Protein AF-A0A2V8AP43-F1 (afdb_monomer_lite)

Structure (mmCIF, N/CA/C/O backbone):
data_AF-A0A2V8AP43-F1
#
_entry.id   AF-A0A2V8AP43-F1
#
loop_
_atom_site.group_PDB
_atom_site.id
_atom_site.type_symbol
_atom_site.label_atom_id
_atom_site.label_alt_id
_atom_site.label_comp_id
_atom_site.label_asym_id
_atom_site.label_entity_id
_atom_site.label_seq_id
_atom_site.pdbx_PDB_ins_code
_atom_site.Cartn_x
_atom_site.Cartn_y
_atom_site.Cartn_z
_atom_site.occupancy
_atom_site.B_iso_or_equiv
_atom_site.auth_seq_id
_atom_site.auth_comp_id
_atom_site.auth_asym_id
_atom_site.auth_atom_id
_atom_site.pdbx_PDB_model_num
ATOM 1 N N . MET A 1 1 ? -53.637 58.117 -38.005 1.00 35.84 1 MET A N 1
ATOM 2 C CA . MET A 1 1 ? -53.091 59.060 -37.000 1.00 35.84 1 MET A CA 1
ATOM 3 C C . MET A 1 1 ? -51.583 59.100 -37.205 1.00 35.84 1 MET A C 1
ATOM 5 O O . MET A 1 1 ? -50.992 58.044 -37.346 1.00 35.84 1 MET A O 1
ATOM 9 N N . ALA A 1 2 ? -51.055 60.237 -37.659 1.00 31.72 2 ALA A N 1
ATOM 10 C CA . ALA A 1 2 ? -50.460 61.295 -36.823 1.00 31.72 2 ALA A CA 1
ATOM 11 C C . ALA A 1 2 ? -48.999 60.926 -36.466 1.00 31.72 2 ALA A C 1
ATOM 13 O O . ALA A 1 2 ? -48.791 60.029 -35.666 1.00 31.72 2 ALA A O 1
ATOM 14 N N . ARG A 1 3 ? -47.983 61.363 -37.235 1.00 27.00 3 ARG A N 1
ATOM 15 C CA . ARG A 1 3 ? -47.339 62.708 -37.260 1.00 27.00 3 ARG A CA 1
ATOM 16 C C . ARG A 1 3 ? -46.727 63.114 -35.897 1.00 27.00 3 ARG A C 1
ATOM 18 O O . ARG A 1 3 ? -47.469 63.057 -34.924 1.00 27.00 3 ARG A O 1
ATOM 25 N N . PRO A 1 4 ? -45.562 63.806 -35.865 1.00 50.25 4 PRO A N 1
ATOM 26 C CA . PRO A 1 4 ? -44.317 63.645 -36.661 1.00 50.25 4 PRO A CA 1
ATOM 27 C C . PRO A 1 4 ? -43.029 63.968 -35.811 1.00 50.25 4 PRO A C 1
ATOM 29 O O . PRO A 1 4 ? -43.138 64.018 -34.594 1.00 50.25 4 PRO A O 1
ATOM 32 N N . VAL A 1 5 ? -41.877 64.320 -36.441 1.00 29.89 5 VAL A N 1
ATOM 33 C CA . VAL A 1 5 ? -40.786 65.219 -35.899 1.00 29.89 5 VAL A CA 1
ATOM 34 C C . VAL A 1 5 ? -39.853 64.609 -34.803 1.00 29.89 5 VAL A C 1
ATOM 36 O O . VAL A 1 5 ? -40.276 63.701 -34.107 1.00 29.89 5 VAL A O 1
ATOM 39 N N . ALA A 1 6 ? -38.565 64.966 -34.576 1.00 31.11 6 ALA A N 1
ATOM 40 C CA . ALA A 1 6 ? -37.560 65.907 -35.149 1.00 31.11 6 ALA A CA 1
ATOM 41 C C . ALA A 1 6 ? -36.154 65.227 -35.182 1.00 31.11 6 ALA A C 1
ATOM 43 O O . ALA A 1 6 ? -35.910 64.397 -34.319 1.00 31.11 6 ALA A O 1
ATOM 44 N N . THR A 1 7 ? -35.211 65.391 -36.133 1.00 29.48 7 THR A N 1
ATOM 45 C CA . THR A 1 7 ? -34.431 66.520 -36.748 1.00 29.48 7 THR A CA 1
ATOM 46 C C . THR A 1 7 ? -33.124 66.958 -36.042 1.00 29.48 7 THR A C 1
ATOM 48 O O . THR A 1 7 ? -33.136 67.156 -34.838 1.00 29.48 7 THR A O 1
ATOM 51 N N . ILE A 1 8 ? -32.101 67.319 -36.862 1.00 27.28 8 ILE A N 1
ATOM 52 C CA . ILE A 1 8 ? -30.995 68.305 -36.608 1.00 27.28 8 ILE A CA 1
ATOM 53 C C . ILE A 1 8 ? -29.832 67.815 -35.686 1.00 27.28 8 ILE A C 1
ATOM 55 O O . ILE A 1 8 ? -30.103 67.245 -34.645 1.00 27.28 8 ILE A O 1
ATOM 59 N N . ARG A 1 9 ? -28.516 68.007 -35.963 1.00 24.73 9 ARG A N 1
ATOM 60 C CA . ARG A 1 9 ? -27.763 68.671 -37.070 1.00 24.73 9 ARG A CA 1
ATOM 61 C C . ARG A 1 9 ? -26.306 68.147 -37.236 1.00 24.73 9 ARG A C 1
ATOM 63 O O . ARG A 1 9 ? -25.768 67.492 -36.361 1.00 24.73 9 ARG A O 1
ATOM 70 N N . ARG A 1 10 ? -25.708 68.537 -38.374 1.00 24.41 10 ARG A N 1
ATOM 71 C CA . ARG A 1 10 ? -24.345 68.330 -38.936 1.00 24.41 10 ARG A CA 1
ATOM 72 C C . ARG A 1 10 ? -23.114 68.574 -38.034 1.00 24.41 10 ARG A C 1
ATOM 74 O O . ARG A 1 10 ? -23.117 69.553 -37.295 1.00 24.41 10 ARG A O 1
ATOM 81 N N . LEU A 1 11 ? -22.028 67.845 -38.342 1.00 23.55 11 LEU A N 1
ATOM 82 C CA . LEU A 1 11 ? -20.660 68.293 -38.743 1.00 23.55 11 LEU A CA 1
ATOM 83 C C . LEU A 1 11 ? -19.873 67.002 -39.102 1.00 23.55 11 LEU A C 1
ATOM 85 O O . LEU A 1 11 ? -19.745 66.151 -38.233 1.00 23.55 11 LEU A O 1
ATOM 89 N N . THR A 1 12 ? -19.680 66.579 -40.361 1.00 25.41 12 THR A N 1
ATOM 90 C CA . THR A 1 12 ? -18.753 67.012 -41.445 1.00 25.41 12 THR A CA 1
ATOM 91 C C . THR A 1 12 ? -17.248 66.904 -41.154 1.00 25.41 12 THR A C 1
ATOM 93 O O . THR A 1 12 ? -16.786 67.359 -40.116 1.00 25.41 12 THR A O 1
ATOM 96 N N . ASP A 1 13 ? -16.542 66.379 -42.171 1.00 26.86 13 ASP A N 1
ATOM 97 C CA . ASP A 1 13 ? -15.084 66.360 -42.419 1.00 26.86 13 ASP A CA 1
ATOM 98 C C . ASP A 1 13 ? -14.251 65.284 -41.665 1.00 26.86 13 ASP A C 1
ATOM 100 O O . ASP A 1 13 ? -14.454 65.060 -40.479 1.00 26.86 13 ASP A O 1
ATOM 104 N N . TRP A 1 14 ? -13.316 64.541 -42.294 1.00 23.11 14 TRP A N 1
ATOM 105 C CA . TRP A 1 14 ? -12.831 64.569 -43.693 1.00 23.11 14 TRP A CA 1
ATOM 106 C C . TRP A 1 14 ? -12.188 63.223 -44.141 1.00 23.11 14 TRP A C 1
ATOM 108 O O . TRP A 1 14 ? -11.556 62.567 -43.326 1.00 23.11 14 TRP A O 1
ATOM 118 N N . CYS A 1 15 ? -12.371 62.878 -45.431 1.00 24.03 15 CYS A N 1
ATOM 119 C CA . CYS A 1 15 ? -11.537 62.147 -46.431 1.00 24.03 15 CYS A CA 1
ATOM 120 C C . CYS A 1 15 ? -10.335 61.223 -46.062 1.00 24.03 15 CYS A C 1
ATOM 122 O O . CYS A 1 15 ? -9.707 61.424 -45.029 1.00 24.03 15 CYS A O 1
ATOM 124 N N . PRO A 1 16 ? -9.824 60.380 -47.006 1.00 36.94 16 PRO A N 1
ATOM 125 C CA . PRO A 1 16 ? -10.402 59.782 -48.238 1.00 36.94 16 PRO A CA 1
ATOM 126 C C . PRO A 1 16 ? -10.217 58.230 -48.302 1.00 36.94 16 PRO A C 1
ATOM 128 O O . PRO A 1 16 ? -9.532 57.657 -47.467 1.00 36.94 16 PRO A O 1
ATOM 131 N N . GLY A 1 17 ? -10.877 57.482 -49.200 1.00 24.55 17 GLY A N 1
ATOM 132 C CA . GLY A 1 17 ? -10.319 57.079 -50.515 1.00 24.55 17 GLY A CA 1
ATOM 133 C C . GLY A 1 17 ? -9.742 55.639 -50.482 1.00 24.55 17 GLY A C 1
ATOM 134 O O . GLY A 1 17 ? -9.596 55.081 -49.403 1.00 24.55 17 GLY A O 1
ATOM 135 N N . ASP A 1 18 ? -9.398 54.961 -51.581 1.00 25.61 18 ASP A N 1
ATOM 136 C CA . ASP A 1 18 ? -9.814 55.113 -52.985 1.00 25.61 18 ASP A CA 1
ATOM 137 C C . ASP A 1 18 ? -9.516 53.804 -53.773 1.00 25.61 18 ASP A C 1
ATOM 139 O O . ASP A 1 18 ? -8.978 52.838 -53.230 1.00 25.61 18 ASP A O 1
ATOM 143 N N . GLU A 1 19 ? -9.883 53.772 -55.052 1.00 25.41 19 GLU A N 1
ATOM 144 C CA . GLU A 1 19 ? -9.708 52.699 -56.036 1.00 25.41 19 GLU A CA 1
ATOM 145 C C . GLU A 1 19 ? -8.307 52.049 -56.133 1.00 25.41 19 GLU A C 1
ATOM 147 O O . GLU A 1 19 ? -7.287 52.709 -56.317 1.00 25.41 19 GLU A O 1
ATOM 152 N N . SER A 1 20 ? -8.272 50.713 -56.223 1.00 23.84 20 SER A N 1
ATOM 153 C CA . SER A 1 20 ? -7.624 49.968 -57.332 1.00 23.84 20 SER A CA 1
ATOM 154 C C . SER A 1 20 ? -7.895 48.461 -57.171 1.00 23.84 20 SER A C 1
ATOM 156 O O . SER A 1 20 ? -7.505 47.828 -56.205 1.00 23.84 20 SER A O 1
ATOM 158 N N . ALA A 1 21 ? -8.774 47.860 -57.972 1.00 23.69 21 ALA A N 1
ATOM 159 C CA . ALA A 1 21 ? -8.557 47.409 -59.351 1.00 23.69 21 ALA A CA 1
ATOM 160 C C . ALA A 1 21 ? -8.221 45.904 -59.447 1.00 23.69 21 ALA A C 1
ATOM 162 O O . ALA A 1 21 ? -7.127 45.455 -59.143 1.00 23.69 21 ALA A O 1
ATOM 163 N N . ARG A 1 22 ? -9.194 45.151 -59.980 1.00 27.77 22 ARG A N 1
ATOM 164 C CA . ARG A 1 22 ? -9.042 44.161 -61.067 1.00 27.77 22 ARG A CA 1
ATOM 165 C C . ARG A 1 22 ? -7.653 43.483 -61.210 1.00 27.77 22 ARG A C 1
ATOM 167 O O . ARG A 1 22 ? -6.750 44.110 -61.753 1.00 27.77 22 ARG A O 1
ATOM 174 N N . ARG A 1 23 ? -7.587 42.148 -61.068 1.00 25.44 23 ARG A N 1
ATOM 175 C CA . ARG A 1 23 ? -7.454 41.178 -62.193 1.00 25.44 23 ARG A CA 1
ATOM 176 C C . ARG A 1 23 ? -6.951 39.783 -61.765 1.00 25.44 23 ARG A C 1
ATOM 178 O O . ARG A 1 23 ? -5.930 39.662 -61.117 1.00 25.44 23 ARG A O 1
ATOM 185 N N . PHE A 1 24 ? -7.596 38.778 -62.367 1.00 23.59 24 PHE A N 1
ATOM 186 C CA . PHE A 1 24 ? -7.040 37.514 -62.885 1.00 23.59 24 PHE A CA 1
ATOM 187 C C . PHE A 1 24 ? -6.489 36.432 -61.941 1.00 23.59 24 PHE A C 1
ATOM 189 O O . PHE A 1 24 ? -5.553 36.612 -61.177 1.00 23.59 24 PHE A O 1
ATOM 196 N N . ALA A 1 25 ? -7.002 35.224 -62.182 1.00 33.56 25 ALA A N 1
ATOM 197 C CA . ALA A 1 25 ? -6.377 33.963 -61.819 1.00 33.56 25 ALA A CA 1
ATOM 198 C C . ALA A 1 25 ? -5.064 33.716 -62.587 1.00 33.56 25 ALA A C 1
ATOM 200 O O . ALA A 1 25 ? -5.031 33.941 -63.804 1.00 33.56 25 ALA A O 1
ATOM 201 N N . ARG A 1 26 ? -4.061 33.148 -61.895 1.00 34.12 26 ARG A N 1
ATOM 202 C CA . ARG A 1 26 ? -3.232 31.979 -62.290 1.00 34.12 26 ARG A CA 1
ATOM 203 C C . ARG A 1 26 ? -2.055 31.772 -61.317 1.00 34.12 26 ARG A C 1
ATOM 205 O O . ARG A 1 26 ? -1.346 32.730 -61.057 1.00 34.12 26 ARG A O 1
ATOM 212 N N . GLY A 1 27 ? -1.790 30.511 -60.959 1.00 33.38 27 GLY A N 1
ATOM 213 C CA . GLY A 1 27 ? -0.431 29.975 -60.750 1.00 33.38 27 GLY A CA 1
ATOM 214 C C . GLY A 1 27 ? 0.254 30.190 -59.392 1.00 33.38 27 GLY A C 1
ATOM 215 O O . GLY A 1 27 ? 0.880 31.217 -59.193 1.00 33.38 27 GLY A O 1
ATOM 216 N N . ASP A 1 28 ? 0.180 29.149 -58.557 1.00 32.62 28 ASP A N 1
ATOM 217 C CA . ASP A 1 28 ? 1.207 28.549 -57.677 1.00 32.62 28 ASP A CA 1
ATOM 218 C C . ASP A 1 28 ? 2.158 29.356 -56.753 1.00 32.62 28 ASP A C 1
ATOM 220 O O . ASP A 1 28 ? 2.824 30.307 -57.148 1.00 32.62 28 ASP A O 1
ATOM 224 N N . ALA A 1 29 ? 2.348 28.732 -55.573 1.00 30.20 29 ALA A N 1
ATOM 225 C CA . ALA A 1 29 ? 3.557 28.629 -54.730 1.00 30.20 29 ALA A CA 1
ATOM 226 C C . ALA A 1 29 ? 3.691 29.454 -53.415 1.00 30.20 29 ALA A C 1
ATOM 228 O O . ALA A 1 29 ? 3.775 30.678 -53.415 1.00 30.20 29 ALA A O 1
ATOM 229 N N . SER A 1 30 ? 3.884 28.682 -52.325 1.00 28.27 30 SER A N 1
ATOM 230 C CA . SER A 1 30 ? 4.637 28.929 -51.063 1.00 28.27 30 SER A CA 1
ATOM 231 C C . SER A 1 30 ? 4.173 29.946 -49.984 1.00 28.27 30 SER A C 1
ATOM 233 O O . SER A 1 30 ? 4.101 31.145 -50.214 1.00 28.27 30 SER A O 1
ATOM 235 N N . ASP A 1 31 ? 4.000 29.389 -48.769 1.00 28.91 31 ASP A N 1
ATOM 236 C CA . ASP A 1 31 ? 4.411 29.846 -47.415 1.00 28.91 31 ASP A CA 1
ATOM 237 C C . ASP A 1 31 ? 3.775 31.078 -46.692 1.00 28.91 31 ASP A C 1
ATOM 239 O O . ASP A 1 31 ? 4.135 32.228 -46.920 1.00 28.91 31 ASP A O 1
ATOM 243 N N . VAL A 1 32 ? 2.827 30.792 -45.765 1.00 26.86 32 VAL A N 1
ATOM 244 C CA . VAL A 1 32 ? 2.834 30.979 -44.265 1.00 26.86 32 VAL A CA 1
ATOM 245 C C . VAL A 1 32 ? 3.695 32.140 -43.664 1.00 26.86 32 VAL A C 1
ATOM 247 O O . VAL A 1 32 ? 4.830 32.239 -44.123 1.00 26.86 32 VAL A O 1
ATOM 250 N N . PRO A 1 33 ? 3.312 32.943 -42.599 1.00 46.28 33 PRO A N 1
ATOM 251 C CA . PRO A 1 33 ? 2.381 32.677 -41.451 1.00 46.28 33 PRO A CA 1
ATOM 252 C C . PRO A 1 33 ? 1.456 33.811 -40.836 1.00 46.28 33 PRO A C 1
ATOM 254 O O . PRO A 1 33 ? 1.731 35.000 -40.933 1.00 46.28 33 PRO A O 1
ATOM 257 N N . LEU A 1 34 ? 0.447 33.361 -40.047 1.00 28.14 34 LEU A N 1
ATOM 258 C CA . LEU A 1 34 ? -0.062 33.773 -38.687 1.00 28.14 34 LEU A CA 1
ATOM 259 C C . LEU A 1 34 ? -0.744 35.128 -38.257 1.00 28.14 34 LEU A C 1
ATOM 261 O O . LEU A 1 34 ? -0.292 36.224 -38.557 1.00 28.14 34 LEU A O 1
ATOM 265 N N . HIS A 1 35 ? -1.728 34.952 -37.330 1.00 25.80 35 HIS A N 1
ATOM 266 C CA . HIS A 1 35 ? -2.322 35.839 -36.270 1.00 25.80 35 HIS A CA 1
ATOM 267 C C . HIS A 1 35 ? -3.209 37.076 -36.641 1.00 25.80 35 HIS A C 1
ATOM 269 O O . HIS A 1 35 ? -2.924 37.767 -37.606 1.00 25.80 35 HIS A O 1
ATOM 275 N N . ALA A 1 36 ? -4.283 37.481 -35.909 1.00 27.72 36 ALA A N 1
ATOM 276 C CA . ALA A 1 36 ? -5.061 36.897 -34.781 1.00 27.72 36 ALA A CA 1
ATOM 277 C C . ALA A 1 36 ? -6.469 37.564 -34.528 1.00 27.72 36 ALA A C 1
ATOM 279 O O . ALA A 1 36 ? -6.691 38.716 -34.880 1.00 27.72 36 ALA A O 1
ATOM 280 N N . SER A 1 37 ? -7.368 36.833 -33.828 1.00 26.20 37 SER A N 1
ATOM 281 C CA . SER A 1 37 ? -8.442 37.238 -32.854 1.00 26.20 37 SER A CA 1
ATOM 282 C C . SER A 1 37 ? -9.631 38.218 -33.138 1.00 26.20 37 SER A C 1
ATOM 284 O O . SER A 1 37 ? -9.421 39.416 -33.251 1.00 26.20 37 SER A O 1
ATOM 286 N N . ALA A 1 38 ? -10.876 37.687 -32.996 1.00 31.83 38 ALA A N 1
ATOM 287 C CA . ALA A 1 38 ? -12.066 38.136 -32.184 1.00 31.83 38 ALA A CA 1
ATOM 288 C C . ALA A 1 38 ? -12.685 39.582 -32.299 1.00 31.83 38 ALA A C 1
ATOM 290 O O . ALA A 1 38 ? -11.964 40.532 -32.540 1.00 31.83 38 ALA A O 1
ATOM 291 N N . HIS A 1 39 ? -13.992 39.900 -32.074 1.00 28.69 39 HIS A N 1
ATOM 292 C CA . HIS A 1 39 ? -15.203 39.179 -31.577 1.00 28.69 39 HIS A CA 1
ATOM 293 C C . HIS A 1 39 ? -16.564 39.955 -31.816 1.00 28.69 39 HIS A C 1
ATOM 295 O O . HIS A 1 39 ? -16.628 41.109 -31.419 1.00 28.69 39 HIS A O 1
ATOM 301 N N . ARG A 1 40 ? -17.648 39.285 -32.314 1.00 30.09 40 ARG A N 1
ATOM 302 C CA . ARG A 1 40 ? -19.146 39.364 -32.007 1.00 30.09 40 ARG A CA 1
ATOM 303 C C . ARG A 1 40 ? -19.909 40.751 -31.941 1.00 30.09 40 ARG A C 1
ATOM 305 O O . ARG A 1 40 ? -19.228 41.751 -32.105 1.00 30.09 40 ARG A O 1
ATOM 312 N N . PRO A 1 41 ? -21.274 40.903 -31.735 1.00 42.62 41 PRO A N 1
ATOM 313 C CA . PRO A 1 41 ? -22.403 39.954 -31.442 1.00 42.62 41 PRO A CA 1
ATOM 314 C C . PRO A 1 41 ? -23.857 40.170 -32.068 1.00 42.62 41 PRO A C 1
ATOM 316 O O . PRO A 1 41 ? -24.210 41.257 -32.502 1.00 42.62 41 PRO A O 1
ATOM 319 N N . CYS A 1 42 ? -24.743 39.147 -31.924 1.00 22.34 42 CYS A N 1
ATOM 320 C CA . CYS A 1 42 ? -26.226 39.120 -31.611 1.00 22.34 42 CYS A CA 1
ATOM 321 C C . CYS A 1 42 ? -27.431 39.513 -32.562 1.00 22.34 42 CYS A C 1
ATOM 323 O O . CYS A 1 42 ? -27.292 40.220 -33.548 1.00 22.34 42 CYS A O 1
ATOM 325 N N . SER A 1 43 ? -28.639 38.968 -32.229 1.00 36.81 43 SER A N 1
ATOM 326 C CA . SER A 1 43 ? -29.895 38.697 -33.033 1.00 36.81 43 SER A CA 1
ATOM 327 C C . SER A 1 43 ? -31.184 39.529 -32.707 1.00 36.81 43 SER A C 1
ATOM 329 O O . SER A 1 43 ? -31.096 40.310 -31.759 1.00 36.81 43 SER A O 1
ATOM 331 N N . PRO A 1 44 ? -32.395 39.343 -33.348 1.00 41.66 44 PRO A N 1
ATOM 332 C CA . PRO A 1 44 ? -33.513 38.503 -32.770 1.00 41.66 44 PRO A CA 1
ATOM 333 C C . PRO A 1 44 ? -34.655 37.900 -33.710 1.00 41.66 44 PRO A C 1
ATOM 335 O O . PRO A 1 44 ? -34.548 37.925 -34.930 1.00 41.66 44 PRO A O 1
ATOM 338 N N . ARG A 1 45 ? -35.732 37.324 -33.091 1.00 30.02 45 ARG A N 1
ATOM 339 C CA . ARG A 1 45 ? -36.902 36.434 -33.508 1.00 30.02 45 ARG A CA 1
ATOM 340 C C . ARG A 1 45 ? -38.169 37.107 -34.160 1.00 30.02 45 ARG A C 1
ATOM 342 O O . ARG A 1 45 ? -38.211 38.328 -34.139 1.00 30.02 45 ARG A O 1
ATOM 349 N N . ALA A 1 46 ? -39.326 36.473 -34.538 1.00 32.03 46 ALA A N 1
ATOM 350 C CA . ALA A 1 46 ? -39.802 35.161 -35.129 1.00 32.03 46 ALA A CA 1
ATOM 351 C C . ALA A 1 46 ? -41.389 35.022 -35.099 1.00 32.03 46 ALA A C 1
ATOM 353 O O . ALA A 1 46 ? -41.967 35.601 -34.183 1.00 32.03 46 ALA A O 1
ATOM 354 N N . LEU A 1 47 ? -42.110 34.257 -35.983 1.00 28.83 47 LEU A N 1
ATOM 355 C CA . LEU A 1 47 ? -43.576 33.874 -35.852 1.00 28.83 47 LEU A CA 1
ATOM 356 C C . LEU A 1 47 ? -44.087 32.660 -36.738 1.00 28.83 47 LEU A C 1
ATOM 358 O O . LEU A 1 47 ? -43.284 32.087 -37.466 1.00 28.83 47 LEU A O 1
ATOM 362 N N . LEU A 1 48 ? -45.386 32.245 -36.666 1.00 28.05 48 LEU A N 1
ATOM 363 C CA . LEU A 1 48 ? -45.986 30.897 -36.998 1.00 28.05 48 LEU A CA 1
ATOM 364 C C . LEU A 1 48 ? -47.411 30.926 -37.673 1.00 28.05 48 LEU A C 1
ATOM 366 O O . LEU A 1 48 ? -48.159 31.803 -37.253 1.00 28.05 48 LEU A O 1
ATOM 370 N N . LEU A 1 49 ? -47.836 29.962 -38.561 1.00 26.11 49 LEU A N 1
ATOM 371 C CA . LEU A 1 49 ? -49.242 29.389 -38.695 1.00 26.11 49 LEU A CA 1
ATOM 372 C C . LEU A 1 49 ? -49.561 28.281 -39.802 1.00 26.11 49 LEU A C 1
ATOM 374 O O . LEU A 1 49 ? -49.312 28.518 -40.974 1.00 26.11 49 LEU A O 1
ATOM 378 N N . ILE A 1 50 ? -50.250 27.167 -39.415 1.00 27.44 50 ILE A N 1
ATOM 379 C CA . ILE A 1 50 ? -51.453 26.423 -39.992 1.00 27.44 50 ILE A CA 1
ATOM 380 C C . ILE A 1 50 ? -51.550 25.556 -41.330 1.00 27.44 50 ILE A C 1
ATOM 382 O O . ILE A 1 50 ? -51.238 26.018 -42.418 1.00 27.44 50 ILE A O 1
ATOM 386 N N . ALA A 1 51 ? -52.227 24.368 -41.205 1.00 27.27 51 ALA A N 1
ATOM 387 C CA . ALA A 1 51 ? -53.119 23.551 -42.127 1.00 27.27 51 ALA A CA 1
ATOM 388 C C . ALA A 1 51 ? -52.650 22.435 -43.143 1.00 27.27 51 ALA A C 1
ATOM 390 O O . ALA A 1 51 ? -51.468 22.213 -43.361 1.00 27.27 51 ALA A O 1
ATOM 391 N N . THR A 1 52 ? -53.630 21.648 -43.671 1.00 28.22 52 THR A N 1
ATOM 392 C CA . THR A 1 52 ? -53.624 20.184 -44.038 1.00 28.22 52 THR A CA 1
ATOM 393 C C . THR A 1 52 ? -54.308 19.777 -45.379 1.00 28.22 52 THR A C 1
ATOM 395 O O . THR A 1 52 ? -55.321 20.410 -45.663 1.00 28.22 52 THR A O 1
ATOM 398 N N . THR A 1 53 ? -53.928 18.648 -46.051 1.00 28.77 53 THR A N 1
ATOM 399 C CA . THR A 1 53 ? -54.831 17.588 -46.659 1.00 28.77 53 THR A CA 1
ATOM 400 C C . THR A 1 53 ? -54.166 16.361 -47.384 1.00 28.77 53 THR A C 1
ATOM 402 O O . THR A 1 53 ? -53.106 16.465 -47.984 1.00 28.77 53 THR A O 1
ATOM 405 N N . THR A 1 54 ? -54.888 15.221 -47.294 1.00 26.52 54 THR A N 1
ATOM 406 C CA . THR A 1 54 ? -55.064 13.866 -47.948 1.00 26.52 54 THR A CA 1
ATOM 407 C C . THR A 1 54 ? -54.762 13.650 -49.481 1.00 26.52 54 THR A C 1
ATOM 409 O O . THR A 1 54 ? -54.675 14.648 -50.179 1.00 26.52 54 THR A O 1
ATOM 412 N N . LEU A 1 55 ? -54.618 12.446 -50.133 1.00 26.03 55 LEU A N 1
ATOM 413 C CA . LEU A 1 55 ? -55.544 11.260 -50.287 1.00 26.03 55 LEU A CA 1
ATOM 414 C C . LEU A 1 55 ? -55.032 10.037 -51.202 1.00 26.03 55 LEU A C 1
ATOM 416 O O . LEU A 1 55 ? -54.444 10.308 -52.238 1.00 26.03 55 LEU A O 1
ATOM 420 N N . VAL A 1 56 ? -55.379 8.744 -50.894 1.00 25.97 56 VAL A N 1
ATOM 421 C CA . VAL A 1 56 ? -55.751 7.516 -51.754 1.00 25.97 56 VAL A CA 1
ATOM 422 C C . VAL A 1 56 ? -54.769 6.758 -52.743 1.00 25.97 56 VAL A C 1
ATOM 424 O O . VAL A 1 56 ? -54.248 7.381 -53.653 1.00 25.97 56 VAL A O 1
ATOM 427 N N . VAL A 1 57 ? -54.391 5.449 -52.545 1.00 26.42 57 VAL A N 1
ATOM 428 C CA . VAL A 1 57 ? -54.881 4.072 -53.036 1.00 26.42 57 VAL A CA 1
ATOM 429 C C . VAL A 1 57 ? -54.180 3.508 -54.318 1.00 26.42 57 VAL A C 1
ATOM 431 O O . VAL A 1 57 ? -53.912 4.298 -55.209 1.00 26.42 57 VAL A O 1
ATOM 434 N N . GLY A 1 58 ? -53.890 2.198 -54.562 1.00 24.47 58 GLY A N 1
ATOM 435 C CA . GLY A 1 58 ? -53.947 0.916 -53.788 1.00 24.47 58 GLY A CA 1
ATOM 436 C C . GLY A 1 58 ? -53.944 -0.402 -54.653 1.00 24.47 58 GLY A C 1
ATOM 437 O O . GLY A 1 58 ? -53.928 -0.310 -55.876 1.00 24.47 58 GLY A O 1
ATOM 438 N N . SER A 1 59 ? -54.091 -1.606 -54.031 1.00 28.84 59 SER A N 1
ATOM 439 C CA . SER A 1 59 ? -54.450 -2.974 -54.594 1.00 28.84 59 SER A CA 1
ATOM 440 C C . SER A 1 59 ? -53.407 -3.792 -55.437 1.00 28.84 59 SER A C 1
ATOM 442 O O . SER A 1 59 ? -52.606 -3.174 -56.119 1.00 28.84 59 SER A O 1
ATOM 444 N N . ALA A 1 60 ? -53.344 -5.156 -55.496 1.00 28.56 60 ALA A N 1
ATOM 445 C CA . ALA A 1 60 ? -54.052 -6.291 -54.823 1.00 28.56 60 ALA A CA 1
ATOM 446 C C . ALA A 1 60 ? -53.425 -7.729 -55.070 1.00 28.56 60 ALA A C 1
ATOM 448 O O . ALA A 1 60 ? -52.564 -7.869 -55.929 1.00 28.56 60 ALA A O 1
ATOM 449 N N . PHE A 1 61 ? -53.971 -8.775 -54.389 1.00 25.02 61 PHE A N 1
ATOM 450 C CA . PHE A 1 61 ? -53.885 -10.275 -54.562 1.00 25.02 61 PHE A CA 1
ATOM 451 C C . PHE A 1 61 ? -52.589 -11.075 -54.186 1.00 25.02 61 PHE A C 1
ATOM 453 O O . PHE A 1 61 ? -51.499 -10.604 -54.467 1.00 25.02 61 PHE A O 1
ATOM 460 N N . ALA A 1 62 ? -52.600 -12.328 -53.650 1.00 28.14 62 ALA A N 1
ATOM 461 C CA . ALA A 1 62 ? -53.578 -13.115 -52.837 1.00 28.14 62 ALA A CA 1
ATOM 462 C C . ALA A 1 62 ? -53.050 -14.503 -52.307 1.00 28.14 62 ALA A C 1
ATOM 464 O O . ALA A 1 62 ? -52.334 -15.177 -53.033 1.00 28.14 62 ALA A O 1
ATOM 465 N N . LEU A 1 63 ? -53.571 -14.958 -51.135 1.00 26.16 63 LEU A N 1
ATOM 466 C CA . LEU A 1 63 ? -53.796 -16.363 -50.638 1.00 26.16 63 LEU A CA 1
ATOM 467 C C . LEU A 1 63 ? -52.583 -17.320 -50.366 1.00 26.16 63 LEU A C 1
ATOM 469 O O . LEU A 1 63 ? -51.591 -17.256 -51.071 1.00 26.16 63 LEU A O 1
ATOM 473 N N . SER A 1 64 ? -52.571 -18.252 -49.379 1.00 25.12 64 SER A N 1
ATOM 474 C CA . SER A 1 64 ? -53.588 -18.748 -48.402 1.00 25.12 64 SER A CA 1
ATOM 475 C C . SER A 1 64 ? -53.020 -19.464 -47.134 1.00 25.12 64 SER A C 1
ATOM 477 O O . SER A 1 64 ? -52.089 -20.242 -47.281 1.00 25.12 64 SER A O 1
ATOM 479 N N . ALA A 1 65 ? -53.711 -19.309 -45.978 1.00 28.19 65 ALA A N 1
ATOM 480 C CA . ALA A 1 65 ? -53.890 -20.210 -44.789 1.00 28.19 65 ALA A CA 1
ATOM 481 C C . ALA A 1 65 ? -52.676 -20.871 -44.064 1.00 28.19 65 ALA A C 1
ATOM 483 O O . ALA A 1 65 ? -51.763 -21.359 -44.708 1.00 28.19 65 ALA A O 1
ATOM 484 N N . GLY A 1 66 ? -52.606 -21.036 -42.727 1.00 25.00 66 GLY A N 1
ATOM 485 C CA . GLY A 1 66 ? -53.421 -20.678 -41.532 1.00 25.00 66 GLY A CA 1
ATOM 486 C C . GLY A 1 66 ? -52.502 -20.759 -40.271 1.00 25.00 66 GLY A C 1
ATOM 487 O O . GLY A 1 66 ? -51.341 -21.107 -40.429 1.00 25.00 66 GLY A O 1
ATOM 488 N N . MET A 1 67 ? -52.848 -20.464 -39.005 1.00 23.95 67 MET A N 1
ATOM 489 C CA . MET A 1 67 ? -54.107 -20.581 -38.253 1.00 23.95 67 MET A CA 1
ATOM 490 C C . MET A 1 67 ? -54.023 -19.780 -36.912 1.00 23.95 67 MET A C 1
ATOM 492 O O . MET A 1 67 ? -53.123 -20.059 -36.137 1.00 23.95 67 MET A O 1
ATOM 496 N N . PHE A 1 68 ? -54.987 -18.876 -36.623 1.00 23.23 68 PHE A N 1
ATOM 497 C CA . PHE A 1 68 ? -55.462 -18.392 -35.284 1.00 23.23 68 PHE A CA 1
ATOM 498 C C . PHE A 1 68 ? -54.466 -17.696 -34.291 1.00 23.23 68 PHE A C 1
ATOM 500 O O . PHE A 1 68 ? -53.340 -18.129 -34.137 1.00 23.23 68 PHE A O 1
ATOM 507 N N . ILE A 1 69 ? -54.798 -16.662 -33.484 1.00 25.72 69 ILE A N 1
ATOM 508 C CA . ILE A 1 69 ? -55.948 -15.726 -33.381 1.00 25.72 69 ILE A CA 1
ATOM 509 C C . ILE A 1 69 ? -55.517 -14.425 -32.615 1.00 25.72 69 ILE A C 1
ATOM 511 O O . ILE A 1 69 ? -54.790 -14.532 -31.641 1.00 25.72 69 ILE A O 1
ATOM 515 N N . ARG A 1 70 ? -56.004 -13.236 -33.051 1.00 24.67 70 ARG A N 1
ATOM 516 C CA . ARG A 1 70 ? -56.297 -11.924 -32.354 1.00 24.67 70 ARG A CA 1
ATOM 517 C C . ARG A 1 70 ? -55.380 -11.443 -31.190 1.00 24.67 70 ARG A C 1
ATOM 519 O O . ARG A 1 70 ? -55.183 -12.165 -30.231 1.00 24.67 70 ARG A O 1
ATOM 526 N N . TYR A 1 71 ? -54.896 -10.190 -31.134 1.00 24.11 71 TYR A N 1
ATOM 527 C CA . TYR A 1 71 ? -55.602 -8.876 -31.158 1.00 24.11 71 TYR A CA 1
ATOM 528 C C . TYR A 1 71 ? -54.830 -7.817 -31.998 1.00 24.11 71 TYR A C 1
ATOM 530 O O . TYR A 1 71 ? -53.615 -7.741 -31.911 1.00 24.11 71 TYR A O 1
ATOM 538 N N . ARG A 1 72 ? -55.451 -7.108 -32.961 1.00 24.84 72 ARG A N 1
ATOM 539 C CA . ARG A 1 72 ? -56.052 -5.737 -32.896 1.00 24.84 72 ARG A CA 1
ATOM 540 C C . ARG A 1 72 ? -55.109 -4.617 -32.384 1.00 24.84 72 ARG A C 1
ATOM 542 O O . ARG A 1 72 ? -54.777 -4.649 -31.212 1.00 24.84 72 ARG A O 1
ATOM 549 N N . PHE A 1 73 ? -54.588 -3.664 -33.179 1.00 22.75 73 PHE A N 1
ATOM 550 C CA . PHE A 1 73 ? -55.136 -2.628 -34.112 1.00 22.75 73 PHE A CA 1
ATOM 551 C C . PHE A 1 73 ? -55.275 -1.206 -33.509 1.00 22.75 73 PHE A C 1
ATOM 553 O O . PHE A 1 73 ? -56.232 -0.952 -32.786 1.00 22.75 73 PHE A O 1
ATOM 560 N N . ALA A 1 74 ? -54.388 -0.285 -33.924 1.00 24.44 74 ALA A N 1
ATOM 561 C CA . ALA A 1 74 ? -54.567 1.178 -34.095 1.00 24.44 74 ALA A CA 1
ATOM 562 C C . ALA A 1 74 ? -53.253 1.736 -34.707 1.00 24.44 74 ALA A C 1
ATOM 564 O O . ALA A 1 74 ? -52.225 1.719 -34.045 1.00 24.44 74 ALA A O 1
ATOM 565 N N . VAL A 1 75 ? -53.126 1.940 -36.024 1.00 23.61 75 VAL A N 1
ATOM 566 C CA . VAL A 1 75 ? -53.572 3.105 -36.827 1.00 23.61 75 VAL A CA 1
ATOM 567 C C . VAL A 1 75 ? -52.942 4.432 -36.374 1.00 23.61 75 VAL A C 1
ATOM 569 O O . VAL A 1 75 ? -53.323 5.008 -35.360 1.00 23.61 75 VAL A O 1
ATOM 572 N N . THR A 1 76 ? -52.004 4.919 -37.190 1.00 25.58 76 THR A N 1
ATOM 573 C CA . THR A 1 76 ? -51.179 6.121 -37.006 1.00 25.58 76 THR A CA 1
ATOM 574 C C . THR A 1 76 ? -51.499 7.205 -38.039 1.00 25.58 76 THR A C 1
ATOM 576 O O . THR A 1 76 ? -51.363 6.970 -39.233 1.00 25.58 76 THR A O 1
ATOM 579 N N . THR A 1 77 ? -51.835 8.408 -37.562 1.00 24.08 77 THR A N 1
ATOM 580 C CA . THR A 1 77 ? -51.709 9.731 -38.225 1.00 24.08 77 THR A CA 1
ATOM 581 C C . THR A 1 77 ? -52.172 10.781 -37.205 1.00 24.08 77 THR A C 1
ATOM 583 O O . THR A 1 77 ? -53.182 10.544 -36.554 1.00 24.08 77 THR A O 1
ATOM 586 N N . ALA A 1 78 ? -51.584 11.963 -37.018 1.00 27.19 78 ALA A N 1
ATOM 587 C CA . ALA A 1 78 ? -50.245 12.490 -37.300 1.00 27.19 78 ALA A CA 1
ATOM 588 C C . ALA A 1 78 ? -50.105 13.804 -36.493 1.00 27.19 78 ALA A C 1
ATOM 590 O O . ALA A 1 78 ? -51.071 14.563 -36.426 1.00 27.19 78 ALA A O 1
ATOM 591 N N . LEU A 1 79 ? -48.939 14.111 -35.913 1.00 22.42 79 LEU A N 1
ATOM 592 C CA . LEU A 1 79 ? -48.665 15.444 -35.355 1.00 22.42 79 LEU A CA 1
ATOM 593 C C . LEU A 1 79 ? -47.200 15.836 -35.591 1.00 22.42 79 LEU A C 1
ATOM 595 O O . LEU A 1 79 ? -46.322 14.980 -35.628 1.00 22.42 79 LEU A O 1
ATOM 599 N N . LEU A 1 80 ? -46.994 17.131 -35.823 1.00 22.03 80 LEU A N 1
ATOM 600 C CA . LEU A 1 80 ? -45.833 17.770 -36.439 1.00 22.03 80 LEU A CA 1
ATOM 601 C C . LEU A 1 80 ? -44.449 17.238 -36.027 1.00 22.03 80 LEU A C 1
ATOM 603 O O . LEU A 1 80 ? -44.107 17.163 -34.850 1.00 22.03 80 LEU A O 1
ATOM 607 N N . VAL A 1 81 ? -43.596 17.056 -37.039 1.00 26.59 81 VAL A N 1
ATOM 608 C CA . VAL A 1 81 ? -42.141 17.016 -36.869 1.00 26.59 81 VAL A CA 1
ATOM 609 C C . VAL A 1 81 ? -41.648 18.409 -36.472 1.00 26.59 81 VAL A C 1
ATOM 611 O O . VAL A 1 81 ? -41.586 19.315 -37.302 1.00 26.59 81 VAL A O 1
ATOM 614 N N . SER A 1 82 ? -41.229 18.566 -35.219 1.00 22.67 82 SER A N 1
ATOM 615 C CA . SER A 1 82 ? -40.209 19.545 -34.841 1.00 22.67 82 SER A CA 1
ATOM 616 C C . SER A 1 82 ? -38.891 18.802 -34.647 1.00 22.67 82 SER A C 1
ATOM 618 O O . SER A 1 82 ? -38.729 18.077 -33.666 1.00 22.67 82 SER A O 1
ATOM 620 N N . THR A 1 83 ? -37.939 18.972 -35.567 1.00 29.94 83 THR A N 1
ATOM 621 C CA . THR A 1 83 ? -36.582 18.424 -35.431 1.00 29.94 83 THR A CA 1
ATOM 622 C C . THR A 1 83 ? -35.783 19.203 -34.385 1.00 29.94 83 THR A C 1
ATOM 624 O O . THR A 1 83 ? -34.890 19.981 -34.712 1.00 29.94 83 THR A O 1
ATOM 627 N N . SER A 1 84 ? -36.081 18.977 -33.109 1.00 23.53 84 SER A N 1
ATOM 628 C CA . SER A 1 84 ? -35.081 19.098 -32.053 1.00 23.53 84 SER A CA 1
ATOM 629 C C . SER A 1 84 ? -34.482 17.714 -31.849 1.00 23.53 84 SER A C 1
ATOM 631 O O . SER A 1 84 ? -35.152 16.831 -31.313 1.00 23.53 84 SER A O 1
ATOM 633 N N . ALA A 1 85 ? -33.234 17.519 -32.276 1.00 26.31 85 ALA A N 1
ATOM 634 C CA . ALA A 1 85 ? -32.451 16.356 -31.883 1.00 26.31 85 ALA A CA 1
ATOM 635 C C . ALA A 1 85 ? -32.144 16.474 -30.383 1.00 26.31 85 ALA A C 1
ATOM 637 O O . ALA A 1 85 ? -31.092 16.970 -29.983 1.00 26.31 85 ALA A O 1
ATOM 638 N N . SER A 1 86 ? -33.104 16.073 -29.548 1.00 23.28 86 SER A N 1
ATOM 639 C CA . SER A 1 86 ? -32.905 15.923 -28.115 1.00 23.28 86 SER A CA 1
ATOM 640 C C . SER A 1 86 ? -31.927 14.777 -27.910 1.00 23.28 86 SER A C 1
ATOM 642 O O . SER A 1 86 ? -32.315 13.607 -27.930 1.00 23.28 86 SER A O 1
ATOM 644 N N . TRP A 1 87 ? -30.652 15.119 -27.742 1.00 24.59 87 TRP A N 1
ATOM 645 C CA . TRP A 1 87 ? -29.689 14.204 -27.158 1.00 24.59 87 TRP A CA 1
ATOM 646 C C . TRP A 1 87 ? -30.261 13.720 -25.829 1.00 24.59 87 TRP A C 1
ATOM 648 O O . TRP A 1 87 ? -30.487 14.519 -24.918 1.00 24.59 87 TRP A O 1
ATOM 658 N N . SER A 1 88 ? -30.513 12.417 -25.726 1.00 24.58 88 SER A N 1
ATOM 659 C CA . SER A 1 88 ? -30.728 11.816 -24.417 1.00 24.58 88 SER A CA 1
ATOM 660 C C . SER A 1 88 ? -29.440 12.021 -23.619 1.00 24.58 88 SER A C 1
ATOM 662 O O . SER A 1 88 ? -28.376 11.675 -24.143 1.00 24.58 88 SER A O 1
ATOM 664 N N . PRO A 1 89 ? -29.487 12.548 -22.382 1.00 27.84 89 PRO A N 1
ATOM 665 C CA . PRO A 1 89 ? -28.332 12.453 -21.505 1.00 27.84 89 PRO A CA 1
ATOM 666 C C . PRO A 1 89 ? -27.963 10.973 -21.384 1.00 27.84 89 PRO A C 1
ATOM 668 O O . PRO A 1 89 ? -28.842 10.107 -21.302 1.00 27.84 89 PRO A O 1
ATOM 671 N N . TYR A 1 90 ? -26.666 10.681 -21.438 1.00 30.69 90 TYR A N 1
ATOM 672 C CA . TYR A 1 90 ? -26.163 9.314 -21.474 1.00 30.69 90 TYR A CA 1
ATOM 673 C C . TYR A 1 90 ? -26.227 8.703 -20.064 1.00 30.69 90 TYR A C 1
ATOM 675 O O . TYR A 1 90 ? -25.214 8.543 -19.393 1.00 30.69 90 TYR A O 1
ATOM 683 N N . SER A 1 91 ? -27.433 8.363 -19.593 1.00 28.48 91 SER A N 1
ATOM 684 C CA . 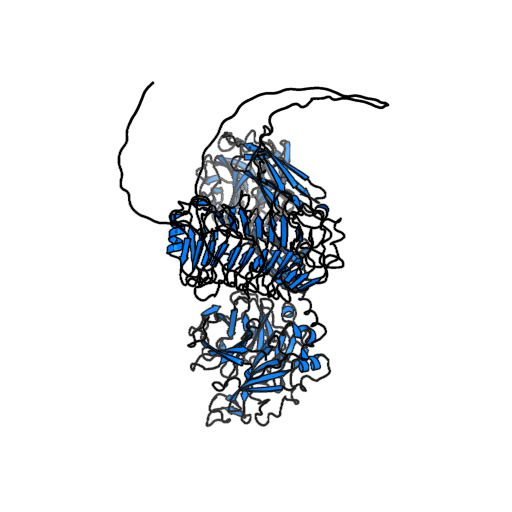SER A 1 91 ? -27.665 7.641 -18.333 1.00 28.48 91 SER A CA 1
ATOM 685 C C . SER A 1 91 ? -27.362 6.143 -18.487 1.00 28.48 91 SER A C 1
ATOM 687 O O . SER A 1 91 ? -28.166 5.282 -18.132 1.00 28.48 91 SER A O 1
ATOM 689 N N . GLY A 1 92 ? -26.212 5.838 -19.085 1.00 26.28 92 GLY A N 1
ATOM 690 C CA . GLY A 1 92 ? -25.623 4.510 -19.121 1.00 26.28 92 GLY A CA 1
ATOM 691 C C . GLY A 1 92 ? -24.526 4.452 -18.071 1.00 26.28 92 GLY A C 1
ATOM 692 O O . GLY A 1 92 ? -23.630 5.293 -18.089 1.00 26.28 92 GLY A O 1
ATOM 693 N N . HIS A 1 93 ? -24.593 3.477 -17.163 1.00 29.12 93 HIS A N 1
ATOM 694 C CA . HIS A 1 93 ? -23.516 3.216 -16.212 1.00 29.12 93 HIS A CA 1
ATOM 695 C C . HIS A 1 93 ? -22.229 2.893 -16.979 1.00 29.12 93 HIS A C 1
ATOM 697 O O . HIS A 1 93 ? -22.040 1.771 -17.446 1.00 29.12 93 HIS A O 1
ATOM 703 N N . VAL A 1 94 ? -21.347 3.883 -17.114 1.00 32.53 94 VAL A N 1
ATOM 704 C CA . VAL A 1 94 ? -19.960 3.632 -17.498 1.00 32.53 94 VAL A CA 1
ATOM 705 C C . VAL A 1 94 ? -19.311 2.910 -16.325 1.00 32.53 94 VAL A C 1
ATOM 707 O O . VAL A 1 94 ? -19.437 3.366 -15.192 1.00 32.53 94 VAL A O 1
ATOM 710 N N . ARG A 1 95 ? -18.707 1.765 -16.654 1.00 38.69 95 ARG A N 1
ATOM 711 C CA . ARG A 1 95 ? -17.844 0.864 -15.876 1.00 38.69 95 ARG A CA 1
ATOM 712 C C . ARG A 1 95 ? -17.675 1.165 -14.380 1.00 38.69 95 ARG A C 1
ATOM 714 O O . ARG A 1 95 ? -17.247 2.251 -13.998 1.00 38.69 95 ARG A O 1
ATOM 721 N N . ALA A 1 96 ? -17.851 0.137 -13.545 1.00 36.53 96 ALA A N 1
ATOM 722 C CA . ALA A 1 96 ? -17.247 0.143 -12.214 1.00 36.53 96 ALA A CA 1
ATOM 723 C C . ALA A 1 96 ? -15.752 0.467 -12.373 1.00 36.53 96 ALA A C 1
ATOM 725 O O . ALA A 1 96 ? -15.047 -0.235 -13.099 1.00 36.53 96 ALA A O 1
ATOM 726 N N . ALA A 1 97 ? -15.306 1.574 -11.776 1.00 37.97 97 ALA A N 1
ATOM 727 C CA . ALA A 1 97 ? -13.931 2.027 -11.919 1.00 37.97 97 ALA A CA 1
ATOM 728 C C . ALA A 1 97 ? -12.962 0.939 -11.441 1.00 37.97 97 ALA A C 1
ATOM 730 O O . ALA A 1 97 ? -13.274 0.201 -10.499 1.00 37.97 97 ALA A O 1
ATOM 731 N N . THR A 1 98 ? -11.768 0.892 -12.038 1.00 47.34 98 THR A N 1
ATOM 732 C CA . THR A 1 98 ? -10.595 0.269 -11.414 1.00 47.34 98 THR A CA 1
ATOM 733 C C . THR A 1 98 ? -10.567 0.731 -9.962 1.00 47.34 98 THR A C 1
ATOM 735 O O . THR A 1 98 ? -10.614 1.939 -9.717 1.00 47.34 98 THR A O 1
ATOM 738 N N . ALA A 1 99 ? -10.611 -0.210 -9.011 1.00 53.62 99 ALA A N 1
ATOM 739 C CA . ALA A 1 99 ? -10.869 0.105 -7.608 1.00 53.62 99 ALA A CA 1
ATOM 740 C C . ALA A 1 99 ? -9.837 1.124 -7.114 1.00 53.62 99 ALA A C 1
ATOM 742 O O . ALA A 1 99 ? -8.665 0.785 -6.953 1.00 53.62 99 ALA A O 1
ATOM 743 N N . VAL A 1 100 ? -10.272 2.377 -6.946 1.00 74.38 100 VAL A N 1
ATOM 744 C CA . VAL A 1 100 ? -9.358 3.506 -6.771 1.00 74.38 100 VAL A CA 1
ATOM 745 C C . VAL A 1 100 ? -8.568 3.289 -5.484 1.00 74.38 100 VAL A C 1
ATOM 747 O O . VAL A 1 100 ? -9.183 3.228 -4.416 1.00 74.38 100 VAL A O 1
ATOM 750 N N . PRO A 1 101 ? -7.230 3.161 -5.542 1.00 75.62 101 PRO A N 1
ATOM 751 C CA . PRO A 1 101 ? -6.459 2.921 -4.334 1.00 75.62 101 PRO A CA 1
ATOM 752 C C . PRO A 1 101 ? -6.629 4.086 -3.353 1.00 75.62 101 PRO A C 1
ATOM 754 O O . PRO A 1 101 ? -6.575 5.254 -3.747 1.00 75.62 101 PRO A O 1
ATOM 757 N N . SER A 1 102 ? -6.805 3.794 -2.066 1.00 77.31 102 SER A N 1
ATOM 758 C CA . SER A 1 102 ? -6.811 4.828 -1.027 1.00 77.31 102 SER A CA 1
ATOM 759 C C . SER A 1 102 ? -5.456 5.537 -0.997 1.00 77.31 102 SER A C 1
ATOM 761 O O . SER A 1 102 ? -4.419 4.874 -0.878 1.00 77.31 102 SER A O 1
ATOM 763 N N . LEU A 1 103 ? -5.433 6.871 -1.057 1.00 76.94 103 LEU A N 1
ATOM 764 C CA . LEU A 1 103 ? -4.186 7.599 -0.809 1.00 76.94 103 LEU A CA 1
ATOM 765 C C . LEU A 1 103 ? -3.771 7.423 0.662 1.00 76.94 103 LEU A C 1
ATOM 767 O O . LEU A 1 103 ? -4.642 7.510 1.537 1.00 76.94 103 LEU A O 1
ATOM 771 N N . PRO A 1 104 ? -2.463 7.267 0.962 1.00 70.38 104 PRO A N 1
ATOM 772 C CA . PRO A 1 104 ? -1.965 7.188 2.334 1.00 70.38 104 PRO A CA 1
ATOM 773 C C . PRO A 1 104 ? -2.499 8.323 3.223 1.00 70.38 104 PRO A C 1
ATOM 775 O O . PRO A 1 104 ? -2.799 9.408 2.708 1.00 70.38 104 PRO A O 1
ATOM 778 N N . PRO A 1 105 ? -2.607 8.123 4.549 1.00 74.06 105 PRO A N 1
ATOM 779 C CA . PRO A 1 105 ? -2.938 9.203 5.471 1.00 74.06 105 PRO A CA 1
ATOM 780 C C . PRO A 1 105 ? -2.013 10.417 5.264 1.00 74.06 105 PRO A C 1
ATOM 782 O O . PRO A 1 105 ? -0.820 10.224 5.014 1.00 74.06 105 PRO A O 1
ATOM 785 N N . PRO A 1 106 ? -2.528 11.658 5.354 1.00 75.94 106 PRO A N 1
ATOM 786 C CA . PRO A 1 106 ? -1.716 12.862 5.213 1.00 75.94 106 PRO A CA 1
ATOM 787 C C . PRO A 1 106 ? -0.472 12.861 6.112 1.00 75.94 106 PRO A C 1
ATOM 789 O O . PRO A 1 106 ? -0.568 12.639 7.318 1.00 75.94 106 PRO A O 1
ATOM 792 N N . SER A 1 107 ? 0.691 13.154 5.529 1.00 68.06 107 SER A N 1
ATOM 793 C CA . SER A 1 107 ? 1.949 13.353 6.257 1.00 68.06 107 SER A CA 1
ATOM 794 C C . SER A 1 107 ? 2.243 14.841 6.450 1.00 68.06 107 SER A C 1
ATOM 796 O O . SER A 1 107 ? 1.964 15.639 5.555 1.00 68.06 107 SER A O 1
ATOM 798 N N . GLY A 1 108 ? 2.886 15.203 7.562 1.00 84.38 108 GLY A N 1
ATOM 799 C CA . GLY A 1 108 ? 3.197 16.596 7.890 1.00 84.38 108 GLY A CA 1
ATOM 800 C C . GLY A 1 108 ? 2.039 17.304 8.597 1.00 84.38 108 GLY A C 1
ATOM 801 O O . GLY A 1 108 ? 1.302 16.687 9.365 1.00 84.38 108 GLY A O 1
ATOM 802 N N . ALA A 1 109 ? 1.898 18.609 8.375 1.00 89.88 109 ALA A N 1
ATOM 803 C CA . ALA A 1 109 ? 0.824 19.406 8.957 1.00 89.88 109 ALA A CA 1
ATOM 804 C C . ALA A 1 109 ? -0.512 19.131 8.246 1.00 89.88 109 ALA A C 1
ATOM 806 O O . ALA A 1 109 ? -0.568 19.056 7.019 1.00 89.88 109 ALA A O 1
ATOM 807 N N . VAL A 1 110 ? -1.606 19.027 9.004 1.00 95.56 110 VAL A N 1
ATOM 808 C CA . VAL A 1 110 ? -2.955 18.830 8.451 1.00 95.56 110 VAL A CA 1
ATOM 809 C C . VAL A 1 110 ? -3.856 19.983 8.873 1.00 95.56 110 VAL A C 1
ATOM 811 O O . VAL A 1 110 ? -4.074 20.207 10.062 1.00 95.56 110 VAL A O 1
ATOM 814 N N . VAL A 1 111 ? -4.401 20.703 7.894 1.00 96.06 111 VAL A N 1
ATOM 815 C CA . VAL A 1 111 ? -5.344 21.809 8.100 1.00 96.06 111 VAL A CA 1
ATOM 816 C C . VAL A 1 111 ? -6.714 21.356 7.614 1.00 96.06 111 VAL A C 1
ATOM 818 O O . VAL A 1 111 ? -6.935 21.226 6.414 1.00 96.06 111 VAL A O 1
ATOM 821 N N . THR A 1 112 ? -7.638 21.089 8.536 1.00 94.75 112 THR A N 1
ATOM 822 C CA . THR A 1 112 ? -9.003 20.671 8.175 1.00 94.75 112 THR A CA 1
ATOM 823 C C . THR A 1 112 ? -9.902 21.889 7.976 1.00 94.75 112 THR A C 1
ATOM 825 O O . THR A 1 112 ? -9.913 22.787 8.817 1.00 94.75 112 THR A O 1
ATOM 828 N N . VAL A 1 113 ? -10.670 21.919 6.885 1.00 96.25 113 VAL A N 1
ATOM 829 C CA . VAL A 1 113 ? -11.586 23.021 6.540 1.00 96.25 113 VAL A CA 1
ATOM 830 C C . VAL A 1 113 ? -12.979 22.491 6.202 1.00 96.25 113 VAL A C 1
ATOM 832 O O . VAL A 1 113 ? -13.106 21.456 5.551 1.00 96.25 113 VAL A O 1
ATOM 835 N N . SER A 1 114 ? -14.028 23.191 6.643 1.00 96.19 114 SER A N 1
ATOM 836 C CA . SER A 1 114 ? -15.436 22.820 6.408 1.00 96.19 114 SER A CA 1
ATOM 837 C C . SER A 1 114 ? -16.274 23.924 5.752 1.00 96.19 114 SER A C 1
ATOM 839 O O . SER A 1 114 ? -17.475 23.763 5.547 1.00 96.19 114 SER A O 1
ATOM 841 N N . THR A 1 115 ? -15.654 25.060 5.417 1.00 96.62 115 THR A N 1
ATOM 842 C CA . THR A 1 115 ? -16.289 26.202 4.744 1.00 96.62 115 THR A CA 1
ATOM 843 C C . THR A 1 115 ? -15.328 26.857 3.750 1.00 96.62 115 THR A C 1
ATOM 845 O O . THR A 1 115 ? -14.107 26.757 3.890 1.00 96.62 115 THR A O 1
ATOM 848 N N . GLU A 1 116 ? -15.857 27.559 2.746 1.00 97.75 116 GLU A N 1
ATOM 849 C CA . GLU A 1 116 ? -15.026 28.232 1.736 1.00 97.75 116 GLU A CA 1
ATOM 850 C C . GLU A 1 116 ? -14.108 29.328 2.317 1.00 97.75 116 GLU A C 1
ATOM 852 O O . GLU A 1 116 ? -12.917 29.295 2.002 1.00 97.75 116 GLU A O 1
ATOM 857 N N . PRO A 1 117 ? -14.541 30.194 3.259 1.00 98.06 117 PRO A N 1
ATOM 858 C CA . PRO A 1 117 ? -13.643 31.185 3.853 1.00 98.06 117 PRO A CA 1
ATOM 859 C C . PRO A 1 117 ? -12.466 30.564 4.621 1.00 98.06 117 PRO A C 1
ATOM 861 O O . PRO A 1 117 ? -11.371 31.131 4.636 1.00 98.06 117 PRO A O 1
ATOM 864 N N . GLN A 1 118 ? -12.661 29.384 5.226 1.00 98.00 118 GLN A N 1
ATOM 865 C CA . GLN A 1 118 ? -11.581 28.615 5.853 1.00 98.00 118 GLN A CA 1
ATOM 866 C C . GLN A 1 118 ? -10.617 28.044 4.810 1.00 98.00 118 GLN A C 1
ATOM 868 O O . GLN A 1 118 ? -9.411 28.165 4.996 1.00 98.00 118 GLN A O 1
ATOM 873 N N . LEU A 1 119 ? -11.122 27.480 3.706 1.00 98.44 119 LEU A N 1
ATOM 874 C CA . LEU A 1 119 ? -10.299 26.994 2.590 1.00 98.44 119 LEU A CA 1
ATOM 875 C C . LEU A 1 119 ? -9.441 28.126 1.999 1.00 98.44 119 LEU A C 1
ATOM 877 O O . LEU A 1 119 ? -8.226 27.981 1.876 1.00 98.44 119 LEU A O 1
ATOM 881 N N . GLN A 1 120 ? -10.042 29.290 1.745 1.00 98.12 120 GLN A N 1
ATOM 882 C CA . GLN A 1 120 ? -9.332 30.493 1.301 1.00 98.12 120 GLN A CA 1
ATOM 883 C C . GLN A 1 120 ? -8.269 30.958 2.312 1.00 98.12 120 GLN A C 1
ATOM 885 O O . GLN A 1 120 ? -7.182 31.393 1.931 1.00 98.12 120 GLN A O 1
ATOM 890 N N . SER A 1 121 ? -8.562 30.879 3.616 1.00 97.25 121 SER A N 1
ATOM 891 C CA . SER A 1 121 ? -7.597 31.231 4.664 1.00 97.25 121 SER A CA 1
ATOM 892 C C . SER A 1 121 ? -6.439 30.237 4.741 1.00 97.25 121 SER A C 1
ATOM 894 O O . SER A 1 121 ? -5.294 30.663 4.862 1.00 97.25 121 SER A O 1
ATOM 896 N N . ALA A 1 122 ? -6.721 28.938 4.623 1.00 98.00 122 ALA A N 1
ATOM 897 C CA . ALA A 1 122 ? -5.720 27.877 4.636 1.00 98.00 122 ALA A CA 1
ATOM 898 C C . ALA A 1 122 ? -4.756 27.988 3.444 1.00 98.00 122 ALA A C 1
ATOM 900 O O . ALA A 1 122 ? -3.554 27.834 3.626 1.00 98.00 122 ALA A O 1
ATOM 901 N N . ILE A 1 123 ? -5.256 28.343 2.253 1.00 97.75 123 ILE A N 1
ATOM 902 C CA . ILE A 1 123 ? -4.419 28.610 1.072 1.00 97.75 123 ILE A CA 1
ATOM 903 C C . ILE A 1 123 ? -3.516 29.834 1.291 1.00 97.75 123 ILE A C 1
ATOM 905 O O . ILE A 1 123 ? -2.314 29.755 1.050 1.00 97.75 123 ILE A O 1
ATOM 909 N N . ARG A 1 124 ? -4.043 30.945 1.831 1.00 96.25 124 ARG A N 1
ATOM 910 C CA . ARG A 1 124 ? -3.230 32.137 2.162 1.00 96.25 124 ARG A CA 1
ATOM 911 C C . ARG A 1 124 ? -2.187 31.904 3.261 1.00 96.25 124 ARG A C 1
ATOM 913 O O . ARG A 1 124 ? -1.246 32.684 3.368 1.00 96.25 124 ARG A O 1
ATOM 920 N N . GLN A 1 125 ? -2.375 30.884 4.094 1.00 95.12 125 GLN A N 1
ATOM 921 C CA . GLN A 1 125 ? -1.495 30.519 5.210 1.00 95.12 125 GLN A CA 1
ATOM 922 C C . GLN A 1 125 ? -0.686 29.242 4.925 1.00 95.12 125 GLN A C 1
ATOM 924 O O . GLN A 1 125 ? -0.097 28.672 5.843 1.00 95.12 125 GLN A O 1
ATOM 929 N N . LEU A 1 126 ? -0.670 28.776 3.671 1.00 95.88 126 LEU A N 1
ATOM 930 C CA . LEU A 1 126 ? -0.046 27.515 3.294 1.00 95.88 126 LEU A CA 1
ATOM 931 C C . LEU A 1 126 ? 1.464 27.528 3.575 1.00 95.88 126 LEU A C 1
ATOM 933 O O . LEU A 1 126 ? 2.155 28.517 3.331 1.00 95.88 126 LEU A O 1
ATOM 937 N N . ALA A 1 127 ? 1.974 26.389 4.040 1.00 95.81 127 ALA A N 1
ATOM 938 C CA . ALA A 1 127 ? 3.392 26.112 4.228 1.00 95.81 127 ALA A CA 1
ATOM 939 C C . ALA A 1 127 ? 3.757 24.761 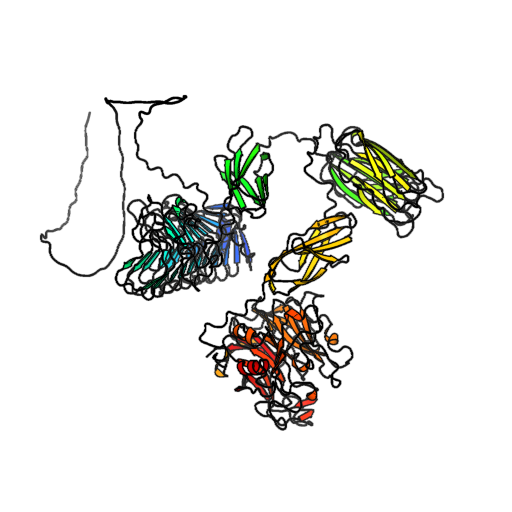3.593 1.00 95.81 127 ALA A C 1
ATOM 941 O O . ALA A 1 127 ? 2.894 23.905 3.389 1.00 95.81 127 ALA A O 1
ATOM 942 N N . SER A 1 128 ? 5.041 24.539 3.308 1.00 95.88 128 SER A N 1
ATOM 943 C CA . SER A 1 128 ? 5.548 23.237 2.850 1.00 95.88 128 SER A CA 1
ATOM 944 C C . SER A 1 128 ? 5.216 22.109 3.838 1.00 95.88 128 SER A C 1
ATOM 946 O O . SER A 1 128 ? 5.166 22.342 5.044 1.00 95.88 128 SER A O 1
ATOM 948 N N . ASN A 1 129 ? 5.039 20.881 3.342 1.00 93.75 129 ASN A N 1
ATOM 949 C CA . ASN A 1 129 ? 4.602 19.711 4.116 1.00 93.75 129 ASN A CA 1
ATOM 950 C C . ASN A 1 129 ? 3.221 19.892 4.776 1.00 93.75 129 ASN A C 1
ATOM 952 O O . ASN A 1 129 ? 3.014 19.432 5.899 1.00 93.75 129 ASN A O 1
ATOM 956 N N . THR A 1 130 ? 2.285 20.564 4.093 1.00 95.50 130 THR A N 1
ATOM 957 C CA . THR A 1 130 ? 0.912 20.786 4.583 1.00 95.50 130 THR A CA 1
ATOM 958 C C . THR A 1 130 ? -0.125 20.144 3.667 1.00 95.50 130 THR A C 1
ATOM 960 O O . THR A 1 130 ? -0.161 20.415 2.467 1.00 95.50 130 THR A O 1
ATOM 963 N N . THR A 1 131 ? -1.031 19.360 4.249 1.00 97.56 131 THR A N 1
ATOM 964 C CA . THR A 1 131 ? -2.262 18.897 3.599 1.00 97.56 131 THR A CA 1
ATOM 965 C C . THR A 1 131 ? -3.455 19.709 4.092 1.00 97.56 131 THR A C 1
ATOM 967 O O . THR A 1 131 ? -3.790 19.674 5.276 1.00 97.56 131 THR A O 1
ATOM 970 N N . ILE A 1 132 ? -4.137 20.397 3.180 1.00 98.12 132 ILE A N 1
ATOM 971 C CA . ILE A 1 132 ? -5.467 20.957 3.413 1.00 98.12 132 ILE A CA 1
ATOM 972 C C . ILE A 1 132 ? -6.485 19.841 3.163 1.00 98.12 132 ILE A C 1
ATOM 974 O O . ILE A 1 132 ? -6.613 19.347 2.040 1.00 98.12 132 ILE A O 1
ATOM 978 N N . LEU A 1 133 ? -7.187 19.436 4.221 1.00 96.81 133 LEU A N 1
ATOM 979 C CA . LEU A 1 133 ? -8.179 18.366 4.205 1.00 96.81 133 LEU A CA 1
ATOM 980 C C . LEU A 1 133 ? -9.590 18.967 4.231 1.00 96.81 133 LEU A C 1
ATOM 982 O O . LEU A 1 133 ? -9.974 19.642 5.186 1.00 96.81 133 LEU A O 1
ATOM 986 N N . ILE A 1 134 ? -10.362 18.744 3.171 1.00 97.94 134 ILE A N 1
ATOM 987 C CA . ILE A 1 134 ? -11.656 19.395 2.953 1.00 97.94 134 ILE A CA 1
ATOM 988 C C . ILE A 1 134 ? -12.790 18.461 3.399 1.00 97.94 134 ILE A C 1
ATOM 990 O O . ILE A 1 134 ? -12.915 17.336 2.911 1.00 97.94 134 ILE A O 1
ATOM 994 N N . ALA A 1 135 ? -13.623 18.909 4.340 1.00 95.19 135 ALA A N 1
ATOM 995 C CA . ALA A 1 135 ? -14.802 18.166 4.789 1.00 95.19 135 ALA A CA 1
ATOM 996 C C . ALA A 1 135 ? -15.875 18.092 3.680 1.00 95.19 135 ALA A C 1
ATOM 998 O O . ALA A 1 135 ? -15.931 19.010 2.852 1.00 95.19 135 ALA A O 1
ATOM 999 N N . PRO A 1 136 ? -16.749 17.065 3.655 1.00 95.44 136 PRO A N 1
ATOM 1000 C CA . PRO A 1 136 ? -17.732 16.901 2.588 1.00 95.44 136 PRO A CA 1
ATOM 1001 C C . PRO A 1 136 ? -18.676 18.104 2.474 1.00 95.44 136 PRO A C 1
ATOM 1003 O O . PRO A 1 136 ? -19.149 18.631 3.482 1.00 95.44 136 PRO A O 1
ATOM 1006 N N . GLY A 1 137 ? -18.956 18.542 1.247 1.00 92.25 137 GLY A N 1
ATOM 1007 C CA . GLY A 1 137 ? -19.784 19.715 0.973 1.00 92.25 137 GLY A CA 1
ATOM 1008 C C . GLY A 1 137 ? -19.502 20.377 -0.376 1.00 92.25 137 GLY A C 1
ATOM 1009 O O . GLY A 1 137 ? -18.559 20.031 -1.086 1.00 92.25 137 GLY A O 1
ATOM 1010 N N . THR A 1 138 ? -20.329 21.363 -0.733 1.00 97.69 138 THR A N 1
ATOM 1011 C CA . THR A 1 138 ? -20.125 22.212 -1.919 1.00 97.69 138 THR A CA 1
ATOM 1012 C C . THR A 1 138 ? -19.585 23.580 -1.511 1.00 97.69 138 THR A C 1
ATOM 1014 O O . THR A 1 138 ? -20.191 24.287 -0.710 1.00 97.69 138 THR A O 1
ATOM 1017 N N . TYR A 1 139 ? -18.457 23.958 -2.103 1.00 98.25 139 TYR A N 1
ATOM 1018 C CA . TYR A 1 139 ? -17.687 25.163 -1.826 1.00 98.25 139 TYR A CA 1
ATOM 1019 C C . TYR A 1 139 ? -17.752 26.064 -3.061 1.00 98.25 139 TYR A C 1
ATOM 1021 O O . TYR A 1 139 ? -17.023 25.865 -4.034 1.00 98.25 139 TYR A O 1
ATOM 1029 N N . GLN A 1 140 ? -18.657 27.042 -3.041 1.00 97.88 140 GLN A N 1
ATOM 1030 C CA . GLN A 1 140 ? -18.757 28.049 -4.095 1.00 97.88 140 GLN A CA 1
ATOM 1031 C C . GLN A 1 140 ? -17.596 29.038 -3.934 1.00 97.88 140 GLN A C 1
ATOM 1033 O O . GLN A 1 140 ? -17.618 29.857 -3.017 1.00 97.88 140 GLN A O 1
ATOM 1038 N N . LEU A 1 141 ? -16.577 28.938 -4.792 1.00 98.06 141 LEU A N 1
ATOM 1039 C CA . LEU A 1 141 ? -15.361 29.738 -4.659 1.00 98.06 141 LEU A CA 1
ATOM 1040 C C . LEU A 1 141 ? -15.651 31.223 -4.902 1.00 98.06 141 LEU A C 1
ATOM 1042 O O . LEU A 1 141 ? -16.178 31.607 -5.946 1.00 98.06 141 LEU A O 1
ATOM 1046 N N . THR A 1 142 ? -15.269 32.049 -3.930 1.00 96.12 142 THR A N 1
ATOM 1047 C CA . THR A 1 142 ? -15.291 33.515 -4.010 1.00 96.12 142 THR A CA 1
ATOM 1048 C C . THR A 1 142 ? -14.045 34.070 -4.700 1.00 96.12 142 THR A C 1
ATOM 1050 O O . THR A 1 142 ? -14.105 35.151 -5.279 1.00 96.12 142 THR A O 1
ATOM 1053 N N . GLY A 1 143 ? -12.948 33.305 -4.695 1.00 97.19 143 GLY A N 1
ATOM 1054 C CA . GLY A 1 143 ? -11.711 33.588 -5.417 1.00 97.19 143 GLY A CA 1
ATOM 1055 C C . GLY A 1 143 ? -10.955 32.314 -5.813 1.00 97.19 143 GLY A C 1
ATOM 1056 O O . GLY A 1 143 ? -11.189 31.242 -5.255 1.00 97.19 143 GLY A O 1
ATOM 1057 N N . THR A 1 144 ? -10.041 32.431 -6.772 1.00 98.44 144 THR A N 1
ATOM 1058 C CA . THR A 1 144 ? -9.148 31.339 -7.206 1.00 98.44 144 THR A CA 1
ATOM 1059 C C . THR A 1 144 ? -8.240 30.879 -6.058 1.00 98.44 144 THR A C 1
ATOM 1061 O O . THR A 1 144 ? -7.671 31.708 -5.344 1.00 98.44 144 THR A O 1
ATOM 1064 N N . LEU A 1 145 ? -8.028 29.565 -5.910 1.00 98.56 145 LEU A N 1
ATOM 1065 C CA . LEU A 1 145 ? -7.089 29.014 -4.926 1.00 98.56 145 LEU A CA 1
ATOM 1066 C C . LEU A 1 145 ? -5.646 29.126 -5.452 1.00 98.56 145 LEU A C 1
ATOM 1068 O O . LEU A 1 145 ? -5.127 28.214 -6.097 1.00 98.56 145 LEU A O 1
ATOM 1072 N N . TYR A 1 146 ? -5.013 30.275 -5.204 1.00 97.69 146 TYR A N 1
ATOM 1073 C CA . TYR A 1 146 ? -3.638 30.571 -5.621 1.00 97.69 146 TYR A CA 1
ATOM 1074 C C . TYR A 1 146 ? -2.586 29.977 -4.671 1.00 97.69 146 TYR A C 1
ATOM 1076 O O . TYR A 1 146 ? -2.427 30.442 -3.544 1.00 97.69 146 TYR A O 1
ATOM 1084 N N . ILE A 1 147 ? -1.794 29.023 -5.164 1.00 97.50 147 ILE A N 1
ATOM 1085 C CA . ILE A 1 147 ? -0.572 28.522 -4.520 1.00 97.50 147 ILE A CA 1
ATOM 1086 C C . ILE A 1 147 ? 0.631 29.046 -5.313 1.00 97.50 147 ILE A C 1
ATOM 1088 O O . ILE A 1 147 ? 1.091 28.421 -6.267 1.00 97.50 147 ILE A O 1
ATOM 1092 N N . ASN A 1 148 ? 1.119 30.230 -4.943 1.00 94.56 148 ASN A N 1
ATOM 1093 C CA . ASN A 1 148 ? 2.221 30.897 -5.635 1.00 94.56 148 ASN A CA 1
ATOM 1094 C C . ASN A 1 148 ? 3.412 31.106 -4.691 1.00 94.56 148 ASN A C 1
ATOM 1096 O O . ASN A 1 148 ? 3.327 31.926 -3.778 1.00 94.56 148 ASN A O 1
ATOM 1100 N N . GLY A 1 149 ? 4.504 30.368 -4.896 1.00 90.38 149 GLY A N 1
ATOM 1101 C CA . GLY A 1 149 ? 5.711 30.469 -4.073 1.00 90.38 149 GLY A CA 1
ATOM 1102 C C . GLY A 1 149 ? 6.460 29.149 -3.885 1.00 90.38 149 GLY A C 1
ATOM 1103 O O . GLY A 1 149 ? 6.064 28.101 -4.397 1.00 90.38 149 GLY A O 1
ATOM 1104 N N . ALA A 1 150 ? 7.556 29.219 -3.124 1.00 96.00 150 ALA A N 1
ATOM 1105 C CA . ALA A 1 150 ? 8.479 28.112 -2.883 1.00 96.00 150 ALA A CA 1
ATOM 1106 C C . ALA A 1 150 ? 7.920 27.093 -1.869 1.00 96.00 150 ALA A C 1
ATOM 1108 O O . ALA A 1 150 ? 8.360 27.019 -0.720 1.00 96.00 150 ALA A O 1
ATOM 1109 N N . TYR A 1 151 ? 6.932 26.312 -2.302 1.00 96.19 151 TYR A N 1
ATOM 1110 C CA . TYR A 1 151 ? 6.254 25.297 -1.495 1.00 96.19 151 TYR A CA 1
ATOM 1111 C C . TYR A 1 151 ? 6.687 23.891 -1.900 1.00 96.19 151 TYR A C 1
ATOM 1113 O O . TYR A 1 151 ? 6.764 23.585 -3.081 1.00 96.19 151 TYR A O 1
ATOM 1121 N N . THR A 1 152 ? 6.933 23.002 -0.941 1.00 94.19 152 THR A N 1
ATOM 1122 C CA . THR A 1 152 ? 7.263 21.589 -1.205 1.00 94.19 152 THR A CA 1
ATOM 1123 C C . THR A 1 152 ? 6.290 20.666 -0.486 1.00 94.19 152 THR A C 1
ATOM 1125 O O . THR A 1 152 ? 5.970 20.927 0.672 1.00 94.19 152 THR A O 1
ATOM 1128 N N . ASN A 1 153 ? 5.865 19.578 -1.136 1.00 91.62 153 ASN A N 1
ATOM 1129 C CA . ASN A 1 153 ? 5.016 18.534 -0.552 1.00 91.62 153 ASN A CA 1
ATOM 1130 C C . ASN A 1 153 ? 3.728 19.112 0.069 1.00 91.62 153 ASN A C 1
ATOM 1132 O O . ASN A 1 153 ? 3.520 19.065 1.280 1.00 91.62 153 ASN A O 1
ATOM 1136 N N . VAL A 1 154 ? 2.893 19.735 -0.763 1.00 96.31 154 VAL A N 1
ATOM 1137 C CA . VAL A 1 154 ? 1.610 20.321 -0.338 1.00 96.31 154 VAL A CA 1
ATOM 1138 C C . VAL A 1 154 ? 0.444 19.568 -0.964 1.00 96.31 154 VAL A C 1
ATOM 1140 O O . VAL A 1 154 ? 0.556 19.059 -2.078 1.00 96.31 154 VAL A O 1
ATOM 1143 N N . ALA A 1 155 ? -0.689 19.490 -0.272 1.00 97.50 155 ALA A N 1
ATOM 1144 C CA . ALA A 1 155 ? -1.859 18.791 -0.792 1.00 97.50 155 ALA A CA 1
ATOM 1145 C C . ALA A 1 155 ? -3.172 19.536 -0.538 1.00 97.50 155 ALA A C 1
ATOM 1147 O O . ALA A 1 155 ? -3.355 20.156 0.507 1.00 97.50 155 ALA A O 1
ATOM 1148 N N . ILE A 1 156 ? -4.100 19.417 -1.486 1.00 97.81 156 ILE A N 1
ATOM 1149 C CA . ILE A 1 156 ? -5.514 19.773 -1.352 1.00 97.81 156 ILE A CA 1
ATOM 1150 C C . ILE A 1 156 ? -6.298 18.476 -1.575 1.00 97.81 156 ILE A C 1
ATOM 1152 O O . ILE A 1 156 ? -6.312 17.949 -2.689 1.00 97.81 156 ILE A O 1
ATOM 1156 N N . ARG A 1 157 ? -6.908 17.926 -0.520 1.00 94.94 157 ARG A N 1
ATOM 1157 C CA . ARG A 1 157 ? -7.549 16.602 -0.557 1.00 94.94 157 ARG A CA 1
ATOM 1158 C C . ARG A 1 157 ? -8.938 16.626 0.082 1.00 94.94 157 ARG A C 1
ATOM 1160 O O . ARG A 1 157 ? -9.107 17.216 1.147 1.00 94.94 157 ARG A O 1
ATOM 1167 N N . GLY A 1 158 ? -9.917 15.946 -0.512 1.00 93.62 158 GLY A N 1
ATOM 1168 C CA . GLY A 1 158 ? -11.170 15.622 0.178 1.00 93.62 158 GLY A CA 1
ATOM 1169 C C . GLY A 1 158 ? -10.952 14.667 1.359 1.00 93.62 158 GLY A C 1
ATOM 1170 O O . GLY A 1 158 ? -10.109 13.775 1.317 1.00 93.62 158 GLY A O 1
ATOM 1171 N N . SER A 1 159 ? -11.691 14.860 2.449 1.00 89.00 159 SER A N 1
ATOM 1172 C CA . SER A 1 159 ? -11.524 14.087 3.697 1.00 89.00 159 SER A CA 1
ATOM 1173 C C . SER A 1 159 ? -11.927 12.610 3.609 1.00 89.00 159 SER A C 1
ATOM 1175 O O . SER A 1 159 ? -11.542 11.831 4.479 1.00 89.00 159 SER A O 1
ATOM 1177 N N . ALA A 1 160 ? -12.661 12.221 2.566 1.00 78.94 160 ALA A N 1
ATOM 1178 C CA . ALA A 1 160 ? -12.971 10.838 2.220 1.00 78.94 160 ALA A CA 1
ATOM 1179 C C . ALA A 1 160 ? -12.202 10.411 0.957 1.00 78.94 160 ALA A C 1
ATOM 1181 O O . ALA A 1 160 ? -11.735 11.255 0.193 1.00 78.94 160 ALA A O 1
ATOM 1182 N N . ASP A 1 161 ? -12.125 9.107 0.682 1.00 80.44 161 ASP A N 1
ATOM 1183 C CA . ASP A 1 161 ? -11.663 8.572 -0.614 1.00 80.44 161 ASP A CA 1
ATOM 1184 C C . ASP A 1 161 ? -12.787 8.554 -1.677 1.00 80.44 161 ASP A C 1
ATOM 1186 O O . ASP A 1 161 ? -12.839 7.698 -2.556 1.00 80.44 161 ASP A O 1
ATOM 1190 N N . ASP A 1 162 ? -13.677 9.546 -1.608 1.00 83.31 162 ASP A N 1
ATOM 1191 C CA . ASP A 1 162 ? -14.820 9.761 -2.495 1.00 83.31 162 ASP A CA 1
ATOM 1192 C C . ASP A 1 162 ? -14.724 11.157 -3.127 1.00 83.31 162 ASP A C 1
ATOM 1194 O O . ASP A 1 162 ? -14.761 12.171 -2.423 1.00 83.31 162 ASP A O 1
ATOM 1198 N N . ARG A 1 163 ? -14.612 11.200 -4.460 1.00 87.12 163 ARG A N 1
ATOM 1199 C CA . ARG A 1 163 ? -14.461 12.439 -5.233 1.00 87.12 163 ARG A CA 1
ATOM 1200 C C . ARG A 1 163 ? -15.713 13.312 -5.229 1.00 87.12 163 ARG A C 1
ATOM 1202 O O . ARG A 1 163 ? -15.589 14.530 -5.282 1.00 87.12 163 ARG A O 1
ATOM 1209 N N . ASP A 1 164 ? -16.892 12.708 -5.108 1.00 87.06 164 ASP A N 1
ATOM 1210 C CA . ASP A 1 164 ? -18.169 13.421 -5.178 1.00 87.06 164 ASP A CA 1
ATOM 1211 C C . ASP A 1 164 ? -18.545 14.053 -3.830 1.00 87.06 164 ASP A C 1
ATOM 1213 O O . ASP A 1 164 ? -19.368 14.969 -3.769 1.00 87.06 164 ASP A O 1
ATOM 1217 N N . SER A 1 165 ? -17.889 13.618 -2.746 1.00 87.25 165 SER A N 1
ATOM 1218 C CA . SER A 1 165 ? -18.099 14.136 -1.392 1.00 87.25 165 SER A CA 1
ATOM 1219 C C . SER A 1 165 ? -17.733 15.621 -1.238 1.00 87.25 165 SER A C 1
ATOM 1221 O O . SER A 1 165 ? -18.335 16.316 -0.416 1.00 87.25 165 SER A O 1
ATOM 1223 N N . VAL A 1 166 ? -16.784 16.134 -2.030 1.00 97.44 166 VAL A N 1
ATOM 1224 C CA . VAL A 1 166 ? -16.308 17.527 -1.991 1.00 97.44 166 VAL A CA 1
ATOM 1225 C C . VAL A 1 166 ? -16.421 18.150 -3.376 1.00 97.44 166 VAL A C 1
ATOM 1227 O O . VAL A 1 166 ? -15.806 17.671 -4.319 1.00 97.44 166 VAL A O 1
ATOM 1230 N N . VAL A 1 167 ? -17.139 19.268 -3.497 1.00 98.25 167 VAL A N 1
ATOM 1231 C CA . VAL A 1 167 ? -17.334 19.974 -4.774 1.00 98.25 167 VAL A CA 1
ATOM 1232 C C . VAL A 1 167 ? -16.816 21.407 -4.680 1.00 98.25 167 VAL A C 1
ATOM 1234 O O . VAL A 1 167 ? -17.441 22.252 -4.044 1.00 98.25 167 VAL A O 1
ATOM 1237 N N . LEU A 1 168 ? -15.707 21.711 -5.353 1.00 98.56 168 LEU A N 1
ATOM 1238 C CA . LEU A 1 168 ? -15.227 23.074 -5.587 1.00 98.56 168 LEU A CA 1
ATOM 1239 C C . LEU A 1 168 ? -15.928 23.641 -6.827 1.00 98.56 168 LEU A C 1
ATOM 1241 O O . LEU A 1 168 ? -15.815 23.088 -7.923 1.00 98.56 168 LEU A O 1
ATOM 1245 N N . ARG A 1 169 ? -16.675 24.735 -6.665 1.00 98.06 169 ARG A N 1
ATOM 1246 C CA . ARG A 1 169 ? -17.577 25.242 -7.703 1.00 98.06 169 ARG A CA 1
ATOM 1247 C C . ARG A 1 169 ? -17.263 26.679 -8.101 1.00 98.06 169 ARG A C 1
ATOM 1249 O O . ARG A 1 169 ? -17.249 27.568 -7.251 1.00 98.06 169 ARG A O 1
ATOM 1256 N N . GLY A 1 170 ? -17.062 26.897 -9.397 1.00 97.12 170 GLY A N 1
ATOM 1257 C CA . GLY A 1 170 ? -16.878 28.213 -10.002 1.00 97.12 170 GLY A CA 1
ATOM 1258 C C . GLY A 1 170 ? -18.199 28.913 -10.360 1.00 97.12 170 GLY A C 1
ATOM 1259 O O . GLY A 1 170 ? -19.287 28.376 -10.117 1.00 97.12 170 GLY A O 1
ATOM 1260 N N . PRO A 1 171 ? -18.142 30.136 -10.920 1.00 94.19 171 PRO A N 1
ATOM 1261 C CA . PRO A 1 171 ? -19.335 30.912 -11.286 1.00 94.19 171 PRO A CA 1
ATOM 1262 C C . PRO A 1 171 ? -20.126 30.357 -12.485 1.00 94.19 171 PRO A C 1
ATOM 1264 O O . PRO A 1 171 ? -21.314 30.645 -12.620 1.00 94.19 171 PRO A O 1
ATOM 1267 N N . GLY A 1 172 ? -19.485 29.570 -13.354 1.00 95.12 172 GLY A N 1
ATOM 1268 C CA . GLY A 1 172 ? -20.060 28.970 -14.559 1.00 95.12 172 GLY A CA 1
ATOM 1269 C C . GLY A 1 172 ? -19.152 29.085 -15.789 1.00 95.12 172 GLY A C 1
ATOM 1270 O O . GLY A 1 172 ? -18.670 30.169 -16.109 1.00 95.12 172 GLY A O 1
ATOM 1271 N N . MET A 1 173 ? -19.018 27.998 -16.561 1.00 95.31 173 MET A N 1
ATOM 1272 C CA . MET A 1 173 ? -18.299 27.962 -17.853 1.00 95.31 173 MET A CA 1
ATOM 1273 C C . MET A 1 173 ? -18.681 29.106 -18.812 1.00 95.31 173 MET A C 1
ATOM 1275 O O . MET A 1 173 ? -17.836 29.668 -19.511 1.00 95.31 173 MET A O 1
ATOM 1279 N N . ASN A 1 174 ? -19.970 29.451 -18.841 1.00 94.62 174 ASN A N 1
ATOM 1280 C CA . ASN A 1 174 ? -20.540 30.470 -19.723 1.00 94.62 174 ASN A CA 1
ATOM 1281 C C . ASN A 1 174 ? -20.681 31.853 -19.052 1.00 94.62 174 ASN A C 1
ATOM 1283 O O . ASN A 1 174 ? -21.284 32.756 -19.631 1.00 94.62 174 ASN A O 1
ATOM 1287 N N . VAL A 1 175 ? -20.153 32.034 -17.836 1.00 94.81 175 VAL A N 1
ATOM 1288 C CA . VAL A 1 175 ? -20.307 33.259 -17.037 1.00 94.81 175 VAL A CA 1
ATOM 1289 C C . VAL A 1 175 ? -19.029 34.094 -17.111 1.00 94.81 175 VAL A C 1
ATOM 1291 O O . VAL A 1 175 ? -18.128 33.964 -16.291 1.00 94.81 175 VAL A O 1
ATOM 1294 N N . ALA A 1 176 ? -18.969 34.995 -18.095 1.00 92.19 176 ALA A N 1
ATOM 1295 C CA . ALA A 1 176 ? -17.839 35.917 -18.278 1.00 92.19 176 ALA A CA 1
ATOM 1296 C C . ALA A 1 176 ? -17.663 36.928 -17.123 1.00 92.19 176 ALA A C 1
ATOM 1298 O O . ALA A 1 176 ? -16.609 37.538 -16.990 1.00 92.19 176 ALA A O 1
ATOM 1299 N N . ALA A 1 177 ? -18.677 37.090 -16.267 1.00 92.12 177 ALA A N 1
ATOM 1300 C CA . ALA A 1 177 ? -18.597 37.845 -15.018 1.00 92.12 177 ALA A CA 1
ATOM 1301 C C . ALA A 1 177 ? -18.122 36.940 -13.861 1.00 92.12 177 ALA A C 1
ATOM 1303 O O . ALA A 1 177 ? -18.839 36.738 -12.884 1.00 92.12 177 ALA A O 1
ATOM 1304 N N . TYR A 1 178 ? -16.929 36.353 -13.996 1.00 92.19 178 TYR A N 1
ATOM 1305 C CA . TYR A 1 178 ? -16.394 35.336 -13.076 1.00 92.19 178 TYR A CA 1
ATOM 1306 C C . TYR A 1 178 ? -15.787 35.887 -11.765 1.00 92.19 178 TYR A C 1
ATOM 1308 O O . TYR A 1 178 ? -15.338 35.111 -10.921 1.00 92.19 178 TYR A O 1
ATOM 1316 N N . GLY A 1 179 ? -15.764 37.211 -11.570 1.00 93.62 179 GLY A N 1
ATOM 1317 C CA . GLY A 1 179 ? -15.196 37.845 -10.373 1.00 93.62 179 GLY A CA 1
ATOM 1318 C C . GLY A 1 179 ? -13.727 37.468 -10.145 1.00 93.62 179 GLY A C 1
ATOM 1319 O O . GLY A 1 179 ? -12.945 37.421 -11.091 1.00 93.62 179 GLY A O 1
ATOM 1320 N N . GLU A 1 180 ? -13.369 37.145 -8.902 1.00 95.56 180 GLU A N 1
ATOM 1321 C CA . GLU A 1 180 ? -12.006 36.737 -8.517 1.00 95.56 180 GLU A CA 1
ATOM 1322 C C . GLU A 1 180 ? -11.743 35.223 -8.698 1.00 95.56 180 GLU A C 1
ATOM 1324 O O . GLU A 1 180 ? -10.664 34.725 -8.357 1.00 95.56 180 GLU A O 1
ATOM 1329 N N . ALA A 1 181 ? -12.708 34.463 -9.239 1.00 96.31 181 ALA A N 1
ATOM 1330 C CA . ALA A 1 181 ? -12.631 33.010 -9.446 1.00 96.31 181 ALA A CA 1
ATOM 1331 C C . ALA A 1 181 ? -12.645 32.570 -10.939 1.00 96.31 181 ALA A C 1
ATOM 1333 O O . ALA A 1 181 ? -13.453 31.714 -11.316 1.00 96.31 181 ALA A O 1
ATOM 1334 N N . PRO A 1 182 ? -11.770 33.112 -11.820 1.00 96.62 182 PRO A N 1
ATOM 1335 C CA . PRO A 1 182 ? -11.610 32.605 -13.188 1.00 96.62 182 PRO A CA 1
ATOM 1336 C C . PRO A 1 182 ? -11.118 31.149 -13.258 1.00 96.62 182 PRO A C 1
ATOM 1338 O O . PRO A 1 182 ? -11.460 30.441 -14.211 1.00 96.62 182 PRO A O 1
ATOM 1341 N N . TYR A 1 183 ? -10.334 30.713 -12.264 1.00 98.06 183 TYR A N 1
ATOM 1342 C CA . TYR A 1 183 ? -9.748 29.375 -12.166 1.00 98.06 183 TYR A CA 1
ATOM 1343 C C . TYR A 1 183 ? -10.146 28.695 -10.848 1.00 98.06 183 TYR A C 1
ATOM 1345 O O . TYR A 1 183 ? -10.510 29.368 -9.882 1.00 98.06 183 TYR A O 1
ATOM 1353 N N . GLY A 1 184 ? -10.040 27.365 -10.791 1.00 98.19 184 GLY A N 1
ATOM 1354 C CA . GLY A 1 184 ? -10.225 26.608 -9.548 1.00 98.19 184 GLY A CA 1
ATOM 1355 C C . GLY A 1 184 ? -8.976 26.659 -8.668 1.00 98.19 184 GLY A C 1
ATOM 1356 O O . GLY A 1 184 ? -8.931 27.384 -7.674 1.00 98.19 184 GLY A O 1
ATOM 1357 N N . ILE A 1 185 ? -7.951 25.900 -9.058 1.00 98.62 185 ILE A N 1
ATOM 1358 C CA . ILE A 1 185 ? -6.638 25.838 -8.403 1.00 98.62 185 ILE A CA 1
ATOM 1359 C C . ILE A 1 185 ? -5.571 26.337 -9.381 1.00 98.62 185 ILE A C 1
ATOM 1361 O O . ILE A 1 185 ? -5.482 25.853 -10.510 1.00 98.62 185 ILE A O 1
ATOM 1365 N N . TRP A 1 186 ? -4.748 27.284 -8.932 1.00 98.06 186 TRP A N 1
ATOM 1366 C CA . TRP A 1 186 ? -3.652 27.872 -9.706 1.00 98.06 186 TRP A CA 1
ATOM 1367 C C . TRP A 1 186 ? -2.335 27.673 -8.960 1.00 98.06 186 TRP A C 1
ATOM 1369 O O . TRP A 1 186 ? -2.258 28.003 -7.775 1.00 98.06 186 TRP A O 1
ATOM 1379 N N . THR A 1 187 ? -1.289 27.187 -9.635 1.00 97.69 187 THR A N 1
ATOM 1380 C CA . THR A 1 187 ? 0.048 27.031 -9.034 1.00 97.69 187 THR A CA 1
ATOM 1381 C C . THR A 1 187 ? 1.156 27.703 -9.842 1.00 97.69 187 THR A C 1
ATOM 1383 O O . THR A 1 187 ? 1.067 27.813 -11.067 1.00 97.69 187 THR A O 1
ATOM 1386 N N . GLY A 1 188 ? 2.230 28.105 -9.160 1.00 93.50 188 GLY A N 1
ATOM 1387 C CA . GLY A 1 188 ? 3.451 28.641 -9.768 1.00 93.50 188 GLY A CA 1
ATOM 1388 C C . GLY A 1 188 ? 4.477 29.088 -8.722 1.00 93.50 188 GLY A C 1
ATOM 1389 O O . GLY A 1 188 ? 4.235 28.988 -7.522 1.00 93.50 188 GLY A O 1
ATOM 1390 N N . GLY A 1 189 ? 5.633 29.587 -9.162 1.00 88.94 189 GLY A N 1
ATOM 1391 C CA . GLY A 1 189 ? 6.593 30.245 -8.262 1.00 88.94 189 GLY A CA 1
ATOM 1392 C C . GLY A 1 189 ? 7.479 29.306 -7.432 1.00 88.94 189 GLY A C 1
ATOM 1393 O O . GLY A 1 189 ? 7.928 29.705 -6.362 1.00 88.94 189 GLY A O 1
ATOM 1394 N N . ASN A 1 190 ? 7.774 28.106 -7.955 1.00 92.69 190 ASN A N 1
ATOM 1395 C CA . ASN A 1 190 ? 8.559 27.016 -7.340 1.00 92.69 190 ASN A CA 1
ATOM 1396 C C . ASN A 1 190 ? 7.776 26.050 -6.415 1.00 92.69 190 ASN A C 1
ATOM 1398 O O . ASN A 1 190 ? 8.210 25.743 -5.304 1.00 92.69 190 ASN A O 1
ATOM 1402 N N . VAL A 1 191 ? 6.635 25.535 -6.891 1.00 96.25 191 VAL A N 1
ATOM 1403 C CA . VAL A 1 191 ? 5.825 24.517 -6.192 1.00 96.25 191 VAL A CA 1
ATOM 1404 C C . VAL A 1 191 ? 6.306 23.105 -6.546 1.00 96.25 191 VAL A C 1
ATOM 1406 O O . VAL A 1 191 ? 6.238 22.678 -7.692 1.00 96.25 191 VAL A O 1
ATOM 1409 N N . GLN A 1 192 ? 6.756 22.350 -5.551 1.00 94.69 192 GLN A N 1
ATOM 1410 C CA . GLN A 1 192 ? 7.470 21.084 -5.696 1.00 94.69 192 GLN A CA 1
ATOM 1411 C C . GLN A 1 192 ? 6.678 19.922 -5.080 1.00 94.69 192 GLN A C 1
ATOM 1413 O O . GLN A 1 192 ? 6.694 19.731 -3.864 1.00 94.69 192 GLN A O 1
ATOM 1418 N N . GLY A 1 193 ? 6.014 19.109 -5.902 1.00 91.62 193 GLY A N 1
ATOM 1419 C CA . GLY A 1 193 ? 5.222 17.970 -5.427 1.00 91.62 193 GLY A CA 1
ATOM 1420 C C . GLY A 1 193 ? 3.898 18.393 -4.790 1.00 91.62 193 GLY A C 1
ATOM 1421 O O . GLY A 1 193 ? 3.726 18.268 -3.578 1.00 91.62 193 GLY A O 1
ATOM 1422 N N . ILE A 1 194 ? 2.969 18.912 -5.599 1.00 97.31 194 ILE A N 1
ATOM 1423 C CA . ILE A 1 194 ? 1.590 19.194 -5.167 1.00 97.31 194 ILE A CA 1
ATOM 1424 C C . ILE A 1 194 ? 0.667 18.006 -5.460 1.00 97.31 194 ILE A C 1
ATOM 1426 O O . ILE A 1 194 ? 0.697 17.469 -6.561 1.00 97.31 194 ILE A O 1
ATOM 1430 N N . THR A 1 195 ? -0.193 17.626 -4.511 1.00 98.19 195 THR A N 1
ATOM 1431 C CA . THR A 1 195 ? -1.273 16.644 -4.730 1.00 98.19 195 THR A CA 1
ATOM 1432 C C . THR A 1 195 ? -2.651 17.308 -4.670 1.00 98.19 195 THR A C 1
ATOM 1434 O O . THR A 1 195 ? -2.983 17.956 -3.682 1.00 98.19 195 THR A O 1
ATOM 1437 N N . ILE A 1 196 ? -3.477 17.113 -5.697 1.00 98.69 196 ILE A N 1
ATOM 1438 C CA . ILE A 1 196 ? -4.892 17.511 -5.748 1.00 98.69 196 ILE A CA 1
ATOM 1439 C C . ILE A 1 196 ? -5.709 16.222 -5.843 1.00 98.69 196 ILE A C 1
ATOM 1441 O O . ILE A 1 196 ? -5.541 15.477 -6.811 1.00 98.69 196 ILE A O 1
ATOM 1445 N N . ALA A 1 197 ? -6.541 15.917 -4.842 1.00 97.88 197 ALA A N 1
ATOM 1446 C CA . ALA A 1 197 ? -7.139 14.585 -4.758 1.00 97.88 197 ALA A CA 1
ATOM 1447 C C . ALA A 1 197 ? -8.522 14.474 -4.100 1.00 97.88 197 ALA A C 1
ATOM 1449 O O . ALA A 1 197 ? -8.877 15.263 -3.226 1.00 97.88 197 ALA A O 1
ATOM 1450 N N . ASN A 1 198 ? -9.259 13.421 -4.471 1.00 94.50 198 ASN A N 1
ATOM 1451 C CA . ASN A 1 198 ? -10.553 13.034 -3.891 1.00 94.50 198 ASN A CA 1
ATOM 1452 C C . ASN A 1 198 ? -11.574 14.186 -3.848 1.00 94.50 198 ASN A C 1
ATOM 1454 O O . ASN A 1 198 ? -12.159 14.466 -2.802 1.00 94.50 198 ASN A O 1
ATOM 1458 N N . LEU A 1 199 ? -11.743 14.908 -4.953 1.00 97.56 199 LEU A N 1
ATOM 1459 C CA . LEU A 1 199 ? -12.675 16.034 -5.021 1.00 97.56 199 LEU A CA 1
ATOM 1460 C C . LEU A 1 199 ? -13.151 16.302 -6.450 1.00 97.56 199 LEU A C 1
ATOM 1462 O O . LEU A 1 199 ? -12.485 15.955 -7.426 1.00 97.56 199 LEU A O 1
ATOM 1466 N N . THR A 1 200 ? -14.282 16.980 -6.560 1.00 98.50 200 THR A N 1
ATOM 1467 C CA . THR A 1 200 ? -14.858 17.483 -7.804 1.00 98.50 200 THR A CA 1
ATOM 1468 C C . THR A 1 200 ? -14.520 18.963 -7.964 1.00 98.50 200 THR A C 1
ATOM 1470 O O . THR A 1 200 ? -14.684 19.741 -7.026 1.00 98.50 200 THR A O 1
ATOM 1473 N N . ILE A 1 201 ? -14.085 19.389 -9.153 1.00 98.62 201 ILE A N 1
ATOM 1474 C CA . ILE A 1 201 ? -13.905 20.804 -9.514 1.00 98.62 201 ILE A CA 1
ATOM 1475 C C . ILE A 1 201 ? -14.749 21.094 -10.751 1.00 98.62 201 ILE A C 1
ATOM 1477 O O . ILE A 1 201 ? -14.568 20.462 -11.793 1.00 98.62 201 ILE A O 1
ATOM 1481 N N . ARG A 1 202 ? -15.684 22.044 -10.649 1.00 98.19 202 ARG A N 1
ATOM 1482 C CA . ARG A 1 202 ? -16.672 22.265 -11.710 1.00 98.19 202 ARG A CA 1
ATOM 1483 C C . ARG A 1 202 ? -17.062 23.711 -11.967 1.00 98.19 202 ARG A C 1
ATOM 1485 O O . ARG A 1 202 ? -16.999 24.552 -11.073 1.00 98.19 202 ARG A O 1
ATOM 1492 N N . ASP A 1 203 ? -17.579 23.949 -13.169 1.00 97.31 203 ASP A N 1
ATOM 1493 C CA . ASP A 1 203 ? -18.255 25.181 -13.578 1.00 97.31 203 ASP A CA 1
ATOM 1494 C C . ASP A 1 203 ? -17.324 26.426 -13.593 1.00 97.31 203 ASP A C 1
ATOM 1496 O O . ASP A 1 203 ? -17.681 27.481 -13.069 1.00 97.31 203 ASP A O 1
ATOM 1500 N N . PHE A 1 204 ? -16.131 26.345 -14.200 1.00 97.38 204 PHE A N 1
ATOM 1501 C CA . PHE A 1 204 ? -15.158 27.461 -14.274 1.00 97.38 204 PHE A CA 1
ATOM 1502 C C . PHE A 1 204 ? -15.063 28.099 -15.666 1.00 97.38 204 PHE A C 1
ATOM 1504 O O . PHE A 1 204 ? -15.164 27.409 -16.677 1.00 97.38 204 PHE A O 1
ATOM 1511 N N . TYR A 1 205 ? -14.841 29.419 -15.733 1.00 97.50 205 TYR A N 1
ATOM 1512 C CA . TYR A 1 205 ? -14.794 30.163 -17.002 1.00 97.50 205 TYR A CA 1
ATOM 1513 C C . TYR A 1 205 ? -13.503 29.933 -17.814 1.00 97.50 205 TYR A C 1
ATOM 1515 O O . TYR A 1 205 ? -13.540 29.990 -19.046 1.00 97.50 205 TYR A O 1
ATOM 1523 N N . TYR A 1 206 ? -12.383 29.639 -17.149 1.00 97.31 206 TYR A N 1
ATOM 1524 C CA . TYR A 1 206 ? -11.157 29.148 -17.788 1.00 97.31 206 TYR A CA 1
ATOM 1525 C C . TYR A 1 206 ? -10.852 27.720 -17.304 1.00 97.31 206 TYR A C 1
ATOM 1527 O O . TYR A 1 206 ? -11.620 26.808 -17.611 1.00 97.31 206 TYR A O 1
ATOM 1535 N N . HIS A 1 207 ? -9.764 27.523 -16.553 1.00 97.44 207 HIS A N 1
ATOM 1536 C CA . HIS A 1 207 ? -9.267 26.209 -16.131 1.00 97.44 207 HIS A CA 1
ATOM 1537 C C . HIS A 1 207 ? -9.641 25.876 -14.673 1.00 97.44 207 HIS A C 1
ATOM 1539 O O . HIS A 1 207 ? -9.310 26.643 -13.765 1.00 97.44 207 HIS A O 1
ATOM 1545 N N . PRO A 1 208 ? -10.249 24.712 -14.404 1.00 98.25 208 PRO A N 1
ATOM 1546 C CA . PRO A 1 208 ? -10.333 24.115 -13.073 1.00 98.25 208 PRO A CA 1
ATOM 1547 C C . PRO A 1 208 ? -8.970 23.922 -12.398 1.00 98.25 208 PRO A C 1
ATOM 1549 O O . PRO A 1 208 ? -8.844 24.226 -11.214 1.00 98.25 208 PRO A O 1
ATOM 1552 N N . ILE A 1 209 ? -7.952 23.458 -13.134 1.00 98.75 209 ILE A N 1
ATOM 1553 C CA . ILE A 1 209 ? -6.580 23.285 -12.637 1.00 98.75 209 ILE A CA 1
ATOM 1554 C C . ILE A 1 209 ? -5.593 23.893 -13.638 1.00 98.75 209 ILE A C 1
ATOM 1556 O O . ILE A 1 209 ? -5.621 23.567 -14.825 1.00 98.75 209 ILE A O 1
ATOM 1560 N N . ILE A 1 210 ? -4.692 24.748 -13.153 1.00 98.00 210 ILE A N 1
ATOM 1561 C CA . ILE A 1 210 ? -3.605 25.322 -13.951 1.00 98.00 210 ILE A CA 1
ATOM 1562 C C . ILE A 1 210 ? -2.273 25.293 -13.188 1.00 98.00 210 ILE A C 1
ATOM 1564 O O . ILE A 1 210 ? -2.139 25.862 -12.103 1.00 98.00 210 ILE A O 1
ATOM 1568 N N . PHE A 1 211 ? -1.275 24.658 -13.799 1.00 97.62 211 PHE A N 1
ATOM 1569 C CA . PHE A 1 211 ? 0.107 24.596 -13.338 1.00 97.62 211 PHE A CA 1
ATOM 1570 C C . PHE A 1 211 ? 0.977 25.534 -14.189 1.00 97.62 211 PHE A C 1
ATOM 1572 O O . PHE A 1 211 ? 0.984 25.445 -15.416 1.00 97.62 211 PHE A O 1
ATOM 1579 N N . ASN A 1 212 ? 1.713 26.447 -13.554 1.00 94.31 212 ASN A N 1
ATOM 1580 C CA . ASN A 1 212 ? 2.586 27.407 -14.241 1.00 94.31 212 ASN A CA 1
ATOM 1581 C C . ASN A 1 212 ? 4.049 27.254 -13.808 1.00 94.31 212 ASN A C 1
ATOM 1583 O O . ASN A 1 212 ? 4.360 26.519 -12.865 1.00 94.31 212 ASN A O 1
ATOM 1587 N N . ALA A 1 213 ? 4.919 28.007 -14.487 1.00 86.62 213 ALA A N 1
ATOM 1588 C CA . ALA A 1 213 ? 6.349 28.174 -14.242 1.00 86.62 213 ALA A CA 1
ATOM 1589 C C . ALA A 1 213 ? 6.797 27.909 -12.790 1.00 86.62 213 ALA A C 1
ATOM 1591 O O . ALA A 1 213 ? 6.320 28.526 -11.829 1.00 86.62 213 ALA A O 1
ATOM 1592 N N . GLY A 1 214 ? 7.745 26.983 -12.641 1.00 87.88 214 GLY A N 1
ATOM 1593 C CA . GLY A 1 214 ? 8.272 26.534 -11.352 1.00 87.88 214 GLY A CA 1
ATOM 1594 C C . GLY A 1 214 ? 7.428 25.469 -10.640 1.00 87.88 214 GLY A C 1
ATOM 1595 O O . GLY A 1 214 ? 7.888 24.933 -9.639 1.00 87.88 214 GLY A O 1
ATOM 1596 N N . THR A 1 215 ? 6.232 25.119 -11.118 1.00 95.75 215 THR A N 1
ATOM 1597 C CA . THR A 1 215 ? 5.541 23.911 -10.628 1.00 95.75 215 THR A CA 1
ATOM 1598 C C . THR A 1 215 ? 6.257 22.668 -11.158 1.00 95.75 215 THR A C 1
ATOM 1600 O O . THR A 1 215 ? 6.610 22.640 -12.330 1.00 95.75 215 THR A O 1
ATOM 1603 N N . GLN A 1 216 ? 6.478 21.645 -10.330 1.00 96.56 216 GLN A N 1
ATOM 1604 C CA . GLN A 1 216 ? 7.101 20.369 -10.714 1.00 96.56 216 GLN A CA 1
ATOM 1605 C C . GLN A 1 216 ? 6.484 19.205 -9.924 1.00 96.56 216 GLN A C 1
ATOM 1607 O O . GLN A 1 216 ? 6.086 19.385 -8.767 1.00 96.56 216 GLN A O 1
ATOM 1612 N N . ARG A 1 217 ? 6.433 18.005 -10.521 1.00 96.69 217 ARG A N 1
ATOM 1613 C CA . ARG A 1 217 ? 5.845 16.782 -9.934 1.00 96.69 217 ARG A CA 1
ATOM 1614 C C . ARG A 1 217 ? 4.392 16.935 -9.419 1.00 96.69 217 ARG A C 1
ATOM 1616 O O . ARG A 1 217 ? 4.108 16.492 -8.302 1.00 96.69 217 ARG A O 1
ATOM 1623 N N . PRO A 1 218 ? 3.457 17.595 -10.138 1.00 98.19 218 PRO A N 1
ATOM 1624 C CA . PRO A 1 218 ? 2.062 17.660 -9.704 1.00 98.19 218 PRO A CA 1
ATOM 1625 C C . PRO A 1 218 ? 1.373 16.290 -9.814 1.00 98.19 218 PRO A C 1
ATOM 1627 O O . PRO A 1 218 ? 1.639 15.529 -10.741 1.00 98.19 218 PRO A O 1
ATOM 1630 N N . ARG A 1 219 ? 0.431 15.996 -8.916 1.00 98.44 219 ARG A N 1
ATOM 1631 C CA . ARG A 1 219 ? -0.405 14.789 -8.956 1.00 98.44 219 ARG A CA 1
ATOM 1632 C C . ARG A 1 219 ? -1.884 15.150 -8.850 1.00 98.44 219 ARG A C 1
ATOM 1634 O O . ARG A 1 219 ? -2.306 15.715 -7.844 1.00 98.44 219 ARG A O 1
ATOM 1641 N N . VAL A 1 220 ? -2.669 14.789 -9.860 1.00 98.69 220 VAL A N 1
ATOM 1642 C CA . VAL A 1 220 ? -4.137 14.869 -9.875 1.00 98.69 220 VAL A CA 1
ATOM 1643 C C . VAL A 1 220 ? -4.677 13.448 -9.726 1.00 98.69 220 VAL A C 1
ATOM 1645 O O . VAL A 1 220 ? -4.385 12.593 -10.559 1.00 98.69 220 VAL A O 1
ATOM 1648 N N . TYR A 1 221 ? -5.409 13.176 -8.645 1.00 97.81 221 TYR A N 1
ATOM 1649 C CA . TYR A 1 221 ? -5.734 11.809 -8.225 1.00 97.81 221 TYR A CA 1
ATOM 1650 C C . TYR A 1 221 ? -7.195 11.655 -7.807 1.00 97.81 221 TYR A C 1
ATOM 1652 O O . TYR A 1 221 ? -7.619 12.311 -6.857 1.00 97.81 221 TYR A O 1
ATOM 1660 N N . ASN A 1 222 ? -7.959 10.750 -8.428 1.00 96.00 222 ASN A N 1
ATOM 1661 C CA . ASN A 1 222 ? -9.365 10.521 -8.044 1.00 96.00 222 ASN A CA 1
ATOM 1662 C C . ASN A 1 222 ? -10.178 11.837 -8.061 1.00 96.00 222 ASN A C 1
ATOM 1664 O O . ASN A 1 222 ? -10.888 12.156 -7.110 1.00 96.00 222 ASN A O 1
ATOM 1668 N N . VAL A 1 223 ? -10.006 12.653 -9.106 1.00 97.88 223 VAL A N 1
ATOM 1669 C CA . VAL A 1 223 ? -10.683 13.952 -9.258 1.00 97.88 223 VAL A CA 1
ATOM 1670 C C . VAL A 1 223 ? -11.809 13.840 -10.292 1.00 97.88 223 VAL A C 1
ATOM 1672 O O . VAL A 1 223 ? -11.737 13.017 -11.209 1.00 97.88 223 VAL A O 1
ATOM 1675 N N . HIS A 1 224 ? -12.867 14.641 -10.156 1.00 98.12 224 HIS A N 1
ATOM 1676 C CA . HIS A 1 224 ? -13.879 14.834 -11.207 1.00 98.12 224 HIS A CA 1
ATOM 1677 C C . HIS A 1 224 ? -13.833 16.277 -11.705 1.00 98.12 224 HIS A C 1
ATOM 1679 O O . HIS A 1 224 ? -14.046 17.211 -10.937 1.00 98.12 224 HIS A O 1
ATOM 1685 N N . LEU A 1 225 ? -13.537 16.478 -12.984 1.00 98.62 225 LEU A N 1
ATOM 1686 C CA . LEU A 1 225 ? -13.489 17.793 -13.612 1.00 98.62 225 LEU A CA 1
ATOM 1687 C C . LEU A 1 225 ? -14.681 17.942 -14.563 1.00 98.62 225 LEU A C 1
ATOM 1689 O O . LEU A 1 225 ? -14.832 17.138 -15.483 1.00 98.62 225 LEU A O 1
ATOM 1693 N N . ILE A 1 226 ? -15.534 18.946 -14.323 1.00 98.12 226 ILE A N 1
ATOM 1694 C CA . ILE A 1 226 ? -16.826 19.098 -15.019 1.00 98.12 226 ILE A CA 1
ATOM 1695 C C . ILE A 1 226 ? -17.015 20.525 -15.549 1.00 98.12 226 ILE A C 1
ATOM 1697 O O . ILE A 1 226 ? -16.879 21.491 -14.801 1.00 98.12 226 ILE A O 1
ATOM 1701 N N . ASP A 1 227 ? -17.376 20.658 -16.828 1.00 97.12 227 ASP A N 1
ATOM 1702 C CA . ASP A 1 227 ? -17.765 21.922 -17.476 1.00 97.12 227 ASP A CA 1
ATOM 1703 C C . ASP A 1 227 ? -16.763 23.088 -17.273 1.00 97.12 227 ASP A C 1
ATOM 1705 O O . ASP A 1 227 ? -17.017 24.056 -16.546 1.00 97.12 227 ASP A O 1
ATOM 1709 N N . ALA A 1 228 ? -15.612 23.004 -17.951 1.00 96.38 228 ALA A N 1
ATOM 1710 C CA . ALA A 1 228 ? -14.593 24.056 -18.027 1.00 96.38 228 ALA A CA 1
ATOM 1711 C C . ALA A 1 228 ? -14.719 24.907 -19.301 1.00 96.38 228 ALA A C 1
ATOM 1713 O O . ALA A 1 228 ? -14.882 24.379 -20.399 1.00 96.38 228 ALA A O 1
ATOM 1714 N N . GLY A 1 229 ? -14.585 26.229 -19.191 1.00 95.81 229 GLY A N 1
ATOM 1715 C CA . GLY A 1 229 ? -14.608 27.118 -20.357 1.00 95.81 229 GLY A CA 1
ATOM 1716 C C . GLY A 1 229 ? -13.351 27.075 -21.221 1.00 95.81 229 GLY A C 1
ATOM 1717 O O . GLY A 1 229 ? -13.392 27.570 -22.342 1.00 95.81 229 GLY A O 1
ATOM 1718 N N . GLN A 1 230 ? -12.260 26.495 -20.727 1.00 95.69 230 GLN A N 1
ATOM 1719 C CA . GLN A 1 230 ? -11.046 26.185 -21.488 1.00 95.69 230 GLN A CA 1
ATOM 1720 C C . GLN A 1 230 ? -10.537 24.791 -21.072 1.00 95.69 230 GLN A C 1
ATOM 1722 O O . GLN A 1 230 ? -11.327 23.953 -20.641 1.00 95.69 230 GLN A O 1
ATOM 1727 N N . GLN A 1 231 ? -9.239 24.513 -21.198 1.00 97.06 231 GLN A N 1
ATOM 1728 C CA . GLN A 1 231 ? -8.647 23.233 -20.802 1.00 97.06 231 GLN A CA 1
ATOM 1729 C C . GLN A 1 231 ? -8.887 22.896 -19.323 1.00 97.06 231 GLN A C 1
ATOM 1731 O O . GLN A 1 231 ? -8.774 23.776 -18.467 1.00 97.06 231 GLN A O 1
ATOM 1736 N N . PHE A 1 232 ? -9.188 21.628 -19.025 1.00 98.62 232 PHE A N 1
ATOM 1737 C CA . PHE A 1 232 ? -9.509 21.175 -17.667 1.00 98.62 232 PHE A CA 1
ATOM 1738 C C . PHE A 1 232 ? -8.285 21.155 -16.737 1.00 98.62 232 PHE A C 1
ATOM 1740 O O . PHE A 1 232 ? -8.337 21.717 -15.640 1.00 98.62 232 PHE A O 1
ATOM 1747 N N . VAL A 1 233 ? -7.189 20.544 -17.197 1.00 98.62 233 VAL A N 1
ATOM 1748 C CA . VAL A 1 233 ? -5.851 20.618 -16.597 1.00 98.62 233 VAL A CA 1
ATOM 1749 C C . VAL A 1 233 ? -4.916 21.264 -17.615 1.00 98.62 233 VAL A C 1
ATOM 1751 O O . VAL A 1 233 ? -4.649 20.672 -18.661 1.00 98.62 233 VAL A O 1
ATOM 1754 N N . LYS A 1 234 ? -4.418 22.466 -17.313 1.00 97.44 234 LYS A N 1
ATOM 1755 C CA . LYS A 1 234 ? -3.445 23.179 -18.152 1.00 97.44 234 LYS A CA 1
ATOM 1756 C C . LYS A 1 234 ? -2.074 23.221 -17.480 1.00 97.44 234 LYS A C 1
ATOM 1758 O O . LYS A 1 234 ? -1.976 23.608 -16.319 1.00 97.44 234 LYS A O 1
ATOM 1763 N N . SER A 1 235 ? -1.017 22.890 -18.214 1.00 96.06 235 SER A N 1
ATOM 1764 C CA . SER A 1 235 ? 0.370 23.164 -17.835 1.00 96.06 235 SER A CA 1
ATOM 1765 C C . SER A 1 235 ? 1.006 24.118 -18.842 1.00 96.06 235 SER A C 1
ATOM 1767 O O . SER A 1 235 ? 1.072 23.818 -20.035 1.00 96.06 235 SER A O 1
ATOM 1769 N N . ASN A 1 236 ? 1.473 25.262 -18.348 1.00 90.88 236 ASN A N 1
ATOM 1770 C CA . ASN A 1 236 ? 2.113 26.310 -19.141 1.00 90.88 236 ASN A CA 1
ATOM 1771 C C . ASN A 1 236 ? 3.647 26.210 -19.091 1.00 90.88 236 ASN A C 1
ATOM 1773 O O . ASN A 1 236 ? 4.186 25.776 -18.067 1.00 90.88 236 ASN A O 1
ATOM 1777 N N . PRO A 1 237 ? 4.351 26.674 -20.143 1.00 85.31 237 PRO A N 1
ATOM 1778 C CA . PRO A 1 237 ? 5.800 26.801 -20.106 1.00 85.31 237 PRO A CA 1
ATOM 1779 C C . PRO A 1 237 ? 6.224 27.906 -19.127 1.00 85.31 237 PRO A C 1
ATOM 1781 O O . PRO A 1 237 ? 5.447 28.807 -18.786 1.00 85.31 237 PRO A O 1
ATOM 1784 N N . ASP A 1 238 ? 7.477 27.864 -18.693 1.00 77.62 238 ASP A N 1
ATOM 1785 C CA . ASP A 1 238 ? 8.151 28.996 -18.077 1.00 77.62 238 ASP A CA 1
ATOM 1786 C C . ASP A 1 238 ? 8.682 29.989 -19.127 1.00 77.62 238 ASP A C 1
ATOM 1788 O O . ASP A 1 238 ? 8.741 29.716 -20.327 1.00 77.62 238 ASP A O 1
ATOM 1792 N N . GLY A 1 239 ? 9.057 31.185 -18.667 1.00 68.94 239 GLY A N 1
ATOM 1793 C CA . GLY A 1 239 ? 9.542 32.264 -19.535 1.00 68.94 239 GLY A CA 1
ATOM 1794 C C . GLY A 1 239 ? 10.904 32.010 -20.195 1.00 68.94 239 GLY A C 1
ATOM 1795 O O . GLY A 1 239 ? 11.361 32.870 -20.944 1.00 68.94 239 GLY A O 1
ATOM 1796 N N . ALA A 1 240 ? 11.554 30.876 -19.914 1.00 73.06 240 ALA A N 1
ATOM 1797 C CA . ALA A 1 240 ? 12.792 30.421 -20.543 1.00 73.06 240 ALA A CA 1
ATOM 1798 C C . ALA A 1 240 ? 12.581 29.193 -21.458 1.00 73.06 240 ALA A C 1
ATOM 1800 O O . ALA A 1 240 ? 13.546 28.713 -22.051 1.00 73.06 240 ALA A O 1
ATOM 1801 N N . GLY A 1 241 ? 11.341 28.706 -21.604 1.00 69.00 241 GLY A N 1
ATOM 1802 C CA . GLY A 1 241 ? 10.987 27.553 -22.440 1.00 69.00 241 GLY A CA 1
ATOM 1803 C C . GLY A 1 241 ? 11.047 26.193 -21.733 1.00 69.00 241 GLY A C 1
ATOM 1804 O O . GLY A 1 241 ? 10.852 25.173 -22.389 1.00 69.00 241 GLY A O 1
ATOM 1805 N N . GLY A 1 242 ? 11.302 26.154 -20.421 1.00 80.19 242 GLY A N 1
ATOM 1806 C CA . GLY A 1 242 ? 11.122 24.947 -19.611 1.00 80.19 242 GLY A CA 1
ATOM 1807 C C . GLY A 1 242 ? 9.647 24.696 -19.283 1.00 80.19 242 GLY A C 1
ATOM 1808 O O . GLY A 1 242 ? 8.814 25.585 -19.438 1.00 80.19 242 GLY A O 1
ATOM 1809 N N . GLY A 1 243 ? 9.311 23.495 -18.807 1.00 88.56 243 GLY A N 1
ATOM 1810 C CA . GLY A 1 243 ? 7.937 23.118 -18.461 1.00 88.56 243 GLY A CA 1
ATOM 1811 C C . GLY A 1 243 ? 7.774 22.518 -17.071 1.00 88.56 243 GLY A C 1
ATOM 1812 O O . GLY A 1 243 ? 8.733 22.325 -16.319 1.00 88.56 243 GLY A O 1
ATOM 1813 N N . VAL A 1 244 ? 6.524 22.206 -16.729 1.00 95.25 244 VAL A N 1
ATOM 1814 C CA . VAL A 1 244 ? 6.188 21.377 -15.565 1.00 95.25 244 VAL A CA 1
ATOM 1815 C C . VAL A 1 244 ? 6.477 19.926 -15.934 1.00 95.25 244 VAL A C 1
ATOM 1817 O O . VAL A 1 244 ? 5.894 19.415 -16.887 1.00 95.25 244 VAL A O 1
ATOM 1820 N N . ASN A 1 245 ? 7.349 19.256 -15.188 1.00 95.56 245 ASN A N 1
ATOM 1821 C CA . ASN A 1 245 ? 7.767 17.879 -15.448 1.00 95.56 245 ASN A CA 1
ATOM 1822 C C . ASN A 1 245 ? 7.217 16.911 -14.398 1.00 95.56 245 ASN A C 1
ATOM 1824 O O . ASN A 1 245 ? 6.762 17.318 -13.321 1.00 95.56 245 ASN A O 1
ATOM 1828 N N . ASP A 1 246 ? 7.301 15.620 -14.727 1.00 96.62 246 ASP A N 1
ATOM 1829 C CA . ASP A 1 246 ? 6.989 14.484 -13.857 1.00 96.62 246 ASP A CA 1
ATOM 1830 C C . ASP A 1 246 ? 5.547 14.525 -13.301 1.00 96.62 246 ASP A C 1
ATOM 1832 O O . ASP A 1 246 ? 5.277 14.104 -12.171 1.00 96.62 246 ASP A O 1
ATOM 1836 N N . GLY A 1 247 ? 4.617 15.104 -14.068 1.00 97.81 247 GLY A N 1
ATOM 1837 C CA . GLY A 1 247 ? 3.218 15.247 -13.673 1.00 97.81 247 GLY A CA 1
ATOM 1838 C C . GLY A 1 247 ? 2.425 13.951 -13.833 1.00 97.81 247 GLY A C 1
ATOM 1839 O O . GLY A 1 247 ? 2.591 13.226 -14.811 1.00 97.81 247 GLY A O 1
ATOM 1840 N N . VAL A 1 248 ? 1.533 13.662 -12.887 1.00 98.31 248 VAL A N 1
ATOM 1841 C CA . VAL A 1 248 ? 0.693 12.456 -12.895 1.00 98.31 248 VAL A CA 1
ATOM 1842 C C . VAL A 1 248 ? -0.785 12.837 -12.840 1.00 98.31 248 VAL A C 1
ATOM 1844 O O . VAL A 1 248 ? -1.208 13.558 -11.938 1.00 98.31 248 VAL A O 1
ATOM 1847 N N . VAL A 1 249 ? -1.586 12.323 -13.773 1.00 98.50 249 VAL A N 1
ATOM 1848 C CA . VAL A 1 249 ? -3.054 12.426 -13.760 1.00 98.50 249 VAL A CA 1
ATOM 1849 C C . VAL A 1 249 ? -3.617 11.014 -13.769 1.00 98.50 249 VAL A C 1
ATOM 1851 O O . VAL A 1 249 ? -3.448 10.293 -14.754 1.00 98.50 249 VAL A O 1
ATOM 1854 N N . GLU A 1 250 ? -4.253 10.599 -12.675 1.00 94.81 250 GLU A N 1
ATOM 1855 C CA . GLU A 1 250 ? -4.728 9.222 -12.537 1.00 94.81 250 GLU A CA 1
ATOM 1856 C C . GLU A 1 250 ? -6.078 9.055 -11.828 1.00 94.81 250 GLU A C 1
ATOM 1858 O O . GLU A 1 250 ? -6.499 9.880 -11.005 1.00 94.81 250 GLU A O 1
ATOM 1863 N N . TYR A 1 251 ? -6.773 7.971 -12.188 1.00 92.94 251 TYR A N 1
ATOM 1864 C CA . TYR A 1 251 ? -8.102 7.584 -11.692 1.00 92.94 251 TYR A CA 1
ATOM 1865 C C . TYR A 1 251 ? -9.175 8.678 -11.814 1.00 92.94 251 TYR A C 1
ATOM 1867 O O . TYR A 1 251 ? -10.171 8.655 -11.090 1.00 92.94 251 TYR A O 1
ATOM 1875 N N . SER A 1 252 ? -8.991 9.677 -12.678 1.00 96.50 252 SER A N 1
ATOM 1876 C CA . SER A 1 252 ? -9.810 10.893 -12.728 1.00 96.50 252 SER A CA 1
ATOM 1877 C C . SER A 1 252 ? -10.858 10.848 -13.848 1.00 96.50 252 SER A C 1
ATOM 1879 O O . SER A 1 252 ? -10.695 10.152 -14.847 1.00 96.50 252 SER A O 1
ATOM 1881 N N . VAL A 1 253 ? -11.964 11.575 -13.678 1.00 96.44 253 VAL A N 1
ATOM 1882 C CA . VAL A 1 253 ? -13.021 11.730 -14.694 1.00 96.44 253 VAL A CA 1
ATOM 1883 C C . VAL A 1 253 ? -13.005 13.176 -15.171 1.00 96.44 253 VAL A C 1
ATOM 1885 O O . VAL A 1 253 ? -12.985 14.090 -14.351 1.00 96.44 253 VAL A O 1
ATOM 1888 N N . ILE A 1 254 ? -12.997 13.393 -16.483 1.00 98.50 254 ILE A N 1
ATOM 1889 C CA . ILE A 1 254 ? -12.909 14.715 -17.108 1.00 98.50 254 ILE A CA 1
ATOM 1890 C C . ILE A 1 254 ? -13.983 14.794 -18.191 1.00 98.50 254 ILE A C 1
ATOM 1892 O O . ILE A 1 254 ? -13.897 14.091 -19.202 1.00 98.50 254 ILE A O 1
ATOM 1896 N N . GLU A 1 255 ? -15.022 15.606 -17.984 1.00 97.19 255 GLU A N 1
ATOM 1897 C CA . GLU A 1 255 ? -16.171 15.609 -18.892 1.00 97.19 255 GLU A CA 1
ATOM 1898 C C . GLU A 1 255 ? -16.927 16.931 -19.036 1.00 97.19 255 GLU A C 1
ATOM 1900 O O . GLU A 1 255 ? -16.959 17.780 -18.143 1.00 97.19 255 GLU A O 1
ATOM 1905 N N . TYR A 1 256 ? -17.619 17.055 -20.169 1.00 96.44 256 TYR A N 1
ATOM 1906 C CA . TYR A 1 256 ? -18.719 18.002 -20.318 1.00 96.44 256 TYR A CA 1
ATOM 1907 C C . TYR A 1 256 ? -20.057 17.310 -20.073 1.00 96.44 256 TYR A C 1
ATOM 1909 O O . TYR A 1 256 ? -20.336 16.240 -20.624 1.00 96.44 256 TYR A O 1
ATOM 1917 N N . THR A 1 257 ? -20.932 17.973 -19.315 1.00 92.06 257 THR A N 1
ATOM 1918 C CA . THR A 1 257 ? -22.333 17.547 -19.160 1.00 92.06 257 THR A CA 1
ATOM 1919 C C . THR A 1 257 ? -23.124 17.698 -20.459 1.00 92.06 257 THR A C 1
ATOM 1921 O O . THR A 1 257 ? -24.137 17.027 -20.654 1.00 92.06 257 THR A O 1
ATOM 1924 N N . THR A 1 258 ? -22.665 18.584 -21.349 1.00 86.69 258 THR A N 1
ATOM 1925 C CA . THR A 1 258 ? -23.266 18.856 -22.660 1.00 86.69 258 THR A CA 1
ATOM 1926 C C . THR A 1 258 ? -22.193 18.974 -23.747 1.00 86.69 258 THR A C 1
ATOM 1928 O O . THR A 1 258 ? -21.798 17.965 -24.319 1.00 86.69 258 THR A O 1
ATOM 1931 N N . THR A 1 259 ? -21.709 20.184 -24.030 1.00 89.50 259 THR A N 1
ATOM 1932 C CA . THR A 1 259 ? -20.640 20.467 -24.998 1.00 89.50 259 THR A CA 1
ATOM 1933 C C . THR A 1 259 ? -19.821 21.655 -24.491 1.00 89.50 259 THR A C 1
ATOM 1935 O O . THR A 1 259 ? -20.320 22.463 -23.704 1.00 89.50 259 THR A O 1
ATOM 1938 N N . ALA A 1 260 ? -18.577 21.781 -24.946 1.00 93.81 260 ALA A N 1
ATOM 1939 C CA . ALA A 1 260 ? -17.711 22.902 -24.602 1.00 93.81 260 ALA A CA 1
ATOM 1940 C C . ALA A 1 260 ? -18.286 24.266 -25.029 1.00 93.81 260 ALA A C 1
ATOM 1942 O O . ALA A 1 260 ? -19.072 24.366 -25.970 1.00 93.81 260 ALA A O 1
ATOM 1943 N N . ARG A 1 261 ? -17.844 25.352 -24.382 1.00 93.12 261 ARG A N 1
ATOM 1944 C CA . ARG A 1 261 ? -18.228 26.726 -24.765 1.00 93.12 261 ARG A CA 1
ATOM 1945 C C . ARG A 1 261 ? -17.772 27.102 -26.179 1.00 93.12 261 ARG A C 1
ATOM 1947 O O . ARG A 1 261 ? -18.475 27.820 -26.892 1.00 93.12 261 ARG A O 1
ATOM 1954 N N . ASP A 1 262 ? -16.579 26.659 -26.558 1.00 92.50 262 ASP A N 1
ATOM 1955 C CA . ASP A 1 262 ? -15.921 26.953 -27.828 1.00 92.50 262 ASP A CA 1
ATOM 1956 C C . ASP A 1 262 ? -14.963 25.800 -28.212 1.00 92.50 262 ASP A C 1
ATOM 1958 O O . ASP A 1 262 ? -15.135 24.676 -27.743 1.00 92.50 262 ASP A O 1
ATOM 1962 N N . SER A 1 263 ? -14.030 26.018 -29.144 1.00 93.00 263 SER A N 1
ATOM 1963 C CA . SER A 1 263 ? -13.107 24.973 -29.632 1.00 93.00 263 SER A CA 1
ATOM 1964 C C . SER A 1 263 ? -11.779 24.895 -28.866 1.00 93.00 263 SER A C 1
ATOM 1966 O O . SER A 1 263 ? -11.047 23.923 -29.040 1.00 93.00 263 SER A O 1
ATOM 1968 N N . TYR A 1 264 ? -11.459 25.882 -28.023 1.00 93.69 264 TYR A N 1
ATOM 1969 C CA . TYR A 1 264 ? -10.189 25.972 -27.300 1.00 93.69 264 TYR A CA 1
ATOM 1970 C C . TYR A 1 264 ? -10.265 25.210 -25.966 1.00 93.69 264 TYR A C 1
ATOM 1972 O O . TYR A 1 264 ? -10.275 25.786 -24.878 1.00 93.69 264 TYR A O 1
ATOM 1980 N N . VAL A 1 265 ? -10.402 23.887 -26.074 1.00 93.81 265 VAL A N 1
ATOM 1981 C CA . VAL A 1 265 ? -10.634 22.976 -24.945 1.00 93.81 265 VAL A CA 1
ATOM 1982 C C . VAL A 1 265 ? -9.882 21.659 -25.115 1.00 93.81 265 VAL A C 1
ATOM 1984 O O . VAL A 1 265 ? -9.776 21.129 -26.218 1.00 93.81 265 VAL A O 1
ATOM 1987 N N . ASN A 1 266 ? -9.419 21.113 -23.994 1.00 97.50 266 ASN A N 1
ATOM 1988 C CA . ASN A 1 266 ? -8.697 19.850 -23.855 1.00 97.50 266 ASN A CA 1
ATOM 1989 C C . ASN A 1 266 ? -8.986 19.294 -22.452 1.00 97.50 266 ASN A C 1
ATOM 1991 O O . ASN A 1 266 ? -9.368 20.050 -21.555 1.00 97.50 266 ASN A O 1
ATOM 1995 N N . GLY A 1 267 ? -8.763 18.001 -22.227 1.00 97.81 267 GLY A N 1
ATOM 1996 C CA . GLY A 1 267 ? -8.843 17.415 -20.887 1.00 97.81 267 GLY A CA 1
ATOM 1997 C C . GLY A 1 267 ? -7.558 17.671 -20.106 1.00 97.81 267 GLY A C 1
ATOM 1998 O O . GLY A 1 267 ? -7.555 18.362 -19.092 1.00 97.81 267 GLY A O 1
ATOM 1999 N N . VAL A 1 268 ? -6.449 17.169 -20.634 1.00 98.69 268 VAL A N 1
ATOM 2000 C CA . VAL A 1 268 ? -5.097 17.477 -20.164 1.00 98.69 268 VAL A CA 1
ATOM 2001 C C . VAL A 1 268 ? -4.340 18.116 -21.323 1.00 98.69 268 VAL A C 1
ATOM 2003 O O . VAL A 1 268 ? -4.320 17.563 -22.420 1.00 98.69 268 VAL A O 1
ATOM 2006 N N . ASP A 1 269 ? -3.764 19.289 -21.089 1.00 97.94 269 ASP A N 1
ATOM 2007 C CA . ASP A 1 269 ? -2.977 20.058 -22.056 1.00 97.94 269 ASP A CA 1
ATOM 2008 C C . ASP A 1 269 ? -1.687 20.517 -21.375 1.00 97.94 269 ASP A C 1
ATOM 2010 O O . ASP A 1 269 ? -1.721 21.286 -20.408 1.00 97.94 269 ASP A O 1
ATOM 2014 N N . VAL A 1 270 ? -0.554 20.011 -21.858 1.00 97.31 270 VAL A N 1
ATOM 2015 C CA . VAL A 1 270 ? 0.768 20.257 -21.280 1.00 97.31 270 VAL A CA 1
ATOM 2016 C C . VAL A 1 270 ? 1.706 20.814 -22.336 1.00 97.31 270 VAL A C 1
ATOM 2018 O O . VAL A 1 270 ? 1.941 20.177 -23.358 1.00 97.31 270 VAL A O 1
ATOM 2021 N N . HIS A 1 271 ? 2.289 21.977 -22.051 1.00 94.56 271 HIS A N 1
ATOM 2022 C CA . HIS A 1 271 ? 3.399 22.539 -22.816 1.00 94.56 271 HIS A CA 1
ATOM 2023 C C . HIS A 1 271 ? 4.746 22.195 -22.179 1.00 94.56 271 HIS A C 1
ATOM 2025 O O . HIS A 1 271 ? 4.872 22.260 -20.951 1.00 94.56 271 HIS A O 1
ATOM 2031 N N . THR A 1 272 ? 5.772 21.945 -23.004 1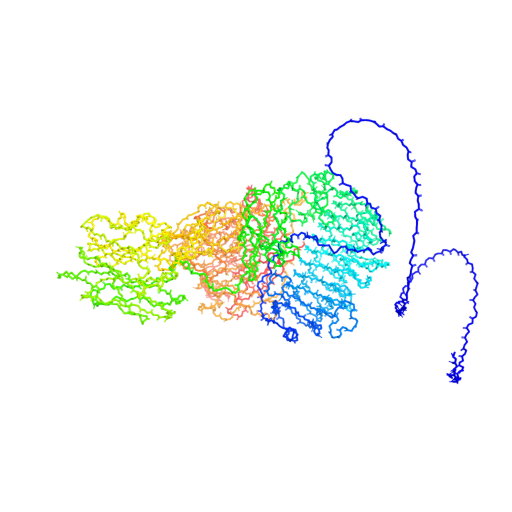.00 93.69 272 THR A N 1
ATOM 2032 C CA . THR A 1 272 ? 7.199 21.828 -22.613 1.00 93.69 272 THR A CA 1
ATOM 2033 C C . THR A 1 272 ? 7.502 20.799 -21.505 1.00 93.69 272 THR A C 1
ATOM 2035 O O . THR A 1 272 ? 8.552 20.858 -20.868 1.00 93.69 272 THR A O 1
ATOM 2038 N N . GLY A 1 273 ? 6.574 19.881 -21.216 1.00 95.00 273 GLY A N 1
ATOM 2039 C CA . GLY A 1 273 ? 6.622 19.005 -20.046 1.00 95.00 273 GLY A CA 1
ATOM 2040 C C . GLY A 1 273 ? 7.237 17.642 -20.348 1.00 95.00 273 GLY A C 1
ATOM 2041 O O . GLY A 1 273 ? 6.867 16.982 -21.318 1.00 95.00 273 GLY A O 1
ATOM 2042 N N . ALA A 1 274 ? 8.149 17.193 -19.490 1.00 95.25 274 ALA A N 1
ATOM 2043 C CA . ALA A 1 274 ? 8.786 15.883 -19.570 1.00 95.25 274 ALA A CA 1
ATOM 2044 C C . ALA A 1 274 ? 8.158 14.860 -18.604 1.00 95.25 274 ALA A C 1
ATOM 2046 O O . ALA A 1 274 ? 7.697 15.217 -17.519 1.00 95.25 274 ALA A O 1
ATOM 2047 N N . ASN A 1 275 ? 8.204 13.578 -18.977 1.00 95.75 275 ASN A N 1
ATOM 2048 C CA . ASN A 1 275 ? 7.917 12.409 -18.128 1.00 95.75 275 ASN A CA 1
ATOM 2049 C C . ASN A 1 275 ? 6.505 12.368 -17.504 1.00 95.75 275 ASN A C 1
ATOM 2051 O O . ASN A 1 275 ? 6.320 11.826 -16.411 1.00 95.75 275 ASN A O 1
ATOM 2055 N N . TRP A 1 276 ? 5.499 12.949 -18.160 1.00 98.44 276 TRP A N 1
ATOM 2056 C CA . TRP A 1 276 ? 4.126 12.908 -17.648 1.00 98.44 276 TRP A CA 1
ATOM 2057 C C . TRP A 1 276 ? 3.524 11.501 -17.723 1.00 98.44 276 TRP A C 1
ATOM 2059 O O . TRP A 1 276 ? 3.760 10.767 -18.680 1.00 98.44 276 TRP A O 1
ATOM 2069 N N . ILE A 1 277 ? 2.692 11.141 -16.744 1.00 97.88 277 ILE A N 1
ATOM 2070 C CA . ILE A 1 277 ? 1.924 9.891 -16.726 1.00 97.88 277 ILE A CA 1
ATOM 2071 C C . ILE A 1 277 ? 0.437 10.228 -16.626 1.00 97.88 277 ILE A C 1
ATOM 2073 O O . ILE A 1 277 ? -0.033 10.732 -15.608 1.00 97.88 277 ILE A O 1
ATOM 2077 N N . VAL A 1 278 ? -0.323 9.917 -17.671 1.00 98.44 278 VAL A N 1
ATOM 2078 C CA . VAL A 1 278 ? -1.779 10.081 -17.716 1.00 98.44 278 VAL A CA 1
ATOM 2079 C C . VAL A 1 278 ? -2.396 8.695 -17.829 1.00 98.44 278 VAL A C 1
ATOM 2081 O O . VAL A 1 278 ? -2.277 8.048 -18.872 1.00 98.44 278 VAL A O 1
ATOM 2084 N N . ARG A 1 279 ? -3.010 8.203 -16.747 1.00 96.19 279 ARG A N 1
ATOM 2085 C CA . ARG A 1 279 ? -3.470 6.811 -16.683 1.00 96.19 279 ARG A CA 1
ATOM 2086 C C . ARG A 1 279 ? -4.774 6.547 -15.954 1.00 96.19 279 ARG A C 1
ATOM 2088 O O . ARG A 1 279 ? -5.117 7.260 -15.021 1.00 96.19 279 ARG A O 1
ATOM 2095 N N . ASP A 1 280 ? -5.467 5.479 -16.335 1.00 93.19 280 ASP A N 1
ATOM 2096 C CA . ASP A 1 280 ? -6.663 4.998 -15.625 1.00 93.19 280 ASP A CA 1
ATOM 2097 C C . ASP A 1 280 ? -7.783 6.069 -15.521 1.00 93.19 280 ASP A C 1
ATOM 2099 O O . ASP A 1 280 ? -8.595 6.058 -14.595 1.00 93.19 280 ASP A O 1
ATOM 2103 N N . ASN A 1 281 ? -7.818 7.038 -16.451 1.00 96.50 281 ASN A N 1
ATOM 2104 C CA . ASN A 1 281 ? -8.783 8.144 -16.466 1.00 96.50 281 ASN A CA 1
ATOM 2105 C C . ASN A 1 281 ? -9.940 7.905 -17.447 1.00 96.50 281 ASN A C 1
ATOM 2107 O O . ASN A 1 281 ? -9.802 7.181 -18.433 1.00 96.50 281 ASN A O 1
ATOM 2111 N N . VAL A 1 282 ? -11.056 8.609 -17.238 1.00 95.69 282 VAL A N 1
ATOM 2112 C CA . VAL A 1 282 ? -12.185 8.673 -18.179 1.00 95.69 282 VAL A CA 1
ATOM 2113 C C . VAL A 1 282 ? -12.332 10.090 -18.729 1.00 95.69 282 VAL A C 1
ATOM 2115 O O . VAL A 1 282 ? -12.591 11.026 -17.977 1.00 95.69 282 VAL A O 1
ATOM 2118 N N . PHE A 1 283 ? -12.241 10.243 -20.047 1.00 98.25 283 PHE A N 1
ATOM 2119 C CA . PHE A 1 283 ? -12.517 11.482 -20.774 1.00 98.25 283 PHE A CA 1
ATOM 2120 C C . PHE A 1 283 ? -13.852 11.345 -21.516 1.00 98.25 283 PHE A C 1
ATOM 2122 O O . PHE A 1 283 ? -14.019 10.398 -22.288 1.00 98.25 283 PHE A O 1
ATOM 2129 N N . ARG A 1 284 ? -14.813 12.256 -21.312 1.00 95.31 284 ARG A N 1
ATOM 2130 C CA . ARG A 1 284 ? -16.162 12.119 -21.900 1.00 95.31 284 ARG A CA 1
ATOM 2131 C C . ARG A 1 284 ? -16.730 13.422 -22.470 1.00 95.31 284 ARG A C 1
ATOM 2133 O O . ARG A 1 284 ? -16.752 14.450 -21.803 1.00 95.31 284 ARG A O 1
ATOM 2140 N N . ASN A 1 285 ? -17.265 13.356 -23.690 1.00 94.50 285 ASN A N 1
ATOM 2141 C CA . ASN A 1 285 ? -17.943 14.465 -24.379 1.00 94.50 285 ASN A CA 1
ATOM 2142 C C . ASN A 1 285 ? -17.067 15.719 -24.595 1.00 94.50 285 ASN A C 1
ATOM 2144 O O . ASN A 1 285 ? -17.583 16.837 -24.606 1.00 94.50 285 ASN A O 1
ATOM 2148 N N . LEU A 1 286 ? -15.749 15.574 -24.787 1.00 96.25 286 LEU A N 1
ATOM 2149 C CA . LEU A 1 286 ? -14.884 16.701 -25.168 1.00 96.25 286 LEU A CA 1
ATOM 2150 C C . LEU A 1 286 ? -15.137 17.079 -26.637 1.00 96.25 286 LEU A C 1
ATOM 2152 O O . LEU A 1 286 ? -14.414 16.663 -27.543 1.00 96.25 286 LEU A O 1
ATOM 2156 N N . VAL A 1 287 ? -16.223 17.830 -26.850 1.00 93.00 287 VAL A N 1
ATOM 2157 C CA . VAL A 1 287 ? -16.797 18.197 -28.152 1.00 93.00 287 VAL A CA 1
ATOM 2158 C C . VAL A 1 287 ? -17.105 19.692 -28.186 1.00 93.00 287 VAL A C 1
ATOM 2160 O O . VAL A 1 287 ? -17.744 20.235 -27.279 1.00 93.00 287 VAL A O 1
ATOM 2163 N N . ALA A 1 288 ? -16.666 20.358 -29.253 1.00 91.69 288 ALA A N 1
ATOM 2164 C CA . ALA A 1 288 ? -16.925 21.774 -29.498 1.00 91.69 288 ALA A CA 1
ATOM 2165 C C . ALA A 1 288 ? -18.377 22.027 -29.956 1.00 91.69 288 ALA A C 1
ATOM 2167 O O . ALA A 1 288 ? -19.039 21.111 -30.447 1.00 91.69 288 ALA A O 1
ATOM 2168 N N . PRO A 1 289 ? -18.878 23.275 -29.877 1.00 90.62 289 PRO A N 1
ATOM 2169 C CA . PRO A 1 289 ? -20.152 23.643 -30.487 1.00 90.62 289 PRO A CA 1
ATOM 2170 C C . PRO A 1 289 ? -20.214 23.297 -31.989 1.00 90.62 289 PRO A C 1
ATOM 2172 O O . PRO A 1 289 ? -19.173 23.282 -32.653 1.00 90.62 289 PRO A O 1
ATOM 2175 N N . PRO A 1 290 ? -21.418 23.090 -32.563 1.00 88.88 290 PRO A N 1
ATOM 2176 C CA . PRO A 1 290 ? -21.583 22.741 -33.974 1.00 88.88 290 PRO A CA 1
ATOM 2177 C C . PRO A 1 290 ? -20.811 23.665 -34.929 1.00 88.88 290 PRO A C 1
ATOM 2179 O O . PRO A 1 290 ? -20.977 24.885 -34.896 1.00 88.88 290 PRO A O 1
ATOM 2182 N N . GLY A 1 291 ? -19.986 23.068 -35.793 1.00 84.38 291 GLY A N 1
ATOM 2183 C CA . GLY A 1 291 ? -19.103 23.776 -36.729 1.00 84.38 291 GLY A CA 1
ATOM 2184 C C . GLY A 1 291 ? -17.692 24.069 -36.201 1.00 84.38 291 GLY A C 1
ATOM 2185 O O . GLY A 1 291 ? -16.863 24.546 -36.970 1.00 84.38 291 GLY A O 1
ATOM 2186 N N . GLY A 1 292 ? -17.403 23.779 -34.928 1.00 89.31 292 GLY A N 1
ATOM 2187 C CA . GLY A 1 292 ? -16.052 23.781 -34.359 1.00 89.31 292 GLY A CA 1
ATOM 2188 C C . GLY A 1 292 ? -15.455 22.376 -34.219 1.00 89.31 292 GLY A C 1
ATOM 2189 O O . GLY A 1 292 ? -16.145 21.372 -34.397 1.00 89.31 292 GLY A O 1
ATOM 2190 N N . LEU A 1 293 ? -14.175 22.310 -33.846 1.00 92.12 293 LEU A N 1
ATOM 2191 C CA . LEU A 1 293 ? -13.459 21.071 -33.528 1.00 92.12 293 LEU A CA 1
ATOM 2192 C C . LEU A 1 293 ? -12.713 21.259 -32.204 1.00 92.12 293 LEU A C 1
ATOM 2194 O O . LEU A 1 293 ? -11.796 22.075 -32.131 1.00 92.12 293 LEU A O 1
ATOM 2198 N N . ALA A 1 294 ? -13.092 20.513 -31.164 1.00 94.56 294 ALA A N 1
ATOM 2199 C CA . ALA A 1 294 ? -12.406 20.582 -29.872 1.00 94.56 294 ALA A CA 1
ATOM 2200 C C . ALA A 1 294 ? -10.948 20.109 -29.990 1.00 94.56 294 ALA A C 1
ATOM 2202 O O . ALA A 1 294 ? -10.593 19.335 -30.890 1.00 94.56 294 ALA A O 1
ATOM 2203 N N . GLY A 1 295 ? -10.092 20.584 -29.088 1.00 95.06 295 GLY A N 1
ATOM 2204 C CA . GLY A 1 295 ? -8.737 20.069 -28.933 1.00 95.06 295 GLY A CA 1
ATOM 2205 C C . GLY A 1 295 ? -8.724 18.588 -28.521 1.00 95.06 295 GLY A C 1
ATOM 2206 O O . GLY A 1 295 ? -9.754 18.037 -28.120 1.00 95.06 295 GLY A O 1
ATOM 2207 N N . PRO A 1 296 ? -7.569 17.914 -28.635 1.00 97.44 296 PRO A N 1
ATOM 2208 C CA . PRO A 1 296 ? -7.385 16.564 -28.111 1.00 97.44 296 PRO A CA 1
ATOM 2209 C C . PRO A 1 296 ? -7.710 16.477 -26.620 1.00 97.44 296 PRO A C 1
ATOM 2211 O O . PRO A 1 296 ? -7.343 17.359 -25.842 1.00 97.44 296 PRO A O 1
ATOM 2214 N N . ALA A 1 297 ? -8.384 15.405 -26.207 1.00 98.25 297 ALA A N 1
ATOM 2215 C CA . ALA A 1 297 ? -8.683 15.164 -24.802 1.00 98.25 297 ALA A CA 1
ATOM 2216 C C . ALA A 1 297 ? -7.405 15.011 -23.955 1.00 98.25 297 ALA A C 1
ATOM 2218 O O . ALA A 1 297 ? -7.369 15.511 -22.832 1.00 98.25 297 ALA A O 1
ATOM 2219 N N . LEU A 1 298 ? -6.348 14.429 -24.524 1.00 98.69 298 LEU A N 1
ATOM 2220 C CA . LEU A 1 298 ? -4.974 14.521 -24.032 1.00 98.69 298 LEU A CA 1
ATOM 2221 C C . LEU A 1 298 ? -4.090 15.160 -25.113 1.00 98.69 298 LEU A C 1
ATOM 2223 O O . LEU A 1 298 ? -3.954 14.598 -26.198 1.00 98.69 298 LEU A O 1
ATOM 2227 N N . LEU A 1 299 ? -3.494 16.314 -24.816 1.00 98.25 299 LEU A N 1
ATOM 2228 C CA . LEU A 1 299 ? -2.567 17.045 -25.679 1.00 98.25 299 LEU A CA 1
ATOM 2229 C C . LEU A 1 299 ? -1.226 17.248 -24.961 1.00 98.25 299 LEU A C 1
ATOM 2231 O O . LEU A 1 299 ? -1.164 17.928 -23.937 1.00 98.25 299 LEU A O 1
ATOM 2235 N N . MET A 1 300 ? -0.157 16.700 -25.535 1.00 97.44 300 MET A N 1
ATOM 2236 C CA . MET A 1 300 ? 1.222 16.969 -25.124 1.00 97.44 300 MET A CA 1
ATOM 2237 C C . MET A 1 300 ? 1.892 17.787 -26.223 1.00 97.44 300 MET A C 1
ATOM 2239 O O . MET A 1 300 ? 2.037 17.308 -27.344 1.00 97.44 300 MET A O 1
ATOM 2243 N N . TRP A 1 301 ? 2.245 19.027 -25.911 1.00 88.56 301 TRP A N 1
ATOM 2244 C CA . TRP A 1 301 ? 2.595 20.075 -26.870 1.00 88.56 301 TRP A CA 1
ATOM 2245 C C . TRP A 1 301 ? 3.709 20.964 -26.291 1.00 88.56 301 TRP A C 1
ATOM 2247 O O . TRP A 1 301 ? 4.310 20.631 -25.271 1.00 88.56 301 TRP A O 1
ATOM 2257 N N . ASN A 1 302 ? 4.034 22.113 -26.871 1.00 88.62 302 ASN A N 1
ATOM 2258 C CA . ASN A 1 302 ? 5.160 22.136 -27.805 1.00 88.62 302 ASN A CA 1
ATOM 2259 C C . ASN A 1 302 ? 6.466 21.926 -27.005 1.00 88.62 302 ASN A C 1
ATOM 2261 O O . ASN A 1 302 ? 6.604 22.510 -25.927 1.00 88.62 302 ASN A O 1
ATOM 2265 N N . HIS A 1 303 ? 7.373 21.077 -27.490 1.00 92.31 303 HIS A N 1
ATOM 2266 C CA . HIS A 1 303 ? 8.585 20.594 -26.807 1.00 92.31 303 HIS A CA 1
ATOM 2267 C C . HIS A 1 303 ? 8.350 19.709 -25.561 1.00 92.31 303 HIS A C 1
ATOM 2269 O O . HIS A 1 303 ? 9.209 19.630 -24.681 1.00 92.31 303 HIS A O 1
ATOM 2275 N N . SER A 1 304 ? 7.204 19.026 -25.451 1.00 95.69 304 SER A N 1
ATOM 2276 C CA . SER A 1 304 ? 6.997 18.005 -24.402 1.00 95.69 304 SER A CA 1
ATOM 2277 C C . SER A 1 304 ? 7.752 16.698 -24.715 1.00 95.69 304 SER A C 1
ATOM 2279 O O . SER A 1 304 ? 8.141 16.452 -25.855 1.00 95.69 304 SER A O 1
ATOM 2281 N N . SER A 1 305 ? 7.983 15.824 -23.729 1.00 96.06 305 SER A N 1
ATOM 2282 C CA . SER A 1 305 ? 8.696 14.555 -23.973 1.00 96.06 305 SER A CA 1
ATOM 2283 C C . SER A 1 305 ? 8.369 13.424 -22.995 1.00 96.06 305 SER A C 1
ATOM 2285 O O . SER A 1 305 ? 7.937 13.644 -21.865 1.00 96.06 305 SER A O 1
ATOM 2287 N N . ASN A 1 306 ? 8.629 12.185 -23.424 1.00 95.62 306 ASN A N 1
ATOM 2288 C CA . ASN A 1 306 ? 8.577 10.968 -22.603 1.00 95.62 306 ASN A CA 1
ATOM 2289 C C . ASN A 1 306 ? 7.236 10.713 -21.890 1.00 95.62 306 ASN A C 1
ATOM 2291 O O . ASN A 1 306 ? 7.196 10.073 -20.839 1.00 95.62 306 ASN A O 1
ATOM 2295 N N . THR A 1 307 ? 6.129 11.178 -22.468 1.00 98.12 307 THR A N 1
ATOM 2296 C CA . THR A 1 307 ? 4.796 10.992 -21.883 1.00 98.12 307 THR A CA 1
ATOM 2297 C C . THR A 1 307 ? 4.329 9.537 -21.960 1.00 98.12 307 THR A C 1
ATOM 2299 O O . THR A 1 307 ? 4.444 8.887 -23.002 1.00 98.12 307 THR A O 1
ATOM 2302 N N . ILE A 1 308 ? 3.724 9.038 -20.884 1.00 98.31 308 ILE A N 1
ATOM 2303 C CA . ILE A 1 308 ? 3.005 7.763 -20.827 1.00 98.31 308 ILE A CA 1
ATOM 2304 C C . ILE A 1 308 ? 1.500 8.047 -20.780 1.00 98.31 308 ILE A C 1
ATOM 2306 O O . ILE A 1 308 ? 1.011 8.625 -19.811 1.00 98.31 308 ILE A O 1
ATOM 2310 N N . ALA A 1 309 ? 0.759 7.596 -21.790 1.00 98.44 309 ALA A N 1
ATOM 2311 C CA . ALA A 1 309 ? -0.701 7.588 -21.802 1.00 98.44 309 ALA A CA 1
ATOM 2312 C C . ALA A 1 309 ? -1.188 6.134 -21.764 1.00 98.44 309 ALA A C 1
ATOM 2314 O O . ALA A 1 309 ? -1.062 5.427 -22.768 1.00 98.44 309 ALA A O 1
ATOM 2315 N N . GLU A 1 310 ? -1.713 5.663 -20.626 1.00 96.31 310 GLU A N 1
ATOM 2316 C CA . GLU A 1 310 ? -2.094 4.249 -20.464 1.00 96.31 310 GLU A CA 1
ATOM 2317 C C . GLU A 1 310 ? -3.451 3.976 -19.800 1.00 96.31 310 GLU A C 1
ATOM 2319 O O . GLU A 1 310 ? -3.828 4.652 -18.852 1.00 96.31 310 GLU A O 1
ATOM 2324 N N . ARG A 1 311 ? -4.185 2.947 -20.250 1.00 94.56 311 ARG A N 1
ATOM 2325 C CA . ARG A 1 311 ? -5.457 2.506 -19.624 1.00 94.56 311 ARG A CA 1
ATOM 2326 C C . ARG A 1 311 ? -6.516 3.611 -19.474 1.00 94.56 311 ARG A C 1
ATOM 2328 O O . ARG A 1 311 ? -7.361 3.561 -18.586 1.00 94.56 311 ARG A O 1
ATOM 2335 N N . ASN A 1 312 ? -6.489 4.634 -20.331 1.00 97.69 312 ASN A N 1
ATOM 2336 C CA . ASN A 1 312 ? -7.511 5.681 -20.332 1.00 97.69 312 ASN A CA 1
ATOM 2337 C C . ASN A 1 312 ? -8.674 5.306 -21.261 1.00 97.69 312 ASN A C 1
ATOM 2339 O O . ASN A 1 312 ? -8.474 4.723 -22.332 1.00 97.69 312 ASN A O 1
ATOM 2343 N N . LEU A 1 313 ? -9.883 5.700 -20.868 1.00 96.06 313 LEU A N 1
ATOM 2344 C CA . LEU A 1 313 ? -11.118 5.533 -21.627 1.00 96.06 313 LEU A CA 1
ATOM 2345 C C . LEU A 1 313 ? -11.593 6.886 -22.169 1.00 96.06 313 LEU A C 1
ATOM 2347 O O . LEU A 1 313 ? -11.879 7.802 -21.403 1.00 96.06 313 LEU A O 1
ATOM 2351 N N . PHE A 1 314 ? -11.728 7.003 -23.487 1.00 98.06 314 PHE A N 1
ATOM 2352 C CA . PHE A 1 314 ? -12.233 8.196 -24.164 1.00 98.06 314 PHE A CA 1
ATOM 2353 C C . PHE A 1 314 ? -13.588 7.885 -24.799 1.00 98.06 314 PHE A C 1
ATOM 2355 O O . PHE A 1 314 ? -13.693 6.974 -25.617 1.00 98.06 314 PHE A O 1
ATOM 2362 N N . ILE A 1 315 ? -14.623 8.645 -24.445 1.00 95.62 315 ILE A N 1
ATOM 2363 C CA . ILE A 1 315 ? -15.995 8.463 -24.932 1.00 95.62 315 ILE A CA 1
ATOM 2364 C C . ILE A 1 315 ? -16.468 9.755 -25.594 1.00 95.62 315 ILE A C 1
ATOM 2366 O O . ILE A 1 315 ? -16.620 10.785 -24.938 1.00 95.62 315 ILE A O 1
ATOM 2370 N N . ASN A 1 316 ? -16.763 9.687 -26.893 1.00 94.88 316 ASN A N 1
ATOM 2371 C CA . ASN A 1 316 ? -17.283 10.804 -27.686 1.00 94.88 316 ASN A CA 1
ATOM 2372 C C . ASN A 1 316 ? -16.423 12.078 -27.583 1.00 94.88 316 ASN A C 1
ATOM 2374 O O . ASN A 1 316 ? -16.955 13.180 -27.504 1.00 94.88 316 ASN A O 1
ATOM 2378 N N . CYS A 1 317 ? -15.097 11.947 -27.579 1.00 96.00 317 CYS A N 1
ATOM 2379 C CA . CYS A 1 317 ? -14.190 13.090 -27.711 1.00 96.00 317 CYS A CA 1
ATOM 2380 C C . CYS A 1 317 ? -13.968 13.408 -29.201 1.00 96.00 317 CYS A C 1
ATOM 2382 O O . CYS A 1 317 ? -13.797 12.494 -30.014 1.00 96.00 317 CYS A O 1
ATOM 2384 N N . SER A 1 318 ? -13.939 14.691 -29.581 1.00 94.12 318 SER A N 1
ATOM 2385 C CA . SER A 1 318 ? -13.662 15.083 -30.973 1.00 94.12 318 SER A CA 1
ATOM 2386 C C . SER A 1 318 ? -12.272 14.636 -31.431 1.00 94.12 318 SER A C 1
ATOM 2388 O O . SER A 1 318 ? -12.125 14.236 -32.580 1.00 94.12 318 SER A O 1
ATOM 2390 N N . ARG A 1 319 ? -11.282 14.662 -30.532 1.00 96.50 319 ARG A N 1
ATOM 2391 C CA . ARG A 1 319 ? -9.939 14.084 -30.693 1.00 96.50 319 ARG A CA 1
ATOM 2392 C C . ARG A 1 319 ? -9.545 13.388 -29.389 1.00 96.50 319 ARG A C 1
ATOM 2394 O O . ARG A 1 319 ? -9.873 13.892 -28.314 1.00 96.50 319 ARG A O 1
ATOM 2401 N N . GLY A 1 320 ? -8.893 12.230 -29.471 1.00 97.88 320 GLY A N 1
ATOM 2402 C CA . GLY A 1 320 ? -8.505 11.441 -28.296 1.00 97.88 320 GLY A CA 1
ATOM 2403 C C . GLY A 1 320 ? -7.176 11.908 -27.706 1.00 97.88 320 GLY A C 1
ATOM 2404 O O . GLY A 1 320 ? -7.154 12.778 -26.837 1.00 97.88 320 GLY A O 1
ATOM 2405 N N . ILE A 1 321 ? -6.077 11.336 -28.192 1.00 98.81 321 ILE A N 1
ATOM 2406 C CA . ILE A 1 321 ? -4.709 11.603 -27.727 1.00 98.81 321 ILE A CA 1
ATOM 2407 C C . ILE A 1 321 ? -3.914 12.275 -28.849 1.00 98.81 321 ILE A C 1
ATOM 2409 O O . ILE A 1 321 ? -4.043 11.891 -30.008 1.00 98.81 321 ILE A O 1
ATOM 2413 N N . SER A 1 322 ? -3.080 13.257 -28.515 1.00 98.31 322 SER A N 1
ATOM 2414 C CA . SER A 1 322 ? -2.194 13.941 -29.456 1.00 98.31 322 SER A CA 1
ATOM 2415 C C . SER A 1 322 ? -0.842 14.202 -28.807 1.00 98.31 322 SER A C 1
ATOM 2417 O O . SER A 1 322 ? -0.757 14.928 -27.813 1.00 98.31 322 SER A O 1
ATOM 2419 N N . TYR A 1 323 ? 0.207 13.595 -29.357 1.00 98.00 323 TYR A N 1
ATOM 2420 C CA . TYR A 1 323 ? 1.595 13.938 -29.052 1.00 98.00 323 TYR A CA 1
ATOM 2421 C C . TYR A 1 323 ? 2.088 14.833 -30.190 1.00 98.00 323 TYR A C 1
ATOM 2423 O O . TYR A 1 323 ? 2.194 14.376 -31.329 1.00 98.00 323 TYR A O 1
ATOM 2431 N N . GLY A 1 324 ? 2.282 16.114 -29.877 1.00 94.88 324 GLY A N 1
ATOM 2432 C CA . GLY A 1 324 ? 2.344 17.214 -30.836 1.00 94.88 324 GLY A CA 1
ATOM 2433 C C . GLY A 1 324 ? 0.994 17.531 -31.494 1.00 94.88 324 GLY A C 1
ATOM 2434 O O . GLY A 1 324 ? -0.018 16.856 -31.266 1.00 94.88 324 GLY A O 1
ATOM 2435 N N . LEU A 1 325 ? 0.974 18.592 -32.296 1.00 90.94 325 LEU A N 1
ATOM 2436 C CA . LEU A 1 325 ? -0.194 19.160 -32.969 1.00 90.94 325 LEU A CA 1
ATOM 2437 C C . LEU A 1 325 ? 0.153 19.798 -34.329 1.00 90.94 325 LEU A C 1
ATOM 2439 O O . LEU A 1 325 ? -0.665 19.726 -35.247 1.00 90.94 325 LEU A O 1
ATOM 2443 N N . GLU A 1 326 ? 1.333 20.414 -34.472 1.00 86.56 326 GLU A N 1
ATOM 2444 C CA . GLU A 1 326 ? 1.704 21.259 -35.623 1.00 86.56 326 GLU A CA 1
ATOM 2445 C C . GLU A 1 326 ? 3.125 20.955 -36.158 1.00 86.56 326 GLU A C 1
ATOM 2447 O O . GLU A 1 326 ? 3.801 20.041 -35.693 1.00 86.56 326 GLU A O 1
ATOM 2452 N N . VAL A 1 327 ? 3.580 21.688 -37.185 1.00 78.50 327 VAL A N 1
ATOM 2453 C CA . VAL A 1 327 ? 4.947 21.577 -37.735 1.00 78.50 327 VAL A CA 1
ATOM 2454 C C . VAL A 1 327 ? 5.861 22.561 -36.999 1.00 78.50 327 VAL A C 1
ATOM 2456 O O . VAL A 1 327 ? 5.890 23.738 -37.358 1.00 78.50 327 VAL A O 1
ATOM 2459 N N . ALA A 1 328 ? 6.598 22.102 -35.982 1.00 68.44 328 ALA A N 1
ATOM 2460 C CA . ALA A 1 328 ? 7.401 22.974 -35.111 1.00 68.44 328 ALA A CA 1
ATOM 2461 C C . ALA A 1 328 ? 8.917 22.676 -35.114 1.00 68.44 328 ALA A C 1
ATOM 2463 O O . ALA A 1 328 ? 9.707 23.496 -34.649 1.00 68.44 328 ALA A O 1
ATOM 2464 N N . GLY A 1 329 ? 9.334 21.524 -35.642 1.00 65.31 329 GLY A N 1
ATOM 2465 C CA . GLY A 1 329 ? 10.707 21.016 -35.623 1.00 65.31 329 GLY A CA 1
ATOM 2466 C C . GLY A 1 329 ? 11.097 20.242 -34.354 1.00 65.31 329 GLY A C 1
ATOM 2467 O O . GLY A 1 329 ? 12.220 19.741 -34.313 1.00 65.31 329 GLY A O 1
ATOM 2468 N N . PHE A 1 330 ? 10.216 20.166 -33.342 1.00 76.75 330 PHE A N 1
ATOM 2469 C CA . PHE A 1 330 ? 10.356 19.388 -32.094 1.00 76.75 330 PHE A CA 1
ATOM 2470 C C . PHE A 1 330 ? 9.081 19.499 -31.216 1.00 76.75 330 PHE A C 1
ATOM 2472 O O . PHE A 1 330 ? 9.138 20.019 -30.101 1.00 76.75 330 PHE A O 1
ATOM 2479 N N . ASP A 1 331 ? 7.904 19.091 -31.697 1.00 90.31 331 ASP A N 1
ATOM 2480 C CA . ASP A 1 331 ? 6.637 19.388 -30.992 1.00 90.31 331 ASP A CA 1
ATOM 2481 C C . ASP A 1 331 ? 6.360 18.453 -29.786 1.00 90.31 331 ASP A C 1
ATOM 2483 O O . ASP A 1 331 ? 5.889 18.894 -28.731 1.00 90.31 331 ASP A O 1
ATOM 2487 N N . HIS A 1 332 ? 6.740 17.175 -29.893 1.00 96.12 332 HIS A N 1
ATOM 2488 C CA . HIS A 1 332 ? 6.893 16.236 -28.768 1.00 96.12 332 HIS A CA 1
ATOM 2489 C C . HIS A 1 332 ? 8.072 15.271 -29.048 1.00 96.12 332 HIS A C 1
ATOM 2491 O O . HIS A 1 332 ? 8.661 15.310 -30.124 1.00 96.12 332 HIS A O 1
ATOM 2497 N N . SER A 1 333 ? 8.471 14.398 -28.115 1.00 95.06 333 SER A N 1
ATOM 2498 C CA . SER A 1 333 ? 9.359 13.261 -28.430 1.00 95.06 333 SER A CA 1
ATOM 2499 C C . SER A 1 333 ? 9.260 12.088 -27.452 1.00 95.06 333 SER A C 1
ATOM 2501 O O . SER A 1 333 ? 8.964 12.250 -26.267 1.00 95.06 333 SER A O 1
ATOM 2503 N N . GLY A 1 334 ? 9.543 10.881 -27.947 1.00 94.88 334 GLY A N 1
ATOM 2504 C CA . GLY A 1 334 ? 9.548 9.654 -27.155 1.00 94.88 334 GLY A CA 1
ATOM 2505 C C . GLY A 1 334 ? 8.166 9.297 -26.605 1.00 94.88 334 GLY A C 1
ATOM 2506 O O . GLY A 1 334 ? 7.134 9.597 -27.214 1.00 94.88 334 GLY A O 1
ATOM 2507 N N . GLY A 1 335 ? 8.150 8.656 -25.437 1.00 97.31 335 GLY A N 1
ATOM 2508 C CA . GLY A 1 335 ? 6.918 8.275 -24.746 1.00 97.31 335 GLY A CA 1
ATOM 2509 C C . GLY A 1 335 ? 6.162 7.103 -25.382 1.00 97.31 335 GLY A C 1
ATOM 2510 O O . GLY A 1 335 ? 6.549 6.552 -26.415 1.00 97.31 335 GLY A O 1
ATOM 2511 N N . ILE A 1 336 ? 5.068 6.708 -24.731 1.00 98.31 336 ILE A N 1
ATOM 2512 C CA . ILE A 1 336 ? 4.230 5.576 -25.132 1.00 98.31 336 ILE A CA 1
ATOM 2513 C C . ILE A 1 336 ? 2.741 5.862 -24.907 1.00 98.31 336 ILE A C 1
ATOM 2515 O O . ILE A 1 336 ? 2.334 6.352 -23.855 1.00 98.31 336 ILE A O 1
ATOM 2519 N N . ILE A 1 337 ? 1.930 5.516 -25.901 1.00 98.81 337 ILE A N 1
ATOM 2520 C CA . ILE A 1 337 ? 0.469 5.506 -25.866 1.00 98.81 337 ILE A CA 1
ATOM 2521 C C . ILE A 1 337 ? 0.050 4.032 -25.907 1.00 98.81 337 ILE A C 1
ATOM 2523 O O . ILE A 1 337 ? 0.194 3.394 -26.953 1.00 98.81 337 ILE A O 1
ATOM 2527 N N . ARG A 1 338 ? -0.411 3.461 -24.784 1.00 98.50 338 ARG A N 1
ATOM 2528 C CA . ARG A 1 338 ? -0.732 2.022 -24.692 1.00 98.50 338 ARG A CA 1
ATOM 2529 C C . ARG A 1 338 ? -2.016 1.671 -23.958 1.00 98.50 338 ARG A C 1
ATOM 2531 O O . ARG A 1 338 ? -2.384 2.349 -23.011 1.00 98.50 338 ARG A O 1
ATOM 2538 N N . ASN A 1 339 ? -2.667 0.570 -24.322 1.00 97.38 339 ASN A N 1
ATOM 2539 C CA . ASN A 1 339 ? -3.870 0.076 -23.641 1.00 97.38 339 ASN A CA 1
ATOM 2540 C C . ASN A 1 339 ? -4.968 1.138 -23.468 1.00 97.38 339 ASN A C 1
ATOM 2542 O O . ASN A 1 339 ? -5.666 1.116 -22.466 1.00 97.38 339 ASN A O 1
ATOM 2546 N N . ASN A 1 340 ? -5.124 2.106 -24.374 1.00 98.62 340 ASN A N 1
ATOM 2547 C CA . ASN A 1 340 ? -6.224 3.070 -24.282 1.00 98.62 340 ASN A CA 1
ATOM 2548 C C . ASN A 1 340 ? -7.430 2.572 -25.088 1.00 98.62 340 ASN A C 1
ATOM 2550 O O . ASN A 1 340 ? -7.270 2.023 -26.181 1.00 98.62 340 ASN A O 1
ATOM 2554 N N . MET A 1 341 ? -8.633 2.799 -24.563 1.00 98.06 341 MET A N 1
ATOM 2555 C CA . MET A 1 341 ? -9.897 2.541 -25.255 1.00 98.06 341 MET A CA 1
ATOM 2556 C C . MET A 1 341 ? -10.492 3.871 -25.715 1.00 98.06 341 MET A C 1
ATOM 2558 O O . MET A 1 341 ? -10.793 4.740 -24.900 1.00 98.06 341 MET A O 1
ATOM 2562 N N . ILE A 1 342 ? -10.657 4.052 -27.023 1.00 98.50 342 ILE A N 1
ATOM 2563 C CA . ILE A 1 342 ? -11.188 5.279 -27.623 1.00 98.50 342 ILE A CA 1
ATOM 2564 C C . ILE A 1 342 ? -12.440 4.926 -28.418 1.00 98.50 342 ILE A C 1
ATOM 2566 O O . ILE A 1 342 ? -12.358 4.292 -29.466 1.00 98.50 342 ILE A O 1
ATOM 2570 N N . PHE A 1 343 ? -13.596 5.371 -27.935 1.00 97.44 343 PHE A N 1
ATOM 2571 C CA . PHE A 1 343 ? -14.882 5.219 -28.600 1.00 97.44 343 PHE A CA 1
ATOM 2572 C C . PHE A 1 343 ? -15.456 6.567 -29.040 1.00 97.44 343 PHE A C 1
ATOM 2574 O O . PHE A 1 343 ? -15.506 7.531 -28.269 1.00 97.44 343 PHE A O 1
ATOM 2581 N N . ARG A 1 344 ? -16.002 6.613 -30.256 1.00 95.50 344 ARG A N 1
ATOM 2582 C CA . ARG A 1 344 ? -16.872 7.699 -30.711 1.00 95.50 344 ARG A CA 1
ATOM 2583 C C . ARG A 1 344 ? -18.048 7.139 -31.501 1.00 95.50 344 ARG A C 1
ATOM 2585 O O . ARG A 1 344 ? -17.857 6.345 -32.415 1.00 95.50 344 ARG A O 1
ATOM 2592 N N . GLY A 1 345 ? -19.266 7.553 -31.153 1.00 94.19 345 GLY A N 1
ATOM 2593 C CA . GLY A 1 345 ? -20.482 7.109 -31.839 1.00 94.19 345 GLY A CA 1
ATOM 2594 C C . GLY A 1 345 ? -20.674 7.747 -33.219 1.00 94.19 345 GLY A C 1
ATOM 2595 O O . GLY A 1 345 ? -20.306 8.898 -33.431 1.00 94.19 345 GLY A O 1
ATOM 2596 N N . ALA A 1 346 ? -21.341 7.036 -34.136 1.00 90.19 346 ALA A N 1
ATOM 2597 C CA . ALA A 1 346 ? -21.537 7.446 -35.538 1.00 90.19 346 ALA A CA 1
ATOM 2598 C C . ALA A 1 346 ? -22.208 8.825 -35.744 1.00 90.19 346 ALA A C 1
ATOM 2600 O O . ALA A 1 346 ? -22.052 9.445 -36.792 1.00 90.19 346 ALA A O 1
ATOM 2601 N N . GLY A 1 347 ? -22.968 9.313 -34.757 1.00 86.62 347 GLY A N 1
ATOM 2602 C CA . GLY A 1 347 ? -23.589 10.643 -34.781 1.00 86.62 347 GLY A CA 1
ATOM 2603 C C . GLY A 1 347 ? -22.689 11.787 -34.295 1.00 86.62 347 GLY A C 1
ATOM 2604 O O . GLY A 1 347 ? -23.152 12.924 -34.255 1.00 86.62 347 GLY A O 1
ATOM 2605 N N . GLN A 1 348 ? -21.447 11.499 -33.888 1.00 89.62 348 GLN A N 1
ATOM 2606 C CA . GLN A 1 348 ? -20.541 12.461 -33.263 1.00 89.62 348 GLN A CA 1
ATOM 2607 C C . GLN A 1 348 ? -19.441 12.914 -34.234 1.00 89.62 348 GLN A C 1
ATOM 2609 O O . GLN A 1 348 ? -18.569 12.106 -34.585 1.00 89.62 348 GLN A O 1
ATOM 2614 N N . PRO A 1 349 ? -19.439 14.191 -34.663 1.00 84.31 349 PRO A N 1
ATOM 2615 C CA . PRO A 1 349 ? -18.370 14.720 -35.492 1.00 84.31 349 PRO A CA 1
ATOM 2616 C C . PRO A 1 349 ? -17.063 14.793 -34.697 1.00 84.31 349 PRO A C 1
ATOM 2618 O O . PRO A 1 349 ? -17.029 15.141 -33.513 1.00 84.31 349 PRO A O 1
ATOM 2621 N N . GLY A 1 350 ? -15.968 14.478 -35.373 1.00 92.69 350 GLY A N 1
ATOM 2622 C CA . GLY A 1 350 ? -14.635 14.498 -34.804 1.00 92.69 350 GLY A CA 1
ATOM 2623 C C . GLY A 1 350 ? -13.586 14.204 -35.864 1.00 92.69 350 GLY A C 1
ATOM 2624 O O . GLY A 1 350 ? -13.891 14.052 -37.044 1.00 92.69 350 GLY A O 1
ATOM 2625 N N . ASP A 1 351 ? -12.354 14.131 -35.401 1.00 93.81 351 ASP A N 1
ATOM 2626 C CA . ASP A 1 351 ? -11.129 13.965 -36.174 1.00 93.81 351 ASP A CA 1
ATOM 2627 C C . ASP A 1 351 ? -10.412 12.701 -35.642 1.00 93.81 351 ASP A C 1
ATOM 2629 O O . ASP A 1 351 ? -11.064 11.811 -35.080 1.00 93.81 351 ASP A O 1
ATOM 2633 N N . VAL A 1 352 ? -9.106 12.568 -35.822 1.00 96.12 352 VAL A N 1
ATOM 2634 C CA . VAL A 1 352 ? -8.317 11.395 -35.426 1.00 96.12 352 VAL A CA 1
ATOM 2635 C C . VAL A 1 352 ? -8.455 11.002 -33.939 1.00 96.12 352 VAL A C 1
ATOM 2637 O O . VAL A 1 352 ? -8.621 11.838 -33.044 1.00 96.12 352 VAL A O 1
ATOM 2640 N N . GLY A 1 353 ? -8.393 9.692 -33.671 1.00 97.75 353 GLY A N 1
ATOM 2641 C CA . GLY A 1 353 ? -8.394 9.126 -32.320 1.00 97.75 353 GLY A CA 1
ATOM 2642 C C . GLY A 1 353 ? -7.048 9.305 -31.614 1.00 97.75 353 GLY A C 1
ATOM 2643 O O . GLY A 1 353 ? -7.013 9.836 -30.505 1.00 97.75 353 GLY A O 1
ATOM 2644 N N . ILE A 1 354 ? -5.952 8.907 -32.266 1.00 98.75 354 ILE A N 1
ATOM 2645 C CA . ILE A 1 354 ? -4.572 9.113 -31.796 1.00 98.75 354 ILE A CA 1
ATOM 2646 C C . ILE A 1 354 ? -3.756 9.826 -32.882 1.00 98.75 354 ILE A C 1
ATOM 2648 O O . ILE A 1 354 ? -3.624 9.305 -33.988 1.00 98.75 354 ILE A O 1
ATOM 2652 N N . MET A 1 355 ? -3.174 10.982 -32.559 1.00 97.81 355 MET A N 1
ATOM 2653 C CA . MET A 1 355 ? -2.246 11.700 -33.435 1.00 97.81 355 MET A CA 1
ATOM 2654 C C . MET A 1 355 ? -0.820 11.695 -32.885 1.00 97.81 355 MET A C 1
ATOM 2656 O O . MET A 1 355 ? -0.599 11.935 -31.696 1.00 97.81 355 MET A O 1
ATOM 2660 N N . VAL A 1 356 ? 0.147 11.477 -33.774 1.00 97.81 356 VAL A N 1
ATOM 2661 C CA . VAL A 1 356 ? 1.580 11.666 -33.513 1.00 97.81 356 VAL A CA 1
ATOM 2662 C C . VAL A 1 356 ? 2.109 12.670 -34.539 1.00 97.81 356 VAL A C 1
ATOM 2664 O O . VAL A 1 356 ? 2.368 12.318 -35.690 1.00 97.81 356 VAL A O 1
ATOM 2667 N N . ALA A 1 357 ? 2.193 13.940 -34.155 1.00 94.94 357 ALA A N 1
ATOM 2668 C CA . ALA A 1 357 ? 2.583 15.046 -35.023 1.00 94.94 357 ALA A CA 1
ATOM 2669 C C . ALA A 1 357 ? 3.932 15.609 -34.569 1.00 94.94 357 ALA A C 1
ATOM 2671 O O . ALA A 1 357 ? 4.103 15.937 -33.403 1.00 94.94 357 ALA A O 1
ATOM 2672 N N . ASP A 1 358 ? 4.891 15.673 -35.492 1.00 94.56 358 ASP A N 1
ATOM 2673 C CA . ASP A 1 358 ? 6.267 16.125 -35.245 1.00 94.56 358 ASP A CA 1
ATOM 2674 C C . ASP A 1 358 ? 6.905 15.549 -33.953 1.00 94.56 358 ASP A C 1
ATOM 2676 O O . ASP A 1 358 ? 7.522 16.259 -33.157 1.00 94.56 358 ASP A O 1
ATOM 2680 N N . SER A 1 359 ? 6.703 14.240 -33.729 1.00 95.94 359 SER A N 1
ATOM 2681 C CA . SER A 1 359 ? 7.017 13.546 -32.470 1.00 95.94 359 SER A CA 1
ATOM 2682 C C . SER A 1 359 ? 7.825 12.257 -32.692 1.00 95.94 359 SER A C 1
ATOM 2684 O O . SER A 1 359 ? 7.252 11.163 -32.770 1.00 95.94 359 SER A O 1
ATOM 2686 N N . PRO A 1 360 ? 9.165 12.343 -32.816 1.00 95.44 360 PRO A N 1
ATOM 2687 C CA . PRO A 1 360 ? 10.016 11.186 -33.071 1.00 95.44 360 PRO A CA 1
ATOM 2688 C C . PRO A 1 360 ? 10.122 10.228 -31.877 1.00 95.44 360 PRO A C 1
ATOM 2690 O O . PRO A 1 360 ? 10.068 10.629 -30.715 1.00 95.44 360 PRO A O 1
ATOM 2693 N N . ASN A 1 361 ? 10.369 8.950 -32.175 1.00 96.19 361 ASN A N 1
ATOM 2694 C CA . ASN A 1 361 ? 10.567 7.840 -31.230 1.00 96.19 361 ASN A CA 1
ATOM 2695 C C . ASN A 1 361 ? 9.349 7.499 -30.337 1.00 96.19 361 ASN A C 1
ATOM 2697 O O . ASN A 1 361 ? 9.488 6.757 -29.364 1.00 96.19 361 ASN A O 1
ATOM 2701 N N . THR A 1 362 ? 8.160 8.028 -30.639 1.00 97.69 362 THR A N 1
ATOM 2702 C CA . THR A 1 362 ? 6.915 7.682 -29.933 1.00 97.69 362 THR A CA 1
ATOM 2703 C C . THR A 1 362 ? 6.474 6.249 -30.228 1.00 97.69 362 THR A C 1
ATOM 2705 O O . THR A 1 362 ? 6.590 5.759 -31.351 1.00 97.69 362 THR A O 1
ATOM 2708 N N . GLN A 1 363 ? 5.925 5.573 -29.220 1.00 98.50 363 GLN A N 1
ATOM 2709 C CA . GLN A 1 363 ? 5.344 4.236 -29.351 1.00 98.50 363 GLN A CA 1
ATOM 2710 C C . GLN A 1 363 ? 3.818 4.294 -29.193 1.00 98.50 363 GLN A C 1
ATOM 2712 O O . GLN A 1 363 ? 3.316 4.928 -28.269 1.00 98.50 363 GLN A O 1
ATOM 2717 N N . VAL A 1 364 ? 3.071 3.619 -30.067 1.00 98.75 364 VAL A N 1
ATOM 2718 C CA . VAL A 1 364 ? 1.602 3.529 -30.032 1.00 98.75 364 VAL A CA 1
ATOM 2719 C C . VAL A 1 364 ? 1.215 2.053 -30.086 1.00 98.75 364 VAL A C 1
ATOM 2721 O O . VAL A 1 364 ? 1.145 1.459 -31.162 1.00 98.75 364 VAL A O 1
ATOM 2724 N N . LEU A 1 365 ? 1.043 1.429 -28.920 1.00 98.44 365 LEU A N 1
ATOM 2725 C CA . LEU A 1 365 ? 1.003 -0.030 -28.780 1.00 98.44 365 LEU A CA 1
ATOM 2726 C C . LEU A 1 365 ? -0.288 -0.511 -28.116 1.00 98.44 365 LEU A C 1
ATOM 2728 O O . LEU A 1 365 ? -0.648 0.010 -27.069 1.00 98.44 365 LEU A O 1
ATOM 2732 N N . ASN A 1 366 ? -0.943 -1.548 -28.643 1.00 98.44 366 ASN A N 1
ATOM 2733 C CA . ASN A 1 366 ? -2.079 -2.192 -27.969 1.00 98.44 366 ASN A CA 1
ATOM 2734 C C . ASN A 1 366 ? -3.200 -1.202 -27.567 1.00 98.44 366 ASN A C 1
ATOM 2736 O O . ASN A 1 366 ? -3.678 -1.221 -26.444 1.00 98.44 366 ASN A O 1
ATOM 2740 N N . ASN A 1 367 ? -3.630 -0.291 -28.443 1.00 98.81 367 ASN A N 1
ATOM 2741 C CA . ASN A 1 367 ? -4.812 0.553 -28.200 1.00 98.81 367 ASN A CA 1
ATOM 2742 C C . ASN A 1 367 ? -6.024 0.010 -28.971 1.00 98.81 367 ASN A C 1
ATOM 2744 O O . ASN A 1 367 ? -5.861 -0.531 -30.065 1.00 98.81 367 ASN A O 1
ATOM 2748 N N . THR A 1 368 ? -7.237 0.198 -28.447 1.00 98.69 368 THR A N 1
ATOM 2749 C CA . THR A 1 368 ? -8.480 -0.054 -29.195 1.00 98.69 368 THR A CA 1
ATOM 2750 C C . THR A 1 368 ? -9.122 1.280 -29.557 1.00 98.69 368 THR A C 1
ATOM 2752 O O . THR A 1 368 ? -9.512 2.037 -28.669 1.00 98.69 368 THR A O 1
ATOM 2755 N N . VAL A 1 369 ? -9.251 1.575 -30.851 1.00 98.50 369 VAL A N 1
ATOM 2756 C CA . VAL A 1 369 ? -9.810 2.836 -31.358 1.00 98.50 369 VAL A CA 1
ATOM 2757 C C . VAL A 1 369 ? -10.967 2.530 -32.307 1.00 98.50 369 VAL A C 1
ATOM 2759 O O . VAL A 1 369 ? -10.768 1.996 -33.394 1.00 98.50 369 VAL A O 1
ATOM 2762 N N . PHE A 1 370 ? -12.183 2.864 -31.880 1.00 97.50 370 PHE A N 1
ATOM 2763 C CA . PHE A 1 370 ? -13.425 2.633 -32.613 1.00 97.50 370 PHE A CA 1
ATOM 2764 C C . PHE A 1 370 ? -14.179 3.958 -32.790 1.00 97.50 370 PHE A C 1
ATOM 2766 O O . PHE A 1 370 ? -14.904 4.416 -31.901 1.00 97.50 370 PHE A O 1
ATOM 2773 N N . LEU A 1 371 ? -13.993 4.600 -33.943 1.00 96.75 371 LEU A N 1
ATOM 2774 C CA . LEU A 1 371 ? -14.560 5.913 -34.266 1.00 96.75 371 LEU A CA 1
ATOM 2775 C C . LEU A 1 371 ? -15.948 5.844 -34.925 1.00 96.75 371 LEU A C 1
ATOM 2777 O O . LEU A 1 371 ? -16.482 6.874 -35.342 1.00 96.75 371 LEU A O 1
ATOM 2781 N N . SER A 1 372 ? -16.528 4.644 -35.041 1.00 94.38 372 SER A N 1
ATOM 2782 C CA . SER A 1 372 ? -17.767 4.354 -35.778 1.00 94.38 372 SER A CA 1
ATOM 2783 C C . SER A 1 372 ? -17.761 4.912 -37.209 1.00 94.38 372 SER A C 1
ATOM 2785 O O . SER A 1 372 ? -18.792 5.371 -37.705 1.00 94.38 372 SER A O 1
ATOM 2787 N N . GLY A 1 373 ? -16.592 4.933 -37.855 1.00 89.19 373 GLY A N 1
ATOM 2788 C CA . GLY A 1 373 ? -16.404 5.486 -39.196 1.00 89.19 373 GLY A CA 1
ATOM 2789 C C . GLY A 1 373 ? -16.608 7.003 -39.338 1.00 89.19 373 GLY A C 1
ATOM 2790 O O . GLY A 1 373 ? -16.682 7.478 -40.471 1.00 89.19 373 GLY A O 1
ATOM 2791 N N . THR A 1 374 ? -16.692 7.794 -38.253 1.00 91.25 374 THR A N 1
ATOM 2792 C CA . THR A 1 374 ? -16.853 9.263 -38.388 1.00 91.25 374 THR A CA 1
ATOM 2793 C C . THR A 1 374 ? -15.577 9.988 -38.817 1.00 91.25 374 THR A C 1
ATOM 2795 O O . THR A 1 374 ? -15.637 11.154 -39.200 1.00 91.25 374 THR A O 1
ATOM 2798 N N . TYR A 1 375 ? -14.434 9.297 -38.803 1.00 92.06 375 TYR A N 1
ATOM 2799 C CA . TYR A 1 375 ? -13.193 9.734 -39.436 1.00 92.06 375 TYR A CA 1
ATOM 2800 C C . TYR A 1 375 ? -12.454 8.518 -40.016 1.00 92.06 375 TYR A C 1
ATOM 2802 O O . TYR A 1 375 ? -12.507 7.434 -39.441 1.00 92.06 375 TYR A O 1
ATOM 2810 N N . GLY A 1 376 ? -11.806 8.679 -41.175 1.00 86.50 376 GLY A N 1
ATOM 2811 C CA . GLY A 1 376 ? -11.277 7.552 -41.962 1.00 86.50 376 GLY A CA 1
ATOM 2812 C C . GLY A 1 376 ? -9.992 6.912 -41.424 1.00 86.50 376 GLY A C 1
ATOM 2813 O O . GLY A 1 376 ? -9.659 5.799 -41.830 1.00 86.50 376 GLY A O 1
ATOM 2814 N N . THR A 1 377 ? -9.291 7.600 -40.519 1.00 93.12 377 THR A N 1
ATOM 2815 C CA . THR A 1 377 ? -8.061 7.120 -39.881 1.00 93.12 377 THR A CA 1
ATOM 2816 C C . THR A 1 377 ? -8.167 7.196 -38.353 1.00 93.12 377 THR A C 1
ATOM 2818 O O . THR A 1 377 ? -8.283 8.286 -37.787 1.00 93.12 377 THR A O 1
ATOM 2821 N N . PRO A 1 378 ? -8.177 6.055 -37.642 1.00 96.94 378 PRO A N 1
ATOM 2822 C CA . PRO A 1 378 ? -8.187 6.060 -36.181 1.00 96.94 378 PRO A CA 1
ATOM 2823 C C . PRO A 1 378 ? -6.851 6.483 -35.555 1.00 96.94 378 PRO A C 1
ATOM 2825 O O . PRO A 1 378 ? -6.851 7.053 -34.461 1.00 96.94 378 PRO A O 1
ATOM 2828 N N . ILE A 1 379 ? -5.737 6.247 -36.259 1.00 98.44 379 ILE A N 1
ATOM 2829 C CA . ILE A 1 379 ? -4.380 6.645 -35.864 1.00 98.44 379 ILE A CA 1
ATOM 2830 C C . ILE A 1 379 ? -3.682 7.295 -37.063 1.00 98.44 379 ILE A C 1
ATOM 2832 O O . ILE A 1 379 ? -3.489 6.644 -38.090 1.00 98.44 379 ILE A O 1
ATOM 2836 N N . GLU A 1 380 ? -3.232 8.543 -36.925 1.00 96.44 380 GLU A N 1
ATOM 2837 C CA . GLU A 1 380 ? -2.359 9.173 -37.923 1.00 96.44 380 GLU A CA 1
ATOM 2838 C C . GLU A 1 380 ? -1.043 9.650 -37.308 1.00 96.44 380 GLU A C 1
ATOM 2840 O O . GLU A 1 380 ? -1.003 10.163 -36.188 1.00 96.44 380 GLU A O 1
ATOM 2845 N N . TYR A 1 381 ? 0.041 9.486 -38.061 1.00 97.00 381 TYR A N 1
ATOM 2846 C CA . TYR A 1 381 ? 1.359 9.987 -37.698 1.00 97.00 381 TYR A CA 1
ATOM 2847 C C . TYR A 1 381 ? 1.912 10.827 -38.847 1.00 97.00 381 TYR A C 1
ATOM 2849 O O . TYR A 1 381 ? 1.839 10.434 -40.016 1.00 97.00 381 TYR A O 1
ATOM 2857 N N . ARG A 1 382 ? 2.367 12.044 -38.536 1.00 94.00 382 ARG A N 1
ATOM 2858 C CA . ARG A 1 382 ? 2.529 13.092 -39.548 1.00 94.00 382 ARG A CA 1
ATOM 2859 C C . ARG A 1 382 ? 3.677 14.062 -39.295 1.00 94.00 382 ARG A C 1
ATOM 2861 O O . ARG A 1 382 ? 4.126 14.232 -38.164 1.00 94.00 382 ARG A O 1
ATOM 2868 N N . PHE A 1 383 ? 4.086 14.705 -40.387 1.00 94.88 383 PHE A N 1
ATOM 2869 C CA . PHE A 1 383 ? 5.220 15.626 -40.518 1.00 94.88 383 PHE A CA 1
ATOM 2870 C C . PHE A 1 383 ? 6.595 14.945 -40.480 1.00 94.88 383 PHE A C 1
ATOM 2872 O O . PHE A 1 383 ? 6.800 13.941 -39.805 1.00 94.88 383 PHE A O 1
ATOM 2879 N N . ALA A 1 384 ? 7.552 15.508 -41.220 1.00 93.31 384 ALA A N 1
ATOM 2880 C CA . ALA A 1 384 ? 8.864 14.903 -41.462 1.00 93.31 384 ALA A CA 1
ATOM 2881 C C . ALA A 1 384 ? 9.755 14.732 -40.211 1.00 93.31 384 ALA A C 1
ATOM 2883 O O . ALA A 1 384 ? 10.692 13.934 -40.248 1.00 93.31 384 ALA A O 1
ATOM 2884 N N . GLY A 1 385 ? 9.484 15.444 -39.109 1.00 91.44 385 GLY A N 1
ATOM 2885 C CA . GLY A 1 385 ? 10.159 15.223 -37.823 1.00 91.44 385 GLY A CA 1
ATOM 2886 C C . GLY A 1 385 ? 9.644 13.998 -37.056 1.00 91.44 385 GLY A C 1
ATOM 2887 O O . GLY A 1 385 ? 10.360 13.455 -36.218 1.00 91.44 385 GLY A O 1
ATOM 2888 N N . THR A 1 386 ? 8.458 13.479 -37.393 1.00 95.50 386 THR A N 1
ATOM 2889 C CA . THR A 1 386 ? 7.947 12.207 -36.862 1.00 95.50 386 THR A CA 1
ATOM 2890 C C . THR A 1 386 ? 8.685 11.041 -37.513 1.00 95.50 386 THR A C 1
ATOM 2892 O O . THR A 1 386 ? 8.362 10.612 -38.623 1.00 95.50 386 THR A O 1
ATOM 2895 N N . GLN A 1 387 ? 9.704 10.541 -36.818 1.00 93.88 387 GLN A N 1
ATOM 2896 C CA . GLN A 1 387 ? 10.585 9.459 -37.262 1.00 93.88 387 GLN A CA 1
ATOM 2897 C C . GLN A 1 387 ? 10.718 8.388 -36.176 1.00 93.88 387 GLN A C 1
ATOM 2899 O O . GLN A 1 387 ? 10.514 8.666 -34.995 1.00 93.88 387 GLN A O 1
ATOM 2904 N N . ASN A 1 388 ? 11.084 7.163 -36.558 1.00 94.62 388 ASN A N 1
ATOM 2905 C CA . ASN A 1 388 ? 11.260 6.020 -35.645 1.00 94.62 388 ASN A CA 1
ATOM 2906 C C . ASN A 1 388 ? 10.029 5.704 -34.768 1.00 94.62 388 ASN A C 1
ATOM 2908 O O . ASN A 1 388 ? 10.168 5.122 -33.692 1.00 94.62 388 ASN A O 1
ATOM 2912 N N . VAL A 1 389 ? 8.826 6.096 -35.196 1.00 96.75 389 VAL A N 1
ATOM 2913 C CA . VAL A 1 389 ? 7.591 5.768 -34.471 1.00 96.75 389 VAL A CA 1
ATOM 2914 C C . VAL A 1 389 ? 7.301 4.277 -34.618 1.00 96.75 389 VAL A C 1
ATOM 2916 O O . VAL A 1 389 ? 7.432 3.727 -35.711 1.00 96.75 389 VAL A O 1
ATOM 2919 N N . VAL A 1 390 ? 6.886 3.621 -33.535 1.00 97.38 390 VAL A N 1
ATOM 2920 C CA . VAL A 1 390 ? 6.470 2.210 -33.554 1.00 97.38 390 VAL A CA 1
ATOM 2921 C C . VAL A 1 390 ? 4.977 2.135 -33.272 1.00 97.38 390 VAL A C 1
ATOM 2923 O O . VAL A 1 390 ? 4.534 2.549 -32.203 1.00 97.38 390 VAL A O 1
ATOM 2926 N N . ILE A 1 391 ? 4.199 1.598 -34.211 1.00 98.44 391 ILE A N 1
ATOM 2927 C CA . ILE A 1 391 ? 2.743 1.461 -34.091 1.00 98.44 391 ILE A CA 1
ATOM 2928 C C . ILE A 1 391 ? 2.395 -0.020 -34.193 1.00 98.44 391 ILE A C 1
ATOM 2930 O O . ILE A 1 391 ? 2.525 -0.611 -35.266 1.00 98.44 391 ILE A O 1
ATOM 2934 N N . GLY A 1 392 ? 1.951 -0.648 -33.105 1.00 97.75 392 GLY A N 1
ATOM 2935 C CA . GLY A 1 392 ? 1.737 -2.095 -33.115 1.00 97.75 392 GLY A CA 1
ATOM 2936 C C . GLY A 1 392 ? 0.633 -2.635 -32.222 1.00 97.75 392 GLY A C 1
ATOM 2937 O O . GLY A 1 392 ? 0.263 -2.028 -31.223 1.00 97.75 392 GLY A O 1
ATOM 2938 N N . ASN A 1 393 ? 0.096 -3.795 -32.600 1.00 98.19 393 ASN A N 1
ATOM 2939 C CA . ASN A 1 393 ? -1.008 -4.475 -31.914 1.00 98.19 393 ASN A CA 1
ATOM 2940 C C . ASN A 1 393 ? -2.261 -3.609 -31.658 1.00 98.19 393 ASN A C 1
ATOM 2942 O O . ASN A 1 393 ? -3.029 -3.912 -30.749 1.00 98.19 393 ASN A O 1
ATOM 2946 N N . ASN A 1 394 ? -2.502 -2.527 -32.404 1.00 98.75 394 ASN A N 1
ATOM 2947 C CA . ASN A 1 394 ? -3.699 -1.704 -32.211 1.00 98.75 394 ASN A CA 1
ATOM 2948 C C . ASN A 1 394 ? -4.908 -2.296 -32.956 1.00 98.75 394 ASN A C 1
ATOM 2950 O O . ASN A 1 394 ? -4.766 -2.784 -34.079 1.00 98.75 394 ASN A O 1
ATOM 2954 N N . LEU A 1 395 ? -6.096 -2.211 -32.353 1.00 98.56 395 LEU A N 1
ATOM 2955 C CA . LEU A 1 395 ? -7.372 -2.668 -32.911 1.00 98.56 395 LEU A CA 1
ATOM 2956 C C . LEU A 1 395 ? -8.224 -1.468 -33.342 1.00 98.56 395 LEU A C 1
ATOM 2958 O O . LEU A 1 395 ? -8.635 -0.670 -32.502 1.00 98.56 395 LEU A O 1
ATOM 2962 N N . LEU A 1 396 ? -8.474 -1.334 -34.645 1.00 98.50 396 LEU A N 1
ATOM 2963 C CA . LEU A 1 396 ? -8.916 -0.090 -35.283 1.00 98.50 396 LEU A CA 1
ATOM 2964 C C . LEU A 1 396 ? -10.116 -0.320 -36.212 1.00 98.50 396 LEU A C 1
ATOM 2966 O O . LEU A 1 396 ? -10.128 -1.291 -36.964 1.00 98.50 396 LEU A O 1
ATOM 2970 N N . ASP A 1 397 ? -11.095 0.588 -36.259 1.00 96.31 397 ASP A N 1
ATOM 2971 C CA . ASP A 1 397 ? -12.210 0.526 -37.232 1.00 96.31 397 ASP A CA 1
ATOM 2972 C C . ASP A 1 397 ? -11.882 1.111 -38.623 1.00 96.31 397 ASP A C 1
ATOM 2974 O O . ASP A 1 397 ? -12.712 1.082 -39.530 1.00 96.31 397 ASP A O 1
ATOM 2978 N N . GLY A 1 398 ? -10.647 1.576 -38.823 1.00 95.19 398 GLY A N 1
ATOM 2979 C CA . GLY A 1 398 ? -10.130 2.143 -40.070 1.00 95.19 398 GLY A CA 1
ATOM 2980 C C . GLY A 1 398 ? -8.617 1.944 -40.217 1.00 95.19 398 GLY A C 1
ATOM 2981 O O . GLY A 1 398 ? -7.989 1.273 -39.398 1.00 95.19 398 GLY A O 1
ATOM 2982 N N . ALA A 1 399 ? -8.031 2.500 -41.279 1.00 94.81 399 ALA A N 1
ATOM 2983 C CA . ALA A 1 399 ? -6.605 2.351 -41.583 1.00 94.81 399 ALA A CA 1
ATOM 2984 C C . ALA A 1 399 ? -5.730 3.335 -40.785 1.00 94.81 399 ALA A C 1
ATOM 2986 O O . ALA A 1 399 ? -6.193 4.410 -40.417 1.00 94.81 399 ALA A O 1
ATOM 2987 N N . ILE A 1 400 ? -4.459 2.988 -40.571 1.00 97.62 400 ILE A N 1
ATOM 2988 C CA . ILE A 1 400 ? -3.433 3.912 -40.060 1.00 97.62 400 ILE A CA 1
ATOM 2989 C C . ILE A 1 400 ? -2.937 4.768 -41.232 1.00 97.62 400 ILE A C 1
ATOM 2991 O O . ILE A 1 400 ? -2.790 4.253 -42.343 1.00 97.62 400 ILE A O 1
ATOM 2995 N N . TRP A 1 401 ? -2.687 6.065 -41.014 1.00 96.38 401 TRP A N 1
ATOM 2996 C CA . TRP A 1 401 ? -2.124 6.956 -42.042 1.00 96.38 401 TRP A CA 1
ATOM 2997 C C . TRP A 1 401 ? -0.774 7.556 -41.632 1.00 96.38 401 TRP A C 1
ATOM 2999 O O . TRP A 1 401 ? -0.706 8.394 -40.732 1.00 96.38 401 TRP A O 1
ATOM 3009 N N . ALA A 1 402 ? 0.269 7.212 -42.389 1.00 95.75 402 ALA A N 1
ATOM 3010 C CA . ALA A 1 402 ? 1.499 7.992 -42.499 1.00 95.75 402 ALA A CA 1
ATOM 3011 C C . ALA A 1 402 ? 1.248 9.222 -43.388 1.00 95.75 402 ALA A C 1
ATOM 3013 O O . ALA A 1 402 ? 0.777 9.078 -44.521 1.00 95.75 402 ALA A O 1
ATOM 3014 N N . ARG A 1 403 ? 1.547 10.433 -42.908 1.00 93.81 403 ARG A N 1
ATOM 3015 C CA . ARG A 1 403 ? 1.277 11.681 -43.649 1.00 93.81 403 ARG A CA 1
ATOM 3016 C C . ARG A 1 403 ? 2.463 12.634 -43.647 1.00 93.81 403 ARG A C 1
ATOM 3018 O O . ARG A 1 403 ? 3.321 12.594 -42.772 1.00 93.81 403 ARG A O 1
ATOM 3025 N N . ASP A 1 404 ? 2.474 13.538 -44.623 1.00 94.44 404 ASP A N 1
ATOM 3026 C CA . ASP A 1 404 ? 3.305 14.748 -44.631 1.00 94.44 404 ASP A CA 1
ATOM 3027 C C . ASP A 1 404 ? 4.817 14.494 -44.398 1.00 94.44 404 ASP A C 1
ATOM 3029 O O . ASP A 1 404 ? 5.515 15.306 -43.795 1.00 94.44 404 ASP A O 1
ATOM 3033 N N . GLY A 1 405 ? 5.324 13.345 -44.867 1.00 93.25 405 GLY A N 1
ATOM 3034 C CA . GLY A 1 405 ? 6.734 12.945 -44.766 1.00 93.25 405 GLY A CA 1
ATOM 3035 C C . GLY A 1 405 ? 7.131 12.151 -43.513 1.00 93.25 405 GLY A C 1
ATOM 3036 O O . GLY A 1 405 ? 8.312 11.848 -43.364 1.00 93.25 405 GLY A O 1
ATOM 3037 N N . ALA A 1 406 ? 6.192 11.801 -42.629 1.00 95.56 406 ALA A N 1
ATOM 3038 C CA . ALA A 1 406 ? 6.481 10.997 -41.440 1.00 95.56 406 ALA A CA 1
ATOM 3039 C C . ALA A 1 406 ? 6.920 9.558 -41.765 1.00 95.56 406 ALA A C 1
ATOM 3041 O O . ALA A 1 406 ? 6.509 8.971 -42.768 1.00 95.56 406 ALA A O 1
ATOM 3042 N N . THR A 1 407 ? 7.719 8.964 -40.874 1.00 94.88 407 THR A N 1
ATOM 3043 C CA . THR A 1 407 ? 8.233 7.592 -40.999 1.00 94.88 407 THR A CA 1
ATOM 3044 C C . THR A 1 407 ? 8.101 6.811 -39.690 1.00 94.88 407 THR A C 1
ATOM 3046 O O . THR A 1 407 ? 8.223 7.353 -38.591 1.00 94.88 407 THR A O 1
ATOM 3049 N N . GLY A 1 408 ? 7.835 5.511 -39.805 1.00 95.06 408 GLY A N 1
ATOM 3050 C CA . GLY A 1 408 ? 7.584 4.629 -38.670 1.00 95.06 408 GLY A CA 1
ATOM 3051 C C . GLY A 1 408 ? 7.426 3.174 -39.104 1.00 95.06 408 GLY A C 1
ATOM 3052 O O . GLY A 1 408 ? 7.415 2.876 -40.299 1.00 95.06 408 GLY A O 1
ATOM 3053 N N . VAL A 1 409 ? 7.320 2.278 -38.126 1.00 96.69 409 VAL A N 1
ATOM 3054 C CA . VAL A 1 409 ? 7.128 0.837 -38.314 1.00 96.69 409 VAL A CA 1
ATOM 3055 C C . VAL A 1 409 ? 5.745 0.446 -37.803 1.00 96.69 409 VAL A C 1
ATOM 3057 O O . VAL A 1 409 ? 5.458 0.581 -36.613 1.00 96.69 409 VAL A O 1
ATOM 3060 N N . GLU A 1 410 ? 4.907 -0.073 -38.699 1.00 97.00 410 GLU A N 1
ATOM 3061 C CA . GLU A 1 410 ? 3.604 -0.652 -38.368 1.00 97.00 410 GLU A CA 1
ATOM 3062 C C . GLU A 1 410 ? 3.700 -2.186 -38.286 1.00 97.00 410 GLU A C 1
ATOM 3064 O O . GLU A 1 410 ? 4.140 -2.824 -39.244 1.00 97.00 410 GLU A O 1
ATOM 3069 N N . ALA A 1 411 ? 3.288 -2.801 -37.170 1.00 95.06 411 ALA A N 1
ATOM 3070 C CA . ALA A 1 411 ? 3.374 -4.258 -36.991 1.00 95.06 411 ALA A CA 1
ATOM 3071 C C . ALA A 1 411 ? 2.257 -4.837 -36.100 1.00 95.06 411 ALA A C 1
ATOM 3073 O O . ALA A 1 411 ? 2.035 -4.380 -34.986 1.00 95.06 411 ALA A O 1
ATOM 3074 N N . GLY A 1 412 ? 1.557 -5.879 -36.560 1.00 94.19 412 GLY A N 1
ATOM 3075 C CA . GLY A 1 412 ? 0.540 -6.579 -35.754 1.00 94.19 412 GLY A CA 1
ATOM 3076 C C . GLY A 1 412 ? -0.769 -5.810 -35.507 1.00 94.19 412 GLY A C 1
ATOM 3077 O O . GLY A 1 412 ? -1.587 -6.256 -34.714 1.00 94.19 412 GLY A O 1
ATOM 3078 N N . ASN A 1 413 ? -0.989 -4.661 -36.155 1.00 97.88 413 ASN A N 1
ATOM 3079 C CA . ASN A 1 413 ? -2.254 -3.919 -36.057 1.00 97.88 413 ASN A CA 1
ATOM 3080 C C . ASN A 1 413 ? -3.386 -4.633 -36.822 1.00 97.88 413 ASN A C 1
ATOM 3082 O O . ASN A 1 413 ? -3.149 -5.202 -37.889 1.00 97.88 413 ASN A O 1
ATOM 3086 N N . LEU A 1 414 ? -4.624 -4.530 -36.329 1.00 97.94 414 LEU A N 1
ATOM 3087 C CA . LEU A 1 414 ? -5.831 -5.008 -37.007 1.00 97.94 414 LEU A CA 1
ATOM 3088 C C . LEU A 1 414 ? -6.764 -3.838 -37.326 1.00 97.94 414 LEU A C 1
ATOM 3090 O O . LEU A 1 414 ? -7.332 -3.226 -36.425 1.00 97.94 414 LEU A O 1
ATOM 3094 N N . ALA A 1 415 ? -6.957 -3.572 -38.616 1.00 95.62 415 ALA A N 1
ATOM 3095 C CA . ALA A 1 415 ? -7.970 -2.647 -39.116 1.00 95.62 415 ALA A CA 1
ATOM 3096 C C . ALA A 1 415 ? -9.295 -3.371 -39.425 1.00 95.62 415 ALA A C 1
ATOM 3098 O O . ALA A 1 415 ? -9.313 -4.571 -39.702 1.00 95.62 415 ALA A O 1
ATOM 3099 N N . GLY A 1 416 ? -10.403 -2.626 -39.437 1.00 92.81 416 GLY A N 1
ATOM 3100 C CA . GLY A 1 416 ? -11.742 -3.151 -39.724 1.00 92.81 416 GLY A CA 1
ATOM 3101 C C . GLY A 1 416 ? -12.477 -3.730 -38.511 1.00 92.81 416 GLY A C 1
ATOM 3102 O O . GLY A 1 416 ? -13.353 -4.578 -38.686 1.00 92.81 416 GLY A O 1
ATOM 3103 N N . ALA A 1 417 ? -12.138 -3.288 -37.296 1.00 96.25 417 ALA A N 1
ATOM 3104 C CA . ALA A 1 417 ? -12.875 -3.614 -36.079 1.00 96.25 417 ALA A CA 1
ATOM 3105 C C . ALA A 1 417 ? -14.377 -3.311 -36.229 1.00 96.25 417 ALA A C 1
ATOM 3107 O O . ALA A 1 417 ? -14.773 -2.311 -36.830 1.00 96.25 417 ALA A O 1
ATOM 3108 N N . GLN A 1 418 ? -15.224 -4.169 -35.661 1.00 95.00 418 GLN A N 1
ATOM 3109 C CA . GLN A 1 418 ? -16.683 -4.049 -35.721 1.00 95.00 418 GLN A CA 1
ATOM 3110 C C . GLN A 1 418 ? -17.267 -3.935 -34.314 1.00 95.00 418 GLN A C 1
ATOM 3112 O O . GLN A 1 418 ? -16.734 -4.516 -33.375 1.00 95.00 418 GLN A O 1
ATOM 3117 N N . ALA A 1 419 ? -18.415 -3.267 -34.166 1.00 92.62 419 ALA A N 1
ATOM 3118 C CA . ALA A 1 419 ? -19.093 -3.145 -32.869 1.00 92.62 419 ALA A CA 1
ATOM 3119 C C . ALA A 1 419 ? -19.418 -4.511 -32.220 1.00 92.62 419 ALA A C 1
ATOM 3121 O O . ALA A 1 419 ? -19.456 -4.617 -31.001 1.00 92.62 419 ALA A O 1
ATOM 3122 N N . SER A 1 420 ? -19.600 -5.561 -33.031 1.00 93.12 420 SER A N 1
ATOM 3123 C CA . SER A 1 420 ? -19.810 -6.958 -32.619 1.00 93.12 420 SER A CA 1
ATOM 3124 C C . SER A 1 420 ? -18.557 -7.685 -32.109 1.00 93.12 420 SER A C 1
ATOM 3126 O O . SER A 1 420 ? -18.654 -8.841 -31.703 1.00 93.12 420 SER A O 1
ATOM 3128 N N . MET A 1 421 ? -17.383 -7.047 -32.147 1.00 94.94 421 MET A N 1
ATOM 3129 C CA . MET A 1 421 ? -16.170 -7.544 -31.489 1.00 94.94 421 MET A CA 1
ATOM 3130 C C . MET A 1 421 ? -16.118 -7.164 -30.006 1.00 94.94 421 MET A C 1
ATOM 3132 O O . MET A 1 421 ? -15.263 -7.683 -29.297 1.00 94.94 421 MET A O 1
ATOM 3136 N N . PHE A 1 422 ? -17.028 -6.302 -29.537 1.00 93.94 422 PHE A N 1
ATOM 3137 C CA . PHE A 1 422 ? -16.964 -5.689 -28.214 1.00 93.94 422 PHE A CA 1
ATOM 3138 C C . PHE A 1 422 ? -18.185 -5.983 -27.339 1.00 93.94 422 PHE A C 1
ATOM 3140 O O . PHE A 1 422 ? -19.288 -6.184 -27.850 1.00 93.94 422 PHE A O 1
ATOM 3147 N N . VAL A 1 423 ? -18.002 -5.942 -26.015 1.00 86.12 423 VAL A N 1
ATOM 3148 C CA . VAL A 1 423 ? -19.072 -6.149 -25.020 1.00 86.12 423 VAL A CA 1
ATOM 3149 C C . VAL A 1 423 ? -20.184 -5.103 -25.158 1.00 86.12 423 VAL A C 1
ATOM 3151 O O . VAL A 1 423 ? -21.359 -5.467 -25.241 1.00 86.12 423 VAL A O 1
ATOM 3154 N N . ASN A 1 424 ? -19.845 -3.809 -25.209 1.00 83.88 424 ASN A N 1
ATOM 3155 C CA . ASN A 1 424 ? -20.811 -2.739 -25.469 1.00 83.88 424 ASN A CA 1
ATOM 3156 C C . ASN A 1 424 ? -20.125 -1.481 -26.026 1.00 83.88 424 ASN A C 1
ATOM 3158 O O . ASN A 1 424 ? -20.001 -0.454 -25.348 1.00 83.88 424 ASN A O 1
ATOM 3162 N N . ALA A 1 425 ? -19.740 -1.545 -27.305 1.00 84.12 425 ALA A N 1
ATOM 3163 C CA . ALA A 1 425 ? -19.062 -0.446 -27.991 1.00 84.12 425 ALA A CA 1
ATOM 3164 C C . ALA A 1 425 ? -19.782 0.902 -27.830 1.00 84.12 425 ALA A C 1
ATOM 3166 O O . ALA A 1 425 ? -19.136 1.912 -27.580 1.00 84.12 425 ALA A O 1
ATOM 3167 N N . ALA A 1 426 ? -21.120 0.923 -27.888 1.00 80.31 426 ALA A N 1
ATOM 3168 C CA . ALA A 1 426 ? -21.905 2.154 -27.791 1.00 80.31 426 ALA A CA 1
ATOM 3169 C C . ALA A 1 426 ? -21.688 2.926 -26.476 1.00 80.31 426 ALA A C 1
ATOM 3171 O O . ALA A 1 426 ? -21.797 4.154 -26.477 1.00 80.31 426 ALA A O 1
ATOM 3172 N N . ALA A 1 427 ? -21.390 2.225 -25.376 1.00 75.69 427 ALA A N 1
ATOM 3173 C CA . ALA A 1 427 ? -21.098 2.806 -24.064 1.00 75.69 427 ALA A CA 1
ATOM 3174 C C . ALA A 1 427 ? -19.598 3.088 -23.832 1.00 75.69 427 ALA A C 1
ATOM 3176 O O . ALA A 1 427 ? -19.224 3.525 -22.744 1.00 75.69 427 ALA A O 1
ATOM 3177 N N . GLY A 1 428 ? -18.742 2.834 -24.829 1.00 78.69 428 GLY A N 1
ATOM 3178 C CA . GLY A 1 428 ? -17.284 2.858 -24.693 1.00 78.69 428 GLY A CA 1
ATOM 3179 C C . GLY A 1 428 ? -16.680 1.585 -24.100 1.00 78.69 428 GLY A C 1
ATOM 3180 O O . GLY A 1 428 ? -15.488 1.562 -23.815 1.00 78.69 428 GLY A O 1
ATOM 3181 N N . ASP A 1 429 ? -17.471 0.527 -23.917 1.00 85.06 429 ASP A N 1
ATOM 3182 C CA . ASP A 1 429 ? -16.982 -0.760 -23.430 1.00 85.06 429 ASP A CA 1
ATOM 3183 C C . ASP A 1 429 ? -16.430 -1.580 -24.608 1.00 85.06 429 ASP A C 1
ATOM 3185 O O . ASP A 1 429 ? -17.176 -2.243 -25.337 1.00 85.06 429 ASP A O 1
ATOM 3189 N N . LEU A 1 430 ? -15.114 -1.459 -24.816 1.00 92.56 430 LEU A N 1
ATOM 3190 C CA . LEU A 1 430 ? -14.365 -2.064 -25.920 1.00 92.56 430 LEU A CA 1
ATOM 3191 C C . LEU A 1 430 ? -13.578 -3.323 -25.500 1.00 92.56 430 LEU A C 1
ATOM 3193 O O . LEU A 1 430 ? -12.586 -3.660 -26.148 1.00 92.56 430 LEU A O 1
ATOM 3197 N N . HIS A 1 431 ? -14.017 -4.021 -24.445 1.00 93.25 431 HIS A N 1
ATOM 3198 C CA . HIS A 1 431 ? -13.512 -5.362 -24.114 1.00 93.25 431 HIS A CA 1
ATOM 3199 C C . HIS A 1 431 ? -13.982 -6.360 -25.172 1.00 93.25 431 HIS A C 1
ATOM 3201 O O . HIS A 1 431 ? -15.109 -6.258 -25.668 1.00 93.25 431 HIS A O 1
ATOM 3207 N N . LEU A 1 432 ? -13.122 -7.304 -25.530 1.00 93.00 432 LEU A N 1
ATOM 3208 C CA . LEU A 1 432 ? -13.354 -8.305 -26.555 1.00 93.00 432 LEU A CA 1
ATOM 3209 C C . LEU A 1 432 ? -14.416 -9.311 -26.098 1.00 93.00 432 LEU A C 1
ATOM 3211 O O . LEU A 1 432 ? -14.468 -9.741 -24.947 1.00 93.00 432 LEU A O 1
ATOM 3215 N N . VAL A 1 433 ? -15.267 -9.729 -27.031 1.00 85.50 433 VAL A N 1
ATOM 3216 C CA . VAL A 1 433 ? -16.132 -10.906 -26.856 1.00 85.50 433 VAL A CA 1
ATOM 3217 C C . VAL A 1 433 ? -15.547 -12.107 -27.592 1.00 85.50 433 VAL A C 1
ATOM 3219 O O . VAL A 1 433 ? -14.818 -11.943 -28.565 1.00 85.50 433 VAL A O 1
ATOM 3222 N N . ALA A 1 434 ? -15.931 -13.327 -27.205 1.00 84.94 434 ALA A N 1
ATOM 3223 C CA . ALA A 1 434 ? -15.407 -14.575 -27.781 1.00 84.94 434 ALA A CA 1
ATOM 3224 C C . ALA A 1 434 ? -15.503 -14.683 -29.323 1.00 84.94 434 ALA A C 1
ATOM 3226 O O . ALA A 1 434 ? -14.766 -15.448 -29.940 1.00 84.94 434 ALA A O 1
ATOM 3227 N N . SER A 1 435 ? -16.404 -13.930 -29.966 1.00 86.19 435 SER A N 1
ATOM 3228 C CA . SER A 1 435 ? -16.518 -13.842 -31.429 1.00 86.19 435 SER A CA 1
ATOM 3229 C C . SER A 1 435 ? -15.455 -12.962 -32.102 1.00 86.19 435 SER A C 1
ATOM 3231 O O . SER A 1 435 ? -15.352 -12.978 -33.326 1.00 86.19 435 SER A O 1
ATOM 3233 N N . ALA A 1 436 ? -14.638 -12.221 -31.350 1.00 94.62 436 ALA A N 1
ATOM 3234 C CA . ALA A 1 436 ? -13.568 -11.356 -31.849 1.00 94.62 436 ALA A CA 1
ATOM 3235 C C . ALA A 1 436 ? -12.295 -12.134 -32.249 1.00 94.62 436 ALA A C 1
ATOM 3237 O O . ALA A 1 436 ? -11.173 -11.665 -32.065 1.00 94.62 436 ALA A O 1
ATOM 3238 N N . THR A 1 437 ? -12.451 -13.324 -32.837 1.00 94.00 437 THR A N 1
ATOM 3239 C CA . THR A 1 437 ? -11.367 -14.283 -33.136 1.00 94.00 437 THR A CA 1
ATOM 3240 C C . THR A 1 437 ? -10.300 -13.772 -34.111 1.00 94.00 437 THR A C 1
ATOM 3242 O O . THR A 1 437 ? -9.337 -14.477 -34.393 1.00 94.00 437 THR A O 1
ATOM 3245 N N . SER A 1 438 ? -10.494 -12.600 -34.716 1.00 95.50 438 SER A N 1
ATOM 3246 C CA . SER A 1 438 ? -9.493 -11.904 -35.529 1.00 95.50 438 SER A CA 1
ATOM 3247 C C . SER A 1 438 ? -8.499 -11.090 -34.695 1.00 95.50 438 SER A C 1
ATOM 3249 O O . SER A 1 438 ? -7.398 -10.853 -35.179 1.00 95.50 438 SER A O 1
ATOM 3251 N N . ALA A 1 439 ? -8.867 -10.689 -33.475 1.00 96.38 439 ALA A N 1
ATOM 3252 C CA . ALA A 1 439 ? -8.009 -9.988 -32.520 1.00 96.38 439 ALA A CA 1
ATOM 3253 C C . ALA A 1 439 ? -7.389 -10.941 -31.482 1.00 96.38 439 ALA A C 1
ATOM 3255 O O . ALA A 1 439 ? -6.217 -10.781 -31.142 1.00 96.38 439 ALA A O 1
ATOM 3256 N N . ILE A 1 440 ? -8.167 -11.937 -31.038 1.00 95.56 440 ILE A N 1
ATOM 3257 C CA . ILE A 1 440 ? -7.783 -12.891 -29.987 1.00 95.56 440 ILE A CA 1
ATOM 3258 C C . ILE A 1 440 ? -6.644 -13.809 -30.458 1.00 95.56 440 ILE A C 1
ATOM 3260 O O . ILE A 1 440 ? -6.770 -14.459 -31.504 1.00 95.56 440 ILE A O 1
ATOM 3264 N N . ASP A 1 441 ? -5.564 -13.889 -29.678 1.00 94.06 441 ASP A N 1
ATOM 3265 C CA . ASP A 1 441 ? -4.341 -14.656 -29.950 1.00 94.06 441 ASP A CA 1
ATOM 3266 C C . ASP A 1 441 ? -3.617 -14.266 -31.263 1.00 94.06 441 ASP A C 1
ATOM 3268 O O . ASP A 1 441 ? -2.975 -15.104 -31.905 1.00 94.06 441 ASP A O 1
ATOM 3272 N N . ARG A 1 442 ? -3.724 -13.006 -31.723 1.00 95.50 442 ARG A N 1
ATOM 3273 C CA . ARG A 1 442 ? -3.130 -12.544 -33.010 1.00 95.50 442 ARG A CA 1
ATOM 3274 C C . ARG A 1 442 ? -2.057 -11.461 -32.906 1.00 95.50 442 ARG A C 1
ATOM 3276 O O . ARG A 1 442 ? -1.428 -11.144 -33.916 1.00 95.50 442 ARG A O 1
ATOM 3283 N N . GLY A 1 443 ? -1.856 -10.891 -31.728 1.00 93.94 443 GLY A N 1
ATOM 3284 C CA . GLY A 1 443 ? -0.874 -9.851 -31.453 1.00 93.94 443 GLY A CA 1
ATOM 3285 C C . GLY A 1 443 ? 0.554 -10.384 -31.356 1.00 93.94 443 GLY A C 1
ATOM 3286 O O . GLY A 1 443 ? 0.814 -11.538 -31.011 1.00 93.94 443 GLY A O 1
ATOM 3287 N N . LEU A 1 444 ? 1.509 -9.506 -31.652 1.00 92.75 444 LEU A N 1
ATOM 3288 C CA . LEU A 1 444 ? 2.935 -9.765 -31.488 1.00 92.75 444 LEU A CA 1
ATOM 3289 C C . LEU A 1 444 ? 3.341 -9.576 -30.020 1.00 92.75 444 LEU A C 1
ATOM 3291 O O . LEU A 1 444 ? 2.823 -8.694 -29.339 1.00 92.75 444 LEU A O 1
ATOM 3295 N N . ASN A 1 445 ? 4.312 -10.355 -29.538 1.00 89.00 445 ASN A N 1
ATOM 3296 C CA . ASN A 1 445 ? 4.866 -10.165 -28.195 1.00 89.00 445 ASN A CA 1
ATOM 3297 C C . ASN A 1 445 ? 5.465 -8.752 -28.049 1.00 89.00 445 ASN A C 1
ATOM 3299 O O . ASN A 1 445 ? 6.309 -8.353 -28.854 1.00 89.00 445 ASN A O 1
ATOM 3303 N N . SER A 1 446 ? 5.051 -8.019 -27.014 1.00 84.81 446 SER A N 1
ATOM 3304 C CA . SER A 1 446 ? 5.442 -6.629 -26.775 1.00 84.81 446 SER A CA 1
ATOM 3305 C C . SER A 1 446 ? 5.978 -6.452 -25.348 1.00 84.81 446 SER A C 1
ATOM 3307 O O . SER A 1 446 ? 5.196 -6.245 -24.420 1.00 84.81 446 SER A O 1
ATOM 3309 N N . PRO A 1 447 ? 7.312 -6.452 -25.140 1.00 79.12 447 PRO A N 1
ATOM 3310 C CA . PRO A 1 447 ? 7.913 -6.215 -23.821 1.00 79.12 447 PRO A CA 1
ATOM 3311 C C . PRO A 1 447 ? 7.545 -4.856 -23.200 1.00 79.12 447 PRO A C 1
ATOM 3313 O O . PRO A 1 447 ? 7.677 -4.668 -21.993 1.00 79.12 447 PRO A O 1
ATOM 3316 N N . ALA A 1 448 ? 7.078 -3.907 -24.017 1.00 80.19 448 ALA A N 1
ATOM 3317 C CA . ALA A 1 448 ? 6.598 -2.600 -23.587 1.00 80.19 448 ALA A CA 1
ATOM 3318 C C . ALA A 1 448 ? 5.129 -2.603 -23.105 1.00 80.19 448 ALA A C 1
ATOM 3320 O O . ALA A 1 448 ? 4.648 -1.564 -22.647 1.00 80.19 448 ALA A O 1
ATOM 3321 N N . VAL A 1 449 ? 4.404 -3.726 -23.198 1.00 89.44 449 VAL A N 1
ATOM 3322 C CA . VAL A 1 449 ? 2.985 -3.856 -22.812 1.00 89.44 449 VAL A CA 1
ATOM 3323 C C . VAL A 1 449 ? 2.739 -5.213 -22.133 1.00 89.44 449 VAL A C 1
ATOM 3325 O O . VAL A 1 449 ? 2.187 -6.135 -22.721 1.00 89.44 449 VAL A O 1
ATOM 3328 N N . THR A 1 450 ? 3.160 -5.357 -20.876 1.00 85.00 450 THR A N 1
ATOM 3329 C CA . THR A 1 450 ? 3.082 -6.634 -20.133 1.00 85.00 450 THR A CA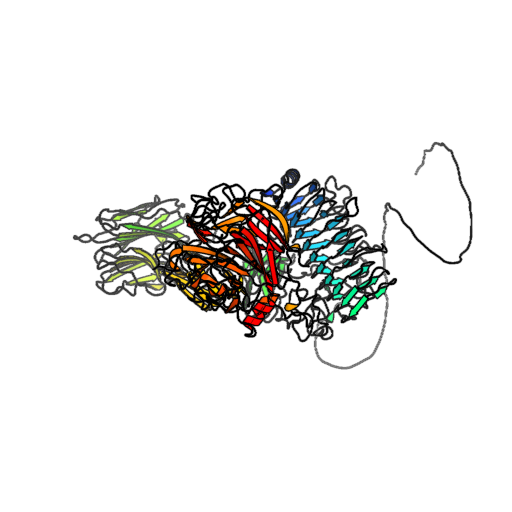 1
ATOM 3330 C C . THR A 1 450 ? 1.712 -6.944 -19.518 1.00 85.00 450 THR A C 1
ATOM 3332 O O . THR A 1 450 ? 1.493 -8.057 -19.039 1.00 85.00 450 THR A O 1
ATOM 3335 N N . SER A 1 451 ? 0.788 -5.983 -19.524 1.00 83.25 451 SER A N 1
ATOM 3336 C CA . SER A 1 451 ? -0.606 -6.158 -19.105 1.00 83.25 451 SER A CA 1
ATOM 3337 C C . SER A 1 451 ? -1.570 -5.429 -20.045 1.00 83.25 451 SER A C 1
ATOM 3339 O O . SER A 1 451 ? -1.128 -4.732 -20.958 1.00 83.25 451 SER A O 1
ATOM 3341 N N . ASP A 1 452 ? -2.877 -5.604 -19.866 1.00 90.25 452 ASP A N 1
ATOM 3342 C CA . ASP A 1 452 ? -3.948 -5.010 -20.680 1.00 90.25 452 ASP A CA 1
ATOM 3343 C C . ASP A 1 452 ? -4.592 -3.749 -20.043 1.00 90.25 452 ASP A C 1
ATOM 3345 O O . ASP A 1 452 ? -3.978 -3.061 -19.217 1.00 90.25 452 ASP A O 1
ATOM 3349 N N . PHE A 1 453 ? -5.810 -3.405 -20.480 1.00 87.69 453 PHE A N 1
ATOM 3350 C CA . PHE A 1 453 ? -6.651 -2.334 -19.934 1.00 87.69 453 PHE A CA 1
ATOM 3351 C C . PHE A 1 453 ? -7.047 -2.563 -18.464 1.00 87.69 453 PHE A C 1
ATOM 3353 O O . PHE A 1 453 ? -7.184 -1.599 -17.714 1.00 87.69 453 PHE A O 1
ATOM 3360 N N . ASP A 1 454 ? -7.177 -3.821 -18.044 1.00 77.69 454 ASP A N 1
ATOM 3361 C CA . ASP A 1 454 ? -7.616 -4.241 -16.709 1.00 77.69 454 ASP A CA 1
ATOM 3362 C C . ASP A 1 454 ? -6.475 -4.632 -15.765 1.00 77.69 454 ASP A C 1
ATOM 3364 O O . ASP A 1 454 ? -6.695 -4.878 -14.577 1.00 77.69 454 ASP A O 1
ATOM 3368 N N . GLY A 1 455 ? -5.245 -4.671 -16.273 1.00 74.06 455 GLY A N 1
ATOM 3369 C CA . GLY A 1 455 ? -4.090 -5.177 -15.541 1.00 74.06 455 GLY A CA 1
ATOM 3370 C C . GLY A 1 455 ? -3.950 -6.702 -15.595 1.00 74.06 455 GLY A C 1
ATOM 3371 O O . GLY A 1 455 ? -3.100 -7.243 -14.887 1.00 74.06 455 GLY A O 1
ATOM 3372 N N . GLN A 1 456 ? -4.718 -7.395 -16.442 1.00 77.50 456 GLN A N 1
ATOM 3373 C CA . GLN A 1 456 ? -4.484 -8.800 -16.775 1.00 77.50 456 GLN A CA 1
ATOM 3374 C C . GLN A 1 456 ? -3.127 -8.932 -17.470 1.00 77.50 456 GLN A C 1
ATOM 3376 O O . GLN A 1 456 ? -2.781 -8.126 -18.332 1.00 77.50 456 GLN A O 1
ATOM 3381 N N . VAL A 1 457 ? -2.337 -9.936 -17.092 1.00 77.94 457 VAL A N 1
ATOM 3382 C CA . VAL A 1 457 ? -1.005 -10.174 -17.673 1.00 77.94 457 VAL A CA 1
ATOM 3383 C C . VAL A 1 457 ? -1.144 -10.690 -19.105 1.00 77.94 457 VAL A C 1
ATOM 3385 O O . VAL A 1 457 ? -1.956 -11.579 -19.349 1.00 77.94 457 VAL A O 1
ATOM 3388 N N . ARG A 1 458 ? -0.323 -10.187 -20.032 1.00 87.56 458 ARG A N 1
ATOM 3389 C CA . ARG A 1 458 ? -0.272 -10.686 -21.415 1.00 87.56 458 ARG A CA 1
ATOM 3390 C C . ARG A 1 458 ? 0.864 -11.709 -21.607 1.00 87.56 458 ARG A C 1
ATOM 3392 O O . ARG A 1 458 ? 1.977 -11.453 -21.138 1.00 87.56 458 ARG A O 1
ATOM 3399 N N . PRO A 1 459 ? 0.649 -12.824 -22.329 1.00 87.00 459 PRO A N 1
ATOM 3400 C CA . PRO A 1 459 ? -0.628 -13.293 -22.860 1.00 87.00 459 PRO A CA 1
ATOM 3401 C C . PRO A 1 459 ? -1.444 -14.074 -21.810 1.00 87.00 459 PRO A C 1
ATOM 3403 O O . PRO A 1 459 ? -0.870 -14.714 -20.927 1.00 87.00 459 PRO A O 1
ATOM 3406 N N . GLN A 1 460 ? -2.771 -14.075 -21.939 1.00 79.12 460 GLN A N 1
ATOM 3407 C CA . GLN A 1 460 ? -3.660 -15.051 -21.291 1.00 79.12 460 GLN A CA 1
ATOM 3408 C C . GLN A 1 460 ? -3.860 -16.300 -22.165 1.00 79.12 460 GLN A C 1
ATOM 3410 O O . GLN A 1 460 ? -4.091 -17.390 -21.637 1.00 79.12 460 GLN A O 1
ATOM 3415 N N . GLY A 1 461 ? -3.787 -16.138 -23.490 1.00 81.44 461 GLY A N 1
ATOM 3416 C CA . GLY A 1 461 ? -3.941 -17.208 -24.471 1.00 81.44 461 GLY A CA 1
ATOM 3417 C C . GLY A 1 461 ? -2.615 -17.749 -25.018 1.00 81.44 461 GLY A C 1
ATOM 3418 O O . GLY A 1 461 ? -1.603 -17.840 -24.321 1.00 81.44 461 GLY A O 1
ATOM 3419 N N . SER A 1 462 ? -2.635 -18.160 -26.285 1.00 84.38 462 SER A N 1
ATOM 3420 C CA . SER A 1 462 ? -1.462 -18.644 -27.022 1.00 84.38 462 SER A CA 1
ATOM 3421 C C . SER A 1 462 ? -0.570 -17.530 -27.590 1.00 84.38 462 SER A C 1
ATOM 3423 O O . SER A 1 462 ? 0.602 -17.787 -27.882 1.00 84.38 462 SER A O 1
ATOM 3425 N N . ALA A 1 463 ? -1.078 -16.302 -27.708 1.00 89.25 463 ALA A N 1
ATOM 3426 C CA . ALA A 1 463 ? -0.322 -15.102 -28.062 1.00 89.25 463 ALA A CA 1
ATOM 3427 C C . ALA A 1 463 ? -0.945 -13.865 -27.392 1.00 89.25 463 ALA A C 1
ATOM 3429 O O . ALA A 1 463 ? -1.882 -13.986 -26.616 1.00 89.25 463 ALA A O 1
ATOM 3430 N N . TYR A 1 464 ? -0.396 -12.676 -27.646 1.00 91.94 464 TYR A N 1
ATOM 3431 C CA . TYR A 1 464 ? -1.017 -11.433 -27.177 1.00 91.94 464 TYR A CA 1
ATOM 3432 C C . TYR A 1 464 ? -2.306 -11.190 -27.967 1.00 91.94 464 TYR A C 1
ATOM 3434 O O . TYR A 1 464 ? -2.379 -11.533 -29.148 1.00 91.94 464 TYR A O 1
ATOM 3442 N N . ASP A 1 465 ? -3.268 -10.490 -27.384 1.00 95.88 465 ASP A N 1
ATOM 3443 C CA . ASP A 1 465 ? -4.397 -9.964 -28.148 1.00 95.88 465 ASP A CA 1
ATOM 3444 C C . ASP A 1 465 ? -4.062 -8.649 -28.866 1.00 95.88 465 ASP A C 1
ATOM 3446 O O . ASP A 1 465 ? -3.239 -7.841 -28.421 1.00 95.88 465 ASP A O 1
ATOM 3450 N N . ILE A 1 466 ? -4.724 -8.423 -30.005 1.00 98.06 466 ILE A N 1
ATOM 3451 C CA . ILE A 1 466 ? -4.689 -7.137 -30.710 1.00 98.06 466 ILE A CA 1
ATOM 3452 C C . ILE A 1 466 ? -5.740 -6.206 -30.093 1.00 98.06 466 ILE A C 1
ATOM 3454 O O . ILE A 1 466 ? -6.934 -6.500 -30.110 1.00 98.06 466 ILE A O 1
ATOM 3458 N N . GLY A 1 467 ? -5.302 -5.045 -29.612 1.00 97.88 467 GLY A N 1
ATOM 3459 C CA . GLY A 1 467 ? -6.121 -4.051 -28.922 1.00 97.88 467 GLY A CA 1
ATOM 3460 C C . GLY A 1 467 ? -5.676 -3.810 -27.480 1.00 97.88 467 GLY A C 1
ATOM 3461 O O . GLY A 1 467 ? -4.643 -4.310 -27.035 1.00 97.88 467 GLY A O 1
ATOM 3462 N N . ALA A 1 468 ? -6.462 -3.004 -26.766 1.00 96.69 468 ALA A N 1
ATOM 3463 C CA . ALA A 1 468 ? -6.237 -2.628 -25.370 1.00 96.69 468 ALA A CA 1
ATOM 3464 C C . ALA A 1 468 ? -6.625 -3.705 -24.357 1.00 96.69 468 ALA A C 1
ATOM 3466 O O . ALA A 1 468 ? -6.075 -3.714 -23.260 1.00 96.69 468 ALA A O 1
ATOM 3467 N N . ASP A 1 469 ? -7.513 -4.618 -24.732 1.00 94.56 469 ASP A N 1
ATOM 3468 C CA . ASP A 1 469 ? -7.981 -5.730 -23.906 1.00 94.56 469 ASP A CA 1
ATOM 3469 C C . ASP A 1 469 ? -7.155 -7.004 -24.155 1.00 94.56 469 ASP A C 1
ATOM 3471 O O . ASP A 1 469 ? -6.503 -7.121 -25.200 1.00 94.56 469 ASP A O 1
ATOM 3475 N N . GLU A 1 470 ? -7.151 -7.931 -23.201 1.00 91.25 470 GLU A N 1
ATOM 3476 C CA . GLU A 1 470 ? -6.622 -9.290 -23.347 1.00 91.25 470 GLU A CA 1
ATOM 3477 C C . GLU A 1 470 ? -7.734 -10.277 -22.978 1.00 91.25 470 GLU A C 1
ATOM 3479 O O . GLU A 1 470 ? -8.174 -10.347 -21.828 1.00 91.25 470 GLU A O 1
ATOM 3484 N N . PHE A 1 471 ? -8.199 -11.051 -23.960 1.00 85.25 471 PHE A N 1
ATOM 3485 C CA . PHE A 1 471 ? -9.304 -11.989 -23.816 1.00 85.25 471 PHE A CA 1
ATOM 3486 C C . PHE A 1 471 ? -8.874 -13.254 -23.059 1.00 85.25 471 PHE A C 1
ATOM 3488 O O . PHE A 1 471 ? -8.809 -14.365 -23.592 1.00 85.25 471 PHE A O 1
ATOM 3495 N N . GLY A 1 472 ? -8.635 -13.101 -21.757 1.00 64.62 472 GLY A N 1
ATOM 3496 C CA . GLY A 1 472 ? -8.702 -14.218 -20.828 1.00 64.62 472 GLY A CA 1
ATOM 3497 C C . GLY A 1 472 ? -10.079 -14.878 -20.910 1.00 64.62 472 GLY A C 1
ATOM 3498 O O . GLY A 1 472 ? -11.100 -14.202 -21.071 1.00 64.62 472 GLY A O 1
ATOM 3499 N N . ALA A 1 473 ? -10.123 -16.211 -20.797 1.00 45.22 473 ALA A N 1
ATOM 3500 C CA . ALA A 1 473 ? -11.372 -16.968 -20.795 1.00 45.22 473 ALA A CA 1
ATOM 3501 C C . ALA A 1 473 ? -12.306 -16.416 -19.708 1.00 45.22 473 ALA A C 1
ATOM 3503 O O . ALA A 1 473 ? -12.099 -16.652 -18.516 1.00 45.22 473 ALA A O 1
ATOM 3504 N N . THR A 1 474 ? -13.308 -15.637 -20.123 1.00 45.38 474 THR A N 1
ATOM 3505 C CA . THR A 1 474 ? -14.025 -14.756 -19.205 1.00 45.38 474 THR A CA 1
ATOM 3506 C C . THR A 1 474 ? -14.748 -15.595 -18.162 1.00 45.38 474 THR A C 1
ATOM 3508 O O . THR A 1 474 ? -15.661 -16.356 -18.499 1.00 45.38 474 THR A O 1
ATOM 3511 N N . ALA A 1 475 ? -14.388 -15.430 -16.885 1.00 47.38 475 ALA A N 1
ATOM 3512 C CA . ALA A 1 475 ? -15.236 -15.871 -15.786 1.00 47.38 475 ALA A CA 1
ATOM 3513 C C . ALA A 1 475 ? -16.590 -15.177 -15.978 1.00 47.38 475 ALA A C 1
ATOM 3515 O O . ALA A 1 475 ? -16.686 -13.967 -15.786 1.00 47.38 475 ALA A O 1
ATOM 3516 N N . THR A 1 476 ? -17.592 -15.922 -16.460 1.00 49.38 476 THR A N 1
ATOM 3517 C CA . THR A 1 476 ? -18.781 -15.360 -17.118 1.00 49.38 476 THR A CA 1
ATOM 3518 C C . THR A 1 476 ? -19.407 -14.257 -16.275 1.00 49.38 476 THR A C 1
ATOM 3520 O O . THR A 1 476 ? -19.915 -14.509 -15.187 1.00 49.38 476 THR A O 1
ATOM 3523 N N . ALA A 1 477 ? -19.318 -13.020 -16.753 1.00 61.16 477 ALA A N 1
ATOM 3524 C CA . ALA A 1 477 ? -19.650 -11.878 -15.927 1.00 61.16 477 ALA A CA 1
ATOM 3525 C C . ALA A 1 477 ? -21.165 -11.629 -15.947 1.00 61.16 477 ALA A C 1
ATOM 3527 O O . ALA A 1 477 ? -21.774 -11.462 -17.005 1.00 61.16 477 ALA A O 1
ATOM 3528 N N . TYR A 1 478 ? -21.776 -11.602 -14.768 1.00 79.50 478 TYR A N 1
ATOM 3529 C CA . TYR A 1 478 ? -23.211 -11.452 -14.573 1.00 79.50 478 TYR A CA 1
ATOM 3530 C C . TYR A 1 478 ? -23.560 -10.092 -13.949 1.00 79.50 478 TYR A C 1
ATOM 3532 O O . TYR A 1 478 ? -22.714 -9.355 -13.441 1.00 79.50 478 TYR A O 1
ATOM 3540 N N . ARG A 1 479 ? -24.844 -9.743 -13.995 1.00 85.50 479 ARG A N 1
ATOM 3541 C CA . ARG A 1 479 ? -25.424 -8.520 -13.428 1.00 85.50 479 ARG A CA 1
ATOM 3542 C C . ARG A 1 479 ? -26.369 -8.875 -12.285 1.00 85.50 479 ARG A C 1
ATOM 3544 O O . ARG A 1 479 ? -27.273 -9.680 -12.489 1.00 85.50 479 ARG A O 1
ATOM 3551 N N . ILE A 1 480 ? -26.249 -8.201 -11.142 1.00 91.88 480 ILE A N 1
ATOM 3552 C CA . ILE A 1 480 ? -27.295 -8.163 -10.108 1.00 91.88 480 ILE A CA 1
ATOM 3553 C C . ILE A 1 480 ? -27.863 -6.746 -10.083 1.00 91.88 480 ILE A C 1
ATOM 3555 O O . ILE A 1 480 ? -27.136 -5.788 -9.855 1.00 91.88 480 ILE A O 1
ATOM 3559 N N . GLY A 1 481 ? -29.163 -6.572 -10.295 1.00 87.94 481 GLY A N 1
ATOM 3560 C CA . GLY A 1 481 ? -29.791 -5.252 -10.171 1.00 87.94 481 GLY A CA 1
ATOM 3561 C C . GLY A 1 481 ? -31.270 -5.351 -9.856 1.00 87.94 481 GLY A C 1
ATOM 3562 O O . GLY A 1 481 ? -31.778 -6.438 -9.640 1.00 87.94 481 GLY A O 1
ATOM 3563 N N . GLY A 1 482 ? -31.988 -4.243 -9.885 1.00 91.88 482 GLY A N 1
ATOM 3564 C CA . GLY A 1 482 ? -33.433 -4.247 -9.686 1.00 91.88 482 GLY A CA 1
ATOM 3565 C C . GLY A 1 482 ? -33.921 -2.883 -9.258 1.00 91.88 482 GLY A C 1
ATOM 3566 O O . GLY A 1 482 ? -33.397 -1.878 -9.735 1.00 91.88 482 GLY A O 1
ATOM 3567 N N . ARG A 1 483 ? -34.953 -2.837 -8.418 1.00 92.56 483 ARG A N 1
ATOM 3568 C CA . ARG A 1 483 ? -35.684 -1.605 -8.129 1.00 92.56 483 ARG A CA 1
ATOM 3569 C C . ARG A 1 483 ? -35.987 -1.432 -6.648 1.00 92.56 483 ARG A C 1
ATOM 3571 O O . ARG A 1 483 ? -36.539 -2.319 -6.002 1.00 92.56 483 ARG A O 1
ATOM 3578 N N . VAL A 1 484 ? -35.678 -0.239 -6.157 1.00 93.19 484 VAL A N 1
ATOM 3579 C CA . VAL A 1 484 ? -36.102 0.310 -4.876 1.00 93.19 484 VAL A CA 1
ATOM 3580 C C . VAL A 1 484 ? -37.387 1.113 -5.093 1.00 93.19 484 VAL A C 1
ATOM 3582 O O . VAL A 1 484 ? -37.399 2.125 -5.799 1.00 93.19 484 VAL A O 1
ATOM 3585 N N . ALA A 1 485 ? -38.487 0.656 -4.510 1.00 90.25 485 ALA A N 1
ATOM 3586 C CA . ALA A 1 485 ? -39.803 1.278 -4.643 1.00 90.25 485 ALA A CA 1
ATOM 3587 C C . ALA A 1 485 ? -40.499 1.354 -3.284 1.00 90.25 485 ALA A C 1
ATOM 3589 O O . ALA A 1 485 ? -40.147 0.594 -2.393 1.00 90.25 485 ALA A O 1
ATOM 3590 N N . ASP A 1 486 ? -41.479 2.230 -3.093 1.00 87.31 486 ASP A N 1
ATOM 3591 C CA . ASP A 1 486 ? -42.266 2.229 -1.856 1.00 87.31 486 ASP A CA 1
ATOM 3592 C C . ASP A 1 486 ? -43.378 1.164 -1.876 1.00 87.31 486 ASP A C 1
ATOM 3594 O O . ASP A 1 486 ? -43.560 0.433 -2.853 1.00 87.31 486 ASP A O 1
ATOM 3598 N N . ALA A 1 487 ? -44.141 1.065 -0.784 1.00 78.69 487 ALA A N 1
ATOM 3599 C CA . ALA A 1 487 ? -45.250 0.116 -0.661 1.00 78.69 487 ALA A CA 1
ATOM 3600 C C . ALA A 1 487 ? -46.410 0.358 -1.657 1.00 78.69 487 ALA A C 1
ATOM 3602 O O . ALA A 1 487 ? -47.255 -0.519 -1.822 1.00 78.69 487 ALA A O 1
ATOM 3603 N N . SER A 1 488 ? -46.457 1.514 -2.334 1.00 75.56 488 SER A N 1
ATOM 3604 C CA . SER A 1 488 ? -47.392 1.800 -3.434 1.00 75.56 488 SER A CA 1
ATOM 3605 C C . SER A 1 488 ? -46.824 1.450 -4.818 1.00 75.56 488 SER A C 1
ATOM 3607 O O . SER A 1 488 ? -47.535 1.519 -5.820 1.00 75.56 488 SER A O 1
ATOM 3609 N N . GLY A 1 489 ? -45.545 1.064 -4.888 1.00 72.94 489 GLY A N 1
ATOM 3610 C CA . GLY A 1 489 ? -44.804 0.828 -6.126 1.00 72.94 489 GLY A CA 1
ATOM 3611 C C . GLY A 1 489 ? -44.167 2.087 -6.726 1.00 72.94 489 GLY A C 1
ATOM 3612 O O . GLY A 1 489 ? -43.530 1.996 -7.786 1.00 72.94 489 GLY A O 1
ATOM 3613 N N . ALA A 1 490 ? -44.284 3.251 -6.078 1.00 77.69 490 ALA A N 1
ATOM 3614 C CA . ALA A 1 490 ? -43.647 4.483 -6.536 1.00 77.69 490 ALA A CA 1
ATOM 3615 C C . ALA A 1 490 ? -42.117 4.407 -6.386 1.00 77.69 490 ALA A C 1
ATOM 3617 O O . ALA A 1 490 ? -41.587 3.656 -5.572 1.00 77.69 490 ALA A O 1
ATOM 3618 N N . ALA A 1 491 ? -41.389 5.142 -7.226 1.00 85.62 491 ALA A N 1
ATOM 3619 C CA . ALA A 1 491 ? -39.928 5.115 -7.261 1.00 85.62 491 ALA A CA 1
ATOM 3620 C C . ALA A 1 491 ? -39.306 5.720 -5.994 1.00 85.62 491 ALA A C 1
ATOM 3622 O O . ALA A 1 491 ? -39.641 6.843 -5.624 1.00 85.62 491 ALA A O 1
ATOM 3623 N N . VAL A 1 492 ? -38.337 5.030 -5.383 1.00 85.56 492 VAL A N 1
ATOM 3624 C CA . VAL A 1 492 ? -37.561 5.574 -4.258 1.00 85.56 492 VAL A CA 1
ATOM 3625 C C . VAL A 1 492 ? -36.129 5.813 -4.722 1.00 85.56 492 VAL A C 1
ATOM 3627 O O . VAL A 1 492 ? -35.246 4.967 -4.587 1.00 85.56 492 VAL A O 1
ATOM 3630 N N . ALA A 1 493 ? -35.924 6.996 -5.297 1.00 83.50 493 ALA A N 1
ATOM 3631 C CA . ALA A 1 493 ? -34.624 7.479 -5.750 1.00 83.50 493 ALA A CA 1
ATOM 3632 C C . ALA A 1 493 ? -33.665 7.753 -4.583 1.00 83.50 493 ALA A C 1
ATOM 3634 O O . ALA A 1 493 ? -34.105 8.021 -3.458 1.00 83.50 493 ALA A O 1
ATOM 3635 N N . SER A 1 494 ? -32.361 7.735 -4.853 1.00 81.75 494 SER A N 1
ATOM 3636 C CA . SER A 1 494 ? -31.292 8.058 -3.898 1.00 81.75 494 SER A CA 1
ATOM 3637 C C . SER A 1 494 ? -31.308 7.210 -2.616 1.00 81.75 494 SER A C 1
ATOM 3639 O O . SER A 1 494 ? -30.938 7.691 -1.547 1.00 81.75 494 SER A O 1
ATOM 3641 N N . ALA A 1 495 ? -31.763 5.957 -2.695 1.00 81.75 495 ALA A N 1
ATOM 3642 C CA . ALA A 1 495 ? -31.420 4.946 -1.700 1.00 81.75 495 ALA A CA 1
ATOM 3643 C C . ALA A 1 495 ? -30.066 4.342 -2.087 1.00 81.75 495 ALA A C 1
ATOM 3645 O O . ALA A 1 495 ? -29.885 3.921 -3.230 1.00 81.75 495 ALA A O 1
ATOM 3646 N N . THR A 1 496 ? -29.119 4.313 -1.156 1.00 87.38 496 THR A N 1
ATOM 3647 C CA . THR A 1 496 ? -27.811 3.688 -1.354 1.00 87.38 496 THR A CA 1
ATOM 3648 C C . THR A 1 496 ? -27.978 2.179 -1.318 1.00 87.38 496 THR A C 1
ATOM 3650 O O . THR A 1 496 ? -28.486 1.644 -0.338 1.00 87.38 496 THR A O 1
ATOM 3653 N N . VAL A 1 497 ? -27.544 1.487 -2.363 1.00 87.69 497 VAL A N 1
ATOM 3654 C CA . VAL A 1 497 ? -27.510 0.029 -2.428 1.00 87.69 497 VAL A CA 1
ATOM 3655 C C . VAL A 1 497 ? -26.050 -0.401 -2.495 1.00 87.69 497 VAL A C 1
ATOM 3657 O O . VAL A 1 497 ? -25.316 0.021 -3.386 1.00 87.69 497 VAL A O 1
ATOM 3660 N N . SER A 1 498 ? -25.643 -1.243 -1.554 1.00 83.31 498 SER A N 1
ATOM 3661 C CA . SER A 1 498 ? -24.292 -1.798 -1.439 1.00 83.31 498 SER A CA 1
ATOM 3662 C C . SER A 1 498 ? -24.277 -3.246 -1.920 1.00 83.31 498 SER A C 1
ATOM 3664 O O . SER A 1 498 ? -25.237 -3.969 -1.678 1.00 83.31 498 SER A O 1
ATOM 3666 N N . LEU A 1 499 ? -23.191 -3.688 -2.547 1.00 91.75 499 LEU A N 1
ATOM 3667 C CA . LEU A 1 499 ? -22.903 -5.083 -2.879 1.00 91.75 499 LEU A CA 1
ATOM 3668 C C . LEU A 1 499 ? -21.591 -5.496 -2.197 1.00 91.75 499 LEU A C 1
ATOM 3670 O O . LEU A 1 499 ? -20.626 -4.735 -2.207 1.00 91.75 499 LEU A O 1
ATOM 3674 N N . SER A 1 500 ? -21.547 -6.686 -1.602 1.00 76.94 500 SER A N 1
ATOM 3675 C CA . SER A 1 500 ? -20.370 -7.237 -0.914 1.00 76.94 500 SER A CA 1
ATOM 3676 C C . SER A 1 500 ? -20.251 -8.749 -1.123 1.00 76.94 500 SER A C 1
ATOM 3678 O O . SER A 1 500 ? -21.228 -9.402 -1.480 1.00 76.94 500 SER A O 1
ATOM 3680 N N . GLY A 1 501 ? -19.061 -9.318 -0.905 1.00 85.50 501 GLY A N 1
ATOM 3681 C CA . GLY A 1 501 ? -18.787 -10.748 -1.089 1.00 85.50 501 GLY A CA 1
ATOM 3682 C C . GLY A 1 501 ? -17.553 -10.974 -1.962 1.00 85.50 501 GLY A C 1
ATOM 3683 O O . GLY A 1 501 ? -16.483 -10.461 -1.647 1.00 85.50 501 GLY A O 1
ATOM 3684 N N . SER A 1 502 ? -17.689 -11.726 -3.058 1.00 65.88 502 SER A N 1
ATOM 3685 C CA . SER A 1 502 ? -16.605 -11.995 -4.020 1.00 65.88 502 SER A CA 1
ATOM 3686 C C . SER A 1 502 ? -16.079 -10.736 -4.722 1.00 65.88 502 SER A C 1
ATOM 3688 O O . SER A 1 502 ? -14.921 -10.705 -5.121 1.00 65.88 502 SER A O 1
ATOM 3690 N N . GLN A 1 503 ? -16.907 -9.696 -4.840 1.00 73.00 503 GLN A N 1
ATOM 3691 C CA . GLN A 1 503 ? -16.517 -8.313 -5.142 1.00 73.00 503 GLN A CA 1
ATOM 3692 C C . GLN A 1 503 ? -17.328 -7.387 -4.223 1.00 73.00 503 GLN A C 1
ATOM 3694 O O . GLN A 1 503 ? -18.360 -7.796 -3.686 1.00 73.00 503 GLN A O 1
ATOM 3699 N N . SER A 1 504 ? -16.886 -6.137 -4.084 1.00 73.62 504 SER A N 1
ATOM 3700 C CA . SER A 1 504 ? -17.588 -5.101 -3.320 1.00 73.62 504 SER A CA 1
ATOM 3701 C C . SER A 1 504 ? -17.808 -3.854 -4.175 1.00 73.62 504 SER A C 1
ATOM 3703 O O . SER A 1 504 ? -16.877 -3.379 -4.822 1.00 73.62 504 SER A O 1
ATOM 3705 N N . GLN A 1 505 ? -19.033 -3.329 -4.188 1.00 72.38 505 GLN A N 1
ATOM 3706 C CA . GLN A 1 505 ? -19.451 -2.133 -4.933 1.00 72.38 505 GLN A CA 1
ATOM 3707 C C . GLN A 1 505 ? -20.523 -1.373 -4.130 1.00 72.38 505 GLN A C 1
ATOM 3709 O O . GLN A 1 505 ? -21.139 -1.925 -3.222 1.00 72.38 505 GLN A O 1
ATOM 3714 N N . SER A 1 506 ? -20.789 -0.112 -4.460 1.00 76.31 506 SER A N 1
ATOM 3715 C CA . SER A 1 506 ? -21.936 0.632 -3.922 1.00 76.31 506 SER A CA 1
ATOM 3716 C C . SER A 1 506 ? -22.439 1.632 -4.956 1.00 76.31 506 SER A C 1
ATOM 3718 O O . SER A 1 506 ? -21.667 2.112 -5.783 1.00 76.31 506 SER A O 1
ATOM 3720 N N . MET A 1 507 ? -23.739 1.911 -4.943 1.00 83.25 507 MET A N 1
ATOM 3721 C CA . MET A 1 507 ? -24.384 2.865 -5.842 1.00 83.25 507 MET A CA 1
ATOM 3722 C C . MET A 1 507 ? -25.644 3.455 -5.205 1.00 83.25 507 MET A C 1
ATOM 3724 O O . MET A 1 507 ? -26.061 3.033 -4.131 1.00 83.25 507 MET A O 1
ATOM 3728 N N . THR A 1 508 ? -26.303 4.396 -5.880 1.00 85.12 508 THR A N 1
ATOM 3729 C CA . THR A 1 508 ? -27.636 4.877 -5.484 1.00 85.12 508 THR A CA 1
ATOM 3730 C C . THR A 1 508 ? -28.692 4.520 -6.526 1.00 85.12 508 THR A C 1
ATOM 3732 O O . THR A 1 508 ? -28.391 4.404 -7.714 1.00 85.12 508 THR A O 1
ATOM 3735 N N . SER A 1 509 ? -29.935 4.321 -6.082 1.00 87.38 509 SER A N 1
ATOM 3736 C CA . SER A 1 509 ? -31.083 4.121 -6.969 1.00 87.38 509 SER A CA 1
ATOM 3737 C C . SER A 1 509 ? -31.427 5.394 -7.753 1.00 87.38 509 SER A C 1
ATOM 3739 O O . SER A 1 509 ? -31.419 6.501 -7.209 1.00 87.38 509 SER A O 1
ATOM 3741 N N . ASP A 1 510 ? -31.760 5.239 -9.033 1.00 81.62 510 ASP A N 1
ATOM 3742 C CA . ASP A 1 510 ? -32.077 6.350 -9.934 1.00 81.62 510 ASP A CA 1
ATOM 3743 C C . ASP A 1 510 ? -33.476 6.963 -9.688 1.00 81.62 510 ASP A C 1
ATOM 3745 O O . ASP A 1 510 ? -34.230 6.540 -8.810 1.00 81.62 510 ASP A O 1
ATOM 3749 N N . ALA A 1 511 ? -33.863 7.956 -10.497 1.00 75.81 511 ALA A N 1
ATOM 3750 C CA . ALA A 1 511 ? -35.177 8.610 -10.422 1.00 75.81 511 ALA A CA 1
ATOM 3751 C C . ALA A 1 511 ? -36.382 7.662 -10.631 1.00 75.81 511 ALA A C 1
ATOM 3753 O O . ALA A 1 511 ? -37.498 7.984 -10.227 1.00 75.81 511 ALA A O 1
ATOM 3754 N N . THR A 1 512 ? -36.175 6.492 -11.243 1.00 77.88 512 THR A N 1
ATOM 3755 C CA . THR A 1 512 ? -37.178 5.424 -11.402 1.00 77.88 512 THR A CA 1
ATOM 3756 C C . THR A 1 512 ? -37.149 4.409 -10.252 1.00 77.88 512 THR A C 1
ATOM 3758 O O . THR A 1 512 ? -38.044 3.562 -10.158 1.00 77.88 512 THR A O 1
ATOM 3761 N N . GLY A 1 513 ? -36.170 4.526 -9.350 1.00 80.50 513 GLY A N 1
ATOM 3762 C CA . GLY A 1 513 ? -35.862 3.594 -8.271 1.00 80.50 513 GLY A CA 1
ATOM 3763 C C . GLY A 1 513 ? -34.897 2.481 -8.686 1.00 80.50 513 GLY A C 1
ATOM 3764 O O . GLY A 1 513 ? -34.597 1.612 -7.874 1.00 80.50 513 GLY A O 1
ATOM 3765 N N . SER A 1 514 ? -34.427 2.454 -9.931 1.00 86.31 514 SER A N 1
ATOM 3766 C CA . SER A 1 514 ? -33.649 1.336 -10.472 1.00 86.31 514 SER A CA 1
ATOM 3767 C C . SER A 1 514 ? -32.176 1.401 -10.062 1.00 86.31 514 SER A C 1
ATOM 3769 O O . SER A 1 514 ? -31.623 2.480 -9.858 1.00 86.31 514 SER A O 1
ATOM 3771 N N . TYR A 1 515 ? -31.533 0.240 -9.937 1.00 91.75 515 TYR A N 1
ATOM 3772 C CA . TYR A 1 515 ? -30.108 0.098 -9.633 1.00 91.75 515 TYR A CA 1
ATOM 3773 C C . TYR A 1 515 ? -29.521 -1.162 -10.313 1.00 91.75 515 TYR A C 1
ATOM 3775 O O . TYR A 1 515 ? -30.257 -2.085 -10.688 1.00 91.75 515 TYR A O 1
ATOM 3783 N N . ALA A 1 516 ? -28.201 -1.210 -10.518 1.00 87.75 516 ALA A N 1
ATOM 3784 C CA . ALA A 1 516 ? -27.511 -2.295 -11.216 1.00 87.75 516 ALA A CA 1
ATOM 3785 C C . ALA A 1 516 ? -26.010 -2.394 -10.881 1.00 87.75 516 ALA A C 1
ATOM 3787 O O . ALA A 1 516 ? -25.230 -1.524 -11.256 1.00 87.75 516 ALA A O 1
ATOM 3788 N N . PHE A 1 517 ? -25.594 -3.522 -10.311 1.00 84.31 517 PHE A N 1
ATOM 3789 C CA . PHE A 1 517 ? -24.202 -3.966 -10.284 1.00 84.31 517 PHE A CA 1
ATOM 3790 C C . PHE A 1 517 ? -23.932 -4.844 -11.504 1.00 84.31 517 PHE A C 1
ATOM 3792 O O . PHE A 1 517 ? -24.707 -5.753 -11.815 1.00 84.31 517 PHE A O 1
ATOM 3799 N N . SER A 1 518 ? -22.843 -4.563 -12.208 1.00 82.12 518 SER A N 1
ATOM 3800 C CA . SER A 1 518 ? -22.447 -5.240 -13.446 1.00 82.12 518 SER A CA 1
ATOM 3801 C C . SER A 1 518 ? -21.030 -5.797 -13.327 1.00 82.12 518 SER A C 1
ATOM 3803 O O . SER A 1 518 ? -20.306 -5.469 -12.385 1.00 82.12 518 SER A O 1
ATOM 3805 N N . SER A 1 519 ? -20.662 -6.666 -14.268 1.00 79.81 519 SER A N 1
ATOM 3806 C CA . SER A 1 519 ? -19.353 -7.326 -14.326 1.00 79.81 519 SER A CA 1
ATOM 3807 C C . SER A 1 519 ? -19.007 -8.148 -13.070 1.00 79.81 519 SER A C 1
ATOM 3809 O O . SER A 1 519 ? -17.891 -8.095 -12.550 1.00 79.81 519 SER A O 1
ATOM 3811 N N . LEU A 1 520 ? -19.987 -8.902 -12.560 1.00 78.81 520 LEU A N 1
ATOM 3812 C CA . LEU A 1 520 ? -19.836 -9.762 -11.385 1.00 78.81 520 LEU A CA 1
ATOM 3813 C C . LEU A 1 520 ? -19.381 -11.167 -11.795 1.00 78.81 520 LEU A C 1
ATOM 3815 O O . LEU A 1 520 ? -20.050 -11.816 -12.594 1.00 78.81 520 LEU A O 1
ATOM 3819 N N . ALA A 1 521 ? -18.262 -11.640 -11.255 1.00 64.88 521 ALA A N 1
ATOM 3820 C CA . ALA A 1 521 ? -17.645 -12.914 -11.622 1.00 64.88 521 ALA A CA 1
ATOM 3821 C C . ALA A 1 521 ? -18.579 -14.143 -11.497 1.00 64.88 521 ALA A C 1
ATOM 3823 O O . ALA A 1 521 ? -19.295 -14.322 -10.505 1.00 64.88 521 ALA A O 1
ATOM 3824 N N . ALA A 1 522 ? -18.500 -15.045 -12.484 1.00 65.38 522 ALA A N 1
ATOM 3825 C CA . ALA A 1 522 ? -19.154 -16.352 -12.435 1.00 65.38 522 ALA A CA 1
ATOM 3826 C C . ALA A 1 522 ? -18.759 -17.152 -11.192 1.00 65.38 522 ALA A C 1
ATOM 3828 O O . ALA A 1 522 ? -17.597 -17.175 -10.789 1.00 65.38 522 ALA A O 1
ATOM 3829 N N . GLY A 1 523 ? -19.730 -17.842 -10.596 1.00 63.00 523 GLY A N 1
ATOM 3830 C CA . GLY A 1 523 ? -19.528 -18.605 -9.364 1.00 63.00 523 GLY A CA 1
ATOM 3831 C C . GLY A 1 523 ? -19.349 -17.733 -8.114 1.00 63.00 523 GLY A C 1
ATOM 3832 O O . GLY A 1 523 ? -19.331 -18.267 -7.005 1.00 63.00 523 GLY A O 1
ATOM 3833 N N . GLY A 1 524 ? -19.269 -16.406 -8.263 1.00 65.62 524 GLY A N 1
ATOM 3834 C CA . GLY A 1 524 ? -19.137 -15.470 -7.157 1.00 65.62 524 GLY A CA 1
ATOM 3835 C C . GLY A 1 524 ? -20.333 -15.504 -6.204 1.00 65.62 524 GLY A C 1
ATOM 3836 O O . GLY A 1 524 ? -21.444 -15.910 -6.555 1.00 65.62 524 GLY A O 1
ATOM 3837 N N . THR A 1 525 ? -20.090 -15.085 -4.967 1.00 76.25 525 THR A N 1
ATOM 3838 C CA . THR A 1 525 ? -21.093 -14.985 -3.904 1.00 76.25 525 THR A CA 1
ATOM 3839 C C . THR A 1 525 ? -21.248 -13.525 -3.500 1.00 76.25 525 THR A C 1
ATOM 3841 O O . THR A 1 525 ? -20.249 -12.854 -3.258 1.00 76.25 525 THR A O 1
ATOM 3844 N N . TYR A 1 526 ? -22.482 -13.026 -3.449 1.00 87.69 526 TYR A N 1
ATOM 3845 C CA . TYR A 1 526 ? -22.805 -11.605 -3.349 1.00 87.69 526 TYR A CA 1
ATOM 3846 C C . TYR A 1 526 ? -23.994 -11.352 -2.420 1.00 87.69 526 TYR A C 1
ATOM 3848 O O . TYR A 1 526 ? -25.042 -11.976 -2.568 1.00 87.69 526 TYR A O 1
ATOM 3856 N N . THR A 1 527 ? -23.864 -10.372 -1.532 1.00 89.19 527 THR A N 1
ATOM 3857 C CA . THR A 1 527 ? -24.949 -9.815 -0.716 1.00 89.19 527 THR A CA 1
ATOM 3858 C C . THR A 1 527 ? -25.232 -8.396 -1.183 1.00 89.19 527 THR A C 1
ATOM 3860 O O . THR A 1 527 ? -24.303 -7.600 -1.298 1.00 89.19 527 THR A O 1
ATOM 3863 N N . VAL A 1 528 ? -26.497 -8.065 -1.439 1.00 91.31 528 VAL A N 1
ATOM 3864 C CA . VAL A 1 528 ? -26.934 -6.729 -1.864 1.00 91.31 528 VAL A CA 1
ATOM 3865 C C . VAL A 1 528 ? -27.822 -6.090 -0.801 1.00 91.31 528 VAL A C 1
ATOM 3867 O O . VAL A 1 528 ? -28.860 -6.652 -0.488 1.00 91.31 528 VAL A O 1
ATOM 3870 N N . THR A 1 529 ? -27.474 -4.910 -0.288 1.00 91.94 529 THR A N 1
ATOM 3871 C CA . THR A 1 529 ? -28.114 -4.279 0.883 1.00 91.94 529 THR A CA 1
ATOM 3872 C C . THR A 1 529 ? -28.504 -2.818 0.599 1.00 91.94 529 THR A C 1
ATOM 3874 O O . THR A 1 529 ? -27.612 -1.993 0.391 1.00 91.94 529 THR A O 1
ATOM 3877 N N . PRO A 1 530 ? -29.801 -2.452 0.587 1.00 89.44 530 PRO A N 1
ATOM 3878 C CA . PRO A 1 530 ? -30.271 -1.072 0.463 1.00 89.44 530 PRO A CA 1
ATOM 3879 C C . PRO A 1 530 ? -30.246 -0.307 1.799 1.00 89.44 530 PRO A C 1
ATOM 3881 O O . PRO A 1 530 ? -30.386 -0.875 2.880 1.00 89.44 530 PRO A O 1
ATOM 3884 N N . SER A 1 531 ? -30.137 1.017 1.724 1.00 87.06 531 SER A N 1
ATOM 3885 C CA . SER A 1 531 ? -30.180 1.927 2.868 1.00 87.06 531 SER A CA 1
ATOM 3886 C C . SER A 1 531 ? -30.601 3.342 2.449 1.00 87.06 531 SER A C 1
ATOM 3888 O O . SER A 1 531 ? -30.250 3.831 1.375 1.00 87.06 531 SER A O 1
ATOM 3890 N N . LYS A 1 532 ? -31.381 4.019 3.297 1.00 81.88 532 LYS A N 1
ATOM 3891 C CA . LYS A 1 532 ? -31.775 5.430 3.157 1.00 81.88 532 LYS A CA 1
ATOM 3892 C C . LYS A 1 532 ? -32.323 5.920 4.493 1.00 81.88 532 LYS A C 1
ATOM 3894 O O . LYS A 1 532 ? -33.128 5.230 5.112 1.00 81.88 532 LYS A O 1
ATOM 3899 N N . SER A 1 533 ? -31.911 7.106 4.935 1.00 71.56 533 SER A N 1
ATOM 3900 C CA . SER A 1 533 ? -32.399 7.674 6.199 1.00 71.56 533 SER A CA 1
ATOM 3901 C C . SER A 1 533 ? -33.919 7.893 6.166 1.00 71.56 533 SER A C 1
ATOM 3903 O O . SER A 1 533 ? -34.446 8.398 5.174 1.00 71.56 533 SER A O 1
ATOM 3905 N N . GLY A 1 534 ? -34.618 7.505 7.238 1.00 68.81 534 GLY A N 1
ATOM 3906 C CA . GLY A 1 534 ? -36.081 7.601 7.355 1.00 68.81 534 GLY A CA 1
ATOM 3907 C C . GLY A 1 534 ? -36.879 6.520 6.611 1.00 68.81 534 GLY A C 1
ATOM 3908 O O . GLY A 1 534 ? -38.088 6.675 6.439 1.00 68.81 534 GLY A O 1
ATOM 3909 N N . TYR A 1 535 ? -36.229 5.448 6.146 1.00 74.69 535 TYR A N 1
ATOM 3910 C CA . TYR A 1 535 ? -36.874 4.314 5.479 1.00 74.69 535 TYR A CA 1
ATOM 3911 C C . TYR A 1 535 ? -36.319 2.988 6.010 1.00 74.69 535 TYR A C 1
ATOM 3913 O O . TYR A 1 535 ? -35.115 2.856 6.226 1.00 74.69 535 TYR A O 1
ATOM 3921 N N . THR A 1 536 ? -37.183 1.986 6.163 1.00 78.75 536 THR A N 1
ATOM 3922 C CA . THR A 1 536 ? -36.773 0.579 6.294 1.00 78.75 536 THR A CA 1
ATOM 3923 C C . THR A 1 536 ? -36.996 -0.145 4.972 1.00 78.75 536 THR A C 1
ATOM 3925 O O . THR A 1 536 ? -37.851 0.252 4.183 1.00 78.75 536 THR A O 1
ATOM 3928 N N . PHE A 1 537 ? -36.224 -1.198 4.706 1.00 85.31 537 PHE A N 1
ATOM 3929 C CA . PHE A 1 537 ? -36.273 -1.928 3.438 1.00 85.31 537 PHE A CA 1
ATOM 3930 C C . PHE A 1 537 ? -36.733 -3.363 3.654 1.00 85.31 537 PHE A C 1
ATOM 3932 O O . PHE A 1 537 ? -36.400 -3.991 4.657 1.00 85.31 537 PHE A O 1
ATOM 3939 N N . THR A 1 538 ? -37.535 -3.877 2.725 1.00 83.75 538 THR A N 1
ATOM 3940 C CA . THR A 1 538 ? -37.984 -5.271 2.709 1.00 83.75 538 THR A CA 1
ATOM 3941 C C . THR A 1 538 ? -37.758 -5.870 1.316 1.00 83.75 538 THR A C 1
ATOM 3943 O O . THR A 1 538 ? -38.355 -5.374 0.359 1.00 83.75 538 THR A O 1
ATOM 3946 N N . PRO A 1 539 ? -36.927 -6.920 1.175 1.00 81.00 539 PRO A N 1
ATOM 3947 C CA . PRO A 1 539 ? -36.045 -7.480 2.208 1.00 81.00 539 PRO A CA 1
ATOM 3948 C C . PRO A 1 539 ? -34.945 -6.488 2.649 1.00 81.00 539 PRO A C 1
ATOM 3950 O O . PRO A 1 539 ? -34.748 -5.449 2.019 1.00 81.00 539 PRO A O 1
ATOM 3953 N N . THR A 1 540 ? -34.258 -6.783 3.756 1.00 79.25 540 THR A N 1
ATOM 3954 C CA . THR A 1 540 ? -33.136 -5.969 4.273 1.00 79.25 540 THR A CA 1
ATOM 3955 C C . THR A 1 540 ? -31.881 -6.083 3.421 1.00 79.25 540 THR A C 1
ATOM 3957 O O . THR A 1 540 ? -31.055 -5.178 3.422 1.00 79.25 540 THR A O 1
ATOM 3960 N N . ASP A 1 541 ? -31.752 -7.194 2.705 1.00 89.38 541 ASP A N 1
ATOM 3961 C CA . ASP A 1 541 ? -30.686 -7.519 1.775 1.00 89.38 541 ASP A CA 1
ATOM 3962 C C . ASP A 1 541 ? -31.147 -8.657 0.842 1.00 89.38 541 ASP A C 1
ATOM 3964 O O . ASP A 1 541 ? -32.238 -9.211 0.999 1.00 89.38 541 ASP A O 1
ATOM 3968 N N . ALA A 1 542 ? -30.348 -8.973 -0.173 1.00 86.62 542 ALA A N 1
ATOM 3969 C CA . ALA A 1 542 ? -30.563 -10.087 -1.085 1.00 86.62 542 ALA A CA 1
ATOM 3970 C C . ALA A 1 542 ? -29.239 -10.821 -1.331 1.00 86.62 542 ALA A C 1
ATOM 3972 O O . ALA A 1 542 ? -28.275 -10.225 -1.812 1.00 86.62 542 ALA A O 1
ATOM 3973 N N . PHE A 1 543 ? -29.206 -12.114 -1.009 1.00 87.88 543 PHE A N 1
ATOM 3974 C CA . PHE A 1 543 ? -28.020 -12.962 -1.114 1.00 87.88 543 PHE A CA 1
ATOM 3975 C C . PHE A 1 543 ? -28.066 -13.876 -2.343 1.00 87.88 543 PHE A C 1
ATOM 3977 O O . PHE A 1 543 ? -29.080 -14.513 -2.631 1.00 87.88 543 PHE A O 1
ATOM 3984 N N . PHE A 1 544 ? -26.930 -13.990 -3.025 1.00 82.88 544 PHE A N 1
ATOM 3985 C CA . PHE A 1 544 ? -26.711 -14.822 -4.201 1.00 82.88 544 PHE A CA 1
ATOM 3986 C C . PHE A 1 544 ? -25.413 -15.605 -4.006 1.00 82.88 544 PHE A C 1
ATOM 3988 O O . PHE A 1 544 ? -24.387 -15.018 -3.688 1.00 82.88 544 PHE A O 1
ATOM 3995 N N . SER A 1 545 ? -25.423 -16.919 -4.217 1.00 80.19 545 SER A N 1
ATOM 3996 C CA . SER A 1 545 ? -24.211 -17.752 -4.172 1.00 80.19 545 SER A CA 1
ATOM 3997 C C . SER A 1 545 ? -24.058 -18.515 -5.480 1.00 80.19 545 SER A C 1
ATOM 3999 O O . SER A 1 545 ? -25.060 -18.874 -6.098 1.00 80.19 545 SER A O 1
ATOM 4001 N N . GLY A 1 546 ? -22.816 -18.726 -5.924 1.00 65.06 546 GLY A N 1
ATOM 4002 C CA . GLY A 1 546 ? -22.548 -19.433 -7.176 1.00 65.06 546 GLY A CA 1
ATOM 4003 C C . GLY A 1 546 ? -23.147 -18.730 -8.398 1.00 65.06 546 GLY A C 1
ATOM 4004 O O . GLY A 1 546 ? -23.800 -19.387 -9.205 1.00 65.06 546 GLY A O 1
ATOM 4005 N N . LEU A 1 547 ? -22.992 -17.402 -8.510 1.00 76.38 547 LEU A N 1
ATOM 4006 C CA . LEU A 1 547 ? -23.672 -16.577 -9.515 1.00 76.38 547 LEU A CA 1
ATOM 4007 C C . LEU A 1 547 ? -23.453 -17.135 -10.935 1.00 76.38 547 LEU A C 1
ATOM 4009 O O . LEU A 1 547 ? -22.343 -17.099 -11.457 1.00 76.38 547 LEU A O 1
ATOM 4013 N N . GLY A 1 548 ? -24.514 -17.692 -11.529 1.00 72.31 548 GLY A N 1
ATOM 4014 C CA . GLY A 1 548 ? -24.489 -18.404 -12.819 1.00 72.31 548 GLY A CA 1
ATOM 4015 C C . GLY A 1 548 ? -25.440 -17.835 -13.880 1.00 72.31 548 GLY A C 1
ATOM 4016 O O . GLY A 1 548 ? -25.655 -18.457 -14.915 1.00 72.31 548 GLY A O 1
ATOM 4017 N N . ALA A 1 549 ? -26.062 -16.690 -13.596 1.00 77.44 549 ALA A N 1
ATOM 4018 C CA . ALA A 1 549 ? -26.946 -15.948 -14.489 1.00 77.44 549 ALA A CA 1
ATOM 4019 C C . ALA A 1 549 ? -27.110 -14.514 -13.961 1.00 77.44 549 ALA A C 1
ATOM 4021 O O . ALA A 1 549 ? -26.851 -14.254 -12.784 1.00 77.44 549 ALA A O 1
ATOM 4022 N N . ASN A 1 550 ? -27.615 -13.602 -14.796 1.00 82.38 550 ASN A N 1
ATOM 4023 C CA . ASN A 1 550 ? -28.082 -12.294 -14.328 1.00 82.38 550 ASN A CA 1
ATOM 4024 C C . ASN A 1 550 ? -29.233 -12.470 -13.325 1.00 82.38 550 ASN A C 1
ATOM 4026 O O . ASN A 1 550 ? -30.160 -13.237 -13.578 1.00 82.38 550 ASN A O 1
ATOM 4030 N N . GLN A 1 551 ? -29.191 -11.734 -12.217 1.00 91.31 551 GLN A N 1
ATOM 4031 C CA . GLN A 1 551 ? -30.167 -11.816 -11.131 1.00 91.31 551 GLN A CA 1
ATOM 4032 C C . GLN A 1 551 ? -30.870 -10.482 -10.891 1.00 91.31 551 GLN A C 1
ATOM 4034 O O . GLN A 1 551 ? -30.362 -9.405 -11.233 1.00 91.31 551 GLN A O 1
ATOM 4039 N N . THR A 1 552 ? -32.029 -10.570 -10.237 1.00 91.88 552 THR A N 1
ATOM 4040 C CA . THR A 1 552 ? -32.811 -9.407 -9.825 1.00 91.88 552 THR A CA 1
ATOM 4041 C C . THR A 1 552 ? -33.026 -9.394 -8.315 1.00 91.88 552 THR A C 1
ATOM 4043 O O . THR A 1 552 ? -33.508 -10.374 -7.755 1.00 91.88 552 THR A O 1
ATOM 4046 N N . ALA A 1 553 ? -32.733 -8.266 -7.670 1.00 92.75 553 ALA A N 1
ATOM 4047 C CA . ALA A 1 553 ? -33.093 -7.973 -6.288 1.00 92.75 553 ALA A CA 1
ATOM 4048 C C . ALA A 1 553 ? -33.927 -6.682 -6.257 1.00 92.75 553 ALA A C 1
ATOM 4050 O O . ALA A 1 553 ? -33.506 -5.636 -6.738 1.00 92.75 553 ALA A O 1
ATOM 4051 N N . ASN A 1 554 ? -35.149 -6.762 -5.739 1.00 92.62 554 ASN A N 1
ATOM 4052 C CA . ASN A 1 554 ? -36.030 -5.605 -5.582 1.00 92.62 554 ASN A CA 1
ATOM 4053 C C . ASN A 1 554 ? -36.245 -5.356 -4.093 1.00 92.62 554 ASN A C 1
ATOM 4055 O O . ASN A 1 554 ? -36.356 -6.310 -3.326 1.00 92.62 554 ASN A O 1
ATOM 4059 N N . PHE A 1 555 ? -36.347 -4.088 -3.705 1.00 93.50 555 PHE A N 1
ATOM 4060 C CA . PHE A 1 555 ? -36.491 -3.682 -2.312 1.00 93.50 555 PHE A CA 1
ATOM 4061 C C . PHE A 1 555 ? -37.671 -2.728 -2.152 1.00 93.50 555 PHE A C 1
ATOM 4063 O O . PHE A 1 555 ? -37.749 -1.696 -2.821 1.00 93.50 555 PHE A O 1
ATOM 4070 N N . THR A 1 556 ? -38.578 -3.047 -1.235 1.00 93.88 556 THR A N 1
ATOM 4071 C CA . THR A 1 556 ? -39.662 -2.150 -0.842 1.00 93.88 556 THR A CA 1
ATOM 4072 C C . THR A 1 556 ? -39.197 -1.263 0.309 1.00 93.88 556 THR A C 1
ATOM 4074 O O . THR A 1 556 ? -38.961 -1.759 1.407 1.00 93.88 556 THR A O 1
ATOM 4077 N N . ALA A 1 557 ? -39.058 0.038 0.067 1.00 86.31 557 ALA A N 1
ATOM 4078 C CA . ALA A 1 557 ? -38.706 1.033 1.069 1.00 86.31 557 ALA A CA 1
ATOM 4079 C C . ALA A 1 557 ? -39.973 1.594 1.730 1.00 86.31 557 ALA A C 1
ATOM 4081 O O . ALA A 1 557 ? -40.765 2.296 1.101 1.00 86.31 557 ALA A O 1
ATOM 4082 N N . VAL A 1 558 ? -40.166 1.310 3.010 1.00 80.88 558 VAL A N 1
ATOM 4083 C CA . VAL A 1 558 ? -41.300 1.808 3.790 1.00 80.88 558 VAL A CA 1
ATOM 4084 C C . VAL A 1 558 ? -40.853 3.075 4.526 1.00 80.88 558 VAL A C 1
ATOM 4086 O O . VAL A 1 558 ? -39.909 2.993 5.317 1.00 80.88 558 VAL A O 1
ATOM 4089 N N . PRO A 1 559 ? -41.485 4.246 4.297 1.00 58.25 559 PRO A N 1
ATOM 4090 C CA . PRO A 1 559 ? -41.200 5.439 5.085 1.00 58.25 559 PRO A CA 1
ATOM 4091 C C . PRO A 1 559 ? -41.472 5.151 6.562 1.00 58.25 559 PRO A C 1
ATOM 4093 O O . PRO A 1 559 ? -42.559 4.685 6.915 1.00 58.25 559 PRO A O 1
ATOM 4096 N N . THR A 1 560 ? -40.518 5.449 7.442 1.00 53.12 560 THR A N 1
ATOM 4097 C CA . THR A 1 560 ? -40.744 5.336 8.884 1.00 53.12 560 THR A CA 1
ATOM 4098 C C . THR A 1 560 ? -41.697 6.447 9.313 1.00 53.12 560 THR A C 1
ATOM 4100 O O . THR A 1 560 ? -41.289 7.600 9.470 1.00 53.12 560 THR A O 1
ATOM 4103 N N . ALA A 1 561 ? -42.980 6.115 9.461 1.00 38.00 561 ALA A N 1
ATOM 4104 C CA . ALA A 1 561 ? -43.985 7.046 9.959 1.00 38.00 561 ALA A CA 1
ATOM 4105 C C . ALA A 1 561 ? -43.588 7.583 11.351 1.00 38.00 561 ALA A C 1
ATOM 4107 O O . ALA A 1 561 ? -42.981 6.843 12.132 1.00 38.00 561 ALA A O 1
ATOM 4108 N N . PRO A 1 562 ? -43.962 8.827 11.711 1.00 44.75 562 PRO A N 1
ATOM 4109 C CA . PRO A 1 562 ? -43.848 9.314 13.082 1.00 44.75 562 PRO A CA 1
ATOM 4110 C C . PRO A 1 562 ? -44.885 8.585 13.950 1.00 44.75 562 PRO A C 1
ATOM 4112 O O . PRO A 1 562 ? -45.995 9.067 14.167 1.00 44.75 562 PRO A O 1
ATOM 4115 N N . ALA A 1 563 ? -44.531 7.379 14.389 1.00 28.11 563 ALA A N 1
ATOM 4116 C CA . ALA A 1 563 ? -45.403 6.452 15.092 1.00 28.11 563 ALA A CA 1
ATOM 4117 C C . ALA A 1 563 ? -44.845 6.116 16.479 1.00 28.11 563 ALA A C 1
ATOM 4119 O O . ALA A 1 563 ? -43.639 5.958 16.672 1.00 28.11 563 ALA A O 1
ATOM 4120 N N . THR A 1 564 ? -45.753 6.000 17.446 1.00 34.56 564 THR A N 1
ATOM 4121 C CA . THR A 1 564 ? -45.474 5.555 18.815 1.00 34.56 564 THR A CA 1
ATOM 4122 C C . THR A 1 564 ? -44.749 4.196 18.802 1.00 34.56 564 THR A C 1
ATOM 4124 O O . THR A 1 564 ? -45.129 3.343 17.996 1.00 34.56 564 THR A O 1
ATOM 4127 N N . PRO A 1 565 ? -43.718 3.964 19.642 1.00 32.78 565 PRO A N 1
ATOM 4128 C CA . PRO A 1 565 ? -42.820 2.826 19.446 1.00 32.78 565 PRO A CA 1
ATOM 4129 C C . PRO A 1 565 ? -43.512 1.463 19.614 1.00 32.78 565 PRO A C 1
ATOM 4131 O O . PRO A 1 565 ? -44.295 1.298 20.554 1.00 32.78 565 PRO A O 1
ATOM 4134 N N . PRO A 1 566 ? -43.176 0.454 18.786 1.00 38.38 566 PRO A N 1
ATOM 4135 C CA . PRO A 1 566 ? -43.447 -0.942 19.113 1.00 38.38 566 PRO A CA 1
ATOM 4136 C C . PRO A 1 566 ? -42.716 -1.326 20.406 1.00 38.38 566 PRO A C 1
ATOM 4138 O O . PRO A 1 566 ? -41.614 -0.839 20.665 1.00 38.38 566 PRO A O 1
ATOM 4141 N N . GLY A 1 567 ? -43.302 -2.220 21.207 1.00 50.16 567 GLY A N 1
ATOM 4142 C CA . GLY A 1 567 ? -42.638 -2.742 22.403 1.00 50.16 567 GLY A CA 1
ATOM 4143 C C . GLY A 1 567 ? -41.318 -3.427 22.042 1.00 50.16 567 GLY A C 1
ATOM 4144 O O . GLY A 1 567 ? -41.297 -4.302 21.177 1.00 50.16 567 GLY A O 1
ATOM 4145 N N . ALA A 1 568 ? -40.224 -3.018 22.691 1.00 57.12 568 ALA A N 1
ATOM 4146 C CA . ALA A 1 568 ? -38.904 -3.598 22.464 1.00 57.12 568 ALA A CA 1
ATOM 4147 C C . ALA A 1 568 ? -38.904 -5.111 22.751 1.00 57.12 568 ALA A C 1
ATOM 4149 O O . ALA A 1 568 ? -39.567 -5.574 23.682 1.00 57.12 568 ALA A O 1
ATOM 4150 N N . ALA A 1 569 ? -38.149 -5.877 21.962 1.00 71.44 569 ALA A N 1
ATOM 4151 C CA . ALA A 1 569 ? -37.961 -7.304 22.203 1.00 71.44 569 ALA A CA 1
ATOM 4152 C C . ALA A 1 569 ? -37.228 -7.539 23.537 1.00 71.44 569 ALA A C 1
ATOM 4154 O O . ALA A 1 569 ? -36.364 -6.749 23.915 1.00 71.44 569 ALA A O 1
ATOM 4155 N N . LEU A 1 570 ? -37.563 -8.629 24.237 1.00 84.94 570 LEU A N 1
ATOM 4156 C CA . LEU A 1 570 ? -36.935 -8.982 25.512 1.00 84.94 570 LEU A CA 1
ATOM 4157 C C . LEU A 1 570 ? -35.457 -9.344 25.311 1.00 84.94 570 LEU A C 1
ATOM 4159 O O . LEU A 1 570 ? -35.135 -10.425 24.811 1.00 84.94 570 LEU A O 1
ATOM 4163 N N . ALA A 1 571 ? -34.568 -8.468 25.765 1.00 83.38 571 ALA A N 1
ATOM 4164 C CA . ALA A 1 571 ? -33.125 -8.636 25.688 1.00 83.38 571 ALA A CA 1
ATOM 4165 C C . ALA A 1 571 ? -32.474 -8.334 27.041 1.00 83.38 571 ALA A C 1
ATOM 4167 O O . ALA A 1 571 ? -32.996 -7.565 27.846 1.00 83.38 571 ALA A O 1
ATOM 4168 N N . ILE A 1 572 ? -31.328 -8.957 27.297 1.00 85.88 572 ILE A N 1
ATOM 4169 C CA . ILE A 1 572 ? -30.505 -8.653 28.471 1.00 85.88 572 ILE A CA 1
ATOM 4170 C C . ILE A 1 572 ? -29.633 -7.447 28.116 1.00 85.88 572 ILE A C 1
ATOM 4172 O O . ILE A 1 572 ? -29.003 -7.448 27.060 1.00 85.88 572 ILE A O 1
ATOM 4176 N N . ASP A 1 573 ? -29.625 -6.439 28.983 1.00 86.25 573 ASP A N 1
ATOM 4177 C CA . ASP A 1 573 ? -28.882 -5.189 28.797 1.00 86.25 573 ASP A CA 1
ATOM 4178 C C . ASP A 1 573 ? -27.537 -5.239 29.537 1.00 86.25 573 ASP A C 1
ATOM 4180 O O . ASP A 1 573 ? -26.477 -5.240 28.913 1.00 86.25 573 ASP A O 1
ATOM 4184 N N . VAL A 1 574 ? -27.567 -5.391 30.864 1.00 85.62 574 VAL A N 1
ATOM 4185 C CA . VAL A 1 574 ? -26.364 -5.409 31.710 1.00 85.62 574 VAL A CA 1
ATOM 4186 C C . VAL A 1 574 ? -26.261 -6.692 32.528 1.00 85.62 574 VAL A C 1
ATOM 4188 O O . VAL A 1 574 ? -27.260 -7.204 33.031 1.00 85.62 574 VAL A O 1
ATOM 4191 N N . VAL A 1 575 ? -25.025 -7.158 32.737 1.00 91.50 575 VAL A N 1
ATOM 4192 C CA . VAL A 1 575 ? -24.649 -8.120 33.784 1.00 91.50 575 VAL A CA 1
ATOM 4193 C C . VAL A 1 575 ? -23.588 -7.472 34.678 1.00 91.50 575 VAL A C 1
ATOM 4195 O O . VAL A 1 575 ? -22.612 -6.919 34.172 1.00 91.50 575 VAL A O 1
ATOM 4198 N N . ALA A 1 576 ? -23.772 -7.520 35.998 1.00 85.00 576 ALA A N 1
ATOM 4199 C CA . ALA A 1 576 ? -22.830 -6.989 36.981 1.00 85.00 576 ALA A CA 1
ATOM 4200 C C . ALA A 1 576 ? -22.719 -7.923 38.194 1.00 85.00 576 ALA A C 1
ATOM 4202 O O . ALA A 1 576 ? -23.684 -8.087 38.944 1.00 85.00 576 ALA A O 1
ATOM 4203 N N . SER A 1 577 ? -21.538 -8.503 38.401 1.00 93.31 577 SER A N 1
ATOM 4204 C CA . SER A 1 577 ? -21.265 -9.452 39.488 1.00 93.31 577 SER A CA 1
ATOM 4205 C C . SER A 1 577 ? -20.427 -8.843 40.611 1.00 93.31 577 SER A C 1
ATOM 4207 O O . SER A 1 577 ? -19.845 -7.764 40.464 1.00 93.31 577 SER A O 1
ATOM 4209 N N . GLY A 1 578 ? -20.362 -9.534 41.746 1.00 92.06 578 GLY A N 1
ATOM 4210 C CA . GLY A 1 578 ? -19.427 -9.246 42.823 1.00 92.06 578 GLY A CA 1
ATOM 4211 C C . GLY A 1 578 ? -19.391 -10.357 43.866 1.00 92.06 578 GLY A C 1
ATOM 4212 O O . GLY A 1 578 ? -20.429 -10.860 44.298 1.00 92.06 578 GLY A O 1
ATOM 4213 N N . ASP A 1 579 ? -18.177 -10.711 44.271 1.00 93.44 579 ASP A N 1
ATOM 4214 C CA . ASP A 1 579 ? -17.876 -11.916 45.038 1.00 93.44 579 ASP A CA 1
ATOM 4215 C C . ASP A 1 579 ? -17.265 -11.577 46.400 1.00 93.44 579 ASP A C 1
ATOM 4217 O O . ASP A 1 579 ? -16.556 -10.578 46.552 1.00 93.44 579 ASP A O 1
ATOM 4221 N N . GLN A 1 580 ? -17.519 -12.421 47.399 1.00 87.19 580 GLN A N 1
ATOM 4222 C CA . GLN A 1 580 ? -16.931 -12.307 48.729 1.00 87.19 580 GLN A CA 1
ATOM 4223 C C . GLN A 1 580 ? -16.219 -13.617 49.088 1.00 87.19 580 GLN A C 1
ATOM 4225 O O . GLN A 1 580 ? -16.861 -14.619 49.386 1.00 87.19 580 GLN A O 1
ATOM 4230 N N . THR A 1 581 ? -14.882 -13.591 49.084 1.00 78.25 581 THR A N 1
ATOM 4231 C CA . THR A 1 581 ? -14.018 -14.761 49.348 1.00 78.25 581 THR A CA 1
ATOM 4232 C C . THR A 1 581 ? -14.056 -15.246 50.789 1.00 78.25 581 THR A C 1
ATOM 4234 O O . THR A 1 581 ? -13.897 -16.431 51.057 1.00 78.25 581 THR A O 1
ATOM 4237 N N . ASN A 1 582 ? -14.226 -14.321 51.732 1.00 68.88 582 ASN A N 1
ATOM 4238 C CA . ASN A 1 582 ? -14.059 -14.589 53.152 1.00 68.88 582 ASN A CA 1
ATOM 4239 C C . ASN A 1 582 ? -15.405 -14.442 53.867 1.00 68.88 582 ASN A C 1
ATOM 4241 O O . ASN A 1 582 ? -16.126 -13.472 53.631 1.00 68.88 582 ASN A O 1
ATOM 4245 N N . ALA A 1 583 ? -15.678 -15.302 54.851 1.00 69.12 583 ALA A N 1
ATOM 4246 C CA . ALA A 1 583 ? -16.807 -15.189 55.787 1.00 69.12 583 ALA A CA 1
ATOM 4247 C C . ALA A 1 583 ? -16.701 -13.979 56.759 1.00 69.12 583 ALA A C 1
ATOM 4249 O O . ALA A 1 583 ? -17.176 -14.006 57.891 1.00 69.12 583 ALA A O 1
ATOM 4250 N N . SER A 1 584 ? -16.044 -12.897 56.332 1.00 69.12 584 SER A N 1
ATOM 4251 C CA . SER A 1 584 ? -15.754 -11.683 57.099 1.00 69.12 584 SER A CA 1
ATOM 4252 C C . SER A 1 584 ? -16.859 -10.627 57.042 1.00 69.12 584 SER A C 1
ATOM 4254 O O . SER A 1 584 ? -16.802 -9.649 57.784 1.00 69.12 584 SER A O 1
ATOM 4256 N N . GLY A 1 585 ? -17.841 -10.777 56.149 1.00 82.94 585 GLY A N 1
ATOM 4257 C CA . GLY A 1 585 ? -18.880 -9.779 55.907 1.00 82.94 585 GLY A CA 1
ATOM 4258 C C . GLY A 1 585 ? -20.249 -10.395 55.645 1.00 82.94 585 GLY A C 1
ATOM 4259 O O . GLY A 1 585 ? -20.371 -11.530 55.190 1.00 82.94 585 GLY A O 1
ATOM 4260 N N . ARG A 1 586 ? -21.305 -9.628 55.925 1.00 91.75 586 ARG A N 1
ATOM 4261 C CA . ARG A 1 586 ? -22.703 -10.010 55.652 1.00 91.75 586 ARG A CA 1
ATOM 4262 C C . ARG A 1 586 ? -23.233 -9.433 54.337 1.00 91.75 586 ARG A C 1
ATOM 4264 O O . ARG A 1 586 ? -24.442 -9.427 54.137 1.00 91.75 586 ARG A O 1
ATOM 4271 N N . THR A 1 587 ? -22.372 -8.891 53.478 1.00 92.56 587 THR A N 1
ATOM 4272 C CA . THR A 1 587 ? -22.774 -8.052 52.339 1.00 92.56 587 THR A CA 1
ATOM 4273 C C . THR A 1 587 ? -22.075 -8.466 51.053 1.00 92.56 587 THR A C 1
ATOM 4275 O O . THR A 1 587 ? -20.873 -8.261 50.914 1.00 92.56 587 THR A O 1
ATOM 4278 N N . LEU A 1 588 ? -22.847 -8.966 50.093 1.00 94.00 588 LEU A N 1
ATOM 4279 C CA . LEU A 1 588 ? -22.395 -9.258 48.734 1.00 94.00 588 LEU A CA 1
ATOM 4280 C C . LEU A 1 588 ? -22.738 -8.047 47.863 1.00 94.00 588 LEU A C 1
ATOM 4282 O O . LEU A 1 588 ? -23.890 -7.609 47.877 1.00 94.00 588 LEU A O 1
ATOM 4286 N N . LYS A 1 589 ? -21.771 -7.469 47.142 1.00 94.94 589 LYS A N 1
ATOM 4287 C CA . LYS A 1 589 ? -21.961 -6.210 46.401 1.00 94.94 589 LYS A CA 1
ATOM 4288 C C . LYS A 1 589 ? -21.407 -6.291 44.981 1.00 94.94 589 LYS A C 1
ATOM 4290 O O . LYS A 1 589 ? -20.233 -6.592 44.812 1.00 94.94 589 LYS A O 1
ATOM 4295 N N . THR A 1 590 ? -22.223 -5.928 43.991 1.00 95.00 590 THR A N 1
ATOM 4296 C CA . THR A 1 590 ? -21.821 -5.883 42.576 1.00 95.00 590 THR A CA 1
ATOM 4297 C C . THR A 1 590 ? -20.784 -4.792 42.284 1.00 95.00 590 THR A C 1
ATOM 4299 O O . THR A 1 590 ? -20.721 -3.763 42.971 1.00 95.00 590 THR A O 1
ATOM 4302 N N . SER A 1 591 ? -20.068 -4.945 41.169 1.00 87.19 591 SER A N 1
ATOM 4303 C CA . SER A 1 591 ? -19.470 -3.820 40.438 1.00 87.19 591 SER A CA 1
ATOM 4304 C C . SER A 1 591 ? -20.512 -2.732 40.110 1.00 87.19 591 SER A C 1
ATOM 4306 O O . SER A 1 591 ? -21.728 -2.949 40.216 1.00 87.19 591 SER A O 1
ATOM 4308 N N . THR A 1 592 ? -20.057 -1.522 39.762 1.00 89.31 592 THR A N 1
ATOM 4309 C CA . THR A 1 592 ? -20.977 -0.452 39.351 1.00 89.31 592 THR A CA 1
ATOM 4310 C C . THR A 1 592 ? -21.393 -0.591 37.890 1.00 89.31 592 THR A C 1
ATOM 4312 O O . THR A 1 592 ? -20.596 -0.968 37.035 1.00 89.31 592 THR A O 1
ATOM 4315 N N . PHE A 1 593 ? -22.649 -0.257 37.595 1.00 90.31 593 PHE A N 1
ATOM 4316 C CA . PHE A 1 593 ? -23.231 -0.371 36.262 1.00 90.31 593 PHE A CA 1
ATOM 4317 C C . PHE A 1 593 ? -24.240 0.743 35.951 1.00 90.31 593 PHE A C 1
ATOM 4319 O O . PHE A 1 593 ? -24.660 1.504 36.824 1.00 90.31 593 PHE A O 1
ATOM 4326 N N . SER A 1 594 ? -24.621 0.863 34.679 1.00 90.19 594 SER A N 1
ATOM 4327 C CA . SER A 1 594 ? -25.644 1.797 34.191 1.00 90.19 594 SER A CA 1
ATOM 4328 C C . SER A 1 594 ? -26.496 1.080 33.157 1.00 90.19 594 SER A C 1
ATOM 4330 O O . SER A 1 594 ? -25.917 0.445 32.284 1.00 90.19 594 SER A O 1
ATOM 4332 N N . THR A 1 595 ? -27.817 1.210 33.219 1.00 87.12 595 THR A N 1
ATOM 4333 C CA . THR A 1 595 ? -28.700 0.618 32.204 1.00 87.12 595 THR A CA 1
ATOM 4334 C C . THR A 1 595 ? -28.649 1.418 30.899 1.00 87.12 595 THR A C 1
ATOM 4336 O O . THR A 1 595 ? -28.307 2.613 30.903 1.00 87.12 595 THR A O 1
ATOM 4339 N N . ALA A 1 596 ? -28.980 0.805 29.764 1.00 74.81 596 ALA A N 1
ATOM 4340 C CA . ALA A 1 596 ? -29.125 1.528 28.502 1.00 74.81 596 ALA A CA 1
ATOM 4341 C C . ALA A 1 596 ? -30.325 2.486 28.552 1.00 74.81 596 ALA A C 1
ATOM 4343 O O . ALA A 1 596 ? -30.197 3.654 28.170 1.00 74.81 596 ALA A O 1
ATOM 4344 N N . GLY A 1 597 ? -31.462 2.027 29.083 1.00 79.69 597 GLY A N 1
ATOM 4345 C CA . GLY A 1 597 ? -32.706 2.787 29.164 1.00 79.69 597 GLY A CA 1
ATOM 4346 C C . GLY A 1 597 ? -33.332 2.789 30.556 1.00 79.69 597 GLY A C 1
ATOM 4347 O O . GLY A 1 597 ? -32.718 2.413 31.552 1.00 79.69 597 GLY A O 1
ATOM 4348 N N . GLY A 1 598 ? -34.568 3.281 30.625 1.00 81.44 598 GLY A N 1
ATOM 4349 C CA . GLY A 1 598 ? -35.489 3.006 31.730 1.00 81.44 598 GLY A CA 1
ATOM 4350 C C . GLY A 1 598 ? -36.565 2.011 31.288 1.00 81.44 598 GLY A C 1
ATOM 4351 O O . GLY A 1 598 ? -36.620 1.630 30.123 1.00 81.44 598 GLY A O 1
ATOM 4352 N N . SER A 1 599 ? -37.466 1.658 32.203 1.00 87.56 599 SER A N 1
ATOM 4353 C CA . SER A 1 599 ? -38.451 0.573 32.054 1.00 87.56 599 SER A CA 1
ATOM 4354 C C . SER A 1 599 ? -37.813 -0.813 31.901 1.00 87.56 599 SER A C 1
ATOM 4356 O O . SER A 1 599 ? -38.196 -1.591 31.030 1.00 87.56 599 SER A O 1
ATOM 4358 N N . GLU A 1 600 ? -36.849 -1.118 32.772 1.00 92.06 600 GLU A N 1
ATOM 4359 C CA . GLU A 1 600 ? -36.120 -2.393 32.781 1.00 92.06 600 GLU A CA 1
ATOM 4360 C C . GLU A 1 600 ? -36.409 -3.228 34.037 1.00 92.06 600 GLU A C 1
ATOM 4362 O O . GLU A 1 600 ? -36.498 -2.699 35.151 1.00 92.06 600 GLU A O 1
ATOM 4367 N N . LEU A 1 601 ? -36.496 -4.552 33.868 1.00 95.81 601 LEU A N 1
ATOM 4368 C CA . LEU A 1 601 ? -36.449 -5.505 34.982 1.00 95.81 601 LEU A CA 1
ATOM 4369 C C . LEU A 1 601 ? -34.994 -5.682 35.422 1.00 95.81 601 LEU A C 1
ATOM 4371 O O . LEU A 1 601 ? -34.111 -5.818 34.583 1.00 95.81 601 LEU A O 1
ATOM 4375 N N . LEU A 1 602 ? -34.757 -5.769 36.728 1.00 97.12 602 LEU A N 1
ATOM 4376 C CA . LEU A 1 602 ? -33.496 -6.225 37.297 1.00 97.12 602 LEU A CA 1
ATOM 4377 C C . LEU A 1 602 ? -33.733 -7.508 38.092 1.00 97.12 602 LEU A C 1
ATOM 4379 O O . LEU A 1 602 ? -34.620 -7.547 38.948 1.00 97.12 602 LEU A O 1
ATOM 4383 N N . LEU A 1 603 ? -32.916 -8.531 37.849 1.00 97.81 603 LEU A N 1
ATOM 4384 C CA . LEU A 1 603 ? -32.827 -9.733 38.673 1.00 97.81 603 LEU A CA 1
ATOM 4385 C C . LEU A 1 603 ? -31.494 -9.770 39.410 1.00 97.81 603 LEU A C 1
ATOM 4387 O O . LEU A 1 603 ? -30.451 -9.641 38.782 1.00 97.81 603 LEU A O 1
ATOM 4391 N N . ALA A 1 604 ? -31.530 -9.980 40.723 1.00 97.38 604 ALA A N 1
ATOM 4392 C CA . ALA A 1 604 ? -30.364 -10.279 41.541 1.00 97.38 604 ALA A CA 1
ATOM 4393 C C . ALA A 1 604 ? -30.362 -11.777 41.863 1.00 97.38 604 ALA A C 1
ATOM 4395 O O . ALA A 1 604 ? -31.221 -12.271 42.597 1.00 97.38 604 ALA A O 1
ATOM 4396 N N . PHE A 1 605 ? -29.393 -12.475 41.289 1.00 98.25 605 PHE A N 1
ATOM 4397 C CA . PHE A 1 605 ? -29.031 -13.852 41.574 1.00 98.25 605 PHE A CA 1
ATOM 4398 C C . PHE A 1 605 ? -28.034 -13.821 42.729 1.00 98.25 605 PHE A C 1
ATOM 4400 O O . PHE A 1 605 ? -26.935 -13.290 42.581 1.00 98.25 605 PHE A O 1
ATOM 4407 N N . VAL A 1 606 ? -28.434 -14.311 43.898 1.00 97.50 606 VAL A N 1
ATOM 4408 C CA . VAL A 1 606 ? -27.620 -14.263 45.116 1.00 97.50 606 VAL A CA 1
ATOM 4409 C C . VAL A 1 606 ? -27.422 -15.673 45.635 1.00 97.50 606 VAL A C 1
ATOM 4411 O O . VAL A 1 606 ? -28.386 -16.425 45.782 1.00 97.50 606 VAL A O 1
ATOM 4414 N N . THR A 1 607 ? -26.177 -16.025 45.917 1.00 95.56 607 THR A N 1
ATOM 4415 C CA . THR A 1 607 ? -25.789 -17.365 46.350 1.00 95.56 607 THR A CA 1
ATOM 4416 C C . THR A 1 607 ? -24.688 -17.274 47.406 1.00 95.56 607 THR A C 1
ATOM 4418 O O . THR A 1 607 ? -23.841 -16.384 47.327 1.00 95.56 607 THR A O 1
ATOM 4421 N N . ALA A 1 608 ? -24.759 -18.093 48.458 1.00 92.75 608 ALA A N 1
ATOM 4422 C CA . ALA A 1 608 ? -23.855 -18.006 49.611 1.00 92.75 608 ALA A CA 1
ATOM 4423 C C . ALA A 1 608 ? -23.741 -19.325 50.394 1.00 92.75 608 ALA A C 1
ATOM 4425 O O . ALA A 1 608 ? -24.680 -20.127 50.387 1.00 92.75 608 ALA A O 1
ATOM 4426 N N . ASP A 1 609 ? -22.612 -19.480 51.096 1.00 90.06 609 ASP A N 1
ATOM 4427 C CA . ASP A 1 609 ? -22.277 -20.590 52.006 1.00 90.06 609 ASP A CA 1
ATOM 4428 C C . ASP A 1 609 ? -23.298 -20.725 53.151 1.00 90.06 609 ASP A C 1
ATOM 4430 O O . ASP A 1 609 ? -24.084 -19.809 53.437 1.00 90.06 609 ASP A O 1
ATOM 4434 N N . ASP A 1 610 ? -23.224 -21.822 53.905 1.00 88.25 610 ASP A N 1
ATOM 4435 C CA . ASP A 1 610 ? -23.932 -21.961 55.172 1.00 88.25 610 ASP A CA 1
ATOM 4436 C C . ASP A 1 610 ? -23.091 -21.682 56.419 1.00 88.25 610 ASP A C 1
ATOM 4438 O O . ASP A 1 610 ? -21.876 -21.849 56.476 1.00 88.25 610 ASP A O 1
ATOM 4442 N N . SER A 1 611 ? -23.767 -21.279 57.493 1.00 80.50 611 SER A N 1
ATOM 4443 C CA . SER A 1 611 ? -23.155 -21.299 58.821 1.00 80.50 611 SER A CA 1
ATOM 4444 C C . SER A 1 611 ? -23.090 -22.720 59.382 1.00 80.50 611 SER A C 1
ATOM 4446 O O . SER A 1 611 ? -23.935 -23.548 59.045 1.00 80.50 611 SER A O 1
ATOM 4448 N N . PRO A 1 612 ? -22.192 -22.999 60.345 1.00 69.31 612 PRO A N 1
ATOM 4449 C CA . PRO A 1 612 ? -22.228 -24.248 61.110 1.00 69.31 612 PRO A CA 1
ATOM 4450 C C . PRO A 1 612 ? -23.557 -24.504 61.850 1.00 69.31 612 PRO A C 1
ATOM 4452 O O . PRO A 1 612 ? -23.791 -25.619 62.307 1.00 69.31 612 PRO A O 1
ATOM 4455 N N . ALA A 1 613 ? -24.422 -23.489 61.985 1.00 69.25 613 ALA A N 1
ATOM 4456 C CA . ALA A 1 613 ? -25.775 -23.607 62.535 1.00 69.25 613 ALA A CA 1
ATOM 4457 C C . ALA A 1 613 ? -26.865 -23.861 61.466 1.00 69.25 613 ALA A C 1
ATOM 4459 O O . ALA A 1 613 ? -28.005 -24.147 61.828 1.00 69.25 613 ALA A O 1
ATOM 4460 N N . GLY A 1 614 ? -26.520 -23.782 60.176 1.00 78.44 614 GLY A N 1
ATOM 4461 C CA . GLY A 1 614 ? -27.424 -23.933 59.035 1.00 78.44 614 GLY A CA 1
ATOM 4462 C C . GLY A 1 614 ? -28.331 -22.724 58.762 1.00 78.44 614 GLY A C 1
ATOM 4463 O O . GLY A 1 614 ? -28.564 -21.878 59.629 1.00 78.44 614 GLY A O 1
ATOM 4464 N N . GLY A 1 615 ? -28.900 -22.670 57.556 1.00 83.38 615 GLY A N 1
ATOM 4465 C CA . GLY A 1 615 ? -29.964 -21.732 57.197 1.00 83.38 615 GLY A CA 1
ATOM 4466 C C . GLY A 1 615 ? -29.525 -20.302 56.856 1.00 83.38 615 GLY A C 1
ATOM 4467 O O . GLY A 1 615 ? -30.301 -19.368 57.094 1.00 83.38 615 GLY A O 1
ATOM 4468 N N . THR A 1 616 ? -28.331 -20.095 56.286 1.00 89.94 616 THR A N 1
ATOM 4469 C CA . THR A 1 616 ? -27.988 -18.814 55.635 1.00 89.94 616 THR A CA 1
ATOM 4470 C C . THR A 1 616 ? -29.065 -18.438 54.605 1.00 89.94 616 THR A C 1
ATOM 4472 O O . THR A 1 616 ? -29.524 -19.271 53.829 1.00 89.94 616 THR A O 1
ATOM 4475 N N . VAL A 1 617 ? -29.492 -17.173 54.594 1.00 94.00 617 VAL A N 1
ATOM 4476 C CA . VAL A 1 617 ? -30.492 -16.623 53.663 1.00 94.00 617 VAL A CA 1
ATOM 4477 C C . VAL A 1 617 ? -30.202 -15.157 53.358 1.00 94.00 617 VAL A C 1
ATOM 4479 O O . VAL A 1 617 ? -29.619 -14.448 54.181 1.00 94.00 617 VAL A O 1
ATOM 4482 N N . VAL A 1 618 ? -30.677 -14.653 52.220 1.00 95.88 618 VAL A N 1
ATOM 4483 C CA . VAL A 1 618 ? -30.711 -13.209 51.954 1.00 95.88 618 VAL A CA 1
ATOM 4484 C C . VAL A 1 618 ? -31.808 -12.571 52.807 1.00 95.88 618 VAL A C 1
ATOM 4486 O O . VAL A 1 618 ? -32.980 -12.952 52.757 1.00 95.88 618 VAL A O 1
ATOM 4489 N N . SER A 1 619 ? -31.406 -11.595 53.616 1.00 93.56 619 SER A N 1
ATOM 4490 C CA . SER A 1 619 ? -32.275 -10.839 54.524 1.00 93.56 619 SER A CA 1
ATOM 4491 C C . SER A 1 619 ? -32.801 -9.544 53.899 1.00 93.56 619 SER A C 1
ATOM 4493 O O . SER A 1 619 ? -33.919 -9.133 54.202 1.00 93.56 619 SER A O 1
ATOM 4495 N N . SER A 1 620 ? -32.034 -8.915 53.003 1.00 94.31 620 SER A N 1
ATOM 4496 C CA . SER A 1 620 ? -32.466 -7.756 52.214 1.00 94.31 620 SER A CA 1
ATOM 4497 C C . SER A 1 620 ? -31.574 -7.545 50.988 1.00 94.31 620 SER A C 1
ATOM 4499 O O . SER A 1 620 ? -30.440 -8.023 50.954 1.00 94.31 620 SER A O 1
ATOM 4501 N N . ILE A 1 621 ? -32.063 -6.793 49.997 1.00 97.00 621 ILE A N 1
ATOM 4502 C CA . ILE A 1 621 ? -31.253 -6.254 48.897 1.00 97.00 621 ILE A CA 1
ATOM 4503 C C . ILE A 1 621 ? -31.528 -4.753 48.775 1.00 97.00 621 ILE A C 1
ATOM 4505 O O . ILE A 1 621 ? -32.678 -4.320 48.862 1.00 97.00 621 ILE A O 1
ATOM 4509 N N . ALA A 1 622 ? -30.473 -3.963 48.580 1.00 93.88 622 ALA A N 1
ATOM 4510 C CA . ALA A 1 622 ? -30.536 -2.519 48.392 1.00 93.88 622 ALA A CA 1
ATOM 4511 C C . ALA A 1 622 ? -29.609 -2.078 47.249 1.00 93.88 622 ALA A C 1
ATOM 4513 O O . ALA A 1 622 ? -28.484 -2.556 47.123 1.00 93.88 622 ALA A O 1
ATOM 4514 N N . GLY A 1 623 ? -30.067 -1.147 46.413 1.00 90.81 623 GLY A N 1
ATOM 4515 C CA . GLY A 1 623 ? -29.288 -0.628 45.287 1.00 90.81 623 GLY A CA 1
ATOM 4516 C C . GLY A 1 623 ? -30.161 0.059 44.244 1.00 90.81 623 GLY A C 1
ATOM 4517 O O . GLY A 1 623 ? -31.360 -0.208 44.160 1.00 90.81 623 GLY A O 1
ATOM 4518 N N . GLY A 1 624 ? -29.568 0.976 43.476 1.00 84.81 624 GLY A N 1
ATOM 4519 C CA . GLY A 1 624 ? -30.235 1.692 42.378 1.00 84.81 624 GLY A CA 1
ATOM 4520 C C . GLY A 1 624 ? -31.418 2.594 42.761 1.00 84.81 624 GLY A C 1
ATOM 4521 O O . GLY A 1 624 ? -32.120 3.062 41.874 1.00 84.81 624 GLY A O 1
ATOM 4522 N N . GLY A 1 625 ? -31.673 2.823 44.055 1.00 90.19 625 GLY A N 1
ATOM 4523 C CA . GLY A 1 625 ? -32.889 3.502 44.527 1.00 90.19 625 GLY A CA 1
ATOM 4524 C C . GLY A 1 625 ? -34.168 2.662 44.385 1.00 90.19 625 GLY A C 1
ATOM 4525 O O . GLY A 1 625 ? -35.265 3.207 44.474 1.00 90.19 625 GLY A O 1
ATOM 4526 N N . LEU A 1 626 ? -34.040 1.351 44.150 1.00 94.38 626 LEU A N 1
ATOM 4527 C CA . LEU A 1 626 ? -35.162 0.455 43.872 1.00 94.38 626 LEU A CA 1
ATOM 4528 C C . LEU A 1 626 ? -35.620 -0.324 45.111 1.00 94.38 626 LEU A C 1
ATOM 4530 O O . LEU A 1 626 ? -34.847 -0.580 46.035 1.00 94.38 626 LEU A O 1
ATOM 4534 N N . THR A 1 627 ? -36.876 -0.773 45.085 1.00 93.31 627 THR A N 1
ATOM 4535 C CA . THR A 1 627 ? -37.396 -1.766 46.036 1.00 93.31 627 THR A CA 1
ATOM 4536 C C . THR A 1 627 ? -37.123 -3.169 45.500 1.00 93.31 627 THR A C 1
ATOM 4538 O O . THR A 1 627 ? -37.446 -3.454 44.351 1.00 93.31 627 THR A O 1
ATOM 4541 N N . TRP A 1 628 ? -36.575 -4.065 46.320 1.00 95.38 628 TRP A N 1
ATOM 4542 C CA . TRP A 1 628 ? -36.281 -5.446 45.922 1.00 95.38 628 TRP A CA 1
ATOM 4543 C C . TRP A 1 628 ? -37.255 -6.444 46.562 1.00 95.38 628 TRP A C 1
ATOM 4545 O O . TRP A 1 628 ? -37.634 -6.297 47.723 1.00 95.38 628 TRP A O 1
ATOM 4555 N N . GLN A 1 629 ? -37.669 -7.464 45.807 1.00 95.88 629 GLN A N 1
ATOM 4556 C CA . GLN A 1 629 ? -38.588 -8.521 46.249 1.00 95.88 629 GLN A CA 1
ATOM 4557 C C . GLN A 1 629 ? -38.043 -9.911 45.911 1.00 95.88 629 GLN A C 1
ATOM 4559 O O . GLN A 1 629 ? -37.588 -10.132 44.792 1.00 95.88 629 GLN A O 1
ATOM 4564 N N . LEU A 1 630 ? -38.148 -10.863 46.840 1.00 96.94 630 LEU A N 1
ATOM 4565 C CA . LEU A 1 630 ? -37.799 -12.264 46.595 1.00 96.94 630 LEU A CA 1
ATOM 4566 C C . LEU A 1 630 ? -38.725 -12.865 45.522 1.00 96.94 630 LEU A C 1
ATOM 4568 O O . LEU A 1 630 ? -39.948 -12.776 45.629 1.00 96.94 630 LEU A O 1
ATOM 4572 N N . VAL A 1 631 ? -38.136 -13.497 44.507 1.00 97.19 631 VAL A N 1
ATOM 4573 C CA . VAL A 1 631 ? -38.839 -14.307 43.500 1.00 97.19 631 VAL A CA 1
ATOM 4574 C C . VAL A 1 631 ? -38.913 -15.757 43.967 1.00 97.19 631 VAL A C 1
ATOM 4576 O O . VAL A 1 631 ? -40.001 -16.328 44.023 1.00 97.19 631 VAL A O 1
ATOM 4579 N N . ARG A 1 632 ? -37.766 -16.356 44.317 1.00 97.19 632 ARG A N 1
ATOM 4580 C CA . ARG A 1 632 ? -37.679 -17.721 44.857 1.00 97.19 632 ARG A CA 1
ATOM 4581 C C . ARG A 1 632 ? -36.351 -17.950 45.578 1.00 97.19 632 ARG A C 1
ATOM 4583 O O . ARG A 1 632 ? -35.344 -17.339 45.234 1.00 97.19 632 ARG A O 1
ATOM 4590 N N . ARG A 1 633 ? -36.368 -18.866 46.546 1.00 97.38 633 ARG A N 1
ATOM 4591 C CA . ARG A 1 633 ? -35.218 -19.387 47.298 1.00 97.38 633 ARG A CA 1
ATOM 4592 C C . ARG A 1 633 ? -35.181 -20.909 47.170 1.00 97.38 633 ARG A C 1
ATOM 4594 O O . ARG A 1 633 ? -36.241 -21.537 47.186 1.00 97.38 633 ARG A O 1
ATOM 4601 N N . THR A 1 634 ? -33.981 -21.475 47.116 1.00 96.81 634 THR A N 1
ATOM 4602 C CA . THR A 1 634 ? -33.712 -22.899 47.352 1.00 96.81 634 THR A CA 1
ATOM 4603 C C . THR A 1 634 ? -32.540 -22.989 48.322 1.00 96.81 634 THR A C 1
ATOM 4605 O O . THR A 1 634 ? -31.461 -22.484 48.032 1.00 96.81 634 THR A O 1
ATOM 4608 N N . ASN A 1 635 ? -32.789 -23.583 49.485 1.00 92.88 635 ASN A N 1
ATOM 4609 C CA . ASN A 1 635 ? -31.855 -23.743 50.604 1.00 92.88 635 ASN A CA 1
ATOM 4610 C C . ASN A 1 635 ? -32.150 -25.079 51.321 1.00 92.88 635 ASN A C 1
ATOM 4612 O O . ASN A 1 635 ? -32.390 -25.139 52.526 1.00 92.88 635 ASN A O 1
ATOM 4616 N N . ALA A 1 636 ? -32.296 -26.138 50.521 1.00 92.25 636 ALA A N 1
ATOM 4617 C CA . ALA A 1 636 ? -32.663 -27.482 50.964 1.00 92.25 636 ALA A CA 1
ATOM 4618 C C . ALA A 1 636 ? -31.430 -28.367 51.215 1.00 92.25 636 ALA A C 1
ATOM 4620 O O . ALA A 1 636 ? -31.472 -29.248 52.073 1.00 92.25 636 ALA A O 1
ATOM 4621 N N . GLN A 1 637 ? -30.336 -28.114 50.491 1.00 92.31 637 GLN A N 1
ATOM 4622 C CA . GLN A 1 637 ? -28.987 -28.395 50.977 1.00 92.31 637 GLN A CA 1
ATOM 4623 C C . GLN A 1 637 ? -28.438 -27.160 51.702 1.00 92.31 637 GLN A C 1
ATOM 4625 O O . GLN A 1 637 ? -29.028 -26.082 51.639 1.00 92.31 637 GLN A O 1
ATOM 4630 N N . VAL A 1 638 ? -27.298 -27.340 52.362 1.00 89.25 638 VAL A N 1
ATOM 4631 C CA . VAL A 1 638 ? -26.487 -26.268 52.954 1.00 89.25 638 VAL A CA 1
ATOM 4632 C C . VAL A 1 638 ? -26.180 -25.158 51.943 1.00 89.25 638 VAL A C 1
ATOM 4634 O O . VAL A 1 638 ? -25.926 -25.420 50.766 1.00 89.25 638 VAL A O 1
ATOM 4637 N N . GLY A 1 639 ? -26.245 -23.921 52.427 1.00 91.31 639 GLY A N 1
ATOM 4638 C CA . GLY A 1 639 ? -26.125 -22.698 51.642 1.00 91.31 639 GLY A CA 1
ATOM 4639 C C . GLY A 1 639 ? -27.474 -22.234 51.094 1.00 91.31 639 GLY A C 1
ATOM 4640 O O . GLY A 1 639 ? -28.533 -22.788 51.406 1.00 91.31 639 GLY A O 1
ATOM 4641 N N . THR A 1 640 ? -27.459 -21.176 50.289 1.00 94.38 640 THR A N 1
ATOM 4642 C CA . THR A 1 640 ? -28.678 -20.630 49.679 1.00 94.38 640 THR A CA 1
ATOM 4643 C C . THR A 1 640 ? -28.448 -20.219 48.239 1.00 94.38 640 THR A C 1
ATOM 4645 O O . THR A 1 640 ? -27.400 -19.679 47.900 1.00 94.38 640 THR A O 1
ATOM 4648 N N . ALA A 1 641 ? -29.469 -20.416 47.409 1.00 97.06 641 ALA A N 1
ATOM 4649 C CA . ALA A 1 641 ? -29.544 -19.913 46.048 1.00 97.06 641 ALA A CA 1
ATOM 4650 C C . ALA A 1 641 ? -30.869 -19.160 45.857 1.00 97.06 641 ALA A C 1
ATOM 4652 O O . ALA A 1 641 ? -31.954 -19.749 45.926 1.00 97.06 641 ALA A O 1
ATOM 4653 N N . GLU A 1 642 ? -30.809 -17.849 45.626 1.00 98.19 642 GLU A N 1
ATOM 4654 C CA . GLU A 1 642 ? -31.971 -16.956 45.633 1.00 98.19 642 GLU A CA 1
ATOM 4655 C C . GLU A 1 642 ? -32.033 -16.056 44.405 1.00 98.19 642 GLU A C 1
ATOM 4657 O O . GLU A 1 642 ? -31.037 -15.478 43.980 1.00 98.19 642 GLU A O 1
ATOM 4662 N N . ILE A 1 643 ? -33.244 -15.873 43.885 1.00 98.38 643 ILE A N 1
ATOM 4663 C CA . ILE A 1 643 ? -33.542 -14.890 42.845 1.00 98.38 643 ILE A CA 1
ATOM 4664 C C . ILE A 1 643 ? -34.422 -13.813 43.463 1.00 98.38 643 ILE A C 1
ATOM 4666 O O . ILE A 1 643 ? -35.469 -14.112 44.041 1.00 98.38 643 ILE A O 1
ATOM 4670 N N . TRP A 1 644 ? -34.018 -12.559 43.308 1.00 98.12 644 TRP A N 1
ATOM 4671 C CA . TRP A 1 644 ? -34.757 -11.367 43.718 1.00 98.12 644 TRP A CA 1
ATOM 4672 C C . TRP A 1 644 ? -34.982 -10.454 42.511 1.00 98.12 644 TRP A C 1
ATOM 4674 O O . TRP A 1 644 ? -34.174 -10.453 41.588 1.00 98.12 644 TRP A O 1
ATOM 4684 N N . ARG A 1 645 ? -36.053 -9.655 42.516 1.00 97.00 645 ARG A N 1
ATOM 4685 C CA . ARG A 1 645 ? -36.394 -8.710 41.441 1.00 97.00 645 ARG A CA 1
ATOM 4686 C C . ARG A 1 645 ? -36.550 -7.272 41.922 1.00 97.00 645 ARG A C 1
ATOM 4688 O O . ARG A 1 645 ? -36.988 -7.038 43.051 1.00 97.00 645 ARG A O 1
ATOM 4695 N N . ALA A 1 646 ? -36.305 -6.338 41.016 1.00 95.81 646 ALA A N 1
ATOM 4696 C CA . ALA A 1 646 ? -36.712 -4.940 41.090 1.00 95.81 646 ALA A CA 1
ATOM 4697 C C . ALA A 1 646 ? -37.041 -4.420 39.679 1.00 95.81 646 ALA A C 1
ATOM 4699 O O . ALA A 1 646 ? -36.676 -5.056 38.693 1.00 95.81 646 ALA A O 1
ATOM 4700 N N . PHE A 1 647 ? -37.710 -3.270 39.557 1.00 94.50 647 PHE A N 1
ATOM 4701 C CA . PHE A 1 647 ? -37.994 -2.663 38.250 1.00 94.50 647 PHE A CA 1
ATOM 4702 C C . PHE A 1 647 ? -37.612 -1.182 38.223 1.00 94.50 647 PHE A C 1
ATOM 4704 O O . PHE A 1 647 ? -38.068 -0.401 39.059 1.00 94.50 647 PHE A O 1
ATOM 4711 N N . ALA A 1 648 ? -36.776 -0.794 37.262 1.00 93.12 648 ALA A N 1
ATOM 4712 C CA . ALA A 1 648 ? -36.286 0.568 37.103 1.00 93.12 648 ALA A CA 1
ATOM 4713 C C . ALA A 1 648 ? -37.132 1.325 36.075 1.00 93.12 648 ALA A C 1
ATOM 4715 O O . ALA A 1 648 ? -36.970 1.146 34.872 1.00 93.12 648 ALA A O 1
ATOM 4716 N N . ALA A 1 649 ? -38.027 2.205 36.534 1.00 86.88 649 ALA A N 1
ATOM 4717 C CA . ALA A 1 649 ? -38.830 3.048 35.639 1.00 86.88 649 ALA A CA 1
ATOM 4718 C C . ALA A 1 649 ? -37.973 4.059 34.845 1.00 86.88 649 ALA A C 1
ATOM 4720 O O . ALA A 1 649 ? -38.267 4.358 33.690 1.00 86.88 649 ALA A O 1
ATOM 4721 N N . SER A 1 650 ? -36.889 4.551 35.448 1.00 89.50 650 SER A N 1
ATOM 4722 C CA . SER A 1 650 ? -35.923 5.485 34.860 1.00 89.50 650 SER A CA 1
ATOM 4723 C C . SER A 1 650 ? -34.548 4.842 34.700 1.00 89.50 650 SER A C 1
ATOM 4725 O O . SER A 1 650 ? -34.195 3.942 35.461 1.00 89.50 650 SER A O 1
ATOM 4727 N N . ARG A 1 651 ? -33.743 5.363 33.767 1.00 90.25 651 ARG A N 1
ATOM 4728 C CA . ARG A 1 651 ? -32.366 4.912 33.542 1.00 90.25 651 ARG A CA 1
ATOM 4729 C C . ARG A 1 651 ? -31.515 4.999 34.808 1.00 90.25 651 ARG A C 1
ATOM 4731 O O . ARG A 1 651 ? -31.449 6.053 35.439 1.00 90.25 651 ARG A O 1
ATOM 4738 N N . LEU A 1 652 ? -30.825 3.911 35.138 1.00 90.94 652 LEU A N 1
ATOM 4739 C CA . LEU A 1 652 ? -29.852 3.864 36.225 1.00 90.94 652 LEU A CA 1
ATOM 4740 C C . LEU A 1 652 ? -28.478 4.290 35.700 1.00 90.94 652 LEU A C 1
ATOM 4742 O O . LEU A 1 652 ? -28.103 3.966 34.575 1.00 90.94 652 LEU A O 1
ATOM 4746 N N . SER A 1 653 ? -27.713 5.033 36.496 1.00 92.75 653 SER A N 1
ATOM 4747 C CA . SER A 1 653 ? -26.375 5.502 36.115 1.00 92.75 653 SER A CA 1
ATOM 4748 C C . SER A 1 653 ? -25.393 5.328 37.267 1.00 92.75 653 SER A C 1
ATOM 4750 O O . SER A 1 653 ? -25.605 5.876 38.345 1.00 92.75 653 SER A O 1
ATOM 4752 N N . ASN A 1 654 ? -24.327 4.565 37.019 1.00 91.94 654 ASN A N 1
ATOM 4753 C CA . ASN A 1 654 ? -23.243 4.246 37.953 1.00 91.94 654 ASN A CA 1
ATOM 4754 C C . ASN A 1 654 ? -23.723 3.729 39.329 1.00 91.94 654 ASN A C 1
ATOM 4756 O O . ASN A 1 654 ? -23.229 4.135 40.382 1.00 91.94 654 ASN A O 1
ATOM 4760 N N . VAL A 1 655 ? -24.721 2.843 39.321 1.00 92.00 655 VAL A N 1
ATOM 4761 C CA . VAL A 1 655 ? -25.309 2.229 40.520 1.00 92.00 655 VAL A CA 1
ATOM 4762 C C . VAL A 1 655 ? -24.595 0.926 40.874 1.00 92.00 655 VAL A C 1
ATOM 4764 O O . VAL A 1 655 ? -24.002 0.290 40.014 1.00 92.00 655 VAL A O 1
ATOM 4767 N N . SER A 1 656 ? -24.680 0.489 42.128 1.00 93.25 656 SER A N 1
ATOM 4768 C CA . SER A 1 656 ? -24.321 -0.879 42.542 1.00 93.25 656 SER A CA 1
ATOM 4769 C C . SER A 1 656 ? -25.436 -1.460 43.409 1.00 93.25 656 SER A C 1
ATOM 4771 O O . SER A 1 656 ? -26.237 -0.710 43.982 1.00 93.25 656 SER A O 1
ATOM 4773 N N . VAL A 1 657 ? -25.506 -2.788 43.485 1.00 96.88 657 VAL A N 1
ATOM 4774 C CA . VAL A 1 657 ? -26.509 -3.520 44.267 1.00 96.88 657 VAL A CA 1
ATOM 4775 C C . VAL A 1 657 ? -25.808 -4.333 45.344 1.00 96.88 657 VAL A C 1
ATOM 4777 O O . VAL A 1 657 ? -24.781 -4.955 45.092 1.00 96.88 657 VAL A O 1
ATOM 4780 N N . THR A 1 658 ? -26.351 -4.290 46.559 1.00 97.19 658 THR A N 1
ATOM 4781 C CA . THR A 1 658 ? -25.837 -4.994 47.737 1.00 97.19 658 THR A CA 1
ATOM 4782 C C . THR A 1 658 ? -26.917 -5.911 48.297 1.00 97.19 658 THR A C 1
ATOM 4784 O O . THR A 1 658 ? -27.989 -5.435 48.672 1.00 97.19 658 THR A O 1
ATOM 4787 N N . ALA A 1 659 ? -26.635 -7.207 48.388 1.00 97.25 659 ALA A N 1
ATOM 4788 C CA . ALA A 1 659 ? -27.436 -8.159 49.148 1.00 97.25 659 ALA A CA 1
ATOM 4789 C C . ALA A 1 659 ? -26.854 -8.326 50.555 1.00 97.25 659 ALA A C 1
ATOM 4791 O O . ALA A 1 659 ? -25.646 -8.489 50.716 1.00 97.25 659 ALA A O 1
ATOM 4792 N N . THR A 1 660 ? -27.719 -8.313 51.569 1.00 96.19 660 THR A N 1
ATOM 4793 C CA . THR A 1 660 ? -27.356 -8.579 52.964 1.00 96.19 660 THR A CA 1
ATOM 4794 C C . THR A 1 660 ? -27.800 -9.987 53.344 1.00 96.19 660 THR A C 1
ATOM 4796 O O . THR A 1 660 ? -29.000 -10.266 53.366 1.00 96.19 660 THR A O 1
ATOM 4799 N N . ILE A 1 661 ? -26.864 -10.861 53.699 1.00 93.62 661 ILE A N 1
ATOM 4800 C CA . ILE A 1 661 ? -27.114 -12.243 54.142 1.00 93.62 661 ILE A CA 1
ATOM 4801 C C . ILE A 1 661 ? -27.255 -12.345 55.676 1.00 93.62 661 ILE A C 1
ATOM 4803 O O . ILE A 1 661 ? -26.852 -11.446 56.423 1.00 93.62 661 ILE A O 1
ATOM 4807 N N . SER A 1 662 ? -27.925 -13.391 56.171 1.00 92.81 662 SER A N 1
ATOM 4808 C CA . SER A 1 662 ? -28.279 -13.568 57.595 1.00 92.81 662 SER A CA 1
ATOM 4809 C C . SER A 1 662 ? -27.068 -13.830 58.503 1.00 92.81 662 SER A C 1
ATOM 4811 O O . SER A 1 662 ? -27.038 -13.361 59.642 1.00 92.81 662 SER A O 1
ATOM 4813 N N . SER A 1 663 ? -26.056 -14.497 57.965 1.00 89.00 663 SER A N 1
ATOM 4814 C CA . SER A 1 663 ? -24.769 -14.877 58.561 1.00 89.00 663 SER A CA 1
ATOM 4815 C C . SER A 1 663 ? -23.636 -14.331 57.683 1.00 89.00 663 SER A C 1
ATOM 4817 O O . SER A 1 663 ? -23.850 -14.045 56.507 1.00 89.00 663 SER A O 1
ATOM 4819 N N . ALA A 1 664 ? -22.444 -14.110 58.243 1.00 89.19 664 ALA A N 1
ATOM 4820 C CA . ALA A 1 664 ? -21.296 -13.667 57.449 1.00 89.19 664 ALA A CA 1
ATOM 4821 C C . ALA A 1 664 ? -20.692 -14.880 56.737 1.00 89.19 664 ALA A C 1
ATOM 4823 O O . ALA A 1 664 ? -20.319 -15.823 57.427 1.00 89.19 664 ALA A O 1
ATOM 4824 N N . GLN A 1 665 ? -20.658 -14.877 55.401 1.00 88.38 665 GLN A N 1
ATOM 4825 C CA . GLN A 1 665 ? -20.285 -16.047 54.597 1.00 88.38 665 GLN A CA 1
ATOM 4826 C C . GLN A 1 665 ? -19.614 -15.705 53.278 1.00 88.38 665 GLN A C 1
ATOM 4828 O O . GLN A 1 665 ? -19.776 -14.596 52.770 1.00 88.38 665 GLN A O 1
ATOM 4833 N N . ALA A 1 666 ? -18.897 -16.673 52.708 1.00 89.88 666 ALA A N 1
ATOM 4834 C CA . ALA A 1 666 ? -18.525 -16.604 51.304 1.00 89.88 666 ALA A CA 1
ATOM 4835 C C . ALA A 1 666 ? -19.781 -16.645 50.408 1.00 89.88 666 ALA A C 1
ATOM 4837 O O . ALA A 1 666 ? -20.851 -17.103 50.820 1.00 89.88 666 ALA A O 1
ATOM 4838 N N . GLY A 1 667 ? -19.677 -16.097 49.199 1.00 92.19 667 GLY A N 1
ATOM 4839 C CA . GLY A 1 667 ? -20.797 -16.057 48.263 1.00 92.19 667 GLY A CA 1
ATOM 4840 C C . GLY A 1 667 ? -20.615 -15.071 47.119 1.00 92.19 667 GLY A C 1
ATOM 4841 O O . GLY A 1 667 ? -19.613 -14.359 47.035 1.00 92.19 667 GLY A O 1
ATOM 4842 N N . SER A 1 668 ? -21.625 -15.011 46.256 1.00 95.12 668 SER A N 1
ATOM 4843 C CA . SER A 1 668 ? -21.665 -14.171 45.063 1.00 95.12 668 SER A CA 1
ATOM 4844 C C . SER A 1 668 ? -23.030 -13.502 44.877 1.00 95.12 668 SER A C 1
ATOM 4846 O O . SER A 1 668 ? -24.083 -14.077 45.175 1.00 95.12 668 SER A O 1
ATOM 4848 N N . ILE A 1 669 ? -23.015 -12.274 44.359 1.00 97.31 669 ILE A N 1
ATOM 4849 C CA . ILE A 1 669 ? -24.184 -11.612 43.778 1.00 97.31 669 ILE A CA 1
ATOM 4850 C C . ILE A 1 669 ? -23.926 -11.335 42.300 1.00 97.31 669 ILE A C 1
ATOM 4852 O O . ILE A 1 669 ? -22.914 -10.749 41.937 1.00 97.31 669 ILE A O 1
ATOM 4856 N N . THR A 1 670 ? -24.885 -11.685 41.449 1.00 97.06 670 THR A N 1
ATOM 4857 C CA . THR A 1 670 ? -24.923 -11.300 40.036 1.00 97.06 670 THR A CA 1
ATOM 4858 C C . THR A 1 670 ? -26.238 -10.592 39.750 1.00 97.06 670 THR A C 1
ATOM 4860 O O . THR A 1 670 ? -27.308 -11.149 39.984 1.00 97.06 670 THR A O 1
ATOM 4863 N N . VAL A 1 671 ? -26.183 -9.362 39.245 1.00 96.88 671 VAL A N 1
ATOM 4864 C CA . VAL A 1 671 ? -27.363 -8.628 38.776 1.00 96.88 671 VAL A CA 1
ATOM 4865 C C . VAL A 1 671 ? -27.422 -8.658 37.259 1.00 96.88 671 VAL A C 1
ATOM 4867 O O . VAL A 1 671 ? -26.430 -8.369 36.599 1.00 96.88 671 VAL A O 1
ATOM 4870 N N . VAL A 1 672 ? -28.596 -8.976 36.718 1.00 95.06 672 VAL A N 1
ATOM 4871 C CA . VAL A 1 672 ? -28.889 -8.965 35.282 1.00 95.06 672 VAL A CA 1
ATOM 4872 C C . VAL A 1 672 ? -30.069 -8.036 35.021 1.00 95.06 672 VAL A C 1
ATOM 4874 O O . VAL A 1 672 ? -31.099 -8.157 35.689 1.00 95.06 672 VAL A O 1
ATOM 4877 N N . THR A 1 673 ? -29.933 -7.113 34.069 1.00 94.00 673 THR A N 1
ATOM 4878 C CA . THR A 1 673 ? -30.998 -6.176 33.672 1.00 94.00 673 THR A CA 1
ATOM 4879 C C . THR A 1 673 ? -31.582 -6.547 32.309 1.00 94.00 673 THR A C 1
ATOM 4881 O O . THR A 1 673 ? -30.904 -7.157 31.479 1.00 94.00 673 THR A O 1
ATOM 4884 N N . PHE A 1 674 ? -32.857 -6.227 32.085 1.00 92.62 674 PHE A N 1
ATOM 4885 C CA . PHE A 1 674 ? -33.599 -6.628 30.890 1.00 92.62 674 PHE A CA 1
ATOM 4886 C C . PHE A 1 674 ? -34.393 -5.469 30.291 1.00 92.62 674 PHE A C 1
ATOM 4888 O O . PHE A 1 674 ? -35.311 -4.941 30.926 1.00 92.62 674 PHE A O 1
ATOM 4895 N N . THR A 1 675 ? -34.115 -5.166 29.025 1.00 88.62 675 THR A N 1
ATOM 4896 C CA . THR A 1 675 ? -34.980 -4.349 28.166 1.00 88.62 675 THR A CA 1
ATOM 4897 C C . THR A 1 675 ? -36.099 -5.213 27.578 1.00 88.62 675 THR A C 1
ATOM 4899 O O . THR A 1 675 ? -35.965 -6.431 27.462 1.00 88.62 675 THR A O 1
ATOM 4902 N N . GLY A 1 676 ? -37.248 -4.613 27.250 1.00 86.44 676 GLY A N 1
ATOM 4903 C CA . GLY A 1 676 ? -38.386 -5.335 26.651 1.00 86.44 676 GLY A CA 1
ATOM 4904 C C . GLY A 1 676 ? -39.119 -6.321 27.577 1.00 86.44 676 GLY A C 1
ATOM 4905 O O . GLY A 1 676 ? -40.018 -7.037 27.130 1.00 86.44 676 GLY A O 1
ATOM 4906 N N . ALA A 1 677 ? -38.762 -6.364 28.864 1.00 89.69 677 ALA A N 1
ATOM 4907 C CA . ALA A 1 677 ? -39.468 -7.130 29.888 1.00 89.69 677 ALA A CA 1
ATOM 4908 C C . ALA A 1 677 ? -40.868 -6.560 30.163 1.00 89.69 677 ALA A C 1
ATOM 4910 O O . ALA A 1 677 ? -41.094 -5.362 30.011 1.00 89.69 677 ALA A O 1
ATOM 4911 N N . ASP A 1 678 ? -41.811 -7.415 30.571 1.00 90.50 678 ASP A N 1
ATOM 4912 C CA . ASP A 1 678 ? -43.191 -7.003 30.855 1.00 90.50 678 ASP A CA 1
ATOM 4913 C C . ASP A 1 678 ? -43.256 -5.968 32.001 1.00 90.50 678 ASP A C 1
ATOM 4915 O O . ASP A 1 678 ? -43.010 -6.317 33.158 1.00 90.50 678 ASP A O 1
ATOM 4919 N N . PRO A 1 679 ? -43.615 -4.699 31.718 1.00 87.56 679 PRO A N 1
ATOM 4920 C CA . PRO A 1 679 ? -43.626 -3.641 32.723 1.00 87.56 679 PRO A CA 1
ATOM 4921 C C . PRO A 1 679 ? -44.845 -3.718 33.656 1.00 87.56 679 PRO A C 1
ATOM 4923 O O . PRO A 1 679 ? -45.003 -2.862 34.526 1.00 87.56 679 PRO A O 1
ATOM 4926 N N . SER A 1 680 ? -45.749 -4.685 33.459 1.00 85.44 680 SER A N 1
ATOM 4927 C CA . SER A 1 680 ? -46.976 -4.808 34.242 1.00 85.44 680 SER A CA 1
ATOM 4928 C C . SER A 1 680 ? -46.749 -5.365 35.655 1.00 85.44 680 SER A C 1
ATOM 4930 O O . SER A 1 680 ? -45.707 -5.927 36.008 1.00 85.44 680 SER A O 1
ATOM 4932 N N . GLY A 1 681 ? -47.770 -5.194 36.497 1.00 85.31 681 GLY A N 1
ATOM 4933 C CA . GLY A 1 681 ? -47.714 -5.546 37.912 1.00 85.31 681 GLY A CA 1
ATOM 4934 C C . GLY A 1 681 ? -46.860 -4.583 38.743 1.00 85.31 681 GLY A C 1
ATOM 4935 O O . GLY A 1 681 ? -46.238 -3.643 38.253 1.00 85.31 681 GLY A O 1
ATOM 4936 N N . THR A 1 682 ? -46.841 -4.794 40.056 1.00 84.25 682 THR A N 1
ATOM 4937 C CA . THR A 1 682 ? -46.024 -3.989 40.971 1.00 84.25 682 THR A CA 1
ATOM 4938 C C . THR A 1 682 ? -44.575 -4.470 40.941 1.00 84.25 682 THR A C 1
ATOM 4940 O O . THR A 1 682 ? -44.329 -5.668 41.079 1.00 84.25 682 THR A O 1
ATOM 4943 N N . ASN A 1 683 ? -43.618 -3.547 40.802 1.00 84.81 683 ASN A N 1
ATOM 4944 C CA . ASN A 1 683 ? -42.177 -3.808 40.922 1.00 84.81 683 ASN A CA 1
ATOM 4945 C C . ASN A 1 683 ? -41.658 -4.972 40.042 1.00 84.81 683 ASN A C 1
ATOM 4947 O O . ASN A 1 683 ? -40.970 -5.873 40.527 1.00 84.81 683 ASN A O 1
ATOM 4951 N N . GLY A 1 684 ? -42.041 -4.982 38.759 1.00 83.69 684 GLY A N 1
ATOM 4952 C CA . GLY A 1 684 ? -41.585 -5.980 37.780 1.00 83.69 684 GLY A CA 1
ATOM 4953 C C . GLY A 1 684 ? -42.175 -7.377 37.977 1.00 83.69 684 GLY A C 1
ATOM 4954 O O . GLY A 1 684 ? -41.604 -8.359 37.512 1.00 83.69 684 GLY A O 1
ATOM 4955 N N . SER A 1 685 ? -43.296 -7.500 38.694 1.00 89.50 685 SER A N 1
ATOM 4956 C CA . SER A 1 685 ? -43.938 -8.799 38.928 1.00 89.50 685 SER A CA 1
ATOM 4957 C C . SER A 1 685 ? -44.540 -9.426 37.671 1.00 89.50 685 SER A C 1
ATOM 4959 O O . SER A 1 685 ? -44.485 -10.647 37.560 1.00 89.50 685 SER A O 1
ATOM 4961 N N . GLY A 1 686 ? -45.038 -8.634 36.714 1.00 90.62 686 GLY A N 1
ATOM 4962 C CA . GLY A 1 686 ? -45.529 -9.130 35.423 1.00 90.62 686 GLY A CA 1
ATOM 4963 C C . GLY A 1 686 ? -44.430 -9.702 34.525 1.00 90.62 686 GLY A C 1
ATOM 4964 O O . GLY A 1 686 ? -44.712 -10.550 33.683 1.00 90.62 686 GLY A O 1
ATOM 4965 N N . ALA A 1 687 ? -43.171 -9.311 34.746 1.00 93.56 687 ALA A N 1
ATOM 4966 C CA . ALA A 1 687 ? -42.017 -9.843 34.027 1.00 93.56 687 ALA A CA 1
ATOM 4967 C C . ALA A 1 687 ? -41.536 -11.213 34.529 1.00 93.56 687 ALA A C 1
ATOM 4969 O O . ALA A 1 687 ? -40.607 -11.753 33.937 1.00 93.56 687 ALA A O 1
ATOM 4970 N N . ILE A 1 688 ? -42.121 -11.788 35.588 1.00 97.12 688 ILE A N 1
ATOM 4971 C CA . ILE A 1 688 ? -41.729 -13.110 36.100 1.00 97.12 688 ILE A CA 1
ATOM 4972 C C . ILE A 1 688 ? -42.811 -14.141 35.794 1.00 97.12 688 ILE A C 1
ATOM 4974 O O . ILE A 1 688 ? -43.961 -13.986 36.201 1.00 97.12 688 ILE A O 1
ATOM 4978 N N . GLY A 1 689 ? -42.417 -15.208 35.103 1.00 95.31 689 GLY A N 1
ATOM 4979 C CA . GLY A 1 689 ? -43.277 -16.336 34.762 1.00 95.31 689 GLY A CA 1
ATOM 4980 C C . GLY A 1 689 ? -43.168 -17.489 35.756 1.00 95.31 689 GLY A C 1
ATOM 4981 O O . GLY A 1 689 ? -43.169 -17.301 36.976 1.00 95.31 689 GLY A O 1
ATOM 4982 N N . ALA A 1 690 ? -43.064 -18.709 35.231 1.00 96.62 690 ALA A N 1
ATOM 4983 C CA . ALA A 1 690 ? -42.826 -19.888 36.050 1.00 96.62 690 ALA A CA 1
ATOM 4984 C C . ALA A 1 690 ? -41.505 -19.792 36.837 1.00 96.62 690 ALA A C 1
ATOM 4986 O O . ALA A 1 690 ? -40.546 -19.129 36.445 1.00 96.62 690 ALA A O 1
ATOM 4987 N N . THR A 1 691 ? -41.428 -20.522 37.948 1.00 98.12 691 THR A N 1
ATOM 4988 C CA . THR A 1 691 ? -40.185 -20.710 38.706 1.00 98.12 691 THR A CA 1
ATOM 4989 C C . THR A 1 691 ? -39.990 -22.184 39.031 1.00 98.12 691 THR A C 1
ATOM 4991 O O . THR A 1 691 ? -40.954 -22.950 39.120 1.00 98.12 691 THR A O 1
ATOM 4994 N N . GLY A 1 692 ? -38.744 -22.587 39.248 1.00 96.06 692 GLY A N 1
ATOM 4995 C CA . GLY A 1 692 ? -38.367 -23.954 39.593 1.00 96.06 692 GLY A CA 1
ATOM 4996 C C . GLY A 1 692 ? -37.283 -23.990 40.664 1.00 96.06 692 GLY A C 1
ATOM 4997 O O . GLY A 1 692 ? -36.663 -22.977 40.985 1.00 96.06 692 GLY A O 1
ATOM 4998 N N . SER A 1 693 ? -37.073 -25.172 41.230 1.00 97.06 693 SER A N 1
ATOM 4999 C CA . SER A 1 693 ? -35.982 -25.453 42.161 1.00 97.06 693 SER A CA 1
ATOM 5000 C C . SER A 1 693 ? -35.485 -26.873 41.951 1.00 97.06 693 SER A C 1
ATOM 5002 O O . SER A 1 693 ? -36.294 -27.778 41.741 1.00 97.06 693 SER A O 1
ATOM 5004 N N . GLY A 1 694 ? -34.182 -27.063 42.074 1.00 96.31 694 GLY A N 1
ATOM 5005 C CA . GLY A 1 694 ? -33.507 -28.347 42.120 1.00 96.31 694 GLY A CA 1
ATOM 5006 C C . GLY A 1 694 ? -32.580 -28.392 43.324 1.00 96.31 694 GLY A C 1
ATOM 5007 O O . GLY A 1 694 ? -32.033 -27.370 43.726 1.00 96.31 694 GLY A O 1
ATOM 5008 N N . ASN A 1 695 ? -32.437 -29.563 43.926 1.00 95.81 695 ASN A N 1
ATOM 5009 C CA . ASN A 1 695 ? -31.430 -29.834 44.943 1.00 95.81 695 ASN A CA 1
ATOM 5010 C C . ASN A 1 695 ? -31.249 -31.348 45.056 1.00 95.81 695 ASN A C 1
ATOM 5012 O O . ASN A 1 695 ? -32.218 -32.096 44.903 1.00 95.81 695 ASN A O 1
ATOM 5016 N N . ALA A 1 696 ? -30.030 -31.792 45.331 1.00 93.19 696 ALA A N 1
ATOM 5017 C CA . ALA A 1 696 ? -29.722 -33.190 45.601 1.00 93.19 696 ALA A CA 1
ATOM 5018 C C . ALA A 1 696 ? -28.513 -33.289 46.534 1.00 93.19 696 ALA A C 1
ATOM 5020 O O . ALA A 1 696 ? -27.807 -32.305 46.744 1.00 93.19 696 ALA A O 1
ATOM 5021 N N . LYS A 1 697 ? -28.278 -34.484 47.090 1.00 90.38 697 LYS A N 1
ATOM 5022 C CA . LYS A 1 697 ? -27.076 -34.758 47.895 1.00 90.38 697 LYS A CA 1
ATOM 5023 C C . LYS A 1 697 ? -25.848 -35.183 47.086 1.00 90.38 697 LYS A C 1
ATOM 5025 O O . LYS A 1 697 ? -24.759 -35.203 47.636 1.00 90.38 697 LYS A O 1
ATOM 5030 N N . ALA A 1 698 ? -26.084 -35.604 45.851 1.00 85.56 698 ALA A N 1
ATOM 5031 C CA . ALA A 1 698 ? -25.119 -35.983 44.832 1.00 85.56 698 ALA A CA 1
ATOM 5032 C C . ALA A 1 698 ? -25.875 -36.016 43.492 1.00 85.56 698 ALA A C 1
ATOM 5034 O O . ALA A 1 698 ? -27.107 -36.148 43.473 1.00 85.56 698 ALA A O 1
ATOM 5035 N N . GLY A 1 699 ? -25.147 -35.957 42.382 1.00 83.25 699 GLY A N 1
ATOM 5036 C CA . GLY A 1 699 ? -25.678 -35.790 41.030 1.00 83.25 699 GLY A CA 1
ATOM 5037 C C . GLY A 1 699 ? -25.515 -34.355 40.530 1.00 83.25 699 GLY A C 1
ATOM 5038 O O . GLY A 1 699 ? -25.523 -33.412 41.315 1.00 83.25 699 GLY A O 1
ATOM 5039 N N . ALA A 1 700 ? -25.346 -34.192 39.216 1.00 90.12 700 ALA A N 1
ATOM 5040 C CA . ALA A 1 700 ? -25.109 -32.875 38.631 1.00 90.12 700 ALA A CA 1
ATOM 5041 C C . ALA A 1 700 ? -26.315 -31.935 38.835 1.00 90.12 700 ALA A C 1
ATOM 5043 O O . ALA A 1 700 ? -27.459 -32.397 38.713 1.00 90.12 700 ALA A O 1
ATOM 5044 N N . PRO A 1 701 ? -26.086 -30.635 39.114 1.00 95.94 701 PRO A N 1
ATOM 5045 C CA . PRO A 1 701 ? -27.153 -29.662 39.288 1.00 95.94 701 PRO A CA 1
ATOM 5046 C C . PRO A 1 701 ? -28.210 -29.718 38.187 1.00 95.94 701 PRO A C 1
ATOM 5048 O O . PRO A 1 701 ? -27.894 -29.705 37.003 1.00 95.94 701 PRO A O 1
ATOM 5051 N N . THR A 1 702 ? -29.488 -29.799 38.562 1.00 96.19 702 THR A N 1
ATOM 5052 C CA . THR A 1 702 ? -30.601 -29.779 37.602 1.00 96.19 702 THR A CA 1
ATOM 5053 C C . THR A 1 702 ? -31.898 -29.271 38.220 1.00 96.19 702 THR A C 1
ATOM 5055 O O . THR A 1 702 ? -32.260 -29.644 39.339 1.00 96.19 702 THR A O 1
ATOM 5058 N N . ALA A 1 703 ? -32.600 -28.411 37.482 1.00 96.94 703 ALA A N 1
ATOM 5059 C CA . ALA A 1 703 ? -33.926 -27.888 37.782 1.00 96.94 703 ALA A CA 1
ATOM 5060 C C . ALA A 1 703 ? -34.717 -27.711 36.474 1.00 96.94 703 ALA A C 1
ATOM 5062 O O . ALA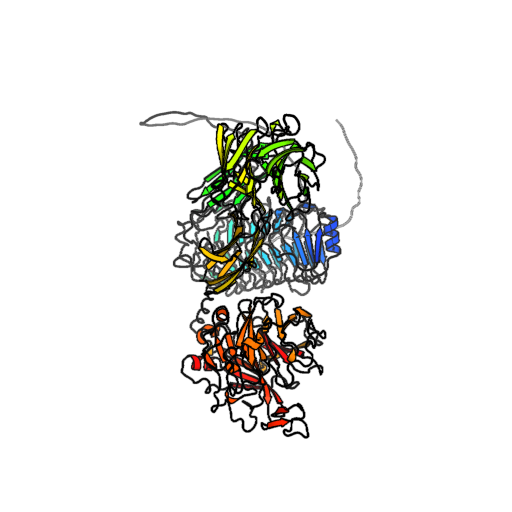 A 1 703 ? -34.150 -27.539 35.396 1.00 96.94 703 ALA A O 1
ATOM 5063 N N . SER A 1 704 ? -36.049 -27.757 36.523 1.00 96.56 704 SER A N 1
ATOM 5064 C CA . SER A 1 704 ? -36.883 -27.546 35.328 1.00 96.56 704 SER A CA 1
ATOM 5065 C C . SER A 1 704 ? -38.145 -26.753 35.634 1.00 96.56 704 SER A C 1
ATOM 5067 O O . SER A 1 704 ? -38.729 -26.890 36.708 1.00 96.56 704 SER A O 1
ATOM 5069 N N . LEU A 1 705 ? -38.571 -25.944 34.666 1.00 97.56 705 LEU A N 1
ATOM 5070 C CA . LEU A 1 705 ? -39.843 -25.223 34.670 1.00 97.56 705 LEU A CA 1
ATOM 5071 C C . LEU A 1 705 ? -40.558 -25.416 33.328 1.00 97.56 705 LEU A C 1
ATOM 5073 O O . LEU A 1 705 ? -40.020 -26.030 32.410 1.00 97.56 705 LEU A O 1
ATOM 5077 N N . THR A 1 706 ? -41.792 -24.935 33.214 1.00 96.19 706 THR A N 1
ATOM 5078 C CA . THR A 1 706 ? -42.536 -24.900 31.945 1.00 96.19 706 THR A CA 1
ATOM 5079 C C . THR A 1 706 ? -42.886 -23.453 31.646 1.00 96.19 706 THR A C 1
ATOM 5081 O O . THR A 1 706 ? -43.416 -22.783 32.530 1.00 96.19 706 THR A O 1
ATOM 5084 N N . THR A 1 707 ? -42.548 -22.960 30.455 1.00 95.50 707 THR A N 1
ATOM 5085 C CA . THR A 1 707 ? -42.743 -21.549 30.105 1.00 95.50 707 THR A CA 1
ATOM 5086 C C . THR A 1 707 ? -44.218 -21.174 30.055 1.00 95.50 707 THR A C 1
ATOM 5088 O O . THR A 1 707 ? -45.075 -21.973 29.682 1.00 95.50 707 THR A O 1
ATOM 5091 N N . THR A 1 708 ? -44.515 -19.941 30.446 1.00 93.94 708 THR A N 1
ATOM 5092 C CA . THR A 1 708 ? -45.861 -19.366 30.525 1.00 93.94 708 THR A CA 1
ATOM 5093 C C . THR A 1 708 ? -46.119 -18.344 29.421 1.00 93.94 708 THR A C 1
ATOM 5095 O O . THR A 1 708 ? -47.280 -18.051 29.122 1.00 93.94 708 THR A O 1
ATOM 5098 N N . ARG A 1 709 ? -45.075 -17.853 28.737 1.00 90.62 709 ARG A N 1
ATOM 5099 C CA . ARG A 1 709 ? -45.203 -16.984 27.556 1.00 90.62 709 ARG A CA 1
ATOM 5100 C C . ARG A 1 709 ? -44.276 -17.430 26.420 1.00 90.62 709 ARG A C 1
ATOM 5102 O O . ARG A 1 709 ? -43.350 -18.213 26.611 1.00 90.62 709 ARG A O 1
ATOM 5109 N N . ASN A 1 710 ? -44.575 -16.952 25.215 1.00 85.25 710 ASN A N 1
ATOM 5110 C CA . ASN A 1 710 ? -43.685 -17.071 24.063 1.00 85.25 710 ASN A CA 1
ATOM 5111 C C . ASN A 1 710 ? -42.512 -16.100 24.232 1.00 85.25 710 ASN A C 1
ATOM 5113 O O . ASN A 1 710 ? -42.707 -14.999 24.745 1.00 85.25 710 ASN A O 1
ATOM 5117 N N . ASN A 1 711 ? -41.338 -16.474 23.728 1.00 85.25 711 ASN A N 1
ATOM 5118 C CA . ASN A 1 711 ? -40.112 -15.669 23.738 1.00 85.25 711 ASN A CA 1
ATOM 5119 C C . ASN A 1 711 ? -39.599 -15.308 25.153 1.00 85.25 711 ASN A C 1
ATOM 5121 O O . ASN A 1 711 ? -38.979 -14.261 25.332 1.00 85.25 711 ASN A O 1
ATOM 5125 N N . SER A 1 712 ? -39.834 -16.163 26.156 1.00 89.62 712 SER A N 1
ATOM 5126 C CA . SER A 1 712 ? -39.315 -15.966 27.520 1.00 89.62 712 SER A CA 1
ATOM 5127 C C . SER A 1 712 ? -37.848 -16.379 27.666 1.00 89.62 712 SER A C 1
ATOM 5129 O O . SER A 1 712 ? -37.423 -17.381 27.086 1.00 89.62 712 SER A O 1
ATOM 5131 N N . TRP A 1 713 ? -37.087 -15.698 28.524 1.00 94.06 713 TRP A N 1
ATOM 5132 C CA . TRP A 1 713 ? -35.803 -16.224 29.018 1.00 94.06 713 TRP A CA 1
ATOM 5133 C C . TRP A 1 713 ? -36.005 -17.188 30.190 1.00 94.06 713 TRP A C 1
ATOM 5135 O O . TRP A 1 713 ? -36.982 -17.072 30.926 1.00 94.06 713 TRP A O 1
ATOM 5145 N N . VAL A 1 714 ? -35.049 -18.097 30.411 1.00 96.50 714 VAL A N 1
ATOM 5146 C CA . VAL A 1 714 ? -34.965 -18.917 31.631 1.00 96.50 714 VAL A CA 1
ATOM 5147 C C . VAL A 1 714 ? -33.555 -18.843 32.207 1.00 96.50 714 VAL A C 1
ATOM 5149 O O . VAL A 1 714 ? -32.574 -19.065 31.493 1.00 96.50 714 VAL A O 1
ATOM 5152 N N . PHE A 1 715 ? -33.482 -18.526 33.498 1.00 97.00 715 PHE A N 1
ATOM 5153 C CA . PHE A 1 715 ? -32.258 -18.328 34.275 1.00 97.00 715 PHE A CA 1
ATOM 5154 C C . PHE A 1 715 ? -32.225 -19.233 35.500 1.00 97.00 715 PHE A C 1
ATOM 5156 O O . PHE A 1 715 ? -33.280 -19.590 36.026 1.00 97.00 715 PHE A O 1
ATOM 5163 N N . GLY A 1 716 ? -31.021 -19.513 35.994 1.00 95.94 716 GLY A N 1
ATOM 5164 C CA . GLY A 1 716 ? -30.756 -20.196 37.249 1.00 95.94 716 GLY A CA 1
ATOM 5165 C C . GLY A 1 716 ? -29.621 -19.579 38.060 1.00 95.94 716 GLY A C 1
ATOM 5166 O O . GLY A 1 716 ? -28.753 -18.903 37.519 1.00 95.94 716 GLY A O 1
ATOM 5167 N N . VAL A 1 717 ? -29.637 -19.846 39.362 1.00 98.06 717 VAL A N 1
ATOM 5168 C CA . VAL A 1 717 ? -28.560 -19.561 40.320 1.00 98.06 717 VAL A CA 1
ATOM 5169 C C . VAL A 1 717 ? -28.421 -20.738 41.267 1.00 98.06 717 VAL A C 1
ATOM 5171 O O . VAL A 1 717 ? -29.439 -21.295 41.685 1.00 98.06 717 VAL A O 1
ATOM 5174 N N . GLY A 1 718 ? -27.191 -21.114 41.600 1.00 96.19 718 GLY A N 1
ATOM 5175 C CA . GLY A 1 718 ? -26.899 -22.249 42.461 1.00 96.19 718 GLY A CA 1
ATOM 5176 C C . GLY A 1 718 ? -25.748 -22.021 43.436 1.00 96.19 718 GLY A C 1
ATOM 5177 O O . GLY A 1 718 ? -24.969 -21.070 43.312 1.00 96.19 718 GLY A O 1
ATOM 5178 N N . ASN A 1 719 ? -25.689 -22.904 44.428 1.00 92.75 719 ASN A N 1
ATOM 5179 C CA . ASN A 1 719 ? -24.544 -23.104 45.312 1.00 92.75 719 ASN A CA 1
ATOM 5180 C C . ASN A 1 719 ? -24.253 -24.607 45.389 1.00 92.75 719 ASN A C 1
ATOM 5182 O O . ASN A 1 719 ? -25.182 -25.418 45.341 1.00 92.75 719 ASN A O 1
ATOM 5186 N N . ASP A 1 720 ? -22.979 -24.953 45.504 1.00 90.62 720 ASP A N 1
ATOM 5187 C CA . ASP A 1 720 ? -22.464 -26.300 45.733 1.00 90.62 720 ASP A CA 1
ATOM 5188 C C . ASP A 1 720 ? -21.506 -26.214 46.910 1.00 90.62 720 ASP A C 1
ATOM 5190 O O . ASP A 1 720 ? -20.562 -25.432 46.858 1.00 90.62 720 ASP A O 1
ATOM 5194 N N . TRP A 1 721 ? -21.782 -26.992 47.952 1.00 83.62 721 TRP A N 1
ATOM 5195 C CA . TRP A 1 721 ? -21.123 -26.858 49.245 1.00 83.62 721 TRP A CA 1
ATOM 5196 C C . TRP A 1 721 ? -19.902 -27.762 49.445 1.00 83.62 721 TRP A C 1
ATOM 5198 O O . TRP A 1 721 ? -19.128 -27.563 50.376 1.00 83.62 721 TRP A O 1
ATOM 5208 N N . ASP A 1 722 ? -19.740 -28.824 48.654 1.00 82.88 722 ASP A N 1
ATOM 5209 C CA . ASP A 1 722 ? -18.794 -29.880 49.038 1.00 82.88 722 ASP A CA 1
ATOM 5210 C C . ASP A 1 722 ? -17.338 -29.541 48.696 1.00 82.88 722 ASP A C 1
ATOM 5212 O O . ASP A 1 722 ? -16.448 -29.812 49.508 1.00 82.88 722 ASP A O 1
ATOM 5216 N N . HIS A 1 723 ? -17.084 -28.947 47.525 1.00 80.56 723 HIS A N 1
ATOM 5217 C CA . HIS A 1 723 ? -15.758 -28.460 47.130 1.00 80.56 723 HIS A CA 1
ATOM 5218 C C . HIS A 1 723 ? -15.822 -27.459 45.952 1.00 80.56 723 HIS A C 1
ATOM 5220 O O . HIS A 1 723 ? -16.826 -27.413 45.231 1.00 80.56 723 HIS A O 1
ATOM 5226 N N . PRO A 1 724 ? -14.760 -26.664 45.701 1.00 82.44 724 PRO A N 1
ATOM 5227 C CA . PRO A 1 724 ? -14.753 -25.717 44.597 1.00 82.44 724 PRO A CA 1
ATOM 5228 C C . PRO A 1 724 ? -14.399 -26.468 43.307 1.00 82.44 724 PRO A C 1
ATOM 5230 O O . PRO A 1 724 ? -13.292 -26.989 43.154 1.00 82.44 724 PRO A O 1
ATOM 5233 N N . ALA A 1 725 ? -15.356 -26.541 42.384 1.00 85.12 725 ALA A N 1
ATOM 5234 C CA . ALA A 1 725 ? -15.261 -27.297 41.141 1.00 85.12 725 ALA A CA 1
ATOM 5235 C C . ALA A 1 725 ? -16.072 -26.610 40.032 1.00 85.12 725 ALA A C 1
ATOM 5237 O O . ALA A 1 725 ? -17.245 -26.284 40.221 1.00 85.12 725 ALA A O 1
ATOM 5238 N N . SER A 1 726 ? -15.467 -26.413 38.858 1.00 86.00 726 SER A N 1
ATOM 5239 C CA . SER A 1 726 ? -16.128 -25.712 37.748 1.00 86.00 726 SER A CA 1
ATOM 5240 C C . SER A 1 726 ? -17.315 -26.506 37.195 1.00 86.00 726 SER A C 1
ATOM 5242 O O . SER A 1 726 ? -17.224 -27.715 36.951 1.00 86.00 726 SER A O 1
ATOM 5244 N N . ARG A 1 727 ? -18.439 -25.813 36.998 1.00 86.88 727 ARG A N 1
ATOM 5245 C CA . ARG A 1 727 ? -19.662 -26.352 36.410 1.00 86.88 727 ARG A CA 1
ATOM 5246 C C . ARG A 1 727 ? -19.447 -26.617 34.924 1.00 86.88 727 ARG A C 1
ATOM 5248 O O . ARG A 1 727 ? -19.169 -25.717 34.136 1.00 86.88 727 ARG A O 1
ATOM 5255 N N . THR A 1 728 ? -19.672 -27.855 34.500 1.00 90.50 728 THR A N 1
ATOM 5256 C CA . THR A 1 728 ? -19.821 -28.177 33.076 1.00 90.50 728 THR A CA 1
ATOM 5257 C C . THR A 1 728 ? -21.298 -28.092 32.724 1.00 90.50 728 THR A C 1
ATOM 5259 O O . THR A 1 728 ? -22.072 -28.940 33.159 1.00 90.50 728 THR A O 1
ATOM 5262 N N . LEU A 1 729 ? -21.707 -27.076 31.966 1.00 91.25 729 LEU A N 1
ATOM 5263 C CA . LEU A 1 729 ? -23.123 -26.837 31.673 1.00 91.25 729 LEU A CA 1
ATOM 5264 C C . LEU A 1 729 ? -23.726 -27.859 30.699 1.00 91.25 729 LEU A C 1
ATOM 5266 O O . LEU A 1 729 ? -23.061 -28.377 29.801 1.00 91.25 729 LEU A O 1
ATOM 5270 N N . GLY A 1 730 ? -25.029 -28.098 30.840 1.00 81.50 730 GLY A N 1
ATOM 5271 C CA . GLY A 1 730 ? -25.829 -28.825 29.861 1.00 81.50 730 GLY A CA 1
ATOM 5272 C C . GLY A 1 730 ? -25.944 -28.084 28.518 1.00 81.50 730 GLY A C 1
ATOM 5273 O O . GLY A 1 730 ? -25.739 -26.870 28.438 1.00 81.50 730 GLY A O 1
ATOM 5274 N N . PRO A 1 731 ? -26.303 -28.792 27.432 1.00 74.50 731 PRO A N 1
ATOM 5275 C CA . PRO A 1 731 ? -26.397 -28.195 26.103 1.00 74.50 731 PRO A CA 1
ATOM 5276 C C . PRO A 1 731 ? -27.442 -27.071 26.048 1.00 74.50 731 PRO A C 1
ATOM 5278 O O . PRO A 1 731 ? -28.492 -27.139 26.687 1.00 74.50 731 PRO A O 1
ATOM 5281 N N . ASN A 1 732 ? -27.171 -26.064 25.213 1.00 84.19 732 ASN A N 1
ATOM 5282 C CA . ASN A 1 732 ? -27.987 -24.853 25.044 1.00 84.19 732 ASN A CA 1
ATOM 5283 C C . ASN A 1 732 ? -28.100 -23.970 26.301 1.00 84.19 732 ASN A C 1
ATOM 5285 O O . ASN A 1 732 ? -29.069 -23.222 26.444 1.00 84.19 732 ASN A O 1
ATOM 5289 N N . GLN A 1 733 ? -27.104 -24.022 27.188 1.00 88.75 733 GLN A N 1
ATOM 5290 C CA . GLN A 1 733 ? -26.971 -23.124 28.334 1.00 88.75 733 GLN A CA 1
ATOM 5291 C C . GLN A 1 733 ? -25.641 -22.361 28.291 1.00 88.75 733 GLN A C 1
ATOM 5293 O O . GLN A 1 733 ? -24.690 -22.787 27.642 1.00 88.75 733 GLN A O 1
ATOM 5298 N N . ALA A 1 734 ? -25.605 -21.208 28.953 1.00 82.69 734 ALA A N 1
ATOM 5299 C CA . ALA A 1 734 ? -24.438 -20.346 29.086 1.00 82.69 734 ALA A CA 1
ATOM 5300 C C . ALA A 1 734 ? -24.287 -19.894 30.541 1.00 82.69 734 ALA A C 1
ATOM 5302 O O . ALA A 1 734 ? -25.283 -19.585 31.208 1.00 82.69 734 ALA A O 1
ATOM 5303 N N . MET A 1 735 ? -23.041 -19.824 31.010 1.00 93.94 735 MET A N 1
ATOM 5304 C CA . MET A 1 735 ? -22.723 -19.283 32.326 1.00 93.94 735 MET A CA 1
ATOM 5305 C C . MET A 1 735 ? -22.916 -17.764 32.291 1.00 93.94 735 MET A C 1
ATOM 5307 O O . MET A 1 735 ? -22.577 -17.108 31.307 1.00 93.94 735 MET A O 1
ATOM 5311 N N . VAL A 1 736 ? -23.504 -17.212 33.348 1.00 87.25 736 VAL A N 1
ATOM 5312 C CA . VAL A 1 736 ? -23.647 -15.764 33.562 1.00 87.25 736 VAL A CA 1
ATOM 5313 C C . VAL A 1 736 ? -22.551 -15.281 34.505 1.00 87.25 736 VAL A C 1
ATOM 5315 O O . VAL A 1 736 ? -21.957 -14.238 34.259 1.00 87.25 736 VAL A O 1
ATOM 5318 N N . HIS A 1 737 ? -22.277 -16.051 35.560 1.00 93.69 737 HIS A N 1
ATOM 5319 C CA . HIS A 1 737 ? -21.178 -15.825 36.494 1.00 93.69 737 HIS A CA 1
ATOM 5320 C C . HIS A 1 737 ? -20.839 -17.127 37.219 1.00 93.69 737 HIS A C 1
ATOM 5322 O O . HIS A 1 737 ? -21.749 -17.872 37.577 1.00 93.69 737 HIS A O 1
ATOM 5328 N N . GLU A 1 738 ? -19.560 -17.383 37.468 1.00 93.69 738 GLU A N 1
ATOM 5329 C CA . GLU A 1 738 ? -19.087 -18.507 38.277 1.00 93.69 738 GLU A CA 1
ATOM 5330 C C . GLU A 1 738 ? -17.976 -18.015 39.205 1.00 93.69 738 GLU A C 1
ATOM 5332 O O . GLU A 1 738 ? -17.039 -17.347 38.767 1.00 93.69 738 GLU A O 1
ATOM 5337 N N . TYR A 1 739 ? -18.086 -18.350 40.487 1.00 90.69 739 TYR A N 1
ATOM 5338 C CA . TYR A 1 739 ? -17.138 -17.969 41.516 1.00 90.69 739 TYR A CA 1
ATOM 5339 C C . TYR A 1 739 ? -16.714 -19.179 42.354 1.00 90.69 739 TYR A C 1
ATOM 5341 O O . TYR A 1 739 ? -17.538 -19.867 42.959 1.00 90.69 739 TYR A O 1
ATOM 5349 N N . MET A 1 740 ? -15.400 -19.404 42.390 1.00 88.56 740 MET A N 1
ATOM 5350 C CA . MET A 1 740 ? -14.716 -20.425 43.183 1.00 88.56 740 MET A CA 1
ATOM 5351 C C . MET A 1 740 ? -13.687 -19.734 44.093 1.00 88.56 740 MET A C 1
ATOM 5353 O O . MET A 1 740 ? -12.619 -19.343 43.609 1.00 88.56 740 MET A O 1
ATOM 5357 N N . PRO A 1 741 ? -13.972 -19.533 45.393 1.00 76.44 741 PRO A N 1
ATOM 5358 C CA . PRO A 1 741 ? -12.948 -19.162 46.363 1.00 76.44 741 PRO A CA 1
ATOM 5359 C C . PRO A 1 741 ? -11.860 -20.244 46.465 1.00 76.44 741 PRO A C 1
ATOM 5361 O O . PRO A 1 741 ? -12.059 -21.408 46.125 1.00 76.44 741 PRO A O 1
ATOM 5364 N N . SER A 1 742 ? -10.693 -19.874 46.996 1.00 67.12 742 SER A N 1
ATOM 5365 C CA . SER A 1 742 ? -9.568 -20.801 47.203 1.00 67.12 742 SER A CA 1
ATOM 5366 C C . SER A 1 742 ? -9.814 -21.867 48.282 1.00 67.12 742 SER A C 1
ATOM 5368 O O . SER A 1 742 ? -9.006 -22.784 48.425 1.00 67.12 742 SER A O 1
ATOM 5370 N N . VAL A 1 743 ? -10.906 -21.744 49.044 1.00 61.34 743 VAL A N 1
ATOM 5371 C CA . VAL A 1 743 ? -11.416 -22.708 50.028 1.00 61.34 743 VAL A CA 1
ATOM 5372 C C . VAL A 1 743 ? -12.945 -22.589 50.046 1.00 61.34 743 VAL A C 1
ATOM 5374 O O . VAL A 1 743 ? -13.444 -21.469 50.130 1.00 61.34 743 VAL A O 1
ATOM 5377 N N . GLY A 1 744 ? -13.669 -23.713 50.023 1.00 69.56 744 GLY A N 1
ATOM 5378 C CA . GLY A 1 744 ? -15.132 -23.761 50.170 1.00 69.56 744 GLY A CA 1
ATOM 5379 C C . GLY A 1 744 ? -15.882 -24.115 48.883 1.00 69.56 744 GLY A C 1
ATOM 5380 O O . GLY A 1 744 ? -15.413 -24.923 48.089 1.00 69.56 744 GLY A O 1
ATOM 5381 N N . ASP A 1 745 ? -17.057 -23.519 48.735 1.00 84.12 745 ASP A N 1
ATOM 5382 C CA . ASP A 1 745 ? -18.110 -23.825 47.760 1.00 84.12 745 ASP A CA 1
ATOM 5383 C C . ASP A 1 745 ? -17.818 -23.429 46.297 1.00 84.12 745 ASP A C 1
ATOM 5385 O O . ASP A 1 745 ? -16.889 -22.682 45.991 1.00 84.12 745 ASP A O 1
ATOM 5389 N N . THR A 1 746 ? -18.709 -23.836 45.384 1.00 90.25 746 THR A N 1
ATOM 5390 C CA . THR A 1 746 ? -18.896 -23.181 44.075 1.00 90.25 746 THR A CA 1
ATOM 5391 C C . THR A 1 746 ? -20.197 -22.380 44.051 1.00 90.25 746 THR A C 1
ATOM 5393 O O . THR A 1 746 ? -21.268 -22.901 44.364 1.00 90.25 746 THR A O 1
ATOM 5396 N N . TYR A 1 747 ? -20.128 -21.128 43.600 1.00 93.50 747 TYR A N 1
ATOM 5397 C CA . TYR A 1 747 ? -21.267 -20.216 43.484 1.00 93.50 747 TYR A CA 1
ATOM 5398 C C . TYR A 1 747 ? -21.465 -19.818 42.027 1.00 93.50 747 TYR A C 1
ATOM 5400 O O . TYR A 1 747 ? -20.518 -19.353 41.397 1.00 93.50 747 TYR A O 1
ATOM 5408 N N . TRP A 1 748 ? -22.667 -19.960 41.466 1.00 96.19 748 TRP A N 1
ATOM 5409 C CA . TRP A 1 748 ? -22.852 -19.658 40.044 1.00 96.19 748 TRP A CA 1
ATOM 5410 C C . TRP A 1 748 ? -24.257 -19.187 39.671 1.00 96.19 748 TRP A C 1
ATOM 5412 O O . TRP A 1 748 ? -25.237 -19.436 40.374 1.00 96.19 748 TRP A O 1
ATOM 5422 N N . ALA A 1 749 ? -24.351 -18.528 38.519 1.00 94.50 749 ALA A N 1
ATOM 5423 C CA . ALA A 1 749 ? -25.589 -18.199 37.831 1.00 94.50 749 ALA A CA 1
ATOM 5424 C C . ALA A 1 749 ? -25.463 -18.567 36.347 1.00 94.50 749 ALA A C 1
ATOM 5426 O O . ALA A 1 749 ? -24.462 -18.245 35.715 1.00 94.50 749 ALA A O 1
ATOM 5427 N N . GLN A 1 750 ? -26.483 -19.205 35.770 1.00 96.12 750 GLN A N 1
ATOM 5428 C CA . GLN A 1 750 ? -26.504 -19.648 34.368 1.00 96.12 750 GLN A CA 1
ATOM 5429 C C . GLN A 1 750 ? -27.869 -19.394 33.718 1.00 96.12 750 GLN A C 1
ATOM 5431 O O . GLN A 1 750 ? -28.836 -19.013 34.377 1.00 96.12 750 GLN A O 1
ATOM 5436 N N . ARG A 1 751 ? -27.972 -19.593 32.406 1.00 95.06 751 ARG A N 1
ATOM 5437 C CA . ARG A 1 751 ? -29.211 -19.382 31.639 1.00 95.06 751 ARG A CA 1
ATOM 5438 C C . ARG A 1 751 ? -29.237 -20.221 30.371 1.00 95.06 751 ARG A C 1
ATOM 5440 O O . ARG A 1 751 ? -28.203 -20.723 29.947 1.00 95.06 751 ARG A O 1
ATOM 5447 N N . MET A 1 752 ? -30.392 -20.302 29.714 1.00 89.00 752 MET A N 1
ATOM 5448 C CA . MET A 1 752 ? -30.463 -20.784 28.326 1.00 89.00 752 MET A CA 1
ATOM 5449 C C . MET A 1 752 ? -29.659 -19.880 27.370 1.00 89.00 752 MET A C 1
ATOM 5451 O O . MET A 1 752 ? -29.454 -18.697 27.651 1.00 89.00 752 MET A O 1
ATOM 5455 N N . THR A 1 753 ? -29.251 -20.400 26.209 1.00 84.50 753 THR A N 1
ATOM 5456 C CA . THR A 1 753 ? -28.583 -19.633 25.133 1.00 84.50 753 THR A CA 1
ATOM 5457 C C . THR A 1 753 ? -29.544 -18.906 24.189 1.00 84.50 753 THR A C 1
ATOM 5459 O O . THR A 1 753 ? -29.116 -18.076 23.395 1.00 84.50 753 THR A O 1
ATOM 5462 N N . SER A 1 754 ? -30.847 -19.173 24.258 1.00 80.44 754 SER A N 1
ATOM 5463 C CA . SER A 1 754 ? -31.867 -18.467 23.473 1.00 80.44 754 SER A CA 1
ATOM 5464 C C . SER A 1 754 ? -33.157 -18.289 24.271 1.00 80.44 754 SER A C 1
ATOM 5466 O O . SER A 1 754 ? -33.412 -19.024 25.230 1.00 80.44 754 SER A O 1
ATOM 5468 N N . VAL A 1 755 ? -33.974 -17.306 23.876 1.00 83.44 755 VAL A N 1
ATOM 5469 C CA . VAL A 1 755 ? -35.352 -17.214 24.368 1.00 83.44 755 VAL A CA 1
ATOM 5470 C C . VAL A 1 755 ? -36.130 -18.453 23.942 1.00 83.44 755 VAL A C 1
ATOM 5472 O O . VAL A 1 755 ? -36.020 -18.942 22.818 1.00 83.44 755 VAL A O 1
ATOM 5475 N N . THR A 1 756 ? -36.965 -18.953 24.840 1.00 85.88 756 THR A N 1
ATOM 5476 C CA . THR A 1 756 ? -37.840 -20.084 24.562 1.00 85.88 756 THR A CA 1
ATOM 5477 C C . THR A 1 756 ? -39.020 -19.585 23.736 1.00 85.88 756 THR A C 1
ATOM 5479 O O . THR A 1 756 ? -39.940 -18.963 24.263 1.00 85.88 756 THR A O 1
ATOM 5482 N N . ALA A 1 757 ? -38.977 -19.822 22.423 1.00 81.06 757 ALA A N 1
ATOM 5483 C CA . ALA A 1 757 ? -39.927 -19.251 21.466 1.00 81.06 757 ALA A CA 1
ATOM 5484 C C . ALA A 1 757 ? -41.403 -19.565 21.786 1.00 81.06 757 ALA A C 1
ATOM 5486 O O . ALA A 1 757 ? -42.271 -18.727 21.551 1.00 81.06 757 ALA A O 1
ATOM 5487 N N . THR A 1 758 ? -41.693 -20.736 22.364 1.00 83.94 758 THR A N 1
ATOM 5488 C CA . THR A 1 758 ? -43.066 -21.230 22.570 1.00 83.94 758 THR A CA 1
ATOM 5489 C C . THR A 1 758 ? -43.394 -21.397 24.057 1.00 83.94 758 THR A C 1
ATOM 5491 O O . THR A 1 758 ? -42.646 -22.039 24.799 1.00 83.94 758 THR A O 1
ATOM 5494 N N . SER A 1 759 ? -44.532 -20.853 24.490 1.00 90.00 759 SER A N 1
ATOM 5495 C CA . SER A 1 759 ? -45.150 -21.123 25.795 1.00 90.00 759 SER A CA 1
ATOM 5496 C C . SER A 1 759 ? -45.511 -22.608 25.937 1.00 90.00 759 SER A C 1
ATOM 5498 O O . SER A 1 759 ? -45.764 -23.290 24.947 1.00 90.00 759 SER A O 1
ATOM 5500 N N . GLY A 1 760 ? -45.529 -23.134 27.159 1.00 90.69 760 GLY A N 1
ATOM 5501 C CA . GLY A 1 760 ? -45.749 -24.558 27.426 1.00 90.69 760 GLY A CA 1
ATOM 5502 C C . GLY A 1 760 ? -44.519 -25.442 27.186 1.00 90.69 760 GLY A C 1
ATOM 5503 O O . GLY A 1 760 ? -44.600 -26.658 27.356 1.00 90.69 760 GLY A O 1
ATOM 5504 N N . THR A 1 761 ? -43.367 -24.865 26.831 1.00 92.25 761 THR A N 1
ATOM 5505 C CA . THR A 1 761 ? -42.121 -25.620 26.650 1.00 92.25 761 THR A CA 1
ATOM 5506 C C . THR A 1 761 ? -41.512 -25.931 28.014 1.00 92.25 761 THR A C 1
ATOM 5508 O O . THR A 1 761 ? -41.264 -25.023 28.810 1.00 92.25 761 THR A O 1
ATOM 5511 N N . ARG A 1 762 ? -41.228 -27.209 28.295 1.00 94.88 762 ARG A N 1
ATOM 5512 C CA . ARG A 1 762 ? -40.396 -27.575 29.448 1.00 94.88 762 ARG A CA 1
ATOM 5513 C C . ARG A 1 762 ? -38.956 -27.152 29.167 1.00 94.88 762 ARG A C 1
ATOM 5515 O O . ARG A 1 762 ? -38.343 -27.652 28.230 1.00 94.88 762 ARG A O 1
ATOM 5522 N N . VAL A 1 763 ? -38.421 -26.285 30.018 1.00 94.81 763 VAL A N 1
ATOM 5523 C CA . VAL A 1 763 ? -37.025 -25.846 29.984 1.00 94.81 763 VAL A CA 1
ATOM 5524 C C . VAL A 1 763 ? -36.307 -26.410 31.200 1.00 94.81 763 VAL A C 1
ATOM 5526 O O . VAL A 1 763 ? -36.812 -26.332 32.324 1.00 94.81 763 VAL A O 1
ATOM 5529 N N . THR A 1 764 ? -35.129 -26.974 30.964 1.00 96.62 764 THR A N 1
ATOM 5530 C CA . THR A 1 764 ? -34.250 -27.538 31.985 1.00 96.62 764 THR A CA 1
ATOM 5531 C C . THR A 1 764 ? -32.983 -26.698 32.046 1.00 96.62 764 THR A C 1
ATOM 5533 O O . THR A 1 764 ? -32.343 -26.479 31.023 1.00 96.62 764 THR A O 1
ATOM 5536 N N . ILE A 1 765 ? -32.646 -26.231 33.246 1.00 96.81 765 ILE A N 1
ATOM 5537 C CA . ILE A 1 765 ? -31.334 -25.671 33.564 1.00 96.81 765 ILE A CA 1
ATOM 5538 C C . ILE A 1 765 ? -30.593 -26.767 34.319 1.00 96.81 765 ILE A C 1
ATOM 5540 O O . ILE A 1 765 ? -31.106 -27.272 35.320 1.00 96.81 765 ILE A O 1
ATOM 5544 N N . ASN A 1 766 ? -29.442 -27.181 33.808 1.00 95.12 766 ASN A N 1
ATOM 5545 C CA . ASN A 1 766 ? -28.672 -28.276 34.369 1.00 95.12 766 ASN A CA 1
ATOM 5546 C C . ASN A 1 766 ? -27.208 -28.233 33.957 1.00 95.12 766 ASN A C 1
ATOM 5548 O O . ASN A 1 766 ? -26.861 -27.686 32.911 1.00 95.12 766 ASN A O 1
ATOM 5552 N N . ASP A 1 767 ? -26.423 -28.982 34.712 1.00 93.31 767 ASP A N 1
ATOM 5553 C CA . ASP A 1 767 ? -25.017 -29.254 34.478 1.00 93.31 767 ASP A CA 1
ATOM 5554 C C . ASP A 1 767 ? -24.845 -30.746 34.137 1.00 93.31 767 ASP A C 1
ATOM 5556 O O . ASP A 1 767 ? -25.774 -31.553 34.269 1.00 93.31 767 ASP A O 1
ATOM 5560 N N . THR A 1 768 ? -23.658 -31.126 33.676 1.00 90.94 768 THR A N 1
ATOM 5561 C CA . THR A 1 768 ? -23.217 -32.519 33.501 1.00 90.94 768 THR A CA 1
ATOM 5562 C C . THR A 1 768 ? -22.114 -32.905 34.485 1.00 90.94 768 THR A C 1
ATOM 5564 O O . THR A 1 768 ? -21.895 -34.094 34.711 1.00 90.94 768 THR A O 1
ATOM 5567 N N . ALA A 1 769 ? -21.421 -31.922 35.066 1.00 86.88 769 ALA A N 1
ATOM 5568 C CA . ALA A 1 769 ? -20.410 -32.103 36.103 1.00 86.88 769 ALA A CA 1
ATOM 5569 C C . ALA A 1 769 ? -20.268 -30.819 36.955 1.00 86.88 769 ALA A C 1
ATOM 5571 O O . ALA A 1 769 ? -20.566 -29.738 36.442 1.00 86.88 769 ALA A O 1
ATOM 5572 N N . PRO A 1 770 ? -19.785 -30.918 38.207 1.00 88.69 770 PRO A N 1
ATOM 5573 C CA . PRO A 1 770 ? -19.501 -32.156 38.928 1.00 88.69 770 PRO A CA 1
ATOM 5574 C C . PRO A 1 770 ? -20.791 -32.897 39.315 1.00 88.69 770 PRO A C 1
ATOM 5576 O O . PRO A 1 770 ? -21.896 -32.384 39.167 1.00 88.69 770 PRO A O 1
ATOM 5579 N N . SER A 1 771 ? -20.654 -34.159 39.722 1.00 88.31 771 SER A N 1
ATOM 5580 C CA . SER A 1 771 ? -21.787 -35.039 40.055 1.00 88.31 771 SER A CA 1
ATOM 5581 C C . SER A 1 771 ? -21.653 -35.723 41.417 1.00 88.31 771 SER A C 1
ATOM 5583 O O . SER A 1 771 ? -22.486 -36.562 41.759 1.00 88.31 771 SER A O 1
ATOM 5585 N N . GLY A 1 772 ? -20.628 -35.374 42.201 1.00 84.88 772 GLY A N 1
ATOM 5586 C CA . GLY A 1 772 ? -20.429 -35.909 43.550 1.00 84.88 772 GLY A CA 1
ATOM 5587 C C . GLY A 1 772 ? -21.218 -35.166 44.628 1.00 84.88 772 GLY A C 1
ATOM 5588 O O . GLY A 1 772 ? -21.441 -35.725 45.698 1.00 84.88 772 GLY A O 1
ATOM 5589 N N . ASP A 1 773 ? -21.661 -33.945 44.329 1.00 89.00 773 ASP A N 1
ATOM 5590 C CA . ASP A 1 773 ? -21.794 -32.903 45.345 1.00 89.00 773 ASP A CA 1
ATOM 5591 C C . ASP A 1 773 ? -23.236 -32.490 45.679 1.00 89.00 773 ASP A C 1
ATOM 5593 O O . ASP A 1 773 ? -24.193 -32.718 44.926 1.00 89.00 773 ASP A O 1
ATOM 5597 N N . ARG A 1 774 ? -23.385 -31.848 46.840 1.00 91.62 774 ARG A N 1
ATOM 5598 C CA . ARG A 1 774 ? -24.617 -31.236 47.338 1.00 91.62 774 ARG A CA 1
ATOM 5599 C C . ARG A 1 774 ? -24.834 -29.872 46.708 1.00 91.62 774 ARG A C 1
ATOM 5601 O O . ARG A 1 774 ? -24.087 -28.942 46.989 1.00 91.62 774 ARG A O 1
ATOM 5608 N N . TYR A 1 775 ? -25.939 -29.717 45.981 1.00 94.62 775 TYR A N 1
ATOM 5609 C CA . TYR A 1 775 ? -26.302 -28.440 45.369 1.00 94.62 775 TYR A CA 1
ATOM 5610 C C . TYR A 1 775 ? -27.689 -27.927 45.774 1.00 94.62 775 TYR A C 1
ATOM 5612 O O . TYR A 1 775 ? -28.627 -28.706 45.975 1.00 94.62 775 TYR A O 1
ATOM 5620 N N . ASN A 1 776 ? -27.848 -26.602 45.772 1.00 96.62 776 ASN A N 1
ATOM 5621 C CA . ASN A 1 776 ? -29.128 -25.932 45.543 1.00 96.62 776 ASN A CA 1
ATOM 5622 C C . ASN A 1 776 ? -29.100 -25.244 44.171 1.00 96.62 776 ASN A C 1
ATOM 5624 O O . ASN A 1 776 ? -28.077 -24.705 43.769 1.00 96.62 776 ASN A O 1
ATOM 5628 N N . LEU A 1 777 ? -30.232 -25.223 43.466 1.00 97.62 777 LEU A N 1
ATOM 5629 C CA . LEU A 1 777 ? -30.411 -24.516 42.196 1.00 97.62 777 LEU A CA 1
ATOM 5630 C C . LEU A 1 777 ? -31.820 -23.911 42.142 1.00 97.62 777 LEU A C 1
ATOM 5632 O O . LEU A 1 777 ? -32.814 -24.635 42.148 1.00 97.62 777 LEU A O 1
ATOM 5636 N N . THR A 1 778 ? -31.926 -22.588 42.060 1.00 98.44 778 THR A N 1
ATOM 5637 C CA . THR A 1 778 ? -33.189 -21.855 41.874 1.00 98.44 778 THR A CA 1
ATOM 5638 C C . THR A 1 778 ? -33.278 -21.348 40.446 1.00 98.44 778 THR A C 1
ATOM 5640 O O . THR A 1 778 ? -32.305 -20.786 39.958 1.00 98.44 778 THR A O 1
ATOM 5643 N N . ILE A 1 779 ? -34.437 -21.485 39.790 1.00 98.31 779 ILE A N 1
ATOM 5644 C CA . ILE A 1 779 ? -34.647 -21.004 38.414 1.00 98.31 779 ILE A CA 1
ATOM 5645 C C . ILE A 1 779 ? -35.917 -20.159 38.258 1.00 98.31 779 ILE A C 1
ATOM 5647 O O . ILE A 1 779 ? -36.905 -20.366 38.971 1.00 98.31 779 ILE A O 1
ATOM 5651 N N . CYS A 1 780 ? -35.918 -19.234 37.296 1.00 98.06 780 CYS A N 1
ATOM 5652 C CA . CYS A 1 780 ? -37.089 -18.430 36.933 1.00 98.06 780 CYS A CA 1
ATOM 5653 C C . CYS A 1 780 ? -37.192 -18.174 35.424 1.00 98.06 780 CYS A C 1
ATOM 5655 O O . CYS A 1 780 ? -36.192 -18.155 34.706 1.00 98.06 780 CYS A O 1
ATOM 5657 N N . GLU A 1 781 ? -38.424 -17.974 34.969 1.00 98.06 781 GLU A N 1
ATOM 5658 C CA . GLU A 1 781 ? -38.775 -17.494 33.639 1.00 98.06 781 GLU A CA 1
ATOM 5659 C C . GLU A 1 781 ? -38.923 -15.961 33.652 1.00 98.06 781 GLU A C 1
ATOM 5661 O O . GLU A 1 781 ? -39.577 -15.415 34.544 1.00 98.06 781 GLU A O 1
ATOM 5666 N N . VAL A 1 782 ? -38.378 -15.278 32.641 1.00 96.94 782 VAL A N 1
ATOM 5667 C CA . VAL A 1 782 ? -38.542 -13.830 32.421 1.00 96.94 782 VAL A CA 1
ATOM 5668 C C . VAL A 1 782 ? -39.401 -13.587 31.182 1.00 96.94 782 VAL A C 1
ATOM 5670 O O . VAL A 1 782 ? -39.091 -14.109 30.111 1.00 96.94 782 VAL A O 1
ATOM 5673 N N . LEU A 1 783 ? -40.467 -12.797 31.326 1.00 94.44 783 LEU A N 1
ATOM 5674 C CA . LEU A 1 783 ? -41.513 -12.610 30.318 1.00 94.44 783 LEU A CA 1
ATOM 5675 C C . LEU A 1 783 ? -41.316 -11.326 29.489 1.00 94.44 783 LEU A C 1
ATOM 5677 O O . LEU A 1 783 ? -41.090 -10.259 30.070 1.00 94.44 783 LEU A O 1
ATOM 5681 N N . PRO A 1 784 ? -41.475 -11.383 28.151 1.00 91.00 784 PRO A N 1
ATOM 5682 C CA . PRO A 1 784 ? -41.484 -10.197 27.296 1.00 91.00 784 PRO A CA 1
ATOM 5683 C C . PRO A 1 784 ? -42.771 -9.387 27.468 1.00 91.00 784 PRO A C 1
ATOM 5685 O O . PRO A 1 784 ? -43.816 -9.943 27.821 1.00 91.00 784 PRO A O 1
ATOM 5688 N N . ALA A 1 785 ? -42.724 -8.096 27.138 1.00 86.62 785 ALA A N 1
ATOM 5689 C CA . ALA A 1 785 ? -43.893 -7.221 27.141 1.00 86.62 785 ALA A CA 1
ATOM 5690 C C . ALA A 1 785 ? -45.078 -7.787 26.319 1.00 86.62 785 ALA A C 1
ATOM 5692 O O . ALA A 1 785 ? -44.868 -8.383 25.255 1.00 86.62 785 ALA A O 1
ATOM 5693 N N . PRO A 1 786 ? -46.338 -7.621 26.778 1.00 74.00 786 PRO A N 1
ATOM 5694 C CA . PRO A 1 786 ? -47.505 -8.130 26.062 1.00 74.00 786 PRO A CA 1
ATOM 5695 C C . PRO A 1 786 ? -47.590 -7.553 24.645 1.00 74.00 786 PRO A C 1
ATOM 5697 O O . PRO A 1 786 ? -47.543 -6.340 24.457 1.00 74.00 786 PRO A O 1
ATOM 5700 N N . GLY A 1 787 ? -47.729 -8.425 23.644 1.00 59.91 787 GLY A N 1
ATOM 5701 C CA . GLY A 1 787 ? -47.784 -8.023 22.234 1.00 59.91 787 GLY A CA 1
ATOM 5702 C C . GLY A 1 787 ? -46.427 -7.882 21.533 1.00 59.91 787 GLY A C 1
ATOM 5703 O O . GLY A 1 787 ? -46.416 -7.562 20.347 1.00 59.91 787 GLY A O 1
ATOM 5704 N N . ALA A 1 788 ? -45.300 -8.164 22.201 1.00 56.75 788 ALA A N 1
ATOM 5705 C CA . ALA A 1 788 ? -44.008 -8.303 21.528 1.00 56.75 788 ALA A CA 1
ATOM 5706 C C . ALA A 1 788 ? -44.080 -9.404 20.449 1.00 56.75 788 ALA A C 1
ATOM 5708 O O . ALA A 1 788 ? -44.372 -10.568 20.747 1.00 56.75 788 ALA A O 1
ATOM 5709 N N . THR A 1 789 ? -43.843 -9.042 19.186 1.00 47.34 789 THR A N 1
ATOM 5710 C CA . THR A 1 789 ? -43.895 -9.987 18.063 1.00 47.34 789 THR A CA 1
ATOM 5711 C C . THR A 1 789 ? -42.737 -10.977 18.123 1.00 47.34 789 THR A C 1
ATOM 5713 O O . THR A 1 789 ? -41.634 -10.638 18.545 1.00 47.34 789 THR A O 1
ATOM 5716 N N . SER A 1 790 ? -42.990 -12.214 17.690 1.00 40.78 790 SER A N 1
ATOM 5717 C CA . SER A 1 790 ? -41.971 -13.266 17.651 1.00 40.78 790 SER A CA 1
ATOM 5718 C C . SER A 1 790 ? -40.781 -12.851 16.776 1.00 40.78 790 SER A C 1
ATOM 5720 O O . SER A 1 790 ? -41.007 -12.324 15.683 1.00 40.78 790 SER A O 1
ATOM 5722 N N . PRO A 1 791 ? -39.532 -13.103 17.208 1.00 43.22 791 PRO A N 1
ATOM 5723 C CA . PRO A 1 791 ? -38.409 -13.078 16.294 1.00 43.22 791 PRO A CA 1
ATOM 5724 C C . PRO A 1 791 ? -38.578 -14.240 15.310 1.00 43.22 791 PRO A C 1
ATOM 5726 O O . PRO A 1 791 ? -38.484 -15.412 15.681 1.00 43.22 791 PRO A O 1
ATOM 5729 N N . THR A 1 792 ? -38.809 -13.911 14.039 1.00 35.59 792 THR A N 1
ATOM 5730 C CA . THR A 1 792 ? -38.510 -14.813 12.918 1.00 35.59 792 THR A CA 1
ATOM 5731 C C . THR A 1 792 ? -37.101 -15.386 13.132 1.00 35.59 792 THR A C 1
ATOM 5733 O O . THR A 1 792 ? -36.244 -14.627 13.587 1.00 35.59 792 THR A O 1
ATOM 5736 N N . PRO A 1 793 ? -36.818 -16.673 12.837 1.00 35.81 793 PRO A N 1
ATOM 5737 C CA . PRO A 1 793 ? -35.506 -17.280 13.084 1.00 35.81 793 PRO A CA 1
ATOM 5738 C C . PRO A 1 793 ? -34.432 -16.796 12.091 1.00 35.81 793 PRO A C 1
ATOM 5740 O O . PRO A 1 793 ? -33.865 -17.563 11.317 1.00 35.81 793 PRO A O 1
ATOM 5743 N N . THR A 1 794 ? -34.133 -15.504 12.160 1.00 37.78 794 THR A N 1
ATOM 5744 C CA . THR A 1 794 ? -32.905 -14.864 11.708 1.00 37.78 794 THR A CA 1
ATOM 5745 C C . THR A 1 794 ? -32.106 -14.587 12.985 1.00 37.78 794 THR A C 1
ATOM 5747 O O . THR A 1 794 ? -32.649 -13.965 13.899 1.00 37.78 794 THR A O 1
ATOM 5750 N N . PRO A 1 795 ? -30.866 -15.081 13.133 1.00 32.94 795 PRO A N 1
ATOM 5751 C CA . PRO A 1 795 ? -30.170 -15.037 14.415 1.00 32.94 795 PRO A CA 1
ATOM 5752 C C . PRO A 1 795 ? -29.783 -13.601 14.799 1.00 32.94 795 PRO A C 1
ATOM 5754 O O . PRO A 1 795 ? -28.820 -13.044 14.279 1.00 32.94 795 PRO A O 1
ATOM 5757 N N . THR A 1 796 ? -30.510 -13.025 15.757 1.00 36.50 796 THR A N 1
ATOM 5758 C CA . THR A 1 796 ? -30.140 -11.787 16.463 1.00 36.50 796 THR A CA 1
ATOM 5759 C C . THR A 1 796 ? -29.905 -12.070 17.950 1.00 36.50 796 THR A C 1
ATOM 5761 O O . THR A 1 796 ? -30.511 -13.001 18.487 1.00 36.50 796 THR A O 1
ATOM 5764 N N . PRO A 1 797 ? -28.989 -11.347 18.621 1.00 32.69 797 PRO A N 1
ATOM 5765 C CA . PRO A 1 797 ? -28.174 -11.988 19.651 1.00 32.69 797 PRO A CA 1
ATOM 5766 C C . PRO A 1 797 ? -28.828 -12.108 21.037 1.00 32.69 797 PRO A C 1
ATOM 5768 O O . PRO A 1 797 ? -29.725 -11.357 21.412 1.00 32.69 797 PRO A O 1
ATOM 5771 N N . MET A 1 798 ? -28.265 -13.025 21.833 1.00 28.34 798 MET A N 1
ATOM 5772 C CA . MET A 1 798 ? -28.174 -12.935 23.301 1.00 28.34 798 MET A CA 1
ATOM 5773 C C . MET A 1 798 ? -27.683 -11.541 23.766 1.00 28.34 798 MET A C 1
ATOM 5775 O O . MET A 1 798 ? -27.259 -10.748 22.927 1.00 28.34 798 MET A O 1
ATOM 5779 N N . PRO A 1 799 ? -27.567 -11.250 25.082 1.00 36.41 799 PRO A N 1
ATOM 5780 C CA . PRO A 1 799 ? -26.485 -10.365 25.509 1.00 36.41 799 PRO A CA 1
ATOM 5781 C C . PRO A 1 799 ? -25.232 -11.025 24.962 1.00 36.41 799 PRO A C 1
ATOM 5783 O O . PRO A 1 799 ? -24.887 -12.132 25.387 1.00 36.41 799 PRO A O 1
ATOM 5786 N N . THR A 1 800 ? -24.680 -10.442 23.900 1.00 38.94 800 THR A N 1
ATOM 5787 C CA . THR A 1 800 ? -23.599 -11.060 23.142 1.00 38.94 800 THR A CA 1
ATOM 5788 C C . THR A 1 800 ? -22.556 -11.455 24.177 1.00 38.94 800 THR A C 1
ATOM 5790 O O . THR A 1 800 ? -22.123 -10.539 24.879 1.00 38.94 800 THR A O 1
ATOM 5793 N N . PRO A 1 801 ? -22.231 -12.754 24.377 1.00 41.69 801 PRO A N 1
ATOM 5794 C CA . PRO A 1 801 ? -21.128 -13.120 25.261 1.00 41.69 801 PRO A CA 1
ATOM 5795 C C . PRO A 1 801 ? -19.942 -12.387 24.664 1.00 41.69 801 PRO A C 1
ATOM 5797 O O . PRO A 1 801 ? -19.626 -12.668 23.507 1.00 41.69 801 PRO A O 1
ATOM 5800 N N . VAL A 1 802 ? -19.520 -11.295 25.323 1.00 49.25 802 VAL A N 1
ATOM 5801 C CA . VAL A 1 802 ? -19.070 -10.105 24.578 1.00 49.25 802 VAL A CA 1
ATOM 5802 C C . VAL A 1 802 ? -17.880 -10.561 23.762 1.00 49.25 802 VAL A C 1
ATOM 5804 O O . VAL A 1 802 ? -16.889 -10.929 24.392 1.00 49.25 802 VAL A O 1
ATOM 5807 N N . PRO A 1 803 ? -17.990 -10.668 22.419 1.00 50.34 803 PRO A N 1
ATOM 5808 C CA . PRO A 1 803 ? -17.171 -11.658 21.747 1.00 50.34 803 PRO A CA 1
ATOM 5809 C C . PRO A 1 803 ? -15.713 -11.289 21.986 1.00 50.34 803 PRO A C 1
ATOM 5811 O O . PRO A 1 803 ? -15.366 -10.119 21.769 1.00 50.34 803 PRO A O 1
ATOM 5814 N N . PRO A 1 804 ? -14.891 -12.203 22.539 1.00 79.94 804 PRO A N 1
ATOM 5815 C CA . PRO A 1 804 ? -13.521 -11.886 22.913 1.00 79.94 804 PRO A CA 1
ATOM 5816 C C . PRO A 1 804 ? -12.845 -11.220 21.715 1.00 79.94 804 PRO A C 1
ATOM 5818 O O . PRO A 1 804 ? -12.878 -11.749 20.607 1.00 79.94 804 PRO A O 1
ATOM 5821 N N . THR A 1 805 ? -12.359 -9.993 21.863 1.00 86.56 805 THR A N 1
ATOM 5822 C CA . THR A 1 805 ? -11.904 -9.216 20.709 1.00 86.56 805 THR A CA 1
ATOM 5823 C C . THR A 1 805 ? -10.557 -9.760 20.289 1.00 86.56 805 THR A C 1
ATOM 5825 O O . THR A 1 805 ? -9.630 -9.781 21.093 1.00 86.56 805 THR A O 1
ATOM 5828 N N . VAL A 1 806 ? -10.443 -10.197 19.034 1.00 92.69 806 VAL A N 1
ATOM 5829 C CA . VAL A 1 806 ? -9.176 -10.673 18.481 1.00 92.69 806 VAL A CA 1
ATOM 5830 C C . VAL A 1 806 ? -8.783 -9.899 17.237 1.00 92.69 806 VAL A C 1
ATOM 5832 O O . VAL A 1 806 ? -9.558 -9.748 16.290 1.00 92.69 806 VAL A O 1
ATOM 5835 N N . THR A 1 807 ? -7.545 -9.428 17.231 1.00 88.88 807 THR A N 1
ATOM 5836 C CA . THR A 1 807 ? -6.893 -8.836 16.067 1.00 88.88 807 THR A CA 1
ATOM 5837 C C . THR A 1 807 ? -5.580 -9.562 15.831 1.00 88.88 807 THR A C 1
ATOM 5839 O O . THR A 1 807 ? -4.796 -9.760 16.758 1.00 88.88 807 THR A O 1
ATOM 5842 N N . VAL A 1 808 ? -5.325 -9.968 14.585 1.00 90.00 808 VAL A N 1
ATOM 5843 C CA . VAL A 1 808 ? -3.975 -10.370 14.178 1.00 90.00 808 VAL A CA 1
ATOM 5844 C C . VAL A 1 808 ? -3.114 -9.108 14.238 1.00 90.00 808 VAL A C 1
ATOM 5846 O O . VAL A 1 808 ? -3.396 -8.129 13.549 1.00 90.00 808 VAL A O 1
ATOM 5849 N N . THR A 1 809 ? -2.123 -9.106 15.126 1.00 89.69 809 THR A N 1
ATOM 5850 C CA . THR A 1 809 ? -1.222 -7.969 15.380 1.00 89.69 809 THR A CA 1
ATOM 5851 C C . THR A 1 809 ? 0.090 -8.088 14.618 1.00 89.69 809 THR A C 1
ATOM 5853 O O . THR A 1 809 ? 0.772 -7.089 14.407 1.00 89.69 809 THR A O 1
ATOM 5856 N N . SER A 1 810 ? 0.438 -9.300 14.187 1.00 83.38 810 SER A N 1
ATOM 5857 C CA . SER A 1 810 ? 1.490 -9.561 13.212 1.00 83.38 810 SER A CA 1
ATOM 5858 C C . SER A 1 810 ? 1.123 -10.821 12.420 1.00 83.38 810 SER A C 1
ATOM 5860 O O . SER A 1 810 ? 0.671 -11.784 13.041 1.00 83.38 810 SER A O 1
ATOM 5862 N N . PRO A 1 811 ? 1.305 -10.867 11.092 1.00 87.88 811 PRO A N 1
ATOM 5863 C CA . PRO A 1 811 ? 1.804 -9.792 10.230 1.00 87.88 811 PRO A CA 1
ATOM 5864 C C . PRO A 1 811 ? 0.826 -8.608 10.130 1.00 87.88 811 PRO A C 1
ATOM 5866 O O . PRO A 1 811 ? -0.329 -8.713 10.536 1.00 87.88 811 PRO A O 1
ATOM 5869 N N . ALA A 1 812 ? 1.265 -7.473 9.582 1.00 78.56 812 ALA A N 1
ATOM 5870 C CA . ALA A 1 812 ? 0.346 -6.399 9.196 1.00 78.56 812 ALA A CA 1
ATOM 5871 C C . ALA A 1 812 ? -0.363 -6.758 7.875 1.00 78.56 812 ALA A C 1
ATOM 5873 O O . ALA A 1 812 ? 0.194 -7.493 7.054 1.00 78.56 812 ALA A O 1
ATOM 5874 N N . SER A 1 813 ? -1.567 -6.234 7.628 1.00 79.50 813 SER A N 1
ATOM 5875 C CA . SER A 1 813 ? -2.243 -6.482 6.344 1.00 79.50 813 SER A CA 1
ATOM 5876 C C . SER A 1 813 ? -1.464 -5.831 5.198 1.00 79.50 813 SER A C 1
ATOM 5878 O O . SER A 1 813 ? -0.997 -4.701 5.326 1.00 79.50 813 SER A O 1
ATOM 5880 N N . GLY A 1 814 ? -1.280 -6.567 4.104 1.00 67.75 814 GLY A N 1
ATOM 5881 C CA . GLY A 1 814 ? -0.380 -6.209 3.010 1.00 67.75 814 GLY A CA 1
ATOM 5882 C C . GLY A 1 814 ? 1.087 -6.603 3.227 1.00 67.75 814 GLY A C 1
ATOM 5883 O O . GLY A 1 814 ? 1.902 -6.327 2.350 1.00 67.75 814 GLY A O 1
ATOM 5884 N N . THR A 1 815 ? 1.455 -7.257 4.342 1.00 74.62 815 THR A N 1
ATOM 5885 C CA . THR A 1 815 ? 2.839 -7.741 4.523 1.00 74.62 815 THR A CA 1
ATOM 5886 C C . THR A 1 815 ? 3.173 -8.772 3.449 1.00 74.62 815 THR A C 1
ATOM 5888 O O . THR A 1 815 ? 2.458 -9.761 3.267 1.00 74.62 815 THR A O 1
ATOM 5891 N N . THR A 1 816 ? 4.289 -8.556 2.760 1.00 75.06 816 THR A N 1
ATOM 5892 C CA . THR A 1 816 ? 4.833 -9.499 1.787 1.00 75.06 816 THR A CA 1
ATOM 5893 C C . THR A 1 816 ? 5.915 -10.370 2.410 1.00 75.06 816 THR A C 1
ATOM 5895 O O . THR A 1 816 ? 6.788 -9.873 3.119 1.00 75.06 816 THR A O 1
ATOM 5898 N N . TYR A 1 817 ? 5.895 -11.652 2.071 1.00 79.56 817 TYR A N 1
ATOM 5899 C CA . TYR A 1 817 ? 6.937 -12.630 2.374 1.00 79.56 817 TYR A CA 1
ATOM 5900 C C . TYR A 1 817 ? 7.406 -13.291 1.072 1.00 79.56 817 TYR A C 1
ATOM 5902 O O . TYR A 1 817 ? 6.863 -13.013 0.003 1.00 79.56 817 TYR A O 1
ATOM 5910 N N . THR A 1 818 ? 8.374 -14.200 1.163 1.00 80.00 818 THR A N 1
ATOM 5911 C CA . THR A 1 818 ? 8.906 -14.954 0.021 1.00 80.00 818 THR A CA 1
ATOM 5912 C C . THR A 1 818 ? 8.935 -16.438 0.374 1.00 80.00 818 THR A C 1
ATOM 5914 O O . THR A 1 818 ? 9.400 -16.783 1.459 1.00 80.00 818 THR A O 1
ATOM 5917 N N . SER A 1 819 ? 8.417 -17.320 -0.489 1.00 75.44 819 SER A N 1
ATOM 5918 C CA . SER A 1 819 ? 8.327 -18.752 -0.162 1.00 75.44 819 SER A CA 1
ATOM 5919 C C . SER A 1 819 ? 9.675 -19.488 -0.275 1.00 75.44 819 SER A C 1
ATOM 5921 O O . SER A 1 819 ? 10.404 -19.215 -1.228 1.00 75.44 819 SER A O 1
ATOM 5923 N N . PRO A 1 820 ? 9.979 -20.487 0.577 1.00 75.62 820 PRO A N 1
ATOM 5924 C CA . PRO A 1 820 ? 9.185 -20.947 1.715 1.00 75.62 820 PRO A CA 1
ATOM 5925 C C . PRO A 1 820 ? 9.282 -19.959 2.884 1.00 75.62 820 PRO A C 1
ATOM 5927 O O . PRO A 1 820 ? 10.347 -19.779 3.469 1.00 75.62 820 PRO A O 1
ATOM 5930 N N . ALA A 1 821 ? 8.165 -19.327 3.243 1.00 77.94 821 ALA A N 1
ATOM 5931 C CA . ALA A 1 821 ? 8.167 -18.337 4.308 1.00 77.94 821 ALA A CA 1
ATOM 5932 C C . ALA A 1 821 ? 8.018 -19.015 5.674 1.00 77.94 821 ALA A C 1
ATOM 5934 O O . ALA A 1 821 ? 7.270 -19.983 5.828 1.00 77.94 821 ALA A O 1
ATOM 5935 N N . SER A 1 822 ? 8.695 -18.450 6.671 1.00 82.38 822 SER A N 1
ATOM 5936 C CA . SER A 1 822 ? 8.422 -18.682 8.087 1.00 82.38 822 SER A CA 1
ATOM 5937 C C . SER A 1 822 ? 7.989 -17.359 8.701 1.00 82.38 822 SER A C 1
ATOM 5939 O O . SER A 1 822 ? 8.762 -16.401 8.706 1.00 82.38 822 SER A O 1
ATOM 5941 N N . MET A 1 823 ? 6.757 -17.293 9.201 1.00 87.44 823 MET A N 1
ATOM 5942 C CA . MET A 1 823 ? 6.188 -16.091 9.810 1.00 87.44 823 MET A CA 1
ATOM 5943 C C . MET A 1 823 ? 5.532 -16.414 11.152 1.00 87.44 823 MET A C 1
ATOM 5945 O O . MET A 1 823 ? 4.844 -17.423 11.301 1.00 87.44 823 MET A O 1
ATOM 5949 N N . THR A 1 824 ? 5.722 -15.542 12.140 1.00 90.62 824 THR A N 1
ATOM 5950 C CA . THR A 1 824 ? 4.955 -15.606 13.386 1.00 90.62 824 THR A CA 1
ATOM 5951 C C . THR A 1 824 ? 3.616 -14.920 13.167 1.00 90.62 824 THR A C 1
ATOM 5953 O O . THR A 1 824 ? 3.580 -13.701 12.996 1.00 90.62 824 THR A O 1
ATOM 5956 N N . VAL A 1 825 ? 2.523 -15.681 13.212 1.00 92.06 825 VAL A N 1
ATOM 5957 C CA . VAL A 1 825 ? 1.178 -15.107 13.282 1.00 92.06 825 VAL A CA 1
ATOM 5958 C C . VAL A 1 825 ? 0.864 -14.886 14.756 1.00 92.06 825 VAL A C 1
ATOM 5960 O O . VAL A 1 825 ? 0.780 -15.836 15.528 1.00 92.06 825 VAL A O 1
ATOM 5963 N N . ALA A 1 826 ? 0.765 -13.626 15.161 1.00 92.12 826 ALA A N 1
ATOM 5964 C CA . ALA A 1 826 ? 0.474 -13.205 16.524 1.00 92.12 826 ALA A CA 1
ATOM 5965 C C . ALA A 1 826 ? -0.883 -12.507 16.572 1.00 92.12 826 ALA A C 1
ATOM 5967 O O . ALA A 1 826 ? -1.256 -11.795 15.635 1.00 92.12 826 ALA A O 1
ATOM 5968 N N . ALA A 1 827 ? -1.607 -12.685 17.673 1.00 91.12 827 ALA A N 1
ATOM 5969 C CA . ALA A 1 827 ? -2.879 -12.018 17.884 1.00 91.12 827 ALA A CA 1
ATOM 5970 C C . ALA A 1 827 ? -2.971 -11.404 19.281 1.00 91.12 827 ALA A C 1
ATOM 5972 O O . ALA A 1 827 ? -2.617 -12.026 20.282 1.00 91.12 827 ALA A O 1
ATOM 5973 N N . SER A 1 828 ? -3.502 -10.185 19.349 1.00 91.38 828 SER A N 1
ATOM 5974 C CA . SER A 1 828 ? -4.037 -9.661 20.600 1.00 91.38 828 SER A CA 1
ATOM 5975 C C . SER A 1 828 ? -5.445 -10.212 20.746 1.00 91.38 828 SER A C 1
ATOM 5977 O O . SER A 1 828 ? -6.283 -9.983 19.875 1.00 91.38 828 SER A O 1
ATOM 5979 N N . ALA A 1 829 ? -5.679 -10.965 21.816 1.00 88.94 829 ALA A N 1
ATOM 5980 C CA . ALA A 1 829 ? -6.986 -11.472 22.189 1.00 88.94 829 ALA A CA 1
ATOM 5981 C C . ALA A 1 829 ? -7.341 -10.935 23.578 1.00 88.94 829 ALA A C 1
ATOM 5983 O O . ALA A 1 829 ? -6.637 -11.213 24.550 1.00 88.94 829 ALA A O 1
ATOM 5984 N N . THR A 1 830 ? -8.428 -10.173 23.663 1.00 86.50 830 THR A N 1
ATOM 5985 C CA . THR A 1 830 ? -8.936 -9.598 24.910 1.00 86.50 830 THR A CA 1
ATOM 5986 C C . THR A 1 830 ? -10.261 -10.259 25.241 1.00 86.50 830 THR A C 1
ATOM 5988 O O . THR A 1 830 ? -11.206 -10.207 24.454 1.00 86.50 830 THR A O 1
ATOM 5991 N N . ALA A 1 831 ? -10.346 -10.884 26.412 1.00 73.88 831 ALA A N 1
ATOM 5992 C CA . ALA A 1 831 ? -11.618 -11.370 26.917 1.00 73.88 831 ALA A CA 1
ATOM 5993 C C . ALA A 1 831 ? -12.501 -10.172 27.283 1.00 73.88 831 ALA A C 1
ATOM 5995 O O . ALA A 1 831 ? -12.050 -9.264 27.982 1.00 73.88 831 ALA A O 1
ATOM 5996 N N . ASN A 1 832 ? -13.748 -10.161 26.820 1.00 68.12 832 ASN A N 1
ATOM 5997 C CA . ASN A 1 832 ? -14.705 -9.113 27.159 1.00 68.12 832 ASN A CA 1
ATOM 5998 C C . ASN A 1 832 ? -15.839 -9.703 28.012 1.00 68.12 832 ASN A C 1
ATOM 6000 O O . ASN A 1 832 ? -15.978 -10.917 28.140 1.00 68.12 832 ASN A O 1
ATOM 6004 N N . GLY A 1 833 ? -16.642 -8.845 28.646 1.00 59.44 833 GLY A N 1
ATOM 6005 C CA . GLY A 1 833 ? -17.800 -9.292 29.434 1.00 59.44 833 GLY A CA 1
ATOM 6006 C C . GLY A 1 833 ? -17.468 -10.128 30.680 1.00 59.44 833 GLY A C 1
ATOM 6007 O O . GLY A 1 833 ? -18.359 -10.783 31.204 1.00 59.44 833 GLY A O 1
ATOM 6008 N N . GLY A 1 834 ? -16.216 -10.109 31.157 1.00 53.38 834 GLY A N 1
ATOM 6009 C CA . GLY A 1 834 ? -15.774 -10.852 32.346 1.00 53.38 834 GLY A CA 1
ATOM 6010 C C . GLY A 1 834 ? -15.260 -12.273 32.084 1.00 53.38 834 GLY A C 1
ATOM 6011 O O . GLY A 1 834 ? -14.874 -12.946 33.035 1.00 53.38 834 GLY A O 1
ATOM 6012 N N . ALA A 1 835 ? -15.220 -12.723 30.826 1.00 69.81 835 ALA A N 1
ATOM 6013 C CA . ALA A 1 835 ? -14.633 -14.012 30.466 1.00 69.81 835 ALA A CA 1
ATOM 6014 C C . ALA A 1 835 ? -13.094 -14.019 30.635 1.00 69.81 835 ALA A C 1
ATOM 6016 O O . ALA A 1 835 ? -12.464 -12.981 30.853 1.00 69.81 835 ALA A O 1
ATOM 6017 N N . THR A 1 836 ? -12.465 -15.180 30.455 1.00 78.12 836 THR A N 1
ATOM 6018 C CA . THR A 1 836 ? -11.015 -15.333 30.245 1.00 78.12 836 THR A CA 1
ATOM 6019 C C . THR A 1 836 ? -10.759 -16.045 28.920 1.00 78.12 836 THR A C 1
ATOM 6021 O O . THR A 1 836 ? -11.583 -16.828 28.461 1.00 78.12 836 THR A O 1
ATOM 6024 N N . ILE A 1 837 ? -9.633 -15.779 28.254 1.00 88.25 837 ILE A N 1
ATOM 6025 C CA . ILE A 1 837 ? -9.325 -16.455 26.987 1.00 88.25 837 ILE A CA 1
ATOM 6026 C C . ILE A 1 837 ? -8.871 -17.890 27.262 1.00 88.25 837 ILE A C 1
ATOM 6028 O O . ILE A 1 837 ? -7.860 -18.096 27.928 1.00 88.25 837 ILE A O 1
ATOM 6032 N N . ALA A 1 838 ? -9.591 -18.870 26.712 1.00 83.81 838 ALA A N 1
ATOM 6033 C CA . ALA A 1 838 ? -9.227 -20.281 26.798 1.00 83.81 838 ALA A CA 1
ATOM 6034 C C . ALA A 1 838 ? -8.186 -20.664 25.736 1.00 83.81 838 ALA A C 1
ATOM 6036 O O . ALA A 1 838 ? -7.264 -21.427 26.023 1.00 83.81 838 ALA A O 1
ATOM 6037 N N . LYS A 1 839 ? -8.323 -20.139 24.508 1.00 92.06 839 LYS A N 1
ATOM 6038 C CA . LYS A 1 839 ? -7.351 -20.328 23.419 1.00 92.06 839 LYS A CA 1
ATOM 6039 C C . LYS A 1 839 ? -7.513 -19.332 22.271 1.00 92.06 839 LYS A C 1
ATOM 6041 O O . LYS A 1 839 ? -8.559 -18.706 22.118 1.00 92.06 839 LYS A O 1
ATOM 6046 N N . VAL A 1 840 ? -6.504 -19.262 21.410 1.00 94.81 840 VAL A N 1
ATOM 6047 C CA . VAL A 1 840 ? -6.541 -18.630 20.089 1.00 94.81 840 VAL A CA 1
ATOM 6048 C C . VAL A 1 840 ? -6.074 -19.642 19.045 1.00 94.81 840 VAL A C 1
ATOM 6050 O O . VAL A 1 840 ? -4.910 -20.032 19.027 1.00 94.81 840 VAL A O 1
ATOM 6053 N N . ASP A 1 841 ? -6.983 -20.066 18.171 1.00 94.06 841 ASP A N 1
ATOM 6054 C CA . ASP A 1 841 ? -6.680 -20.877 16.991 1.00 94.06 841 ASP A CA 1
ATOM 6055 C C . ASP A 1 841 ? -6.307 -19.957 15.817 1.00 94.06 841 ASP A C 1
ATOM 6057 O O . ASP A 1 841 ? -7.006 -18.990 15.524 1.00 94.06 841 ASP A O 1
ATOM 6061 N N . PHE A 1 842 ? -5.240 -20.261 15.093 1.00 95.25 842 PHE A N 1
ATOM 6062 C CA . PHE A 1 842 ? -4.775 -19.487 13.944 1.00 95.25 842 PHE A CA 1
ATOM 6063 C C . PHE A 1 842 ? -5.064 -20.231 12.635 1.00 95.25 842 PHE A C 1
ATOM 6065 O O . PHE A 1 842 ? -4.926 -21.455 12.561 1.00 95.25 842 PHE A O 1
ATOM 6072 N N . PHE A 1 843 ? -5.428 -19.495 11.582 1.00 92.25 843 PHE A N 1
ATOM 6073 C CA . PHE A 1 843 ? -5.799 -20.039 10.273 1.00 92.25 843 PHE A CA 1
ATOM 6074 C C . PHE A 1 843 ? -5.152 -19.273 9.118 1.00 92.25 843 PHE A C 1
ATOM 6076 O O . PHE A 1 843 ? -5.049 -18.047 9.160 1.00 92.25 843 PHE A O 1
ATOM 6083 N N . ALA A 1 844 ? -4.832 -19.999 8.046 1.00 88.62 844 ALA A N 1
ATOM 6084 C CA . ALA A 1 844 ? -4.549 -19.461 6.721 1.00 88.62 844 ALA A CA 1
ATOM 6085 C C . ALA A 1 844 ? -5.663 -19.909 5.760 1.00 88.62 844 ALA A C 1
ATOM 6087 O O . ALA A 1 844 ? -5.783 -21.088 5.417 1.00 88.62 844 ALA A O 1
ATOM 6088 N N . GLY A 1 845 ? -6.533 -18.976 5.368 1.00 85.50 845 GLY A N 1
ATOM 6089 C CA . GLY A 1 845 ? -7.797 -19.291 4.705 1.00 85.50 845 GLY A CA 1
ATOM 6090 C C . GLY A 1 845 ? -8.694 -20.131 5.619 1.00 85.50 845 GLY A C 1
ATOM 6091 O O . GLY A 1 845 ? -9.024 -19.720 6.730 1.00 85.50 845 GLY A O 1
ATOM 6092 N N . THR A 1 846 ? -9.079 -21.323 5.162 1.00 78.25 846 THR A N 1
ATOM 6093 C CA . THR A 1 846 ? -9.841 -22.304 5.956 1.00 78.25 846 THR A CA 1
ATOM 6094 C C . THR A 1 846 ? -8.961 -23.287 6.733 1.00 78.25 846 THR A C 1
ATOM 6096 O O . THR A 1 846 ? -9.476 -24.012 7.582 1.00 78.25 846 THR A O 1
ATOM 6099 N N . SER A 1 847 ? -7.656 -23.343 6.455 1.00 78.44 847 SER A N 1
ATOM 6100 C CA . SER A 1 847 ? -6.736 -24.320 7.047 1.00 78.44 847 SER A CA 1
ATOM 6101 C C . SER A 1 847 ? -6.211 -23.830 8.393 1.00 78.44 847 SER A C 1
ATOM 6103 O O . SER A 1 847 ? -5.672 -22.727 8.479 1.00 78.44 847 SER A O 1
ATOM 6105 N N . ALA A 1 848 ? -6.341 -24.645 9.441 1.00 84.88 848 ALA A N 1
ATOM 6106 C CA . ALA A 1 848 ? -5.740 -24.355 10.741 1.00 84.88 848 ALA A CA 1
ATOM 6107 C C . ALA A 1 848 ? -4.210 -24.484 10.662 1.00 84.88 848 ALA A C 1
ATOM 6109 O O . ALA A 1 848 ? -3.698 -25.465 10.122 1.00 84.88 848 ALA A O 1
ATOM 6110 N N . ILE A 1 849 ? -3.494 -23.499 11.204 1.00 90.00 849 ILE A N 1
ATOM 6111 C CA . ILE A 1 849 ? -2.021 -23.440 11.221 1.00 90.00 849 ILE A CA 1
ATOM 6112 C C . ILE A 1 849 ? -1.436 -23.626 12.631 1.00 90.00 849 ILE A C 1
ATOM 6114 O O . ILE A 1 849 ? -0.245 -23.881 12.769 1.00 90.00 849 ILE A O 1
ATOM 6118 N N . GLY A 1 850 ? -2.275 -23.563 13.670 1.00 88.38 850 GLY A N 1
ATOM 6119 C CA . GLY A 1 850 ? -1.952 -23.956 15.045 1.00 88.38 850 GLY A CA 1
ATOM 6120 C C . GLY A 1 850 ? -2.878 -23.291 16.062 1.00 88.38 850 GLY A C 1
ATOM 6121 O O . GLY A 1 850 ? -3.813 -22.591 15.683 1.00 88.38 850 GLY A O 1
ATOM 6122 N N . SER A 1 851 ? -2.624 -23.505 17.350 1.00 88.25 851 SER A N 1
ATOM 6123 C CA . SER A 1 851 ? -3.419 -22.940 18.447 1.00 88.25 851 SER A CA 1
ATOM 6124 C C . SER A 1 851 ? -2.536 -22.619 19.647 1.00 88.25 851 SER A C 1
ATOM 6126 O O . SER A 1 851 ? -1.676 -23.429 19.988 1.00 88.25 851 SER A O 1
ATOM 6128 N N . ASP A 1 852 ? -2.791 -21.498 20.314 1.00 92.00 852 ASP A N 1
ATOM 6129 C CA . ASP A 1 852 ? -2.084 -21.076 21.524 1.00 92.00 852 ASP A CA 1
ATOM 6130 C C . ASP A 1 852 ? -3.080 -20.821 22.667 1.00 92.00 852 ASP A C 1
ATOM 6132 O O . ASP A 1 852 ? -4.124 -20.201 22.466 1.00 92.00 852 ASP A O 1
ATOM 6136 N N . THR A 1 853 ? -2.779 -21.311 23.868 1.00 91.62 853 THR A N 1
ATOM 6137 C CA . THR A 1 853 ? -3.614 -21.151 25.071 1.00 91.62 853 THR A CA 1
ATOM 6138 C C . THR A 1 853 ? -3.074 -20.096 26.035 1.00 91.62 853 THR A C 1
ATOM 6140 O O . THR A 1 853 ? -3.735 -19.795 27.025 1.00 91.62 853 THR A O 1
ATOM 6143 N N . THR A 1 854 ? -1.899 -19.513 25.773 1.00 83.94 854 THR A N 1
ATOM 6144 C CA . THR A 1 854 ? -1.198 -18.642 26.730 1.00 83.94 854 THR A CA 1
ATOM 6145 C C . THR A 1 854 ? -0.892 -17.280 26.111 1.00 83.94 854 THR A C 1
ATOM 6147 O O . THR A 1 854 ? -0.264 -17.188 25.064 1.00 83.94 854 THR A O 1
ATOM 6150 N N . ALA A 1 855 ? -1.306 -16.189 26.760 1.00 82.12 855 ALA A N 1
ATOM 6151 C CA . ALA A 1 855 ? -0.947 -14.848 26.300 1.00 82.12 855 ALA A CA 1
ATOM 6152 C C . ALA A 1 855 ? 0.561 -14.574 26.522 1.00 82.12 855 ALA A C 1
ATOM 6154 O O . ALA A 1 855 ? 1.067 -14.904 27.598 1.00 82.12 855 ALA A O 1
ATOM 6155 N N . PRO A 1 856 ? 1.276 -13.909 25.588 1.00 89.88 856 PRO A N 1
ATOM 6156 C CA . PRO A 1 856 ? 0.799 -13.346 24.322 1.00 89.88 856 PRO A CA 1
ATOM 6157 C C . PRO A 1 856 ? 0.674 -14.392 23.199 1.00 89.88 856 PRO A C 1
ATOM 6159 O O . PRO A 1 856 ? 1.662 -15.000 22.796 1.00 89.88 856 PRO A O 1
ATOM 6162 N N . TYR A 1 857 ? -0.531 -14.515 22.635 1.00 93.19 857 TYR A N 1
ATOM 6163 C CA . TYR A 1 857 ? -0.875 -15.581 21.692 1.00 93.19 857 TYR A CA 1
ATOM 6164 C C . TYR A 1 857 ? -0.117 -15.474 20.367 1.00 93.19 857 TYR A C 1
ATOM 6166 O O . TYR A 1 857 ? -0.241 -14.474 19.646 1.00 93.19 857 TYR A O 1
ATOM 6174 N N . SER A 1 858 ? 0.618 -16.523 19.998 1.00 92.56 858 SER A N 1
ATOM 6175 C CA . SER A 1 858 ? 1.258 -16.604 18.684 1.00 92.56 858 SER A CA 1
ATOM 6176 C C . SER A 1 858 ? 1.564 -18.026 18.219 1.00 92.56 858 SER A C 1
ATOM 6178 O O . SER A 1 858 ? 1.830 -18.921 19.012 1.00 92.56 858 SER A O 1
ATOM 6180 N N . ILE A 1 859 ? 1.594 -18.218 16.900 1.00 94.00 859 ILE A N 1
ATOM 6181 C CA . ILE A 1 859 ? 2.047 -19.454 16.260 1.00 94.00 859 ILE A CA 1
ATOM 6182 C C . ILE A 1 859 ? 3.172 -19.160 15.264 1.00 94.00 859 ILE A C 1
ATOM 6184 O O . ILE A 1 859 ? 3.145 -18.157 14.547 1.00 94.00 859 ILE A O 1
ATOM 6188 N N . ALA A 1 860 ? 4.165 -20.046 15.192 1.00 88.50 860 ALA A N 1
ATOM 6189 C CA . ALA A 1 860 ? 5.139 -20.053 14.108 1.00 88.50 860 ALA A CA 1
ATOM 6190 C C . ALA A 1 860 ? 4.575 -20.858 12.929 1.00 88.50 860 ALA A C 1
ATOM 6192 O O . ALA A 1 860 ? 4.423 -22.074 13.023 1.00 88.50 860 ALA A O 1
ATOM 6193 N N . TRP A 1 861 ? 4.270 -20.183 11.823 1.00 92.12 861 TRP A N 1
ATOM 6194 C CA . TRP A 1 861 ? 3.791 -20.811 10.598 1.00 92.12 861 TRP A CA 1
ATOM 6195 C C . TRP A 1 861 ? 4.925 -20.853 9.572 1.00 92.12 861 TRP A C 1
ATOM 6197 O O . TRP A 1 861 ? 5.366 -19.816 9.077 1.00 92.12 861 TRP A O 1
ATOM 6207 N N . SER A 1 862 ? 5.447 -22.054 9.322 1.00 86.88 862 SER A N 1
ATOM 6208 C CA . SER A 1 862 ? 6.664 -22.302 8.544 1.00 86.88 862 SER A CA 1
ATOM 6209 C C . SER A 1 862 ? 6.401 -23.112 7.275 1.00 86.88 862 SER A C 1
ATOM 6211 O O . SER A 1 862 ? 5.373 -23.774 7.136 1.00 86.88 862 SER A O 1
ATOM 6213 N N . GLY A 1 863 ? 7.345 -23.050 6.330 1.00 79.75 863 GLY A N 1
ATOM 6214 C CA . GLY A 1 863 ? 7.255 -23.782 5.062 1.00 79.75 863 GLY A CA 1
ATOM 6215 C C . GLY A 1 863 ? 6.170 -23.256 4.117 1.00 79.75 863 GLY A C 1
ATOM 6216 O O . GLY A 1 863 ? 5.712 -23.990 3.243 1.00 79.75 863 GLY A O 1
ATOM 6217 N N . VAL A 1 864 ? 5.732 -22.006 4.290 1.00 89.00 864 VAL A N 1
ATOM 6218 C CA . VAL A 1 864 ? 4.589 -21.455 3.559 1.00 89.00 864 VAL A CA 1
ATOM 6219 C C . VAL A 1 864 ? 4.953 -21.225 2.093 1.00 89.00 864 VAL A C 1
ATOM 6221 O O . VAL A 1 864 ? 5.868 -20.458 1.784 1.00 89.00 864 VAL A O 1
ATOM 6224 N N . ALA A 1 865 ? 4.237 -21.901 1.193 1.00 82.94 865 ALA A N 1
ATOM 6225 C CA . ALA A 1 865 ? 4.430 -21.827 -0.254 1.00 82.94 865 ALA A CA 1
ATOM 6226 C C . ALA A 1 865 ? 4.024 -20.460 -0.835 1.00 82.94 865 ALA A C 1
ATOM 6228 O O . ALA A 1 865 ? 3.415 -19.641 -0.150 1.00 82.94 865 ALA A O 1
ATOM 6229 N N . ALA A 1 866 ? 4.316 -20.224 -2.113 1.00 81.62 866 ALA A N 1
ATOM 6230 C CA . ALA A 1 866 ? 3.867 -19.033 -2.827 1.00 81.62 866 ALA A CA 1
ATOM 6231 C C . ALA A 1 866 ? 2.330 -18.945 -2.856 1.00 81.62 866 ALA A C 1
ATOM 6233 O O . ALA A 1 866 ? 1.657 -19.923 -3.178 1.00 81.62 866 ALA A O 1
ATOM 6234 N N . GLY A 1 867 ? 1.777 -17.777 -2.544 1.00 83.38 867 GLY A N 1
ATOM 6235 C CA . GLY A 1 867 ? 0.344 -17.513 -2.557 1.00 83.38 867 GLY A CA 1
ATOM 6236 C C . GLY A 1 867 ? -0.046 -16.289 -1.730 1.00 83.38 867 GLY A C 1
ATOM 6237 O O . GLY A 1 867 ? 0.682 -15.837 -0.844 1.00 83.38 867 GLY A O 1
ATOM 6238 N N . THR A 1 868 ? -1.239 -15.768 -2.001 1.00 81.62 868 THR A N 1
ATOM 6239 C CA . THR A 1 868 ? -1.890 -14.787 -1.130 1.00 81.62 868 THR A CA 1
ATOM 6240 C C . THR A 1 868 ? -2.700 -15.534 -0.079 1.00 81.62 868 THR A C 1
ATOM 6242 O O . THR A 1 868 ? -3.632 -16.265 -0.411 1.00 81.62 868 THR A O 1
ATOM 6245 N N . TYR A 1 869 ? -2.359 -15.345 1.192 1.00 85.31 869 TYR A N 1
ATOM 6246 C CA . TYR A 1 869 ? -3.000 -16.016 2.315 1.00 85.31 869 TYR A CA 1
ATOM 6247 C C . TYR A 1 869 ? -3.779 -15.021 3.161 1.00 85.31 869 TYR A C 1
ATOM 6249 O O . TYR A 1 869 ? -3.274 -13.978 3.574 1.00 85.31 869 TYR A O 1
ATOM 6257 N N . SER A 1 870 ? -5.026 -15.378 3.443 1.00 90.44 870 SER A N 1
ATOM 6258 C CA . SER A 1 870 ? -5.882 -14.650 4.368 1.00 90.44 870 SER A CA 1
ATOM 6259 C C . SER A 1 870 ? -5.661 -15.206 5.774 1.00 90.44 870 SER A C 1
ATOM 6261 O O . SER A 1 870 ? -6.161 -16.282 6.103 1.00 90.44 870 SER A O 1
ATOM 6263 N N . LEU A 1 871 ? -4.856 -14.521 6.583 1.00 92.75 871 LEU A N 1
ATOM 6264 C CA . LEU A 1 871 ? -4.594 -14.907 7.964 1.00 92.75 871 LEU A CA 1
ATOM 6265 C C . LEU A 1 871 ? -5.731 -14.445 8.868 1.00 92.75 871 LEU A C 1
ATOM 6267 O O . LEU A 1 871 ? -6.091 -13.268 8.880 1.00 92.75 871 LEU A O 1
ATOM 6271 N N . THR A 1 872 ? -6.272 -15.366 9.661 1.00 92.12 872 THR A N 1
ATOM 6272 C CA . THR A 1 872 ? -7.226 -15.034 10.724 1.00 92.12 872 THR A CA 1
ATOM 6273 C C . THR A 1 872 ? -6.854 -15.735 12.019 1.00 92.12 872 THR A C 1
ATOM 6275 O O . THR A 1 872 ? -6.355 -16.859 12.012 1.00 92.12 872 THR A O 1
ATOM 6278 N N . ALA A 1 873 ? -7.136 -15.079 13.137 1.00 91.81 873 ALA A N 1
ATOM 6279 C CA . ALA A 1 873 ? -7.129 -15.697 14.453 1.00 91.81 873 ALA A CA 1
ATOM 6280 C C . ALA A 1 873 ? -8.580 -15.878 14.916 1.00 91.81 873 ALA A C 1
ATOM 6282 O O . ALA A 1 873 ? -9.396 -14.973 14.748 1.00 91.81 873 ALA A O 1
ATOM 6283 N N . VAL A 1 874 ? -8.907 -17.039 15.475 1.00 92.56 874 VAL A N 1
ATOM 6284 C CA . VAL A 1 874 ? -10.169 -17.332 16.152 1.00 92.56 874 VAL A CA 1
ATOM 6285 C C . VAL A 1 874 ? -9.865 -17.508 17.626 1.00 92.56 874 VAL A C 1
ATOM 6287 O O . VAL A 1 874 ? -9.337 -18.531 18.053 1.00 92.56 874 VAL A O 1
ATOM 6290 N N . VAL A 1 875 ? -10.192 -16.498 18.415 1.00 89.31 875 VAL A N 1
ATOM 6291 C CA . VAL A 1 875 ? -10.165 -16.630 19.868 1.00 89.31 875 VAL A CA 1
ATOM 6292 C C . VAL A 1 875 ? -11.383 -17.428 20.330 1.00 89.31 875 VAL A C 1
ATOM 6294 O O . VAL A 1 875 ? -12.454 -17.306 19.743 1.00 89.31 875 VAL A O 1
ATOM 6297 N N . THR A 1 876 ? -11.212 -18.232 21.376 1.00 83.19 876 THR A N 1
ATOM 6298 C CA . THR A 1 876 ? -12.268 -18.887 22.160 1.00 83.19 876 THR A CA 1
ATOM 6299 C C . THR A 1 876 ? -12.074 -18.483 23.621 1.00 83.19 876 THR A C 1
ATOM 6301 O O . THR A 1 876 ? -10.976 -18.658 24.159 1.00 83.19 876 THR A O 1
ATOM 6304 N N . ASP A 1 877 ? -13.101 -17.950 24.279 1.00 83.25 877 ASP A N 1
ATOM 6305 C CA . ASP A 1 877 ? -13.071 -17.735 25.731 1.00 83.25 877 ASP A CA 1
ATOM 6306 C C . ASP A 1 877 ? -13.452 -18.997 26.528 1.00 83.25 877 ASP A C 1
ATOM 6308 O O . ASP A 1 877 ? -13.843 -20.028 25.975 1.00 83.25 877 ASP A O 1
ATOM 6312 N N . ASN A 1 878 ? -13.315 -18.933 27.851 1.00 76.06 878 ASN A N 1
ATOM 6313 C CA . ASN A 1 878 ? -13.693 -19.997 28.781 1.00 76.06 878 ASN A CA 1
ATOM 6314 C C . ASN A 1 878 ? -15.208 -20.266 28.831 1.00 76.06 878 ASN A C 1
ATOM 6316 O O . ASN A 1 878 ? -15.624 -21.252 29.432 1.00 76.06 878 ASN A O 1
ATOM 6320 N N . LEU A 1 879 ? -16.024 -19.420 28.194 1.00 64.50 879 LEU A N 1
ATOM 6321 C CA . LEU A 1 879 ? -17.471 -19.581 28.047 1.00 64.50 879 LEU A CA 1
ATOM 6322 C C . LEU A 1 879 ? -17.846 -20.184 26.679 1.00 64.50 879 LEU A C 1
ATOM 6324 O O . LEU A 1 879 ? -19.029 -20.356 26.377 1.00 64.50 879 LEU A O 1
ATOM 6328 N N . GLY A 1 880 ? -16.849 -20.522 25.852 1.00 60.62 880 GLY A N 1
ATOM 6329 C CA . GLY A 1 880 ? -17.018 -21.100 24.521 1.00 60.62 880 GLY A CA 1
ATOM 6330 C C . GLY A 1 880 ? -17.417 -20.091 23.440 1.00 60.62 880 GLY A C 1
ATOM 6331 O O . GLY A 1 880 ? -17.708 -20.502 22.316 1.00 60.62 880 GLY A O 1
ATOM 6332 N N . ALA A 1 881 ? -17.437 -18.788 23.737 1.00 67.88 881 ALA A N 1
ATOM 6333 C CA . ALA A 1 881 ? -17.708 -17.771 22.733 1.00 67.88 881 ALA A CA 1
ATOM 6334 C C . ALA A 1 881 ? -16.465 -17.540 21.870 1.00 67.88 881 ALA A C 1
ATOM 6336 O O . ALA A 1 881 ? -15.347 -17.382 22.367 1.00 67.88 881 ALA A O 1
ATOM 6337 N N . THR A 1 882 ? -16.673 -17.521 20.553 1.00 77.38 882 THR A N 1
ATOM 6338 C CA . THR A 1 882 ? -15.591 -17.382 19.578 1.00 77.38 882 THR A CA 1
ATOM 6339 C C . THR A 1 882 ? -15.726 -16.128 18.738 1.00 77.38 882 THR A C 1
ATOM 6341 O O . THR A 1 882 ? -16.797 -15.869 18.186 1.00 77.38 882 THR A O 1
ATOM 6344 N N . THR A 1 883 ? -14.611 -15.439 18.517 1.00 85.62 883 THR A N 1
ATOM 6345 C CA . THR A 1 883 ? -14.519 -14.334 17.554 1.00 85.62 883 THR A CA 1
ATOM 6346 C C . THR A 1 883 ? -13.430 -14.651 16.553 1.00 85.62 883 THR A C 1
ATOM 6348 O O . THR A 1 883 ? -12.328 -15.018 16.950 1.00 85.62 883 THR A O 1
ATOM 6351 N N . ARG A 1 884 ? -13.703 -14.464 15.260 1.00 89.56 884 ARG A N 1
ATOM 6352 C CA . ARG A 1 884 ? -12.668 -14.453 14.222 1.00 89.56 884 ARG A CA 1
ATOM 6353 C C . ARG A 1 884 ? -12.229 -13.014 13.960 1.00 89.56 884 ARG A C 1
ATOM 6355 O O . ARG A 1 884 ? -13.076 -12.131 13.841 1.00 89.56 884 ARG A O 1
ATOM 6362 N N . SER A 1 885 ? -10.924 -12.785 13.854 1.00 89.44 885 SER A N 1
ATOM 6363 C CA . SER A 1 885 ? -10.365 -11.481 13.494 1.00 89.44 885 SER A CA 1
ATOM 6364 C C . SER A 1 885 ? -10.811 -11.054 12.096 1.00 89.44 885 SER A C 1
ATOM 6366 O O . SER A 1 885 ? -11.132 -11.889 11.247 1.00 89.44 885 SER A O 1
ATOM 6368 N N . ALA A 1 886 ? -10.709 -9.756 11.803 1.00 83.69 886 ALA A N 1
ATOM 6369 C CA . ALA A 1 886 ? -10.609 -9.328 10.412 1.00 83.69 886 ALA A CA 1
ATOM 6370 C C . ALA A 1 886 ? -9.443 -10.077 9.722 1.00 83.69 886 ALA A C 1
ATOM 6372 O O . ALA A 1 886 ? -8.426 -10.349 10.379 1.00 83.69 886 ALA A O 1
ATOM 6373 N N . PRO A 1 887 ? -9.575 -10.441 8.435 1.00 79.62 887 PRO A N 1
ATOM 6374 C CA . PRO A 1 887 ? -8.501 -11.088 7.701 1.00 79.62 887 PRO A CA 1
ATOM 6375 C C . PRO A 1 887 ? -7.331 -10.128 7.485 1.00 79.62 887 PRO A C 1
ATOM 6377 O O . PRO A 1 887 ? -7.486 -9.046 6.919 1.00 79.62 887 PRO A O 1
ATOM 6380 N N . VAL A 1 888 ? -6.145 -10.559 7.900 1.00 86.31 888 VAL A N 1
ATOM 6381 C CA . VAL A 1 888 ? -4.873 -9.957 7.507 1.00 86.31 888 VAL A CA 1
ATOM 6382 C C . VAL A 1 888 ? -4.428 -10.661 6.234 1.00 86.31 888 VAL A C 1
ATOM 6384 O O . VAL A 1 888 ? -4.085 -11.841 6.251 1.00 86.31 888 VAL A O 1
ATOM 6387 N N . THR A 1 889 ? -4.457 -9.955 5.108 1.00 84.94 889 THR A N 1
ATOM 6388 C CA . THR A 1 889 ? -3.948 -10.507 3.852 1.00 84.94 889 THR A CA 1
ATOM 6389 C C . THR A 1 889 ? -2.433 -10.396 3.855 1.00 84.94 889 THR A C 1
ATOM 6391 O O . THR A 1 889 ? -1.902 -9.294 3.978 1.00 84.94 889 THR A O 1
ATOM 6394 N N . VAL A 1 890 ? -1.737 -11.517 3.686 1.00 83.44 890 VAL A N 1
ATOM 6395 C CA . VAL A 1 890 ? -0.298 -11.536 3.405 1.00 83.44 890 VAL A CA 1
ATOM 6396 C C . VAL A 1 890 ? -0.051 -12.164 2.052 1.00 83.44 890 VAL A C 1
ATOM 6398 O O . VAL A 1 890 ? -0.653 -13.183 1.713 1.00 83.44 890 VAL A O 1
ATOM 6401 N N . THR A 1 891 ? 0.857 -11.582 1.282 1.00 85.25 891 THR A N 1
ATOM 6402 C CA . THR A 1 891 ? 1.283 -12.174 0.014 1.00 85.25 891 THR A CA 1
ATOM 6403 C C . THR A 1 891 ? 2.633 -12.819 0.237 1.00 85.25 891 THR A C 1
ATOM 6405 O O . THR A 1 891 ? 3.651 -12.136 0.329 1.00 85.25 891 THR A O 1
ATOM 6408 N N . VAL A 1 892 ? 2.659 -14.145 0.335 1.00 83.94 892 VAL A N 1
ATOM 6409 C CA . VAL A 1 892 ? 3.909 -14.876 0.166 1.00 83.94 892 VAL A CA 1
ATOM 6410 C C . VAL A 1 892 ? 4.156 -14.910 -1.331 1.00 83.94 892 VAL A C 1
ATOM 6412 O O . VAL A 1 892 ? 3.578 -15.716 -2.056 1.00 83.94 892 VAL A O 1
ATOM 6415 N N . ASN A 1 893 ? 4.990 -14.005 -1.820 1.00 74.06 893 ASN A N 1
ATOM 6416 C CA . ASN A 1 893 ? 5.447 -14.081 -3.192 1.00 74.06 893 ASN A CA 1
ATOM 6417 C C . ASN A 1 893 ? 6.130 -15.440 -3.398 1.00 74.06 893 ASN A C 1
ATOM 6419 O O . ASN A 1 893 ? 6.784 -15.972 -2.490 1.00 74.06 893 ASN A O 1
ATOM 6423 N N . ALA A 1 894 ? 6.039 -15.982 -4.611 1.00 58.59 894 ALA A N 1
ATOM 6424 C CA . ALA A 1 894 ? 7.072 -16.915 -5.034 1.00 58.59 894 ALA A CA 1
ATOM 6425 C C . ALA A 1 894 ? 8.443 -16.243 -4.822 1.00 58.59 894 ALA A C 1
ATOM 6427 O O . ALA A 1 894 ? 8.520 -15.011 -4.924 1.00 58.59 894 ALA A O 1
ATOM 6428 N N . PRO A 1 895 ? 9.525 -16.998 -4.543 1.00 50.84 895 PRO A N 1
ATOM 6429 C CA . PRO A 1 895 ? 10.860 -16.466 -4.776 1.00 50.84 895 PRO A CA 1
ATOM 6430 C C . PRO A 1 895 ? 10.824 -15.857 -6.166 1.00 50.84 895 PRO A C 1
ATOM 6432 O O . PRO A 1 895 ? 10.336 -16.508 -7.097 1.00 50.84 895 PRO A O 1
ATOM 6435 N N . ALA A 1 896 ? 11.213 -14.579 -6.258 1.00 39.94 896 ALA A N 1
ATOM 6436 C CA . ALA A 1 896 ? 11.187 -13.858 -7.520 1.00 39.94 896 ALA A CA 1
ATOM 6437 C C . ALA A 1 896 ? 11.787 -14.794 -8.573 1.00 39.94 896 ALA A C 1
ATOM 6439 O O . ALA A 1 896 ? 12.834 -15.387 -8.276 1.00 39.94 896 ALA A O 1
ATOM 6440 N N . PRO A 1 897 ? 11.126 -15.004 -9.733 1.00 33.19 897 PRO A N 1
ATOM 6441 C CA . PRO A 1 897 ? 11.716 -15.810 -10.784 1.00 33.19 897 PRO A CA 1
ATOM 6442 C C . PRO A 1 897 ? 13.143 -15.315 -10.941 1.00 33.19 897 PRO A C 1
ATOM 6444 O O . PRO A 1 897 ? 13.328 -14.102 -11.089 1.00 33.19 897 PRO A O 1
ATOM 6447 N N . ALA A 1 898 ? 14.126 -16.216 -10.798 1.00 33.91 898 ALA A N 1
ATOM 6448 C CA . ALA A 1 898 ? 15.524 -15.861 -11.010 1.00 33.91 898 ALA A CA 1
ATOM 6449 C C . ALA A 1 898 ? 15.545 -15.035 -12.298 1.00 33.91 898 ALA A C 1
ATOM 6451 O O . ALA A 1 898 ? 14.944 -15.509 -13.274 1.00 33.91 898 ALA A O 1
ATOM 6452 N N . PRO A 1 899 ? 16.048 -13.781 -12.256 1.00 30.64 899 PRO A N 1
ATOM 6453 C CA . PRO A 1 899 ? 15.711 -12.782 -13.260 1.00 30.64 899 PRO A CA 1
ATOM 6454 C C . PRO A 1 899 ? 15.926 -13.396 -14.633 1.00 30.64 899 PRO A C 1
ATOM 6456 O O . PRO A 1 899 ? 16.916 -14.126 -14.781 1.00 30.64 899 PRO A O 1
ATOM 6459 N N . PRO A 1 900 ? 14.988 -13.187 -15.583 1.00 33.16 900 PRO A N 1
ATOM 6460 C CA . PRO A 1 900 ? 15.005 -13.898 -16.854 1.00 33.16 900 PRO A CA 1
ATOM 6461 C C . PRO A 1 900 ? 16.434 -13.846 -17.383 1.00 33.16 900 PRO A C 1
ATOM 6463 O O . PRO A 1 900 ? 16.999 -12.744 -17.399 1.00 33.16 900 PRO A O 1
ATOM 6466 N N . PRO A 1 901 ? 17.052 -15.007 -17.694 1.00 34.94 901 PRO A N 1
ATOM 6467 C CA . PRO A 1 901 ? 18.463 -15.046 -18.044 1.00 34.94 901 PRO A CA 1
ATOM 6468 C C . PRO A 1 901 ? 18.691 -13.977 -19.109 1.00 34.94 901 PRO A C 1
ATOM 6470 O O . PRO A 1 901 ? 17.851 -13.868 -20.013 1.00 34.94 901 PRO A O 1
ATOM 6473 N N . PRO A 1 902 ? 19.733 -13.137 -18.953 1.00 31.23 902 PRO A N 1
ATOM 6474 C CA . PRO A 1 902 ? 19.861 -11.913 -19.729 1.00 31.23 902 PRO A CA 1
ATOM 6475 C C . PRO A 1 902 ? 19.694 -12.229 -21.215 1.00 31.23 902 PRO A C 1
ATOM 6477 O O . PRO A 1 902 ? 20.125 -13.309 -21.642 1.00 31.23 902 PRO A O 1
ATOM 6480 N N . PRO A 1 903 ? 19.041 -11.332 -21.984 1.00 35.44 903 PRO A N 1
ATOM 6481 C CA . PRO A 1 903 ? 18.652 -11.594 -23.366 1.00 35.44 903 PRO A CA 1
ATOM 6482 C C . PRO A 1 903 ? 19.821 -12.252 -24.111 1.00 35.44 903 PRO A C 1
ATOM 6484 O O . PRO A 1 903 ? 20.931 -11.722 -24.003 1.00 35.44 903 PRO A O 1
ATOM 6487 N N . PRO A 1 904 ? 19.620 -13.401 -24.798 1.00 41.28 904 PRO A N 1
ATOM 6488 C CA . PRO A 1 904 ? 20.717 -14.208 -25.332 1.00 41.28 904 PRO A CA 1
ATOM 6489 C C . PRO A 1 904 ? 21.700 -13.367 -26.157 1.00 41.28 904 PRO A C 1
ATOM 6491 O O . PRO A 1 904 ? 21.423 -13.015 -27.301 1.00 41.28 904 PRO A O 1
ATOM 6494 N N . GLY A 1 905 ? 22.829 -12.997 -25.541 1.00 41.00 905 GLY A N 1
ATOM 6495 C CA . GLY A 1 905 ? 23.688 -11.927 -26.056 1.00 41.00 905 GLY A CA 1
ATOM 6496 C C . GLY A 1 905 ? 24.736 -11.393 -25.072 1.00 41.00 905 GLY A C 1
ATOM 6497 O O . GLY A 1 905 ? 25.872 -11.186 -25.488 1.00 41.00 905 GLY A O 1
ATOM 6498 N N . THR A 1 906 ? 24.422 -11.222 -23.780 1.00 37.31 906 THR A N 1
ATOM 6499 C CA . THR A 1 906 ? 25.406 -10.745 -22.776 1.00 37.31 906 THR A CA 1
ATOM 6500 C C . THR A 1 906 ? 25.352 -11.542 -21.474 1.00 37.31 906 THR A C 1
ATOM 6502 O O . THR A 1 906 ? 24.374 -11.467 -20.732 1.00 37.31 906 THR A O 1
ATOM 6505 N N . THR A 1 907 ? 26.414 -12.284 -21.157 1.00 55.50 907 THR A N 1
ATOM 6506 C CA . THR A 1 907 ? 26.570 -12.934 -19.848 1.00 55.50 907 THR A CA 1
ATOM 6507 C C . THR A 1 907 ? 26.926 -11.894 -18.773 1.00 55.50 907 THR A C 1
ATOM 6509 O O . THR A 1 907 ? 27.674 -10.967 -19.075 1.00 55.50 907 THR A O 1
ATOM 6512 N N . PRO A 1 908 ? 26.499 -12.037 -17.499 1.00 63.12 908 PRO A N 1
ATOM 6513 C CA . PRO A 1 908 ? 26.869 -11.089 -16.433 1.00 63.12 908 PRO A CA 1
ATOM 6514 C C . PRO A 1 908 ? 28.389 -10.904 -16.272 1.00 63.12 908 PRO A C 1
ATOM 6516 O O . PRO A 1 908 ? 28.860 -9.830 -15.909 1.00 63.12 908 PRO A O 1
ATOM 6519 N N . SER A 1 909 ? 29.174 -11.915 -16.660 1.00 71.38 909 SER A N 1
ATOM 6520 C CA . SER A 1 909 ? 30.639 -11.868 -16.749 1.00 71.38 909 SER A CA 1
ATOM 6521 C C . SER A 1 909 ? 31.207 -10.794 -17.694 1.00 71.38 909 SER A C 1
ATOM 6523 O O . SER A 1 909 ? 32.412 -10.560 -17.664 1.00 71.38 909 SER A O 1
ATOM 6525 N N . THR A 1 910 ? 30.396 -10.141 -18.537 1.00 80.38 910 THR A N 1
ATOM 6526 C CA . THR A 1 910 ? 30.825 -8.999 -19.367 1.00 80.38 910 THR A CA 1
ATOM 6527 C C . THR A 1 910 ? 30.482 -7.635 -18.769 1.00 80.38 910 THR A C 1
ATOM 6529 O O . THR A 1 910 ? 30.846 -6.626 -19.367 1.00 80.38 910 THR A O 1
ATOM 6532 N N . ALA A 1 911 ? 29.822 -7.570 -17.606 1.00 85.81 911 ALA A N 1
ATOM 6533 C CA . ALA A 1 911 ? 29.568 -6.307 -16.910 1.00 85.81 911 ALA A CA 1
ATOM 6534 C C . ALA A 1 911 ? 30.891 -5.597 -16.535 1.00 85.81 911 ALA A C 1
ATOM 6536 O O . ALA A 1 911 ? 31.924 -6.267 -16.377 1.00 85.81 911 ALA A O 1
ATOM 6537 N N . PRO A 1 912 ? 30.900 -4.257 -16.411 1.00 90.69 912 PRO A N 1
ATOM 6538 C CA . PRO A 1 912 ? 32.106 -3.505 -16.087 1.00 90.69 912 PRO A CA 1
ATOM 6539 C C . PRO A 1 912 ? 32.629 -3.816 -14.677 1.00 90.69 912 PRO A C 1
ATOM 6541 O O . PRO A 1 912 ? 31.888 -4.191 -13.762 1.00 90.69 912 PRO A O 1
ATOM 6544 N N . LEU A 1 913 ? 33.941 -3.636 -14.516 1.00 93.31 913 LEU A N 1
ATOM 6545 C CA . LEU A 1 913 ? 34.632 -3.689 -13.231 1.00 93.31 913 LEU A CA 1
ATOM 6546 C C . LEU A 1 913 ? 34.701 -2.283 -12.634 1.00 93.31 913 LEU A C 1
ATOM 6548 O O . LEU A 1 913 ? 35.210 -1.366 -13.280 1.00 93.31 913 LEU A O 1
ATOM 6552 N N . VAL A 1 914 ? 34.263 -2.133 -11.386 1.00 95.56 914 VAL A N 1
ATOM 6553 C CA . VAL A 1 914 ? 34.447 -0.909 -10.595 1.00 95.56 914 VAL A CA 1
ATOM 6554 C C . VAL A 1 914 ? 35.942 -0.625 -10.441 1.00 95.56 914 VAL A C 1
ATOM 6556 O O . VAL A 1 914 ? 36.715 -1.508 -10.065 1.00 95.56 914 VAL A O 1
ATOM 6559 N N . GLN A 1 915 ? 36.351 0.609 -10.710 1.00 94.00 915 GLN A N 1
ATOM 6560 C CA . GLN A 1 915 ? 37.721 1.085 -10.504 1.00 94.00 915 GLN A CA 1
ATOM 6561 C C . GLN A 1 915 ? 37.746 2.129 -9.383 1.00 94.00 915 GLN A C 1
ATOM 6563 O O . GLN A 1 915 ? 36.701 2.642 -8.990 1.00 94.00 915 GLN A O 1
ATOM 6568 N N . GLN A 1 916 ? 38.931 2.527 -8.912 1.00 92.50 916 GLN A N 1
ATOM 6569 C CA . GLN A 1 916 ? 39.053 3.634 -7.951 1.00 92.50 916 GLN A CA 1
ATOM 6570 C C . GLN A 1 916 ? 38.344 4.912 -8.450 1.00 92.50 916 GLN A C 1
ATOM 6572 O O . GLN A 1 916 ? 37.628 5.559 -7.693 1.00 92.50 916 GLN A O 1
ATOM 6577 N N . ALA A 1 917 ? 38.471 5.226 -9.746 1.00 91.62 917 ALA A N 1
ATOM 6578 C CA . ALA A 1 917 ? 37.825 6.380 -10.381 1.00 91.62 917 ALA A CA 1
ATOM 6579 C C . ALA A 1 917 ? 36.285 6.280 -10.481 1.00 91.62 917 ALA A C 1
ATOM 6581 O O . ALA A 1 917 ? 35.627 7.290 -10.722 1.00 91.62 917 ALA A O 1
ATOM 6582 N N . SER A 1 918 ? 35.702 5.093 -10.279 1.00 94.44 918 SER A N 1
ATOM 6583 C CA . SER A 1 918 ? 34.247 4.904 -10.208 1.00 94.44 918 SER A CA 1
ATOM 6584 C C . SER A 1 918 ? 33.645 5.433 -8.903 1.00 94.44 918 SER A C 1
ATOM 6586 O O . SER A 1 918 ? 32.427 5.553 -8.821 1.00 94.44 918 SER A O 1
ATOM 6588 N N . LEU A 1 919 ? 34.453 5.721 -7.875 1.00 94.69 919 LEU A N 1
ATOM 6589 C CA . LEU A 1 919 ? 33.979 6.215 -6.581 1.00 94.69 919 LEU A CA 1
ATOM 6590 C C . LEU A 1 919 ? 34.108 7.742 -6.512 1.00 94.69 919 LEU A C 1
ATOM 6592 O O . LEU A 1 919 ? 35.182 8.280 -6.252 1.00 94.69 919 LEU A O 1
ATOM 6596 N N . GLN A 1 920 ? 33.002 8.452 -6.727 1.00 95.00 920 GLN A N 1
ATOM 6597 C CA . GLN A 1 920 ? 32.956 9.914 -6.652 1.00 95.00 920 GLN A CA 1
ATOM 6598 C C . GLN A 1 920 ? 32.485 10.363 -5.267 1.00 95.00 920 GLN A C 1
ATOM 6600 O O . GLN A 1 920 ? 31.383 10.026 -4.841 1.00 95.00 920 GLN A O 1
ATOM 6605 N N . TYR A 1 921 ? 33.304 11.131 -4.551 1.00 95.31 921 TYR A N 1
ATOM 6606 C CA . TYR A 1 921 ? 32.941 11.651 -3.231 1.00 95.31 921 TYR A CA 1
ATOM 6607 C C . TYR A 1 921 ? 31.825 12.704 -3.330 1.00 95.31 921 TYR A C 1
ATOM 6609 O O . TYR A 1 921 ? 31.944 13.663 -4.090 1.00 95.31 921 TYR A O 1
ATOM 6617 N N . LEU A 1 922 ? 30.752 12.532 -2.551 1.00 95.06 922 LEU A N 1
ATOM 6618 C CA . LEU A 1 922 ? 29.586 13.428 -2.520 1.00 95.06 922 LEU A CA 1
ATOM 6619 C C . LEU A 1 922 ? 29.550 14.363 -1.301 1.00 95.06 922 LEU A C 1
ATOM 6621 O O . LEU A 1 922 ? 28.705 15.255 -1.248 1.00 95.06 922 LEU A O 1
ATOM 6625 N N . GLY A 1 923 ? 30.419 14.147 -0.312 1.00 95.56 923 GLY A N 1
ATOM 6626 C CA . GLY A 1 923 ? 30.389 14.836 0.978 1.00 95.56 923 GLY A CA 1
ATOM 6627 C C . GLY A 1 923 ? 30.193 13.871 2.146 1.00 95.56 923 GLY A C 1
ATOM 6628 O O . GLY A 1 923 ? 30.384 12.659 2.020 1.00 95.56 923 GLY A O 1
ATOM 6629 N N . SER A 1 924 ? 29.826 14.411 3.304 1.00 95.31 924 SER A N 1
ATOM 6630 C CA . SER A 1 924 ? 29.805 13.662 4.561 1.00 95.31 924 SER A CA 1
ATOM 6631 C C . SER A 1 924 ? 28.735 14.154 5.526 1.00 95.31 924 SER A C 1
ATOM 6633 O O . SER A 1 924 ? 28.226 15.262 5.381 1.00 95.31 924 SER A O 1
ATOM 6635 N N . PHE A 1 925 ? 28.409 13.345 6.534 1.00 95.75 925 PHE A N 1
ATOM 6636 C CA . PHE A 1 925 ? 27.552 13.745 7.651 1.00 95.75 925 PHE A CA 1
ATOM 6637 C C . PHE A 1 925 ? 28.013 13.126 8.976 1.00 95.75 925 PHE A C 1
ATOM 6639 O O . PHE A 1 925 ? 28.496 11.992 9.020 1.00 95.75 925 PHE A O 1
ATOM 6646 N N . ALA A 1 926 ? 27.864 13.879 10.064 1.00 93.12 926 ALA A N 1
ATOM 6647 C CA . ALA A 1 926 ? 28.230 13.456 11.411 1.00 93.12 926 ALA A CA 1
ATOM 6648 C C . ALA A 1 926 ? 27.118 12.621 12.065 1.00 93.12 926 ALA A C 1
ATOM 6650 O O . ALA A 1 926 ? 25.930 12.818 11.799 1.00 93.12 926 ALA A O 1
ATOM 6651 N N . VAL A 1 927 ? 27.488 11.714 12.969 1.00 92.50 927 VAL A N 1
ATOM 6652 C CA . VAL A 1 927 ? 26.526 11.013 13.836 1.00 92.50 927 VAL A CA 1
ATOM 6653 C C . VAL A 1 927 ? 26.055 11.913 14.995 1.00 92.50 927 VAL A C 1
ATOM 6655 O O . VAL A 1 927 ? 26.768 12.850 15.366 1.00 92.50 927 VAL A O 1
ATOM 6658 N N . PRO A 1 928 ? 24.875 11.658 15.600 1.00 91.50 928 PRO A N 1
ATOM 6659 C CA . PRO A 1 928 ? 24.402 12.394 16.773 1.00 91.50 928 PRO A CA 1
ATOM 6660 C C . PRO A 1 928 ? 25.439 12.503 17.901 1.00 91.50 928 PRO A C 1
ATOM 6662 O O . PRO A 1 928 ? 26.058 11.519 18.295 1.00 91.50 928 PRO A O 1
ATOM 6665 N N . GLY A 1 929 ? 25.583 13.703 18.472 1.00 81.81 929 GLY A N 1
ATOM 6666 C CA . GLY A 1 929 ? 26.443 13.943 19.641 1.00 81.81 929 GLY A CA 1
ATOM 6667 C C . GLY A 1 929 ? 25.820 13.553 20.990 1.00 81.81 929 GLY A C 1
ATOM 6668 O O . GLY A 1 929 ? 26.482 13.655 22.018 1.00 81.81 929 GLY A O 1
ATOM 6669 N N . THR A 1 930 ? 24.550 13.142 21.008 1.00 83.31 930 THR A N 1
ATOM 6670 C CA . THR A 1 930 ? 23.854 12.638 22.200 1.00 83.31 930 THR A CA 1
ATOM 6671 C C . THR A 1 930 ? 24.098 11.138 22.379 1.00 83.31 930 THR A C 1
ATOM 6673 O O . THR A 1 930 ? 24.387 10.426 21.421 1.00 83.31 930 THR A O 1
ATOM 6676 N N . THR A 1 931 ? 23.947 10.616 23.600 1.00 86.62 931 THR A N 1
ATOM 6677 C CA . THR A 1 931 ? 24.210 9.189 23.867 1.00 86.62 931 THR A CA 1
ATOM 6678 C C . THR A 1 931 ? 23.093 8.244 23.403 1.00 86.62 931 THR A C 1
ATOM 6680 O O . THR A 1 931 ? 23.250 7.028 23.483 1.00 86.62 931 THR A O 1
ATOM 6683 N N . LEU A 1 932 ? 21.959 8.773 22.922 1.00 90.56 932 LEU A N 1
ATOM 6684 C CA . LEU A 1 932 ? 20.814 8.014 22.391 1.00 90.56 932 LEU A CA 1
ATOM 6685 C C . LEU A 1 932 ? 20.357 6.832 23.272 1.00 90.56 932 LEU A C 1
ATOM 6687 O O . LEU A 1 932 ? 20.051 5.760 22.760 1.00 90.56 932 LEU A O 1
ATOM 6691 N N . GLY A 1 933 ? 20.322 7.000 24.598 1.00 86.31 933 GLY A N 1
ATOM 6692 C CA . GLY A 1 933 ? 19.897 5.940 25.528 1.00 86.31 933 GLY A CA 1
ATOM 6693 C C . GLY A 1 933 ? 20.960 4.877 25.841 1.00 86.31 933 GLY A C 1
ATOM 6694 O O . GLY A 1 933 ? 20.651 3.891 26.506 1.00 86.31 933 GLY A O 1
ATOM 6695 N N . SER A 1 934 ? 22.198 5.088 25.395 1.00 88.69 934 SER A N 1
ATOM 6696 C CA . SER A 1 934 ? 23.395 4.370 25.846 1.00 88.69 934 SER A CA 1
ATOM 6697 C C . SER A 1 934 ? 24.241 5.241 26.789 1.00 88.69 934 SER A C 1
ATOM 6699 O O . SER A 1 934 ? 23.903 6.401 27.055 1.00 88.69 934 SER A O 1
ATOM 6701 N N . THR A 1 935 ? 25.339 4.691 27.298 1.00 89.50 935 THR A N 1
ATOM 6702 C CA . THR A 1 935 ? 26.288 5.363 28.196 1.00 89.50 935 THR A CA 1
ATOM 6703 C C . THR A 1 935 ? 27.255 6.250 27.418 1.00 89.50 935 THR A C 1
ATOM 6705 O O . THR A 1 935 ? 27.491 7.397 27.797 1.00 89.50 935 THR A O 1
ATOM 6708 N N . TYR A 1 936 ? 27.796 5.738 26.310 1.00 85.81 936 TYR A N 1
ATOM 6709 C CA . TYR A 1 936 ? 28.879 6.382 25.565 1.00 85.81 936 TYR A CA 1
ATOM 6710 C C . TYR A 1 936 ? 28.459 6.907 24.183 1.00 85.81 936 TYR A C 1
ATOM 6712 O O . TYR A 1 936 ? 29.197 7.680 23.570 1.00 85.81 936 TYR A O 1
ATOM 6720 N N . GLY A 1 937 ? 27.273 6.546 23.684 1.00 89.12 937 GLY A N 1
ATOM 6721 C CA . GLY A 1 937 ? 26.800 6.974 22.368 1.00 89.12 937 GLY A CA 1
ATOM 6722 C C . GLY A 1 937 ? 27.638 6.378 21.238 1.00 89.12 937 GLY A C 1
ATOM 6723 O O . GLY A 1 937 ? 27.897 5.176 21.208 1.00 89.12 937 GLY A O 1
ATOM 6724 N N . PHE A 1 938 ? 28.087 7.245 20.330 1.00 86.81 938 PHE A N 1
ATOM 6725 C CA . PHE A 1 938 ? 29.060 6.921 19.280 1.00 86.81 938 PHE A CA 1
ATOM 6726 C C . PHE A 1 938 ? 30.491 7.391 19.617 1.00 86.81 938 PHE A C 1
ATOM 6728 O O . PHE A 1 938 ? 31.360 7.379 18.745 1.00 86.81 938 PHE A O 1
ATOM 6735 N N . ASN A 1 939 ? 30.755 7.846 20.851 1.00 80.75 939 ASN A N 1
ATOM 6736 C CA . ASN A 1 939 ? 32.125 8.155 21.274 1.00 80.75 939 ASN A CA 1
ATOM 6737 C C . ASN A 1 939 ? 32.966 6.872 21.241 1.00 80.75 939 ASN A C 1
ATOM 6739 O O . ASN A 1 939 ? 32.432 5.804 21.520 1.00 80.75 939 ASN A O 1
ATOM 6743 N N . ALA A 1 940 ? 34.255 6.971 20.904 1.00 64.94 940 ALA A N 1
ATOM 6744 C CA . ALA A 1 940 ? 35.182 5.839 20.790 1.00 64.94 940 ALA A CA 1
ATOM 6745 C C . ALA A 1 940 ? 34.579 4.620 20.051 1.00 64.94 940 ALA A C 1
ATOM 6747 O O . ALA A 1 940 ? 34.846 3.462 20.376 1.00 64.94 940 ALA A O 1
ATOM 6748 N N . ALA A 1 941 ? 33.755 4.904 19.037 1.00 56.44 941 ALA A N 1
ATOM 6749 C CA . ALA A 1 941 ? 33.262 3.946 18.063 1.00 56.44 941 ALA A CA 1
ATOM 6750 C C . ALA A 1 941 ? 34.403 3.044 17.574 1.00 56.44 941 ALA A C 1
ATOM 6752 O O . ALA A 1 941 ? 35.406 3.568 17.096 1.00 56.44 941 ALA A O 1
ATOM 6753 N N . GLY A 1 942 ? 34.248 1.721 17.712 1.00 50.88 942 GLY A N 1
ATOM 6754 C CA . GLY A 1 942 ? 35.125 0.673 17.167 1.00 50.88 942 GLY A CA 1
ATOM 6755 C C . GLY A 1 942 ? 36.633 0.842 17.402 1.00 50.88 942 GLY A C 1
ATOM 6756 O O . GLY A 1 942 ? 37.414 0.629 16.476 1.00 50.88 942 GLY A O 1
ATOM 6757 N N . THR A 1 943 ? 37.051 1.234 18.607 1.00 50.06 943 THR A N 1
ATOM 6758 C CA . THR A 1 943 ? 38.469 1.405 18.970 1.00 50.06 943 THR A CA 1
ATOM 6759 C C . THR A 1 943 ? 39.022 0.154 19.670 1.00 50.06 943 THR A C 1
ATOM 6761 O O . THR A 1 943 ? 38.298 -0.544 20.381 1.00 50.06 943 THR A O 1
ATOM 6764 N N . GLY A 1 944 ? 40.307 -0.165 19.458 1.00 50.78 944 GLY A N 1
ATOM 6765 C CA . GLY A 1 944 ? 40.986 -1.284 20.136 1.00 50.78 944 GLY A CA 1
ATOM 6766 C C . GLY A 1 944 ? 40.651 -2.692 19.615 1.00 50.78 944 GLY A C 1
ATOM 6767 O O . GLY A 1 944 ? 40.621 -3.638 20.397 1.00 50.78 944 GLY A O 1
ATOM 6768 N N . GLY A 1 945 ? 40.349 -2.846 18.319 1.00 49.53 945 GLY A N 1
ATOM 6769 C CA . GLY A 1 945 ? 40.155 -4.150 17.654 1.00 49.53 945 GLY A CA 1
ATOM 6770 C C . GLY A 1 945 ? 38.831 -4.879 17.946 1.00 49.53 945 GLY A C 1
ATOM 6771 O O . GLY A 1 945 ? 38.510 -5.862 17.280 1.00 49.53 945 GLY A O 1
ATOM 6772 N N . LEU A 1 946 ? 38.032 -4.387 18.896 1.00 49.28 946 LEU A N 1
ATOM 6773 C CA . LEU A 1 946 ? 36.837 -5.041 19.452 1.00 49.28 946 LEU A CA 1
ATOM 6774 C C . LEU A 1 946 ? 35.551 -4.951 18.593 1.00 49.28 946 LEU A C 1
ATOM 6776 O O . LEU A 1 946 ? 34.457 -5.026 19.151 1.00 49.28 946 LEU A O 1
ATOM 6780 N N . GLY A 1 947 ? 35.637 -4.812 17.263 1.00 51.38 947 GLY A N 1
ATOM 6781 C CA . GLY A 1 947 ? 34.476 -5.045 16.384 1.00 51.38 947 GLY A CA 1
ATOM 6782 C C . GLY A 1 947 ? 34.346 -4.214 15.111 1.00 51.38 947 GLY A C 1
ATOM 6783 O O . GLY A 1 947 ? 34.907 -3.129 14.973 1.00 51.38 947 GLY A O 1
ATOM 6784 N N . THR A 1 948 ? 33.550 -4.750 14.187 1.00 58.97 948 THR A N 1
ATOM 6785 C CA . THR A 1 948 ? 33.012 -4.056 13.010 1.00 58.97 948 THR A CA 1
ATOM 6786 C C . THR A 1 948 ? 31.706 -3.354 13.383 1.00 58.97 948 THR A C 1
ATOM 6788 O O . THR A 1 948 ? 31.014 -3.745 14.318 1.00 58.97 948 THR A O 1
ATOM 6791 N N . TYR A 1 949 ? 31.356 -2.275 12.687 1.00 68.44 949 TYR A N 1
ATOM 6792 C CA . TYR A 1 949 ? 30.393 -1.296 13.204 1.00 68.44 949 TYR A CA 1
ATOM 6793 C C . TYR A 1 949 ? 28.930 -1.527 12.785 1.00 68.44 949 TYR A C 1
ATOM 6795 O O . TYR A 1 949 ? 28.169 -0.565 12.669 1.00 68.44 949 TYR A O 1
ATOM 6803 N N . ALA A 1 950 ? 28.551 -2.792 12.544 1.00 79.38 950 ALA A N 1
ATOM 6804 C CA . ALA A 1 950 ? 27.179 -3.253 12.289 1.00 79.38 950 ALA A CA 1
ATOM 6805 C C . ALA A 1 950 ? 26.359 -2.307 11.383 1.00 79.38 950 ALA A C 1
ATOM 6807 O O . ALA A 1 950 ? 25.333 -1.756 11.788 1.00 79.38 950 ALA A O 1
ATOM 6808 N N . MET A 1 951 ? 26.855 -2.066 10.166 1.00 91.81 951 MET A N 1
ATOM 6809 C CA . MET A 1 951 ? 26.352 -1.010 9.286 1.00 91.81 951 MET A CA 1
ATOM 6810 C C . MET A 1 951 ? 25.548 -1.580 8.109 1.00 91.81 951 MET A C 1
ATOM 6812 O O . MET A 1 951 ? 26.053 -2.416 7.368 1.00 91.81 951 MET A O 1
ATOM 6816 N N . ALA A 1 952 ? 24.308 -1.117 7.917 1.00 95.81 952 ALA A N 1
ATOM 6817 C CA . ALA A 1 952 ? 23.431 -1.571 6.829 1.00 95.81 952 ALA A CA 1
ATOM 6818 C C . ALA A 1 952 ? 22.489 -0.457 6.343 1.00 95.81 952 ALA A C 1
ATOM 6820 O O . ALA A 1 952 ? 22.060 0.386 7.127 1.00 95.81 952 ALA A O 1
ATOM 6821 N N . PHE A 1 953 ? 22.130 -0.455 5.057 1.00 97.25 953 PHE A N 1
ATOM 6822 C CA . PHE A 1 953 ? 21.155 0.493 4.502 1.00 97.25 953 PHE A CA 1
ATOM 6823 C C . PHE A 1 953 ? 19.727 -0.039 4.660 1.00 97.25 953 PHE A C 1
ATOM 6825 O O . PHE A 1 953 ? 19.467 -1.206 4.375 1.00 97.25 953 PHE A O 1
ATOM 6832 N N . ASN A 1 954 ? 18.790 0.818 5.068 1.00 96.44 954 ASN A N 1
ATOM 6833 C CA . ASN A 1 954 ? 17.369 0.496 5.124 1.00 96.44 954 ASN A CA 1
ATOM 6834 C C . ASN A 1 954 ? 16.622 1.140 3.936 1.00 96.44 954 ASN A C 1
ATOM 6836 O O . ASN A 1 954 ? 16.292 2.331 3.995 1.00 96.44 954 ASN A O 1
ATOM 6840 N N . PRO A 1 955 ? 16.279 0.378 2.879 1.00 81.69 955 PRO A N 1
ATOM 6841 C CA . PRO A 1 955 ? 15.606 0.926 1.702 1.00 81.69 955 PRO A CA 1
ATOM 6842 C C . PRO A 1 955 ? 14.179 1.419 1.988 1.00 81.69 955 PRO A C 1
ATOM 6844 O O . PRO A 1 955 ? 13.705 2.320 1.298 1.00 81.69 955 PRO A O 1
ATOM 6847 N N . ALA A 1 956 ? 13.501 0.892 3.016 1.00 76.75 956 ALA A N 1
ATOM 6848 C CA . ALA A 1 956 ? 12.128 1.279 3.348 1.00 76.75 956 ALA A CA 1
ATOM 6849 C C . ALA A 1 956 ? 12.029 2.691 3.957 1.00 76.75 956 ALA A C 1
ATOM 6851 O O . ALA A 1 956 ? 11.000 3.351 3.824 1.00 76.75 956 ALA A O 1
ATOM 6852 N N . ARG A 1 957 ? 13.095 3.161 4.622 1.00 83.31 957 ARG A N 1
ATOM 6853 C CA . ARG A 1 957 ? 13.165 4.480 5.282 1.00 83.31 957 ARG A CA 1
ATOM 6854 C C . ARG A 1 957 ? 14.237 5.414 4.705 1.00 83.31 957 ARG A C 1
ATOM 6856 O O . ARG A 1 957 ? 14.254 6.587 5.067 1.00 83.31 957 ARG A O 1
ATOM 6863 N N . LYS A 1 958 ? 15.092 4.927 3.793 1.00 89.50 958 LYS A N 1
ATOM 6864 C CA . LYS A 1 958 ? 16.264 5.639 3.239 1.00 89.50 958 LYS A CA 1
ATOM 6865 C C . LYS A 1 958 ? 17.192 6.159 4.346 1.00 89.50 958 LYS A C 1
ATOM 6867 O O . LYS A 1 958 ? 17.576 7.326 4.391 1.00 89.50 958 LYS A O 1
ATOM 6872 N N . SER A 1 959 ? 17.511 5.252 5.257 1.00 97.06 959 SER A N 1
ATOM 6873 C CA . SER A 1 959 ? 18.268 5.450 6.496 1.00 97.06 959 SER A CA 1
ATOM 6874 C C . SER A 1 959 ? 19.405 4.430 6.588 1.00 97.06 959 SER A C 1
ATOM 6876 O O . SER A 1 959 ? 19.471 3.487 5.796 1.00 97.06 959 SER A O 1
ATOM 6878 N N . ILE A 1 960 ? 20.302 4.598 7.559 1.00 96.19 960 ILE A N 1
ATOM 6879 C CA . ILE A 1 960 ? 21.328 3.597 7.885 1.00 96.19 960 ILE A CA 1
ATOM 6880 C C . ILE A 1 960 ? 21.132 3.051 9.300 1.00 96.19 960 ILE A C 1
ATOM 6882 O O . ILE A 1 960 ? 20.891 3.811 10.237 1.00 96.19 960 ILE A O 1
ATOM 6886 N N . PHE A 1 961 ? 21.278 1.739 9.456 1.00 96.25 961 PHE A N 1
ATOM 6887 C CA . PHE A 1 961 ? 21.622 1.132 10.736 1.00 96.25 961 PHE A CA 1
ATOM 6888 C C . PHE A 1 961 ? 23.121 1.303 10.978 1.00 96.25 961 PHE A C 1
ATOM 6890 O O . PHE A 1 961 ? 23.914 1.195 10.038 1.00 96.25 961 PHE A O 1
ATOM 6897 N N . LEU A 1 962 ? 23.492 1.602 12.221 1.00 92.06 962 LEU A N 1
ATOM 6898 C CA . LEU A 1 962 ? 24.871 1.863 12.626 1.00 92.06 962 LEU A CA 1
ATOM 6899 C C . LEU A 1 962 ? 25.090 1.424 14.080 1.00 92.06 962 LEU A C 1
ATOM 6901 O O . LEU A 1 962 ? 24.255 1.716 14.940 1.00 92.06 962 LEU A O 1
ATOM 6905 N N . GLY A 1 963 ? 26.209 0.754 14.358 1.00 89.62 963 GLY A N 1
ATOM 6906 C CA . GLY A 1 963 ? 26.635 0.409 15.715 1.00 89.62 963 GLY A CA 1
ATOM 6907 C C . GLY A 1 963 ? 26.880 1.630 16.616 1.00 89.62 963 GLY A C 1
ATOM 6908 O O . GLY A 1 963 ? 27.007 2.753 16.140 1.00 89.62 963 GLY A O 1
ATOM 6909 N N . GLY A 1 964 ? 26.933 1.407 17.930 1.00 87.06 964 GLY A N 1
ATOM 6910 C CA . GLY A 1 964 ? 27.337 2.372 18.961 1.00 87.06 964 GLY A CA 1
ATOM 6911 C C . GLY A 1 964 ? 28.704 2.040 19.567 1.00 87.06 964 GLY A C 1
ATOM 6912 O O . GLY A 1 964 ? 29.496 1.306 18.980 1.00 87.06 964 GLY A O 1
ATOM 6913 N N . HIS A 1 965 ? 29.026 2.581 20.742 1.00 85.00 965 HIS A N 1
ATOM 6914 C CA . HIS A 1 965 ? 30.286 2.274 21.433 1.00 85.00 965 HIS A CA 1
ATOM 6915 C C . HIS A 1 965 ? 30.469 0.744 21.632 1.00 85.00 965 HIS A C 1
ATOM 6917 O O . HIS A 1 965 ? 29.557 0.088 22.146 1.00 85.00 965 HIS A O 1
ATOM 6923 N N . PRO A 1 966 ? 31.642 0.155 21.305 1.00 77.88 966 PRO A N 1
ATOM 6924 C CA . PRO A 1 966 ? 31.842 -1.301 21.291 1.00 77.88 966 PRO A CA 1
ATOM 6925 C C . PRO A 1 966 ? 31.603 -1.989 22.645 1.00 77.88 966 PRO A C 1
ATOM 6927 O O . PRO A 1 966 ? 31.063 -3.084 22.677 1.00 77.88 966 PRO A O 1
ATOM 6930 N N . TYR A 1 967 ? 31.912 -1.361 23.783 1.00 79.00 967 TYR A N 1
ATOM 6931 C CA . TYR A 1 967 ? 31.571 -1.930 25.103 1.00 79.00 967 TYR A CA 1
ATOM 6932 C C . TYR A 1 967 ? 30.069 -2.120 25.377 1.00 79.00 967 TYR A C 1
ATOM 6934 O O . TYR A 1 967 ? 29.728 -2.875 26.280 1.00 79.00 967 TYR A O 1
ATOM 6942 N N . GLU A 1 968 ? 29.175 -1.451 24.643 1.00 85.62 968 GLU A N 1
ATOM 6943 C CA . GLU A 1 968 ? 27.728 -1.566 24.871 1.00 85.62 968 GLU A CA 1
ATOM 6944 C C . GLU A 1 968 ? 27.023 -2.461 23.845 1.00 85.62 968 GLU A C 1
ATOM 6946 O O . GLU A 1 968 ? 25.903 -2.883 24.116 1.00 85.62 968 GLU A O 1
ATOM 6951 N N . GLN A 1 969 ? 27.660 -2.766 22.703 1.00 88.44 969 GLN A N 1
ATOM 6952 C CA . GLN A 1 969 ? 27.132 -3.653 21.650 1.00 88.44 969 GLN A CA 1
ATOM 6953 C C . GLN A 1 969 ? 25.698 -3.281 21.213 1.00 88.44 969 GLN A C 1
ATOM 6955 O O . GLN A 1 969 ? 24.790 -4.106 21.146 1.00 88.44 969 GLN A O 1
ATOM 6960 N N . ARG A 1 970 ? 25.489 -1.987 20.936 1.00 90.69 970 ARG A N 1
ATOM 6961 C CA . ARG A 1 970 ? 24.193 -1.401 20.548 1.00 90.69 970 ARG A CA 1
ATOM 6962 C C . ARG A 1 970 ? 24.174 -0.996 19.083 1.00 90.69 970 ARG A C 1
ATOM 6964 O O . ARG A 1 970 ? 25.220 -0.684 18.524 1.00 90.69 970 ARG A O 1
ATOM 6971 N N . VAL A 1 971 ? 22.983 -0.927 18.495 1.00 93.19 971 VAL A N 1
ATOM 6972 C CA . VAL A 1 971 ? 22.733 -0.403 17.142 1.00 93.19 971 VAL A CA 1
ATOM 6973 C C . VAL A 1 971 ? 21.640 0.665 17.209 1.00 93.19 971 VAL A C 1
ATOM 6975 O O . VAL A 1 971 ? 20.725 0.578 18.026 1.00 93.19 971 VAL A O 1
ATOM 6978 N N . ALA A 1 972 ? 21.758 1.689 16.367 1.00 94.50 972 ALA A N 1
ATOM 6979 C CA . ALA A 1 972 ? 20.774 2.746 16.151 1.00 94.50 972 ALA A CA 1
ATOM 6980 C C . ALA A 1 972 ? 20.356 2.786 14.675 1.00 94.50 972 ALA A C 1
ATOM 6982 O O . ALA A 1 972 ? 21.042 2.239 13.812 1.00 94.50 972 ALA A O 1
ATOM 6983 N N . GLU A 1 973 ? 19.259 3.483 14.375 1.00 96.81 973 GLU A N 1
ATOM 6984 C CA . GLU A 1 973 ? 18.893 3.845 13.002 1.00 96.81 973 GLU A CA 1
ATOM 6985 C C . GLU A 1 973 ? 18.978 5.364 12.836 1.00 96.81 973 GLU A C 1
ATOM 6987 O O . GLU A 1 973 ? 18.353 6.109 13.594 1.00 96.81 973 GLU A O 1
ATOM 6992 N N . LEU A 1 974 ? 19.726 5.830 11.836 1.00 96.38 974 LEU A N 1
ATOM 6993 C CA . LEU A 1 974 ? 19.961 7.245 11.559 1.00 96.38 974 LEU A CA 1
ATOM 6994 C C . LEU A 1 974 ? 19.356 7.653 10.208 1.00 96.38 974 LEU A C 1
ATOM 6996 O O . LEU A 1 974 ? 19.583 7.008 9.181 1.00 96.38 974 LEU A O 1
ATOM 7000 N N . ALA A 1 975 ? 18.616 8.761 10.204 1.00 95.62 975 ALA A N 1
ATOM 7001 C CA . ALA A 1 975 ? 18.164 9.435 8.994 1.00 95.62 975 ALA A CA 1
ATOM 7002 C C . ALA A 1 975 ? 19.351 10.089 8.280 1.00 95.62 975 ALA A C 1
ATOM 7004 O O . ALA A 1 975 ? 20.136 10.813 8.897 1.00 95.62 975 ALA A O 1
ATOM 7005 N N . ILE A 1 976 ? 19.443 9.867 6.971 1.00 95.62 976 ILE A N 1
ATOM 7006 C CA . ILE A 1 976 ? 20.486 10.443 6.122 1.00 95.62 976 ILE A CA 1
ATOM 7007 C C . ILE A 1 976 ? 20.110 11.905 5.822 1.00 95.62 976 ILE A C 1
ATOM 7009 O O . ILE A 1 976 ? 19.006 12.146 5.323 1.00 95.62 976 ILE A O 1
ATOM 7013 N N . PRO A 1 977 ? 20.976 12.893 6.115 1.00 95.62 977 PRO A N 1
ATOM 7014 C CA . PRO A 1 977 ? 20.696 14.292 5.803 1.00 95.62 977 PRO A CA 1
ATOM 7015 C C . PRO A 1 977 ? 20.477 14.545 4.305 1.00 95.62 977 PRO A C 1
ATOM 7017 O O . PRO A 1 977 ? 21.118 13.936 3.450 1.00 95.62 977 PRO A O 1
ATOM 7020 N N . ALA A 1 978 ? 19.576 15.480 3.985 1.00 85.31 978 ALA A N 1
ATOM 7021 C CA . ALA A 1 978 ? 19.225 15.815 2.601 1.00 85.31 978 ALA A CA 1
ATOM 7022 C C . ALA A 1 978 ? 20.329 16.586 1.848 1.00 85.31 978 ALA A C 1
ATOM 7024 O O . ALA A 1 978 ? 20.365 16.547 0.621 1.00 85.31 978 ALA A O 1
ATOM 7025 N N . SER A 1 979 ? 21.224 17.266 2.575 1.00 90.00 979 SER A N 1
ATOM 7026 C CA . SER A 1 979 ? 22.488 17.800 2.050 1.00 90.00 979 SER A CA 1
ATOM 7027 C C . SER A 1 979 ? 23.664 17.064 2.686 1.00 90.00 979 SER A C 1
ATOM 7029 O O . SER A 1 979 ? 23.550 16.555 3.798 1.00 90.00 979 SER A O 1
ATOM 7031 N N . LEU A 1 980 ? 24.798 17.052 1.990 1.00 93.56 980 LEU A N 1
ATOM 7032 C CA . LEU A 1 980 ? 26.083 16.513 2.448 1.00 93.56 980 LEU A CA 1
ATOM 7033 C C . LEU A 1 980 ? 27.175 17.603 2.508 1.00 93.56 980 LEU A C 1
ATOM 7035 O O . LEU A 1 980 ? 28.343 17.309 2.761 1.00 93.56 980 LEU A O 1
ATOM 7039 N N . THR A 1 981 ? 26.793 18.864 2.261 1.00 89.81 981 THR A N 1
ATOM 7040 C CA . THR A 1 981 ? 27.651 20.049 2.403 1.00 89.81 981 THR A CA 1
ATOM 7041 C C . THR A 1 981 ? 27.791 20.432 3.872 1.00 89.81 981 THR A C 1
ATOM 7043 O O . THR A 1 981 ? 26.843 20.291 4.638 1.00 89.81 981 THR A O 1
ATOM 7046 N N . ASP A 1 982 ? 28.964 20.928 4.267 1.00 88.25 982 ASP A N 1
ATOM 7047 C CA . ASP A 1 982 ? 29.247 21.430 5.624 1.00 88.25 982 ASP A CA 1
ATOM 7048 C C . ASP A 1 982 ? 29.114 20.395 6.761 1.00 88.25 982 ASP A C 1
ATOM 7050 O O . ASP A 1 982 ? 29.169 20.753 7.933 1.00 88.25 982 ASP A O 1
ATOM 7054 N N . THR A 1 983 ? 29.021 19.099 6.430 1.00 89.62 983 THR A N 1
ATOM 7055 C CA . THR A 1 983 ? 28.962 17.981 7.392 1.00 89.62 983 THR A CA 1
ATOM 7056 C C . THR A 1 983 ? 27.822 18.123 8.417 1.00 89.62 983 THR A C 1
ATOM 7058 O O . THR A 1 983 ? 28.060 18.306 9.612 1.00 89.62 983 THR A O 1
ATOM 7061 N N . PRO A 1 984 ? 26.551 18.024 7.984 1.00 95.50 984 PRO A N 1
ATOM 7062 C CA . PRO A 1 984 ? 25.419 18.126 8.892 1.00 95.50 984 PRO A CA 1
ATOM 7063 C C . PRO A 1 984 ? 25.347 16.904 9.811 1.00 95.50 984 PRO A C 1
ATOM 7065 O O . PRO A 1 984 ? 25.833 15.823 9.481 1.00 95.50 984 PRO A O 1
ATOM 7068 N N . THR A 1 985 ? 24.692 17.052 10.958 1.00 94.75 985 THR A N 1
ATOM 7069 C CA . THR A 1 985 ? 24.466 15.942 11.891 1.00 94.75 985 THR A CA 1
ATOM 7070 C C . THR A 1 985 ? 23.216 15.156 11.495 1.00 94.75 985 THR A C 1
ATOM 7072 O O . THR A 1 985 ? 22.137 15.730 11.337 1.00 94.75 985 THR A O 1
ATOM 7075 N N . ALA A 1 986 ? 23.338 13.836 11.362 1.00 95.50 986 ALA A N 1
ATOM 7076 C CA . ALA A 1 986 ? 22.207 12.932 11.175 1.00 95.50 986 ALA A CA 1
ATOM 7077 C C . ALA A 1 986 ? 21.242 12.973 12.369 1.00 95.50 986 ALA A C 1
ATOM 7079 O O . ALA A 1 986 ? 21.633 13.243 13.504 1.00 95.50 986 ALA A O 1
ATOM 7080 N N . THR A 1 987 ? 19.968 12.664 12.125 1.00 95.12 987 THR A N 1
ATOM 7081 C CA . THR A 1 987 ? 18.951 12.547 13.184 1.00 95.12 987 THR A CA 1
ATOM 7082 C C . THR A 1 987 ? 18.694 11.076 13.487 1.00 95.12 987 THR A C 1
ATOM 7084 O O . THR A 1 987 ? 18.527 10.282 12.564 1.00 95.12 987 THR A O 1
ATOM 7087 N N . ALA A 1 988 ? 18.640 10.696 14.763 1.00 94.88 988 ALA A N 1
ATOM 7088 C CA . ALA A 1 988 ? 18.262 9.339 15.143 1.00 94.88 988 ALA A CA 1
ATOM 7089 C C . ALA A 1 988 ? 16.766 9.101 14.880 1.00 94.88 988 ALA A C 1
ATOM 7091 O O . ALA A 1 988 ? 15.917 9.809 15.418 1.00 94.88 988 ALA A O 1
ATOM 7092 N N . LEU A 1 989 ? 16.458 8.097 14.060 1.00 94.94 989 LEU A N 1
ATOM 7093 C CA . LEU A 1 989 ? 15.114 7.534 13.905 1.00 94.94 989 LEU A CA 1
ATOM 7094 C C . LEU A 1 989 ? 14.834 6.498 14.994 1.00 94.94 989 LEU A C 1
ATOM 7096 O O . LEU A 1 989 ? 13.700 6.365 15.447 1.00 94.94 989 LEU A O 1
ATOM 7100 N N . GLN A 1 990 ? 15.875 5.778 15.418 1.00 96.62 990 GLN A N 1
ATOM 7101 C CA . GLN A 1 990 ? 15.832 4.823 16.519 1.00 96.62 990 GLN A CA 1
ATOM 7102 C C . GLN A 1 990 ? 17.089 4.974 17.378 1.00 96.62 990 GLN A C 1
ATOM 7104 O O . GLN A 1 990 ? 18.190 5.159 16.857 1.00 96.62 990 GLN A O 1
ATOM 7109 N N . ASN A 1 991 ? 16.905 4.908 18.695 1.00 95.62 991 ASN A N 1
ATOM 7110 C CA . ASN A 1 991 ? 17.963 5.054 19.695 1.00 95.62 991 ASN A CA 1
ATOM 7111 C C . ASN A 1 991 ? 18.929 3.855 19.715 1.00 95.62 991 ASN A C 1
ATOM 7113 O O . ASN A 1 991 ? 18.637 2.810 19.138 1.00 95.62 991 ASN A O 1
ATOM 7117 N N . LEU A 1 992 ? 20.061 3.998 20.417 1.00 92.19 992 LEU A N 1
ATOM 7118 C CA . LEU A 1 992 ? 21.043 2.927 20.604 1.00 92.19 992 LEU A CA 1
ATOM 7119 C C . LEU A 1 992 ? 20.480 1.844 21.535 1.00 92.19 992 LEU A C 1
ATOM 7121 O O . LEU A 1 992 ? 20.454 1.983 22.762 1.00 92.19 992 LEU A O 1
ATOM 7125 N N . ILE A 1 993 ? 20.041 0.745 20.933 1.00 92.56 993 ILE A N 1
ATOM 7126 C CA . ILE A 1 993 ? 19.394 -0.393 21.592 1.00 92.56 993 ILE A CA 1
ATOM 7127 C C . ILE A 1 993 ? 20.280 -1.630 21.410 1.00 92.56 993 ILE A C 1
ATOM 7129 O O . ILE A 1 993 ? 20.941 -1.764 20.383 1.00 92.56 993 ILE A O 1
ATOM 7133 N N . ASP A 1 994 ? 20.319 -2.520 22.406 1.00 93.44 994 ASP A N 1
ATOM 7134 C CA . ASP A 1 994 ? 20.894 -3.863 22.243 1.00 93.44 994 ASP A CA 1
ATOM 7135 C C . ASP A 1 994 ? 20.036 -4.612 21.213 1.00 93.44 994 ASP A C 1
ATOM 7137 O O . ASP A 1 994 ? 18.875 -4.933 21.499 1.00 93.44 994 ASP A O 1
ATOM 7141 N N . PRO A 1 995 ? 20.553 -4.870 20.001 1.00 93.44 995 PRO A N 1
ATOM 7142 C CA . PRO A 1 995 ? 19.729 -5.403 18.940 1.00 93.44 995 PRO A CA 1
ATOM 7143 C C . PRO A 1 995 ? 19.498 -6.910 19.100 1.00 93.44 995 PRO A C 1
ATOM 7145 O O . PRO A 1 995 ? 18.635 -7.437 18.400 1.00 93.44 995 PRO A O 1
ATOM 7148 N N . LEU A 1 996 ? 20.219 -7.588 20.003 1.00 94.12 996 LEU A N 1
ATOM 7149 C CA . LEU A 1 996 ? 20.154 -9.030 20.241 1.00 94.12 996 LEU A CA 1
ATOM 7150 C C . LEU A 1 996 ? 19.360 -9.408 21.502 1.00 94.12 996 LEU A C 1
ATOM 7152 O O . LEU A 1 996 ? 19.236 -10.596 21.794 1.00 94.12 996 LEU A O 1
ATOM 7156 N N . GLU A 1 997 ? 18.788 -8.440 22.226 1.00 94.25 997 GLU A N 1
ATOM 7157 C CA . GLU A 1 997 ? 17.938 -8.674 23.410 1.00 94.25 997 GLU A CA 1
ATOM 7158 C C . GLU A 1 997 ? 18.642 -9.526 24.495 1.00 94.25 997 GLU A C 1
ATOM 7160 O O . GLU A 1 997 ? 18.067 -10.468 25.042 1.00 94.25 997 GLU A O 1
ATOM 7165 N N . GLY A 1 998 ? 19.917 -9.240 24.775 1.00 93.56 998 GLY A N 1
ATOM 7166 C CA . GLY A 1 998 ? 20.747 -9.965 25.740 1.00 93.56 998 GLY A CA 1
ATOM 7167 C C . GLY A 1 998 ? 21.267 -11.323 25.256 1.00 93.56 998 GLY A C 1
ATOM 7168 O O . GLY A 1 998 ? 21.929 -12.028 26.014 1.00 93.56 998 GLY A O 1
ATOM 7169 N N . LYS A 1 999 ? 21.002 -11.722 24.004 1.00 94.44 999 LYS A N 1
ATOM 7170 C CA . LYS A 1 999 ? 21.390 -13.045 23.476 1.00 94.44 999 LYS A CA 1
ATOM 7171 C C . LYS A 1 999 ? 22.823 -13.118 22.947 1.00 94.44 999 LYS A C 1
ATOM 7173 O O . LYS A 1 999 ? 23.211 -14.179 22.463 1.00 94.44 999 LYS A O 1
ATOM 7178 N N . LEU A 1 1000 ? 23.616 -12.051 23.028 1.00 93.38 1000 LEU A N 1
ATOM 7179 C CA . LEU A 1 1000 ? 24.962 -12.003 22.444 1.00 93.38 1000 LEU A CA 1
ATOM 7180 C C . LEU A 1 1000 ? 25.872 -13.149 22.938 1.00 93.38 1000 LEU A C 1
ATOM 7182 O O . LEU A 1 1000 ? 26.518 -13.800 22.121 1.00 93.38 1000 LEU A O 1
ATOM 7186 N N . ASP A 1 1001 ? 25.840 -13.487 24.232 1.00 94.06 1001 ASP A N 1
ATOM 7187 C CA . ASP A 1 1001 ? 26.634 -14.594 24.798 1.00 94.06 1001 ASP A CA 1
ATOM 7188 C C . ASP A 1 1001 ? 26.257 -15.978 24.241 1.00 94.06 1001 ASP A C 1
ATOM 7190 O O . ASP A 1 1001 ? 27.061 -16.912 24.258 1.00 94.06 1001 ASP A O 1
ATOM 7194 N N . SER A 1 1002 ? 25.050 -16.130 23.683 1.00 94.44 1002 SER A N 1
ATOM 7195 C CA . SER A 1 1002 ? 24.557 -17.427 23.208 1.00 94.44 1002 SER A CA 1
ATOM 7196 C C . SER A 1 1002 ? 25.265 -17.961 21.953 1.00 94.44 1002 SER A C 1
ATOM 7198 O O . SER A 1 1002 ? 25.106 -19.140 21.631 1.00 94.44 1002 SER A O 1
ATOM 7200 N N . ILE A 1 1003 ? 26.082 -17.145 21.268 1.00 93.81 1003 ILE A N 1
ATOM 7201 C CA . ILE A 1 1003 ? 26.924 -17.602 20.144 1.00 93.81 1003 ILE A CA 1
ATOM 7202 C C . ILE A 1 1003 ? 28.016 -18.582 20.592 1.00 93.81 1003 ILE A C 1
ATOM 7204 O O . ILE A 1 1003 ? 28.409 -19.468 19.829 1.00 93.81 1003 ILE A O 1
ATOM 7208 N N . ASN A 1 1004 ? 28.489 -18.432 21.834 1.00 94.31 1004 ASN A N 1
ATOM 7209 C CA . ASN A 1 1004 ? 29.459 -19.312 22.475 1.00 94.31 1004 ASN A CA 1
ATOM 7210 C C . ASN A 1 1004 ? 29.317 -19.213 24.014 1.00 94.31 1004 ASN A C 1
ATOM 7212 O O . ASN A 1 1004 ? 30.086 -18.493 24.656 1.00 94.31 1004 ASN A O 1
ATOM 7216 N N . PRO A 1 1005 ? 28.329 -19.917 24.610 1.00 91.12 1005 PRO A N 1
ATOM 7217 C CA . PRO A 1 1005 ? 27.947 -19.746 26.019 1.00 91.12 1005 PRO A CA 1
ATOM 7218 C C . PRO A 1 1005 ? 28.993 -20.225 27.034 1.00 91.12 1005 PRO A C 1
ATOM 7220 O O . PRO A 1 1005 ? 28.908 -19.897 28.214 1.00 91.12 1005 PRO A O 1
ATOM 7223 N N . THR A 1 1006 ? 29.928 -21.074 26.605 1.00 85.31 1006 THR A N 1
ATOM 7224 C CA . THR A 1 1006 ? 30.951 -21.697 27.462 1.00 85.31 1006 THR A CA 1
ATOM 7225 C C . THR A 1 1006 ? 32.251 -20.905 27.532 1.00 85.31 1006 THR A C 1
ATOM 7227 O O . THR A 1 1006 ? 33.121 -21.222 28.340 1.00 85.31 1006 THR A O 1
ATOM 7230 N N . ASP A 1 1007 ? 32.402 -19.901 26.674 1.00 86.75 1007 ASP A N 1
ATOM 7231 C CA . ASP A 1 1007 ? 33.606 -19.094 26.553 1.00 86.75 1007 ASP A CA 1
ATOM 7232 C C . ASP A 1 1007 ? 33.467 -17.789 27.363 1.00 86.75 1007 ASP A C 1
ATOM 7234 O O . ASP A 1 1007 ? 32.560 -17.005 27.077 1.00 86.75 1007 ASP A O 1
ATOM 7238 N N . PRO A 1 1008 ? 34.353 -17.508 28.338 1.00 86.12 1008 PRO A N 1
ATOM 7239 C CA . PRO A 1 1008 ? 34.283 -16.307 29.171 1.00 86.12 1008 PRO A CA 1
ATOM 7240 C C . PRO A 1 1008 ? 34.788 -15.026 28.483 1.00 86.12 1008 PRO A C 1
ATOM 7242 O O . PRO A 1 1008 ? 34.737 -13.960 29.093 1.00 86.12 1008 PRO A O 1
ATOM 7245 N N . ASN A 1 1009 ? 35.321 -15.102 27.257 1.00 86.06 1009 ASN A N 1
ATOM 7246 C CA . ASN A 1 1009 ? 35.851 -13.931 26.553 1.00 86.06 1009 ASN A CA 1
ATOM 7247 C C . ASN A 1 1009 ? 34.740 -13.006 26.023 1.00 86.06 1009 ASN A C 1
ATOM 7249 O O . ASN A 1 1009 ? 33.607 -13.432 25.792 1.00 86.06 1009 ASN A O 1
ATOM 7253 N N . SER A 1 1010 ? 35.065 -11.731 25.792 1.00 86.75 1010 SER A N 1
ATOM 7254 C CA . SER A 1 1010 ? 34.110 -10.746 25.269 1.00 86.75 1010 SER A CA 1
ATOM 7255 C C . SER A 1 1010 ? 33.527 -11.161 23.917 1.00 86.75 1010 SER A C 1
ATOM 7257 O O . SER A 1 1010 ? 34.243 -11.625 23.026 1.00 86.75 1010 SER A O 1
ATOM 7259 N N . LYS A 1 1011 ? 32.223 -10.943 23.750 1.00 88.44 1011 LYS A N 1
ATOM 7260 C CA . LYS A 1 1011 ? 31.486 -11.168 22.504 1.00 88.44 1011 LYS A CA 1
ATOM 7261 C C . LYS A 1 1011 ? 31.191 -9.838 21.815 1.00 88.44 1011 LYS A C 1
ATOM 7263 O O . LYS A 1 1011 ? 31.087 -8.804 22.474 1.00 88.44 1011 LYS A O 1
ATOM 7268 N N . VAL A 1 1012 ? 31.102 -9.866 20.490 1.00 86.94 1012 VAL A N 1
ATOM 7269 C CA . VAL A 1 1012 ? 31.118 -8.675 19.638 1.00 86.94 1012 VAL A CA 1
ATOM 7270 C C . VAL A 1 1012 ? 30.117 -8.828 18.497 1.00 86.94 1012 VAL A C 1
ATOM 7272 O O . VAL A 1 1012 ? 30.081 -9.866 17.840 1.00 86.94 1012 VAL A O 1
ATOM 7275 N N . ILE A 1 1013 ? 29.322 -7.793 18.237 1.00 89.69 1013 ILE A N 1
ATOM 7276 C CA . ILE A 1 1013 ? 28.502 -7.684 17.030 1.00 89.69 1013 ILE A CA 1
ATOM 7277 C C . ILE A 1 1013 ? 29.419 -7.382 15.845 1.00 89.69 1013 ILE A C 1
ATOM 7279 O O . ILE A 1 1013 ? 30.274 -6.501 15.910 1.00 89.69 1013 ILE A O 1
ATOM 7283 N N . GLY A 1 1014 ? 29.233 -8.136 14.769 1.00 87.44 1014 GLY A N 1
ATOM 7284 C CA . GLY A 1 1014 ? 30.030 -8.055 13.562 1.00 87.44 1014 GLY A CA 1
ATOM 7285 C C . GLY A 1 1014 ? 29.266 -7.431 12.391 1.00 87.44 1014 GLY A C 1
ATOM 7286 O O . GLY A 1 1014 ? 29.292 -6.211 12.187 1.00 87.44 1014 GLY A O 1
ATOM 7287 N N . SER A 1 1015 ? 28.626 -8.281 11.588 1.00 90.25 1015 SER A N 1
ATOM 7288 C CA . SER A 1 1015 ? 27.894 -7.886 10.382 1.00 90.25 1015 SER A CA 1
ATOM 7289 C C . SER A 1 1015 ? 26.525 -7.254 10.690 1.00 90.25 1015 SER A C 1
ATOM 7291 O O . SER A 1 1015 ? 25.928 -7.475 11.744 1.00 90.25 1015 SER A O 1
ATOM 7293 N N . ALA A 1 1016 ? 25.993 -6.499 9.727 1.00 93.50 1016 ALA A N 1
ATOM 7294 C CA . ALA A 1 1016 ? 24.572 -6.174 9.655 1.00 93.50 1016 ALA A CA 1
ATOM 7295 C C . ALA A 1 1016 ? 24.095 -6.258 8.198 1.00 93.50 1016 ALA A C 1
ATOM 7297 O O . ALA A 1 1016 ? 24.824 -5.876 7.282 1.00 93.50 1016 ALA A O 1
ATOM 7298 N N . LEU A 1 1017 ? 22.869 -6.730 7.973 1.00 95.62 1017 LEU A N 1
ATOM 7299 C CA . LEU A 1 1017 ? 22.267 -6.833 6.641 1.00 95.62 1017 LEU A CA 1
ATOM 7300 C C . LEU A 1 1017 ? 20.754 -6.611 6.714 1.00 95.62 1017 LEU A C 1
ATOM 7302 O O . LEU A 1 1017 ? 20.074 -7.240 7.518 1.00 95.62 1017 LEU A O 1
ATOM 7306 N N . VAL A 1 1018 ? 20.203 -5.767 5.840 1.00 95.94 1018 VAL A N 1
ATOM 7307 C CA . VAL A 1 1018 ? 18.746 -5.643 5.673 1.00 95.94 1018 VAL A CA 1
ATOM 7308 C C . VAL A 1 1018 ? 18.295 -6.503 4.494 1.00 95.94 1018 VAL A C 1
ATOM 7310 O O . VAL A 1 1018 ? 18.743 -6.302 3.367 1.00 95.94 1018 VAL A O 1
ATOM 7313 N N . TYR A 1 1019 ? 17.389 -7.447 4.745 1.00 91.44 1019 TYR A N 1
ATOM 7314 C CA . TYR A 1 1019 ? 16.809 -8.328 3.726 1.00 91.44 1019 TYR A CA 1
ATOM 7315 C C . TYR A 1 1019 ? 15.370 -8.699 4.110 1.00 91.44 1019 TYR A C 1
ATOM 7317 O O . TYR A 1 1019 ? 15.076 -8.875 5.287 1.00 91.44 1019 TYR A O 1
ATOM 7325 N N . ASN A 1 1020 ? 14.449 -8.767 3.140 1.00 84.38 1020 ASN A N 1
ATOM 7326 C CA . ASN A 1 1020 ? 13.020 -9.075 3.351 1.00 84.38 1020 ASN A CA 1
ATOM 7327 C C . ASN A 1 1020 ? 12.370 -8.360 4.562 1.00 84.38 1020 ASN A C 1
ATOM 7329 O O . ASN A 1 1020 ? 11.611 -8.957 5.322 1.00 84.38 1020 ASN A O 1
ATOM 7333 N N . ASN A 1 1021 ? 12.680 -7.070 4.749 1.00 81.44 1021 ASN A N 1
ATOM 7334 C CA . ASN A 1 1021 ? 12.195 -6.243 5.864 1.00 81.44 1021 ASN A CA 1
ATOM 7335 C C . ASN A 1 1021 ? 12.543 -6.796 7.273 1.00 81.44 1021 ASN A C 1
ATOM 7337 O O . ASN A 1 1021 ? 11.831 -6.554 8.251 1.00 81.44 1021 ASN A O 1
ATOM 7341 N N . GLN A 1 1022 ? 13.666 -7.509 7.379 1.00 89.81 1022 GLN A N 1
ATOM 7342 C CA . GLN A 1 1022 ? 14.329 -7.906 8.621 1.00 89.81 1022 GLN A CA 1
ATOM 7343 C C . GLN A 1 1022 ? 15.774 -7.391 8.644 1.00 89.81 1022 GLN A C 1
ATOM 7345 O O . GLN A 1 1022 ? 16.382 -7.163 7.596 1.00 89.81 1022 GLN A O 1
ATOM 7350 N N . LEU A 1 1023 ? 16.309 -7.207 9.852 1.00 94.75 1023 LEU A N 1
ATOM 7351 C CA . LEU A 1 1023 ? 17.715 -6.911 10.108 1.00 94.75 1023 LEU A CA 1
ATOM 7352 C C . LEU A 1 1023 ? 18.382 -8.205 10.582 1.00 94.75 1023 LEU A C 1
ATOM 7354 O O . LEU A 1 1023 ? 17.979 -8.775 11.598 1.00 94.75 1023 LEU A O 1
ATOM 7358 N N . PHE A 1 1024 ? 19.375 -8.659 9.830 1.00 94.69 1024 PHE A N 1
ATOM 7359 C CA . PHE A 1 1024 ? 20.250 -9.775 10.168 1.00 94.69 1024 PHE A CA 1
ATOM 7360 C C . PHE A 1 1024 ? 21.543 -9.233 10.757 1.00 94.69 1024 PHE A C 1
ATOM 7362 O O . PHE A 1 1024 ? 22.001 -8.160 10.352 1.00 94.69 1024 PHE A O 1
ATOM 7369 N N . ILE A 1 1025 ? 22.071 -9.934 11.755 1.00 94.00 1025 ILE A N 1
ATOM 7370 C CA . ILE A 1 1025 ? 23.200 -9.484 12.564 1.00 94.00 1025 ILE A CA 1
ATOM 7371 C C . ILE A 1 1025 ? 24.095 -10.683 12.855 1.00 94.00 1025 ILE A C 1
ATOM 7373 O O . ILE A 1 1025 ? 23.682 -11.604 13.562 1.00 94.00 1025 ILE A O 1
ATOM 7377 N N . GLY A 1 1026 ? 25.321 -10.649 12.349 1.00 92.88 1026 GLY A N 1
ATOM 7378 C CA . GLY A 1 1026 ? 26.379 -11.575 12.725 1.00 92.88 1026 GLY A CA 1
ATOM 7379 C C . GLY A 1 1026 ? 27.052 -11.126 14.015 1.00 92.88 1026 GLY A C 1
ATOM 7380 O O . GLY A 1 1026 ? 27.168 -9.932 14.293 1.00 92.88 1026 GLY A O 1
ATOM 7381 N N . ALA A 1 1027 ? 27.508 -12.079 14.820 1.00 92.31 1027 ALA A N 1
ATOM 7382 C CA . ALA A 1 1027 ? 28.288 -11.819 16.021 1.00 92.31 1027 ALA A CA 1
ATOM 7383 C C . ALA A 1 1027 ? 29.366 -12.889 16.230 1.00 92.31 1027 ALA A C 1
ATOM 7385 O O . ALA A 1 1027 ? 29.209 -14.041 15.815 1.00 92.31 1027 ALA A O 1
ATOM 7386 N N . PHE A 1 1028 ? 30.454 -12.503 16.898 1.00 89.44 1028 PHE A N 1
ATOM 7387 C CA . PHE A 1 1028 ? 31.642 -13.328 17.098 1.00 89.44 1028 PHE A CA 1
ATOM 7388 C C . PHE A 1 1028 ? 32.214 -13.235 18.512 1.00 89.44 1028 PHE A C 1
ATOM 7390 O O . PHE A 1 1028 ? 32.065 -12.223 19.200 1.00 89.44 1028 PHE A O 1
ATOM 7397 N N . SER A 1 1029 ? 32.885 -14.297 18.963 1.00 89.06 1029 SER A N 1
ATOM 7398 C CA . SER A 1 1029 ? 33.738 -14.212 20.148 1.00 89.06 1029 SER A CA 1
ATOM 7399 C C . SER A 1 1029 ? 35.069 -13.572 19.785 1.00 89.06 1029 SER A C 1
ATOM 7401 O O . SER A 1 1029 ? 35.738 -13.994 18.839 1.00 89.06 1029 SER A O 1
ATOM 7403 N N . TYR A 1 1030 ? 35.467 -12.557 20.552 1.00 80.94 1030 TYR A N 1
ATOM 7404 C CA . TYR A 1 1030 ? 36.692 -11.813 20.298 1.00 80.94 1030 TYR A CA 1
ATOM 7405 C C . TYR A 1 1030 ? 37.943 -12.694 20.407 1.00 80.94 1030 TYR A C 1
ATOM 7407 O O . TYR A 1 1030 ? 38.864 -12.554 19.603 1.00 80.94 1030 TYR A O 1
ATOM 7415 N N . TYR A 1 1031 ? 37.962 -13.624 21.368 1.00 84.00 1031 TYR A N 1
ATOM 7416 C CA . TYR A 1 1031 ? 39.088 -14.521 21.617 1.00 84.00 1031 TYR A CA 1
ATOM 7417 C C . TYR A 1 1031 ? 38.598 -15.942 21.916 1.00 84.00 1031 TYR A C 1
ATOM 7419 O O . TYR A 1 1031 ? 38.396 -16.315 23.064 1.00 84.00 1031 TYR A O 1
ATOM 7427 N N . ASP A 1 1032 ? 38.435 -16.758 20.877 1.00 86.88 1032 ASP A N 1
ATOM 7428 C CA . ASP A 1 1032 ? 38.063 -18.172 21.010 1.00 86.88 1032 ASP A CA 1
ATOM 7429 C C . ASP A 1 1032 ? 39.210 -19.084 20.559 1.00 86.88 1032 ASP A C 1
ATOM 7431 O O . ASP A 1 1032 ? 39.171 -19.728 19.513 1.00 86.88 1032 ASP A O 1
ATOM 7435 N N . GLY A 1 1033 ? 40.275 -19.135 21.364 1.00 84.25 1033 GLY A N 1
ATOM 7436 C CA . GLY A 1 1033 ? 41.422 -20.016 21.105 1.00 84.25 1033 GLY A CA 1
ATOM 7437 C C . GLY A 1 1033 ? 41.091 -21.515 21.147 1.00 84.25 1033 GLY A C 1
ATOM 7438 O O . GLY A 1 1033 ? 41.915 -22.327 20.733 1.00 84.25 1033 GLY A O 1
ATOM 7439 N N . ALA A 1 1034 ? 39.900 -21.884 21.631 1.00 86.62 1034 ALA A N 1
ATOM 7440 C CA . ALA A 1 1034 ? 39.424 -23.261 21.732 1.00 86.62 1034 ALA A CA 1
ATOM 7441 C C . ALA A 1 1034 ? 38.517 -23.692 20.559 1.00 86.62 1034 ALA A C 1
ATOM 7443 O O . ALA A 1 1034 ? 38.132 -24.859 20.509 1.00 86.62 1034 ALA A O 1
ATOM 7444 N N . ALA A 1 1035 ? 38.195 -22.787 19.621 1.00 89.19 1035 ALA A N 1
ATOM 7445 C CA . ALA A 1 1035 ? 37.279 -23.022 18.497 1.00 89.19 1035 ALA A CA 1
ATOM 7446 C C . ALA A 1 1035 ? 35.893 -23.552 18.929 1.00 89.19 1035 ALA A C 1
ATOM 7448 O O . ALA A 1 1035 ? 35.328 -24.463 18.320 1.00 89.19 1035 ALA A O 1
ATOM 7449 N N . THR A 1 1036 ? 35.366 -22.993 20.017 1.00 91.94 1036 THR A N 1
ATOM 7450 C CA . THR A 1 1036 ? 34.111 -23.388 20.671 1.00 91.94 1036 THR A CA 1
ATOM 7451 C C . THR A 1 1036 ? 32.865 -22.686 20.115 1.00 91.94 1036 THR A C 1
ATOM 7453 O O . THR A 1 1036 ? 31.756 -23.211 20.241 1.00 91.94 1036 THR A O 1
ATOM 7456 N N . GLN A 1 1037 ? 33.017 -21.548 19.433 1.00 93.06 1037 GLN A N 1
ATOM 7457 C CA . GLN A 1 1037 ? 31.936 -20.856 18.741 1.00 93.06 1037 GLN A CA 1
ATOM 7458 C C . GLN A 1 1037 ? 31.489 -21.673 17.524 1.00 93.06 1037 GLN A C 1
ATOM 7460 O O . GLN A 1 1037 ? 32.268 -21.994 16.628 1.00 93.06 1037 GLN A O 1
ATOM 7465 N N . THR A 1 1038 ? 30.193 -21.980 17.467 1.00 92.12 1038 THR A N 1
ATOM 7466 C CA . THR A 1 1038 ? 29.598 -22.779 16.378 1.00 92.12 1038 THR A CA 1
ATOM 7467 C C . THR A 1 1038 ? 28.505 -22.043 15.611 1.00 92.12 1038 THR A C 1
ATOM 7469 O O . THR A 1 1038 ? 27.993 -22.578 14.630 1.00 92.12 1038 THR A O 1
ATOM 7472 N N . ARG A 1 1039 ? 28.129 -20.836 16.048 1.00 93.62 1039 ARG A N 1
ATOM 7473 C CA . ARG A 1 1039 ? 27.016 -20.035 15.519 1.00 93.62 1039 ARG A CA 1
ATOM 7474 C C . ARG A 1 1039 ? 27.378 -18.550 15.544 1.00 93.62 1039 ARG A C 1
ATOM 7476 O O . ARG A 1 1039 ? 28.255 -18.161 16.310 1.00 93.62 1039 ARG A O 1
ATOM 7483 N N . SER A 1 1040 ? 26.703 -17.737 14.740 1.00 92.31 1040 SER A N 1
ATOM 7484 C CA . SER A 1 1040 ? 26.957 -16.288 14.656 1.00 92.31 1040 SER A CA 1
ATOM 7485 C C . SER A 1 1040 ? 25.722 -15.457 14.347 1.00 92.31 1040 SER A C 1
ATOM 7487 O O . SER A 1 1040 ? 25.619 -14.345 14.851 1.00 92.31 1040 SER A O 1
ATOM 7489 N N . GLU A 1 1041 ? 24.812 -15.963 13.512 1.00 94.69 1041 GLU A N 1
ATOM 7490 C CA . GLU A 1 1041 ? 23.829 -15.102 12.855 1.00 94.69 1041 GLU A CA 1
ATOM 7491 C C . GLU A 1 1041 ? 22.495 -15.054 13.598 1.00 94.69 1041 GLU A C 1
ATOM 7493 O O . GLU A 1 1041 ? 21.932 -16.088 13.970 1.00 94.69 1041 GLU A O 1
ATOM 7498 N N . PHE A 1 1042 ? 21.967 -13.846 13.751 1.00 95.19 1042 PHE A N 1
ATOM 7499 C CA . PHE A 1 1042 ? 20.651 -13.550 14.295 1.00 95.19 1042 PHE A CA 1
ATOM 7500 C C . PHE A 1 1042 ? 19.781 -12.835 13.256 1.00 95.19 1042 PHE A C 1
ATOM 7502 O O . PHE A 1 1042 ? 20.288 -12.218 12.320 1.00 95.19 1042 PHE A O 1
ATOM 7509 N N . SER A 1 1043 ? 18.464 -12.861 13.450 1.00 94.38 1043 SER A N 1
ATOM 7510 C CA . SER A 1 1043 ? 17.500 -12.051 12.698 1.00 94.38 1043 SER A CA 1
ATOM 7511 C C . SER A 1 1043 ? 16.539 -11.331 13.644 1.00 94.38 1043 SER A C 1
ATOM 7513 O O . SER A 1 1043 ? 16.214 -11.829 14.725 1.00 94.38 1043 SER A O 1
ATOM 7515 N N . ARG A 1 1044 ? 16.059 -10.149 13.245 1.00 93.56 1044 ARG A N 1
ATOM 7516 C CA . ARG A 1 1044 ? 15.039 -9.381 13.976 1.00 93.56 1044 ARG A CA 1
ATOM 7517 C C . ARG A 1 1044 ? 14.214 -8.472 13.048 1.00 93.56 1044 ARG A C 1
ATOM 7519 O O . ARG A 1 1044 ? 14.612 -8.245 11.905 1.00 93.56 1044 ARG A O 1
ATOM 7526 N N . PRO A 1 1045 ? 13.085 -7.902 13.502 1.00 93.62 1045 PRO A N 1
ATOM 7527 C CA . PRO A 1 1045 ? 12.415 -6.802 12.805 1.00 93.62 1045 PRO A CA 1
ATOM 7528 C C . PRO A 1 1045 ? 13.293 -5.540 12.715 1.00 93.62 1045 PRO A C 1
ATOM 7530 O O . PRO A 1 1045 ? 14.103 -5.284 13.608 1.00 93.62 1045 PRO A O 1
ATOM 7533 N N . LEU A 1 1046 ? 13.079 -4.719 11.675 1.00 93.00 1046 LEU A N 1
ATOM 7534 C CA . LEU A 1 1046 ? 13.762 -3.420 11.489 1.00 93.00 1046 LEU A CA 1
ATOM 7535 C C . LEU A 1 1046 ? 13.442 -2.387 12.581 1.00 93.00 1046 LEU A C 1
ATOM 7537 O O . LEU A 1 1046 ? 14.205 -1.447 12.795 1.00 93.00 1046 LEU A O 1
ATOM 7541 N N . ASP A 1 1047 ? 12.304 -2.536 13.255 1.00 92.81 1047 ASP A N 1
ATOM 7542 C CA . ASP A 1 1047 ? 12.026 -1.814 14.490 1.00 92.81 1047 ASP A CA 1
ATOM 7543 C C . ASP A 1 1047 ? 12.845 -2.438 15.630 1.00 92.81 1047 ASP A C 1
ATOM 7545 O O . ASP A 1 1047 ? 12.593 -3.568 16.056 1.00 92.81 1047 ASP A O 1
ATOM 7549 N N . LEU A 1 1048 ? 13.840 -1.691 16.103 1.00 89.94 1048 LEU A N 1
ATOM 7550 C CA . LEU A 1 1048 ? 14.727 -2.023 17.213 1.00 89.94 1048 LEU A CA 1
ATOM 7551 C C . LEU A 1 1048 ? 13.992 -1.995 18.563 1.00 89.94 1048 LEU A C 1
ATOM 7553 O O . LEU A 1 1048 ? 14.434 -2.655 19.499 1.00 89.94 1048 LEU A O 1
ATOM 7557 N N . SER A 1 1049 ? 12.864 -1.278 18.668 1.00 85.00 1049 SER A N 1
ATOM 7558 C CA . SER A 1 1049 ? 12.069 -1.208 19.902 1.00 85.00 1049 SER A CA 1
ATOM 7559 C C . SER A 1 1049 ? 11.163 -2.427 20.127 1.00 85.00 1049 SER A C 1
ATOM 7561 O O . SER A 1 1049 ? 10.814 -2.725 21.269 1.00 85.00 1049 SER A O 1
ATOM 7563 N N . SER A 1 1050 ? 10.837 -3.177 19.068 1.00 83.44 1050 SER A N 1
ATOM 7564 C CA . SER A 1 1050 ? 10.137 -4.461 19.161 1.00 83.44 1050 SER A CA 1
ATOM 7565 C C . SER A 1 1050 ? 10.971 -5.483 19.944 1.00 83.44 1050 SER A C 1
ATOM 7567 O O . SER A 1 1050 ? 12.063 -5.848 19.508 1.00 83.44 1050 SER A O 1
ATOM 7569 N N . GLN A 1 1051 ? 10.439 -5.955 21.077 1.00 87.06 1051 GLN A N 1
ATOM 7570 C CA . GLN A 1 1051 ? 11.084 -6.921 21.977 1.00 87.06 1051 GLN A CA 1
ATOM 7571 C C . GLN A 1 1051 ? 10.551 -8.352 21.806 1.00 87.06 1051 GLN A C 1
ATOM 7573 O O . GLN A 1 1051 ? 9.395 -8.568 21.429 1.00 87.06 1051 GLN A O 1
ATOM 7578 N N . GLY A 1 1052 ? 11.381 -9.338 22.152 1.00 87.62 1052 GLY A N 1
ATOM 7579 C CA . GLY A 1 1052 ? 11.054 -10.761 22.098 1.00 87.62 1052 GLY A CA 1
ATOM 7580 C C . GLY A 1 1052 ? 10.993 -11.305 20.671 1.00 87.62 1052 GLY A C 1
ATOM 7581 O O . GLY A 1 1052 ? 10.287 -12.286 20.426 1.00 87.62 1052 GLY A O 1
ATOM 7582 N N . LYS A 1 1053 ? 11.663 -10.644 19.715 1.00 85.69 1053 LYS A N 1
ATOM 7583 C CA . LYS A 1 1053 ? 11.597 -10.965 18.275 1.00 85.69 1053 LYS A CA 1
ATOM 7584 C C . LYS A 1 1053 ? 12.948 -11.311 17.651 1.00 85.69 1053 LYS A C 1
ATOM 7586 O O . LYS A 1 1053 ? 12.985 -11.601 16.457 1.00 85.69 1053 LYS A O 1
ATOM 7591 N N . VAL A 1 1054 ? 14.030 -11.328 18.431 1.00 93.12 1054 VAL A N 1
ATOM 7592 C CA . VAL A 1 1054 ? 15.338 -11.815 17.966 1.00 93.12 1054 VAL A CA 1
ATOM 7593 C C . VAL A 1 1054 ? 15.316 -13.340 17.837 1.00 93.12 1054 VAL A C 1
ATOM 7595 O O . VAL A 1 1054 ? 15.111 -14.045 18.830 1.00 93.12 1054 VAL A O 1
ATOM 7598 N N . VAL A 1 1055 ? 15.570 -13.857 16.636 1.00 91.81 1055 VAL A N 1
ATOM 7599 C CA . VAL A 1 1055 ? 15.754 -15.288 16.345 1.00 91.81 1055 VAL A CA 1
ATOM 7600 C C . VAL A 1 1055 ? 17.240 -15.567 16.114 1.00 91.81 1055 VAL A C 1
ATOM 7602 O O . VAL A 1 1055 ? 17.967 -14.708 15.623 1.00 91.81 1055 VAL A O 1
ATOM 7605 N N . GLY A 1 1056 ? 17.697 -16.760 16.495 1.00 92.12 1056 GLY A N 1
ATOM 7606 C CA . GLY A 1 1056 ? 19.105 -17.154 16.462 1.00 92.12 1056 GLY A CA 1
ATOM 7607 C C . GLY A 1 1056 ? 19.697 -17.375 17.864 1.00 92.12 1056 GLY A C 1
ATOM 7608 O O . GLY A 1 1056 ? 18.959 -17.332 18.855 1.00 92.12 1056 GLY A O 1
ATOM 7609 N N . PRO A 1 1057 ? 21.010 -17.648 17.956 1.00 93.50 1057 PRO A N 1
ATOM 7610 C CA . PRO A 1 1057 ? 21.954 -17.652 16.846 1.00 93.50 1057 PRO A CA 1
ATOM 7611 C C . PRO A 1 1057 ? 21.868 -18.937 16.019 1.00 93.50 1057 PRO A C 1
ATOM 7613 O O . PRO A 1 1057 ? 21.523 -20.012 16.532 1.00 93.50 1057 PRO A O 1
ATOM 7616 N N . VAL A 1 1058 ? 22.238 -18.832 14.745 1.00 94.19 1058 VAL A N 1
ATOM 7617 C CA . VAL A 1 1058 ? 22.363 -19.953 13.803 1.00 94.19 1058 VAL A CA 1
ATOM 7618 C C . VAL A 1 1058 ? 23.785 -20.050 13.247 1.00 94.19 1058 VAL A C 1
ATOM 7620 O O . VAL A 1 1058 ? 24.550 -19.082 13.256 1.00 94.19 1058 VAL A O 1
ATOM 7623 N N . LYS A 1 1059 ? 24.160 -21.239 12.773 1.00 95.00 1059 LYS A N 1
ATOM 7624 C CA . LYS A 1 1059 ? 25.391 -21.463 12.001 1.00 95.00 1059 LYS A CA 1
ATOM 7625 C C . LYS A 1 1059 ? 25.137 -21.156 10.521 1.00 95.00 1059 LYS A C 1
ATOM 7627 O O . LYS A 1 1059 ? 24.103 -21.576 10.011 1.00 95.00 1059 LYS A O 1
ATOM 7632 N N . ILE A 1 1060 ? 26.070 -20.509 9.820 1.00 94.44 1060 ILE A N 1
ATOM 7633 C CA . ILE A 1 1060 ? 26.046 -20.398 8.349 1.00 94.44 1060 ILE A CA 1
ATOM 7634 C C . ILE A 1 1060 ? 27.134 -21.303 7.762 1.00 94.44 1060 ILE A C 1
ATOM 7636 O O . ILE A 1 1060 ? 28.320 -21.112 8.027 1.00 94.44 1060 ILE A O 1
ATOM 7640 N N . GLY A 1 1061 ? 26.732 -22.272 6.936 1.00 92.19 1061 GLY A N 1
ATOM 7641 C CA . GLY A 1 1061 ? 27.647 -23.202 6.273 1.00 92.19 1061 GLY A CA 1
ATOM 7642 C C . GLY A 1 1061 ? 28.466 -24.063 7.242 1.00 92.19 1061 GLY A C 1
ATOM 7643 O O . GLY A 1 1061 ? 28.078 -24.294 8.390 1.00 92.19 1061 GLY A O 1
ATOM 7644 N N . ASP A 1 1062 ? 29.610 -24.562 6.764 1.00 90.00 1062 ASP A N 1
ATOM 7645 C CA . ASP A 1 1062 ? 30.426 -25.533 7.507 1.00 90.00 1062 ASP A CA 1
ATOM 7646 C C . ASP A 1 1062 ? 31.728 -25.004 8.108 1.00 90.00 1062 ASP A C 1
ATOM 7648 O O . ASP A 1 1062 ? 32.347 -25.696 8.918 1.00 90.00 1062 ASP A O 1
ATOM 7652 N N . ARG A 1 1063 ? 32.125 -23.776 7.766 1.00 90.38 1063 ARG A N 1
ATOM 7653 C CA . ARG A 1 1063 ? 33.327 -23.134 8.312 1.00 90.38 1063 ARG A CA 1
ATOM 7654 C C . ARG A 1 1063 ? 33.135 -22.704 9.771 1.00 90.38 1063 ARG A C 1
ATOM 7656 O O . ARG A 1 1063 ? 32.020 -22.647 10.287 1.00 90.38 1063 ARG A O 1
ATOM 7663 N N . TYR A 1 1064 ? 34.256 -22.406 10.426 1.00 93.06 1064 TYR A N 1
ATOM 7664 C CA . TYR A 1 1064 ? 34.254 -21.705 11.708 1.00 93.06 1064 TYR A CA 1
ATOM 7665 C C . TYR A 1 1064 ? 33.591 -20.320 11.529 1.00 93.06 1064 TYR A C 1
ATOM 7667 O O . TYR A 1 1064 ? 33.854 -19.682 10.504 1.00 93.06 1064 TYR A O 1
ATOM 7675 N N . PRO A 1 1065 ? 32.760 -19.833 12.473 1.00 91.12 1065 PRO A N 1
ATOM 7676 C CA . PRO A 1 1065 ? 31.973 -18.608 12.289 1.00 91.12 1065 PRO A CA 1
ATOM 7677 C C . PRO A 1 1065 ? 32.759 -17.354 11.879 1.00 91.12 1065 PRO A C 1
ATOM 7679 O O . PRO A 1 1065 ? 32.246 -16.573 11.083 1.00 91.12 1065 PRO A O 1
ATOM 7682 N N . GLY A 1 1066 ? 34.041 -17.243 12.256 1.00 88.56 1066 GLY A N 1
ATOM 7683 C CA . GLY A 1 1066 ? 34.961 -16.163 11.844 1.00 88.56 1066 GLY A CA 1
ATOM 7684 C C . GLY A 1 1066 ? 35.203 -15.997 10.328 1.00 88.56 1066 GLY A C 1
ATOM 7685 O O . GLY A 1 1066 ? 36.054 -15.207 9.918 1.00 88.56 1066 GLY A O 1
ATOM 7686 N N . TRP A 1 1067 ? 34.505 -16.774 9.496 1.00 93.56 1067 TRP A N 1
ATOM 7687 C CA . TRP A 1 1067 ? 34.446 -16.709 8.030 1.00 93.56 1067 TRP A CA 1
ATOM 7688 C C . TRP A 1 1067 ? 33.136 -16.101 7.494 1.00 93.56 1067 TRP A C 1
ATOM 7690 O O . TRP A 1 1067 ? 32.963 -15.999 6.280 1.00 93.56 1067 TRP A O 1
ATOM 7700 N N . VAL A 1 1068 ? 32.189 -15.751 8.368 1.00 93.88 1068 VAL A N 1
ATOM 7701 C CA . VAL A 1 1068 ? 30.843 -15.269 8.004 1.00 93.88 1068 VAL A CA 1
ATOM 7702 C C . VAL A 1 1068 ? 30.342 -14.109 8.870 1.00 93.88 1068 VAL A C 1
ATOM 7704 O O . VAL A 1 1068 ? 29.409 -13.420 8.475 1.00 93.88 1068 VAL A O 1
ATOM 7707 N N . ASP A 1 1069 ? 30.939 -13.873 10.035 1.00 90.62 1069 ASP A N 1
ATOM 7708 C CA . ASP A 1 1069 ? 30.328 -13.081 11.105 1.00 90.62 1069 ASP A CA 1
ATOM 7709 C C . ASP A 1 1069 ? 30.655 -11.577 11.121 1.00 90.62 1069 ASP A C 1
ATOM 7711 O O . ASP A 1 1069 ? 30.018 -10.849 11.881 1.00 90.62 1069 ASP A O 1
ATOM 7715 N N . LYS A 1 1070 ? 31.586 -11.076 10.292 1.00 89.12 1070 LYS A N 1
ATOM 7716 C CA . LYS A 1 1070 ? 32.101 -9.688 10.382 1.00 89.12 1070 LYS A CA 1
ATOM 7717 C C . LYS A 1 1070 ? 31.457 -8.700 9.415 1.00 89.12 1070 LYS A C 1
ATOM 7719 O O . LYS A 1 1070 ? 31.317 -7.526 9.738 1.00 89.12 1070 LYS A O 1
ATOM 7724 N N . TYR A 1 1071 ? 31.071 -9.142 8.223 1.00 93.06 1071 TYR A N 1
ATOM 7725 C CA . TYR A 1 1071 ? 30.441 -8.284 7.216 1.00 93.06 1071 TYR A CA 1
ATOM 7726 C C . TYR A 1 1071 ? 29.527 -9.087 6.290 1.00 93.06 1071 TYR A C 1
ATOM 7728 O O . TYR A 1 1071 ? 29.723 -10.281 6.075 1.00 93.06 1071 TYR A O 1
ATOM 7736 N N . ALA A 1 1072 ? 28.523 -8.425 5.721 1.00 95.12 1072 ALA A N 1
ATOM 7737 C CA . ALA A 1 1072 ? 27.543 -9.047 4.840 1.00 95.12 1072 ALA A CA 1
ATOM 7738 C C . ALA A 1 1072 ? 27.123 -8.088 3.719 1.00 95.12 1072 ALA A C 1
ATOM 7740 O O . ALA A 1 1072 ? 27.235 -6.873 3.860 1.00 95.12 1072 ALA A O 1
ATOM 7741 N N . ALA A 1 1073 ? 26.648 -8.638 2.602 1.00 96.75 1073 ALA A N 1
ATOM 7742 C CA . ALA A 1 1073 ? 26.180 -7.879 1.445 1.00 96.75 1073 ALA A CA 1
ATOM 7743 C C . ALA A 1 1073 ? 25.057 -8.623 0.714 1.00 96.75 1073 ALA A C 1
ATOM 7745 O O . ALA A 1 1073 ? 25.052 -9.853 0.658 1.00 96.75 1073 ALA A O 1
ATOM 7746 N N . LEU A 1 1074 ? 24.139 -7.879 0.096 1.00 96.81 1074 LEU A N 1
ATOM 7747 C CA . LEU A 1 1074 ? 23.210 -8.450 -0.881 1.00 96.81 1074 LEU A CA 1
ATOM 7748 C C . LEU A 1 1074 ? 23.948 -8.750 -2.190 1.00 96.81 1074 LEU A C 1
ATOM 7750 O O . LEU A 1 1074 ? 24.813 -7.984 -2.613 1.00 96.81 1074 LEU A O 1
ATOM 7754 N N . ILE A 1 1075 ? 23.571 -9.845 -2.845 1.00 96.50 1075 ILE A N 1
ATOM 7755 C CA . ILE A 1 1075 ? 23.992 -10.169 -4.209 1.00 96.50 1075 ILE A CA 1
ATOM 7756 C C . ILE A 1 1075 ? 23.000 -9.487 -5.170 1.00 96.50 1075 ILE A C 1
ATOM 7758 O O . ILE A 1 1075 ? 21.791 -9.703 -5.018 1.00 96.50 1075 ILE A O 1
ATOM 7762 N N . PRO A 1 1076 ? 23.452 -8.683 -6.152 1.00 91.12 1076 PRO A N 1
ATOM 7763 C CA . PRO A 1 1076 ? 22.574 -8.089 -7.157 1.00 91.12 1076 PRO A CA 1
ATOM 7764 C C . PRO A 1 1076 ? 21.766 -9.161 -7.904 1.00 91.12 1076 PRO A C 1
ATOM 7766 O O . PRO A 1 1076 ? 22.324 -10.230 -8.176 1.00 91.12 1076 PRO A O 1
ATOM 7769 N N . PRO A 1 1077 ? 20.480 -8.927 -8.237 1.00 82.56 1077 PRO A N 1
ATOM 7770 C CA . PRO A 1 1077 ? 19.605 -9.933 -8.845 1.00 82.56 1077 PRO A CA 1
ATOM 7771 C C . PRO A 1 1077 ? 20.241 -10.694 -10.017 1.00 82.56 1077 PRO A C 1
ATOM 7773 O O . PRO A 1 1077 ? 20.159 -11.920 -10.075 1.00 82.56 1077 PRO A O 1
ATOM 7776 N N . GLU A 1 1078 ? 20.944 -9.984 -10.899 1.00 82.81 1078 GLU A N 1
ATOM 7777 C CA . GLU A 1 1078 ? 21.647 -10.505 -12.074 1.00 82.81 1078 GLU A CA 1
ATOM 7778 C C . GLU A 1 1078 ? 22.749 -11.543 -11.764 1.00 82.81 1078 GLU A C 1
ATOM 7780 O O . GLU A 1 1078 ? 23.130 -12.315 -12.645 1.00 82.81 1078 GLU A O 1
ATOM 7785 N N . TRP A 1 1079 ? 23.221 -11.616 -10.514 1.00 90.06 1079 TRP A N 1
ATOM 7786 C CA . TRP A 1 1079 ? 24.221 -12.579 -10.038 1.00 90.06 1079 TRP A CA 1
ATOM 7787 C C . TRP A 1 1079 ? 23.656 -13.676 -9.126 1.00 90.06 1079 TRP A C 1
ATOM 7789 O O . TRP A 1 1079 ? 24.297 -14.720 -8.972 1.00 90.06 1079 TRP A O 1
ATOM 7799 N N . GLN A 1 1080 ? 22.461 -13.499 -8.549 1.00 90.38 1080 GLN A N 1
ATOM 7800 C CA . GLN A 1 1080 ? 21.898 -14.422 -7.546 1.00 90.38 1080 GLN A CA 1
ATOM 7801 C C . GLN A 1 1080 ? 21.775 -15.862 -8.061 1.00 90.38 1080 GLN A C 1
ATOM 7803 O O . GLN A 1 1080 ? 22.080 -16.807 -7.332 1.00 90.38 1080 GLN A O 1
ATOM 7808 N N . ALA A 1 1081 ? 21.398 -16.037 -9.331 1.00 83.69 1081 ALA A N 1
ATOM 7809 C CA . ALA A 1 1081 ? 21.292 -17.349 -9.967 1.00 83.69 1081 ALA A CA 1
ATOM 7810 C C . ALA A 1 1081 ? 22.654 -18.060 -10.102 1.00 83.69 1081 ALA A C 1
ATOM 7812 O O . ALA A 1 1081 ? 22.742 -19.268 -9.891 1.00 83.69 1081 ALA A O 1
ATOM 7813 N N . ALA A 1 1082 ? 23.720 -17.316 -10.416 1.00 86.56 1082 ALA A N 1
ATOM 7814 C CA . ALA A 1 1082 ? 25.066 -17.862 -10.599 1.00 86.56 1082 ALA A CA 1
ATOM 7815 C C . ALA A 1 1082 ? 25.754 -18.193 -9.262 1.00 86.56 1082 ALA A C 1
ATOM 7817 O O . ALA A 1 1082 ? 26.493 -19.171 -9.160 1.00 86.56 1082 ALA A O 1
ATOM 7818 N N . PHE A 1 1083 ? 25.484 -17.402 -8.221 1.00 90.44 1083 PHE A N 1
ATOM 7819 C CA . PHE A 1 1083 ? 25.967 -17.650 -6.860 1.00 90.44 1083 PHE A CA 1
ATOM 7820 C C . PHE A 1 1083 ? 25.135 -18.737 -6.144 1.00 90.44 1083 PHE A C 1
ATOM 7822 O O . PHE A 1 1083 ? 25.658 -19.521 -5.342 1.00 90.44 1083 PHE A O 1
ATOM 7829 N N . GLY A 1 1084 ? 23.842 -18.833 -6.464 1.00 85.19 1084 GLY A N 1
ATOM 7830 C CA . GLY A 1 1084 ? 22.890 -19.750 -5.839 1.00 85.19 1084 GLY A CA 1
ATOM 7831 C C . GLY A 1 1084 ? 22.386 -19.260 -4.479 1.00 85.19 1084 GLY A C 1
ATOM 7832 O O . GLY A 1 1084 ? 22.262 -20.070 -3.562 1.00 85.19 1084 GLY A O 1
ATOM 7833 N N . GLY A 1 1085 ? 22.153 -17.952 -4.335 1.00 88.00 1085 GLY A N 1
ATOM 7834 C CA . GLY A 1 1085 ? 21.600 -17.337 -3.125 1.00 88.00 1085 GLY A CA 1
ATOM 7835 C C . GLY A 1 1085 ? 21.536 -15.801 -3.197 1.00 88.00 1085 GLY A C 1
ATOM 7836 O O . GLY A 1 1085 ? 22.145 -15.210 -4.091 1.00 88.00 1085 GLY A O 1
ATOM 7837 N N . PRO A 1 1086 ? 20.791 -15.150 -2.283 1.00 92.69 1086 PRO A N 1
ATOM 7838 C CA . PRO A 1 1086 ? 20.549 -13.703 -2.291 1.00 92.69 1086 PRO A CA 1
ATOM 7839 C C . PRO A 1 1086 ? 21.598 -12.862 -1.541 1.00 92.69 1086 PRO A C 1
ATOM 7841 O O . PRO A 1 1086 ? 21.643 -11.650 -1.747 1.00 92.69 1086 PRO A O 1
ATOM 7844 N N . ALA A 1 1087 ? 22.420 -13.455 -0.667 1.00 96.94 1087 ALA A N 1
ATOM 7845 C CA . ALA A 1 1087 ? 23.371 -12.717 0.164 1.00 96.94 1087 ALA A CA 1
ATOM 7846 C C . ALA A 1 1087 ? 24.732 -13.414 0.300 1.00 96.94 1087 ALA A C 1
ATOM 7848 O O . ALA A 1 1087 ? 24.849 -14.636 0.197 1.00 96.94 1087 ALA A O 1
ATOM 7849 N N . LEU A 1 1088 ? 25.757 -12.609 0.579 1.00 97.88 1088 LEU A N 1
ATOM 7850 C CA . LEU A 1 1088 ? 27.083 -13.032 1.014 1.00 97.88 1088 LEU A CA 1
ATOM 7851 C C . LEU A 1 1088 ? 27.272 -12.651 2.486 1.00 97.88 1088 LEU A C 1
ATOM 7853 O O . LEU A 1 1088 ? 26.999 -11.513 2.864 1.00 97.88 1088 LEU A O 1
ATOM 7857 N N . ALA A 1 1089 ? 27.791 -13.577 3.284 1.00 96.06 1089 ALA A N 1
ATOM 7858 C CA . ALA A 1 1089 ? 28.327 -13.340 4.625 1.00 96.06 1089 ALA A CA 1
ATOM 7859 C C . ALA A 1 1089 ? 29.836 -13.614 4.614 1.00 96.06 1089 ALA A C 1
ATOM 7861 O O . ALA A 1 1089 ? 30.292 -14.493 3.878 1.00 96.06 1089 ALA A O 1
ATOM 7862 N N . GLY A 1 1090 ? 30.618 -12.870 5.391 1.00 94.44 1090 GLY A N 1
ATOM 7863 C CA . GLY A 1 1090 ? 32.072 -12.912 5.303 1.00 94.44 1090 GLY A CA 1
ATOM 7864 C C . GLY A 1 1090 ? 32.812 -12.531 6.580 1.00 94.44 1090 GLY A C 1
ATOM 7865 O O . GLY A 1 1090 ? 32.305 -11.832 7.459 1.00 94.44 1090 GLY A O 1
ATOM 7866 N N . GLY A 1 1091 ? 34.053 -13.005 6.658 1.00 91.38 1091 GLY A N 1
ATOM 7867 C CA . GLY A 1 1091 ? 34.996 -12.710 7.730 1.00 91.38 1091 GLY A CA 1
ATOM 7868 C C . GLY A 1 1091 ? 36.449 -12.720 7.250 1.00 91.38 1091 GLY A C 1
ATOM 7869 O O . GLY A 1 1091 ? 36.767 -13.082 6.118 1.00 91.38 1091 GLY A O 1
ATOM 7870 N N . THR A 1 1092 ? 37.358 -12.285 8.107 1.00 88.38 1092 THR A N 1
ATOM 7871 C CA . THR A 1 1092 ? 38.816 -12.278 7.893 1.00 88.38 1092 THR A CA 1
ATOM 7872 C C . THR A 1 1092 ? 39.493 -12.357 9.260 1.00 88.38 1092 THR A C 1
ATOM 7874 O O . THR A 1 1092 ? 38.784 -12.252 10.257 1.00 88.38 1092 THR A O 1
ATOM 7877 N N . LEU A 1 1093 ? 40.820 -12.495 9.293 1.00 79.00 1093 LEU A N 1
ATOM 7878 C CA . LEU A 1 1093 ? 41.772 -12.164 10.374 1.00 79.00 1093 LEU A CA 1
ATOM 7879 C C . LEU A 1 1093 ? 41.215 -11.544 11.677 1.00 79.00 1093 LEU A C 1
ATOM 7881 O O . LEU A 1 1093 ? 40.391 -10.624 11.678 1.00 79.00 1093 LEU A O 1
ATOM 7885 N N . GLY A 1 1094 ? 41.742 -11.992 12.816 1.00 75.00 1094 GLY A N 1
ATOM 7886 C CA . GLY A 1 1094 ? 41.332 -11.551 14.150 1.00 75.00 1094 GLY A CA 1
ATOM 7887 C C . GLY A 1 1094 ? 42.242 -12.121 15.237 1.00 75.00 1094 GLY A C 1
ATOM 7888 O O . GLY A 1 1094 ? 43.331 -12.604 14.946 1.00 75.00 1094 GLY A O 1
ATOM 7889 N N . ALA A 1 1095 ? 41.808 -12.109 16.501 1.00 72.88 1095 ALA A N 1
ATOM 7890 C CA . ALA A 1 1095 ? 42.703 -12.454 17.613 1.00 72.88 1095 ALA A CA 1
ATOM 7891 C C . ALA A 1 1095 ? 43.264 -13.896 17.564 1.00 72.88 1095 ALA A C 1
ATOM 7893 O O . ALA A 1 1095 ? 44.321 -14.160 18.132 1.00 72.88 1095 ALA A O 1
ATOM 7894 N N . ILE A 1 1096 ? 42.589 -14.817 16.859 1.00 79.06 1096 ILE A N 1
ATOM 7895 C CA . ILE A 1 1096 ? 43.061 -16.181 16.573 1.00 79.06 1096 ILE A CA 1
ATOM 7896 C C . ILE A 1 1096 ? 43.061 -16.411 15.054 1.00 79.06 1096 ILE A C 1
ATOM 7898 O O . ILE A 1 1096 ? 42.119 -16.965 14.481 1.00 79.06 1096 ILE A O 1
ATOM 7902 N N . ASN A 1 1097 ? 44.138 -15.994 14.383 1.00 76.81 1097 ASN A N 1
ATOM 7903 C CA . ASN A 1 1097 ? 44.256 -16.087 12.923 1.00 76.81 1097 ASN A CA 1
ATOM 7904 C C . ASN A 1 1097 ? 44.166 -17.527 12.373 1.00 76.81 1097 ASN A C 1
ATOM 7906 O O . ASN A 1 1097 ? 43.769 -17.710 11.228 1.00 76.81 1097 ASN A O 1
ATOM 7910 N N . SER A 1 1098 ? 44.483 -18.570 13.147 1.00 82.25 1098 SER A N 1
ATOM 7911 C CA . SER A 1 1098 ? 44.401 -19.969 12.682 1.00 82.25 1098 SER A CA 1
ATOM 7912 C C . SER A 1 1098 ? 42.974 -20.478 12.428 1.00 82.25 1098 SER A C 1
ATOM 7914 O O . SER A 1 1098 ? 42.810 -21.459 11.705 1.00 82.25 1098 SER A O 1
ATOM 7916 N N . LEU A 1 1099 ? 41.949 -19.823 12.986 1.00 86.81 1099 LEU A N 1
ATOM 7917 C CA . LEU A 1 1099 ? 40.538 -20.199 12.813 1.00 86.81 1099 LEU A CA 1
ATOM 7918 C C . LEU A 1 1099 ? 39.820 -19.380 11.728 1.00 86.81 1099 LEU A C 1
ATOM 7920 O O . LEU A 1 1099 ? 38.706 -19.718 11.329 1.00 86.81 1099 LEU A O 1
ATOM 7924 N N . GLN A 1 1100 ? 40.442 -18.305 11.245 1.00 88.75 1100 GLN A N 1
ATOM 7925 C CA . GLN A 1 1100 ? 39.821 -17.284 10.396 1.00 88.75 1100 GLN A CA 1
ATOM 7926 C C . GLN A 1 1100 ? 40.440 -17.299 8.988 1.00 88.75 1100 GLN A C 1
ATOM 7928 O O . GLN A 1 1100 ? 41.445 -17.968 8.742 1.00 88.75 1100 GLN A O 1
ATOM 7933 N N . SER A 1 1101 ? 39.814 -16.605 8.037 1.00 92.69 1101 SER A N 1
ATOM 7934 C CA . SER A 1 1101 ? 40.341 -16.499 6.672 1.00 92.69 1101 SER A CA 1
ATOM 7935 C C . SER A 1 1101 ? 41.548 -15.551 6.625 1.00 92.69 1101 SER A C 1
ATOM 7937 O O . SER A 1 1101 ? 41.497 -14.441 7.155 1.00 92.69 1101 SER A O 1
ATOM 7939 N N . TRP A 1 1102 ? 42.632 -15.976 5.970 1.00 92.19 1102 TRP A N 1
ATOM 7940 C CA . TRP A 1 1102 ? 43.861 -15.196 5.765 1.00 92.19 1102 TRP A CA 1
ATOM 7941 C C . TRP A 1 1102 ? 43.727 -14.263 4.555 1.00 92.19 1102 TRP A C 1
ATOM 7943 O O . TRP A 1 1102 ? 44.365 -14.447 3.517 1.00 92.19 1102 TRP A O 1
ATOM 7953 N N . GLY A 1 1103 ? 42.822 -13.298 4.698 1.00 92.00 1103 GLY A N 1
ATOM 7954 C CA . GLY A 1 1103 ? 42.266 -12.469 3.631 1.00 92.00 1103 GLY A CA 1
ATOM 7955 C C . GLY A 1 1103 ? 40.734 -12.510 3.677 1.00 92.00 1103 GLY A C 1
ATOM 7956 O O . GLY A 1 1103 ? 40.169 -13.323 4.414 1.00 92.00 1103 GLY A O 1
ATOM 7957 N N . PRO A 1 1104 ? 40.033 -11.667 2.902 1.00 95.06 1104 PRO A N 1
ATOM 7958 C CA . PRO A 1 1104 ? 38.577 -11.622 2.932 1.00 95.06 1104 PRO A CA 1
ATOM 7959 C C . PRO A 1 1104 ? 37.966 -12.972 2.550 1.00 95.06 1104 PRO A C 1
ATOM 7961 O O . PRO A 1 1104 ? 38.522 -13.712 1.738 1.00 95.06 1104 PRO A O 1
ATOM 7964 N N . SER A 1 1105 ? 36.805 -13.284 3.114 1.00 96.75 1105 SER A N 1
ATOM 7965 C CA . SER A 1 1105 ? 36.018 -14.453 2.728 1.00 96.75 1105 SER A CA 1
ATOM 7966 C C . SER A 1 1105 ? 34.586 -14.062 2.404 1.00 96.75 1105 SER A C 1
ATOM 7968 O O . SER A 1 1105 ? 34.084 -13.036 2.859 1.00 96.75 1105 SER A O 1
ATOM 7970 N N . ALA A 1 1106 ? 33.939 -14.874 1.575 1.00 97.81 1106 ALA A N 1
ATOM 7971 C CA . ALA A 1 1106 ? 32.553 -14.687 1.184 1.00 97.81 1106 ALA A CA 1
ATOM 7972 C C . ALA A 1 1106 ? 31.887 -16.054 1.030 1.00 97.81 1106 ALA A C 1
ATOM 7974 O O . ALA A 1 1106 ? 32.308 -16.885 0.222 1.00 97.81 1106 ALA A O 1
ATOM 7975 N N . THR A 1 1107 ? 30.840 -16.279 1.812 1.00 97.88 1107 THR A N 1
ATOM 7976 C CA . THR A 1 1107 ? 29.997 -17.471 1.800 1.00 97.88 1107 THR A CA 1
ATOM 7977 C C . THR A 1 1107 ? 28.599 -17.052 1.372 1.00 97.88 1107 THR A C 1
ATOM 7979 O O . THR A 1 1107 ? 27.978 -16.214 2.024 1.00 97.88 1107 THR A O 1
ATOM 7982 N N . VAL A 1 1108 ? 28.103 -17.615 0.267 1.00 97.31 1108 VAL A N 1
ATOM 7983 C CA . VAL A 1 1108 ? 26.719 -17.384 -0.168 1.00 97.31 1108 VAL A CA 1
ATOM 7984 C C . VAL A 1 1108 ? 25.762 -18.159 0.724 1.00 97.31 1108 VAL A C 1
ATOM 7986 O O . VAL A 1 1108 ? 25.989 -19.343 0.981 1.00 97.31 1108 VAL A O 1
ATOM 7989 N N . PHE A 1 1109 ? 24.703 -17.492 1.175 1.00 94.69 1109 PHE A N 1
ATOM 7990 C CA . PHE A 1 1109 ? 23.644 -18.047 2.016 1.00 94.69 1109 PHE A CA 1
ATOM 7991 C C . PHE A 1 1109 ? 22.308 -17.343 1.729 1.00 94.69 1109 PHE A C 1
ATOM 7993 O O . PHE A 1 1109 ? 22.266 -16.319 1.041 1.00 94.69 1109 PHE A O 1
ATOM 8000 N N . ASP A 1 1110 ? 21.213 -17.892 2.253 1.00 93.38 1110 ASP A N 1
ATOM 8001 C CA . ASP A 1 1110 ? 19.892 -17.261 2.220 1.00 93.38 1110 ASP A CA 1
ATOM 8002 C C . ASP A 1 1110 ? 19.494 -16.792 3.631 1.00 93.38 1110 ASP A C 1
ATOM 8004 O O . ASP A 1 1110 ? 19.200 -17.634 4.486 1.00 93.38 1110 ASP A O 1
ATOM 8008 N N . PRO A 1 1111 ? 19.454 -15.472 3.906 1.00 87.88 1111 PRO A N 1
ATOM 8009 C CA . PRO A 1 1111 ? 19.099 -14.971 5.227 1.00 87.88 1111 PRO A CA 1
ATOM 8010 C C . PRO A 1 1111 ? 17.661 -15.320 5.635 1.00 87.88 1111 PRO A C 1
ATOM 8012 O O . PRO A 1 1111 ? 17.392 -15.447 6.827 1.00 87.88 1111 PRO A O 1
ATOM 8015 N N . ALA A 1 1112 ? 16.736 -15.570 4.693 1.00 82.12 1112 ALA A N 1
ATOM 8016 C CA . ALA A 1 1112 ? 15.371 -15.989 5.042 1.00 82.12 1112 ALA A CA 1
ATOM 8017 C C . ALA A 1 1112 ? 15.346 -17.301 5.853 1.00 82.12 1112 ALA A C 1
ATOM 8019 O O . ALA A 1 1112 ? 14.428 -17.524 6.644 1.00 82.12 1112 ALA A O 1
ATOM 8020 N N . GLN A 1 1113 ? 16.380 -18.137 5.708 1.00 82.69 1113 GLN A N 1
ATOM 8021 C CA . GLN A 1 1113 ? 16.514 -19.411 6.411 1.00 82.69 1113 GLN A CA 1
ATOM 8022 C C . GLN A 1 1113 ? 16.977 -19.270 7.868 1.00 82.69 1113 GLN A C 1
ATOM 8024 O O . GLN A 1 1113 ? 16.874 -20.239 8.609 1.00 82.69 1113 GLN A O 1
ATOM 8029 N N . VAL A 1 1114 ? 17.435 -18.098 8.330 1.00 78.25 1114 VAL A N 1
ATOM 8030 C CA . VAL A 1 1114 ? 17.822 -17.885 9.746 1.00 78.25 1114 VAL A CA 1
ATOM 8031 C C . VAL A 1 1114 ? 16.629 -18.102 10.700 1.00 78.25 1114 VAL A C 1
ATOM 8033 O O . VAL A 1 1114 ? 16.800 -18.434 11.874 1.00 78.25 1114 VAL A O 1
ATOM 8036 N N . ASN A 1 1115 ? 15.397 -17.988 10.194 1.00 70.19 1115 ASN A N 1
ATOM 8037 C CA . ASN A 1 1115 ? 14.172 -18.176 10.965 1.00 70.19 1115 ASN A CA 1
ATOM 8038 C C . ASN A 1 1115 ? 13.770 -19.662 11.085 1.00 70.19 1115 ASN A C 1
ATOM 8040 O O . ASN A 1 1115 ? 13.090 -20.206 10.213 1.00 70.19 1115 ASN A O 1
ATOM 8044 N N . GLY A 1 1116 ? 14.093 -20.290 12.221 1.00 59.81 1116 GLY A N 1
ATOM 8045 C CA . GLY A 1 1116 ? 13.500 -21.573 12.640 1.00 59.81 1116 GLY A CA 1
ATOM 8046 C C . GLY A 1 1116 ? 14.355 -22.830 12.440 1.00 59.81 1116 GLY A C 1
ATOM 8047 O O . GLY A 1 1116 ? 13.859 -23.930 12.674 1.00 59.81 1116 GLY A O 1
ATOM 8048 N N . ILE A 1 1117 ? 15.629 -22.694 12.061 1.00 71.12 1117 ILE A N 1
ATOM 8049 C CA . ILE A 1 1117 ? 16.603 -23.801 11.983 1.00 71.12 1117 ILE A CA 1
ATOM 8050 C C . ILE A 1 1117 ? 17.896 -23.429 12.719 1.00 71.12 1117 ILE A C 1
ATOM 8052 O O . ILE A 1 1117 ? 18.170 -22.258 12.949 1.00 71.12 1117 ILE A O 1
ATOM 8056 N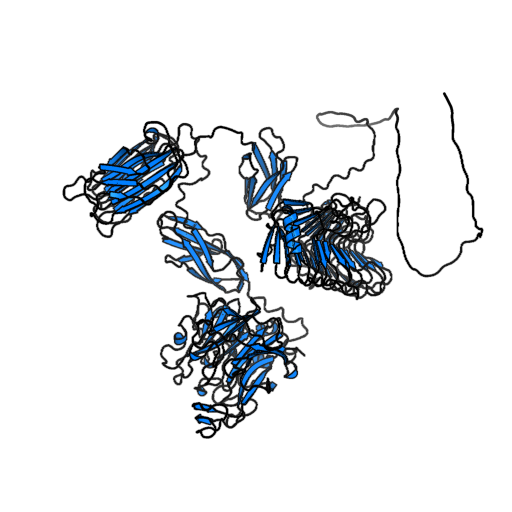 N . THR A 1 1118 ? 18.718 -24.412 13.097 1.00 83.69 1118 THR A N 1
ATOM 8057 C CA . THR A 1 1118 ? 19.989 -24.158 13.809 1.00 83.69 1118 THR A CA 1
ATOM 8058 C C . THR A 1 1118 ? 21.189 -23.931 12.888 1.00 83.69 1118 THR A C 1
ATOM 8060 O O . THR A 1 1118 ? 22.207 -23.404 13.339 1.00 83.69 1118 THR A O 1
ATOM 8063 N N . THR A 1 1119 ? 21.079 -24.338 11.622 1.00 91.31 1119 THR A N 1
ATOM 8064 C CA . THR A 1 1119 ? 22.146 -24.276 10.616 1.00 91.31 1119 THR A CA 1
ATOM 8065 C C . THR A 1 1119 ? 21.544 -23.914 9.264 1.00 91.31 1119 THR A C 1
ATOM 8067 O O . THR A 1 1119 ? 20.709 -24.653 8.749 1.00 91.31 1119 THR A O 1
ATOM 8070 N N . VAL A 1 1120 ? 21.987 -22.799 8.694 1.00 91.38 1120 VAL A N 1
ATOM 8071 C CA . VAL A 1 1120 ? 21.664 -22.330 7.345 1.00 91.38 1120 VAL A CA 1
ATOM 8072 C C . VAL A 1 1120 ? 22.692 -22.892 6.366 1.00 91.38 1120 VAL A C 1
ATOM 8074 O O . VAL A 1 1120 ? 23.896 -22.879 6.641 1.00 91.38 1120 VAL A O 1
ATOM 8077 N N . ALA A 1 1121 ? 22.233 -23.376 5.212 1.00 91.25 1121 ALA A N 1
ATOM 8078 C CA . ALA A 1 1121 ? 23.129 -23.841 4.160 1.00 91.25 1121 ALA A CA 1
ATOM 8079 C C . ALA A 1 1121 ? 23.962 -22.668 3.615 1.00 91.25 1121 ALA A C 1
ATOM 8081 O O . ALA A 1 1121 ? 23.420 -21.624 3.255 1.00 91.25 1121 ALA A O 1
ATOM 8082 N N . GLY A 1 1122 ? 25.282 -22.849 3.540 1.00 93.00 1122 GLY A N 1
ATOM 8083 C CA . GLY A 1 1122 ? 26.202 -21.823 3.056 1.00 93.00 1122 GLY A CA 1
ATOM 8084 C C . GLY A 1 1122 ? 27.343 -22.425 2.246 1.00 93.00 1122 GLY A C 1
ATOM 8085 O O . GLY A 1 1122 ? 27.925 -23.428 2.656 1.00 93.00 1122 GLY A O 1
ATOM 8086 N N . ALA A 1 1123 ? 27.672 -21.819 1.104 1.00 95.00 1123 ALA A N 1
ATOM 8087 C CA . ALA A 1 1123 ? 28.777 -22.250 0.245 1.00 95.00 1123 ALA A CA 1
ATOM 8088 C C . ALA A 1 1123 ? 29.874 -21.178 0.196 1.00 95.00 1123 ALA A C 1
ATOM 8090 O O . ALA A 1 1123 ? 29.635 -20.066 -0.269 1.00 95.00 1123 ALA A O 1
ATOM 8091 N N . THR A 1 1124 ? 31.076 -21.497 0.680 1.00 95.81 1124 THR A N 1
ATOM 8092 C CA . THR A 1 1124 ? 32.225 -20.576 0.651 1.00 95.81 1124 THR A CA 1
ATOM 8093 C C . THR A 1 1124 ? 32.745 -20.422 -0.778 1.00 95.81 1124 THR A C 1
ATOM 8095 O O . THR A 1 1124 ? 33.180 -21.396 -1.388 1.00 95.81 1124 THR A O 1
ATOM 8098 N N . LEU A 1 1125 ? 32.702 -19.196 -1.300 1.00 97.25 1125 LEU A N 1
ATOM 8099 C CA . LEU A 1 1125 ? 33.115 -18.830 -2.660 1.00 97.25 1125 LEU A CA 1
ATOM 8100 C C . LEU A 1 1125 ? 34.472 -18.122 -2.687 1.00 97.25 1125 LEU A C 1
ATOM 8102 O O . LEU A 1 1125 ? 35.201 -18.210 -3.667 1.00 97.25 1125 LEU A O 1
ATOM 8106 N N . LEU A 1 1126 ? 34.812 -17.442 -1.594 1.00 98.06 1126 LEU A N 1
ATOM 8107 C CA . LEU A 1 1126 ? 36.088 -16.768 -1.387 1.00 98.06 1126 LEU A CA 1
ATOM 8108 C C . LEU A 1 1126 ? 36.588 -17.073 0.024 1.00 98.06 1126 LEU A C 1
ATOM 8110 O O . LEU A 1 1126 ? 35.788 -17.109 0.961 1.00 98.06 1126 LEU A O 1
ATOM 8114 N N . GLY A 1 1127 ? 37.895 -17.260 0.178 1.00 95.56 1127 GLY A N 1
ATOM 8115 C CA . GLY A 1 1127 ? 38.544 -17.311 1.485 1.00 95.56 1127 GLY A CA 1
ATOM 8116 C C . GLY A 1 1127 ? 39.737 -18.259 1.530 1.00 95.56 1127 GLY A C 1
ATOM 8117 O O . GLY A 1 1127 ? 39.825 -19.220 0.758 1.00 95.56 1127 GLY A O 1
ATOM 8118 N N . TYR A 1 1128 ? 40.635 -17.981 2.472 1.00 94.75 1128 TYR A N 1
ATOM 8119 C CA . TYR A 1 1128 ? 42.037 -18.391 2.453 1.00 94.75 1128 TYR A CA 1
ATOM 8120 C C . TYR A 1 1128 ? 42.376 -19.189 3.721 1.00 94.75 1128 TYR A C 1
ATOM 8122 O O . TYR A 1 1128 ? 42.519 -18.599 4.795 1.00 94.75 1128 TYR A O 1
ATOM 8130 N N . PRO A 1 1129 ? 42.432 -20.534 3.653 1.00 91.62 1129 PRO A N 1
ATOM 8131 C CA . PRO A 1 1129 ? 42.729 -21.365 4.816 1.00 91.62 1129 PRO A CA 1
ATOM 8132 C C . PRO A 1 1129 ? 44.108 -21.083 5.424 1.00 91.62 1129 PRO A C 1
ATOM 8134 O O . PRO A 1 1129 ? 45.030 -20.641 4.737 1.00 91.62 1129 PRO A O 1
ATOM 8137 N N . TYR A 1 1130 ? 44.270 -21.409 6.709 1.00 86.38 1130 TYR A N 1
ATOM 8138 C CA . TYR A 1 1130 ? 45.572 -21.371 7.374 1.00 86.38 1130 TYR A CA 1
ATOM 8139 C C . TYR A 1 1130 ? 46.602 -22.224 6.608 1.00 86.38 1130 TYR A C 1
ATOM 8141 O O . TYR A 1 1130 ? 46.346 -23.388 6.300 1.00 86.38 1130 TYR A O 1
ATOM 8149 N N . GLY A 1 1131 ? 47.756 -21.632 6.288 1.00 86.00 1131 GLY A N 1
ATOM 8150 C CA . GLY A 1 1131 ? 48.790 -22.233 5.432 1.00 86.00 1131 GLY A CA 1
ATOM 8151 C C . GLY A 1 1131 ? 48.667 -21.913 3.933 1.00 86.00 1131 GLY A C 1
ATOM 8152 O O . GLY A 1 1131 ? 49.619 -22.141 3.194 1.00 86.00 1131 GLY A O 1
ATOM 8153 N N . THR A 1 1132 ? 47.550 -21.331 3.486 1.00 90.50 1132 THR A N 1
ATOM 8154 C CA . THR A 1 1132 ? 47.336 -20.835 2.112 1.00 90.50 1132 THR A CA 1
ATOM 8155 C C . THR A 1 1132 ? 46.748 -19.414 2.143 1.00 90.50 1132 THR A C 1
ATOM 8157 O O . THR A 1 1132 ? 45.570 -19.239 1.817 1.00 90.50 1132 THR A O 1
ATOM 8160 N N . PRO A 1 1133 ? 47.518 -18.404 2.597 1.00 90.62 1133 PRO A N 1
ATOM 8161 C CA . PRO A 1 1133 ? 47.055 -17.019 2.684 1.00 90.62 1133 PRO A CA 1
ATOM 8162 C C . PRO A 1 1133 ? 46.917 -16.370 1.299 1.00 90.62 1133 PRO A C 1
ATOM 8164 O O . PRO A 1 1133 ? 47.545 -16.818 0.340 1.00 90.62 1133 PRO A O 1
ATOM 8167 N N . LEU A 1 1134 ? 46.155 -15.273 1.210 1.00 92.12 1134 LEU A N 1
ATOM 8168 C CA . LEU A 1 1134 ? 46.045 -14.454 -0.009 1.00 92.12 1134 LEU A CA 1
ATOM 8169 C C . LEU A 1 1134 ? 47.419 -13.977 -0.525 1.00 92.12 1134 LEU A C 1
ATOM 8171 O O . LEU A 1 1134 ? 47.647 -13.928 -1.730 1.00 92.12 1134 LEU A O 1
ATOM 8175 N N . ALA A 1 1135 ? 48.344 -13.639 0.375 1.00 86.88 1135 ALA A N 1
ATOM 8176 C CA . ALA A 1 1135 ? 49.720 -13.279 0.040 1.00 86.88 1135 ALA A CA 1
ATOM 8177 C C . ALA A 1 1135 ? 50.663 -13.536 1.234 1.00 86.88 1135 ALA A C 1
ATOM 8179 O O . ALA A 1 1135 ? 50.199 -13.833 2.336 1.00 86.88 1135 ALA A O 1
ATOM 8180 N N . ASP A 1 1136 ? 51.980 -13.428 1.026 1.00 78.75 1136 ASP A N 1
ATOM 8181 C CA . ASP A 1 1136 ? 52.967 -13.542 2.111 1.00 78.75 1136 ASP A CA 1
ATOM 8182 C C . ASP A 1 1136 ? 52.762 -12.431 3.154 1.00 78.75 1136 ASP A C 1
ATOM 8184 O O . ASP A 1 1136 ? 52.611 -11.260 2.820 1.00 78.75 1136 ASP A O 1
ATOM 8188 N N . THR A 1 1137 ? 52.751 -12.807 4.429 1.00 72.25 1137 THR A N 1
ATOM 8189 C CA . THR A 1 1137 ? 52.435 -11.915 5.552 1.00 72.25 1137 THR A CA 1
ATOM 8190 C C . THR A 1 1137 ? 53.634 -11.588 6.436 1.00 72.25 1137 THR A C 1
ATOM 8192 O O . THR A 1 1137 ? 53.471 -10.885 7.433 1.00 72.25 1137 THR A O 1
ATOM 8195 N N . ALA A 1 1138 ? 54.838 -12.062 6.094 1.00 65.56 1138 ALA A N 1
ATOM 8196 C CA . ALA A 1 1138 ? 56.062 -11.733 6.830 1.00 65.56 1138 ALA A CA 1
ATOM 8197 C C . ALA A 1 1138 ? 56.383 -10.222 6.820 1.00 65.56 1138 ALA A C 1
ATOM 8199 O O . ALA A 1 1138 ? 57.093 -9.714 7.688 1.00 65.56 1138 ALA A O 1
ATOM 8200 N N . THR A 1 1139 ? 55.851 -9.479 5.850 1.00 66.75 1139 THR A N 1
ATOM 8201 C CA . THR A 1 1139 ? 55.838 -8.010 5.799 1.00 66.75 1139 THR A CA 1
ATOM 8202 C C . THR A 1 1139 ? 54.561 -7.584 5.077 1.00 66.75 1139 THR A C 1
ATOM 8204 O O . THR A 1 1139 ? 54.171 -8.252 4.119 1.00 66.75 1139 THR A O 1
ATOM 8207 N N . GLY A 1 1140 ? 53.894 -6.515 5.527 1.00 67.94 1140 GLY A N 1
ATOM 8208 C CA . GLY A 1 1140 ? 52.657 -6.038 4.907 1.00 67.94 1140 GLY A CA 1
ATOM 8209 C C . GLY A 1 1140 ? 52.851 -5.741 3.419 1.00 67.94 1140 GLY A C 1
ATOM 8210 O O . GLY A 1 1140 ? 53.648 -4.883 3.042 1.00 67.94 1140 GLY A O 1
ATOM 8211 N N . ASN A 1 1141 ? 52.136 -6.469 2.563 1.00 84.69 1141 ASN A N 1
ATOM 8212 C CA . ASN A 1 1141 ? 52.121 -6.251 1.118 1.00 84.69 1141 ASN A CA 1
ATOM 8213 C C . ASN A 1 1141 ? 50.735 -5.751 0.698 1.00 84.69 1141 ASN A C 1
ATOM 8215 O O . ASN A 1 1141 ? 49.765 -6.009 1.396 1.00 84.69 1141 ASN A O 1
ATOM 8219 N N . GLN A 1 1142 ? 50.610 -5.127 -0.478 1.00 86.88 1142 GLN A N 1
ATOM 8220 C CA . GLN A 1 1142 ? 49.366 -4.470 -0.917 1.00 86.88 1142 GLN A CA 1
ATOM 8221 C C . GLN A 1 1142 ? 48.079 -5.320 -0.861 1.00 86.88 1142 GLN A C 1
ATOM 8223 O O . GLN A 1 1142 ? 46.991 -4.747 -0.850 1.00 86.88 1142 GLN A O 1
ATOM 8228 N N . TYR A 1 1143 ? 48.180 -6.653 -0.864 1.00 89.62 1143 TYR A N 1
ATOM 8229 C CA . TYR A 1 1143 ? 47.041 -7.569 -0.815 1.00 89.62 1143 TYR A CA 1
ATOM 8230 C C . TYR A 1 1143 ? 46.686 -8.032 0.600 1.00 89.62 1143 TYR A C 1
ATOM 8232 O O . TYR A 1 1143 ? 45.507 -8.271 0.854 1.00 89.62 1143 TYR A O 1
ATOM 8240 N N . LEU A 1 1144 ? 47.667 -8.190 1.495 1.00 89.94 1144 LEU A N 1
ATOM 8241 C CA . LEU A 1 1144 ? 47.445 -8.710 2.846 1.00 89.94 1144 LEU A CA 1
ATOM 8242 C C . LEU A 1 1144 ? 48.533 -8.262 3.837 1.00 89.94 1144 LEU A C 1
ATOM 8244 O O . LEU A 1 1144 ? 49.727 -8.436 3.588 1.00 89.94 1144 LEU A O 1
ATOM 8248 N N . SER A 1 1145 ? 48.108 -7.808 5.013 1.00 88.69 1145 SER A N 1
ATOM 8249 C CA . SER A 1 1145 ? 48.885 -7.830 6.257 1.00 88.69 1145 SER A CA 1
ATOM 8250 C C . SER A 1 1145 ? 48.126 -8.608 7.337 1.00 88.69 1145 SER A C 1
ATOM 8252 O O . SER A 1 1145 ? 46.898 -8.635 7.356 1.00 88.69 1145 SER A O 1
ATOM 8254 N N . GLN A 1 1146 ? 48.847 -9.226 8.278 1.00 84.75 1146 GLN A N 1
ATOM 8255 C CA . GLN A 1 1146 ? 48.243 -9.889 9.447 1.00 84.75 1146 GLN A CA 1
ATOM 8256 C C . GLN A 1 1146 ? 47.529 -8.915 10.408 1.00 84.75 1146 GLN A C 1
ATOM 8258 O O . GLN A 1 1146 ? 46.824 -9.374 11.304 1.00 84.75 1146 GLN A O 1
ATOM 8263 N N . ALA A 1 1147 ? 47.690 -7.599 10.218 1.00 82.81 1147 ALA A N 1
ATOM 8264 C CA . ALA A 1 1147 ? 46.953 -6.554 10.932 1.00 82.81 1147 ALA A CA 1
ATOM 8265 C C . ALA A 1 1147 ? 45.813 -5.919 10.101 1.00 82.81 1147 ALA A C 1
ATOM 8267 O O . ALA A 1 1147 ? 45.309 -4.858 10.469 1.00 82.81 1147 ALA A O 1
ATOM 8268 N N . ASP A 1 1148 ? 45.412 -6.524 8.976 1.00 87.44 1148 ASP A N 1
ATOM 8269 C CA . ASP A 1 1148 ? 44.295 -6.012 8.175 1.00 87.44 1148 ASP A CA 1
ATOM 8270 C C . ASP A 1 1148 ? 42.954 -6.211 8.886 1.00 87.44 1148 ASP A C 1
ATOM 8272 O O . ASP A 1 1148 ? 42.615 -7.309 9.336 1.00 87.44 1148 ASP A O 1
ATOM 8276 N N . PHE A 1 1149 ? 42.149 -5.150 8.916 1.00 85.19 1149 PHE A N 1
ATOM 8277 C CA . PHE A 1 1149 ? 40.836 -5.144 9.550 1.00 85.19 1149 PHE A CA 1
ATOM 8278 C C . PHE A 1 1149 ? 39.772 -4.827 8.495 1.00 85.19 1149 PHE A C 1
ATOM 8280 O O . PHE A 1 1149 ? 39.485 -3.664 8.209 1.00 85.19 1149 PHE A O 1
ATOM 8287 N N . ILE A 1 1150 ? 39.236 -5.877 7.864 1.00 89.75 1150 ILE A N 1
ATOM 8288 C CA . ILE A 1 1150 ? 38.196 -5.785 6.826 1.00 89.75 1150 ILE A CA 1
ATOM 8289 C C . ILE A 1 1150 ? 36.826 -5.802 7.505 1.00 89.75 1150 ILE A C 1
ATOM 8291 O O . ILE A 1 1150 ? 36.508 -6.738 8.238 1.00 89.75 1150 ILE A O 1
ATOM 8295 N N . THR A 1 1151 ? 36.032 -4.761 7.262 1.00 88.25 1151 THR A N 1
ATOM 8296 C CA . THR A 1 1151 ? 34.837 -4.418 8.050 1.00 88.25 1151 THR A CA 1
ATOM 8297 C C . THR A 1 1151 ? 33.575 -4.190 7.221 1.00 88.25 1151 THR A C 1
ATOM 8299 O O . THR A 1 1151 ? 32.486 -4.057 7.777 1.00 88.25 1151 THR A O 1
ATOM 8302 N N . GLY A 1 1152 ? 33.696 -4.147 5.894 1.00 92.31 1152 GLY A N 1
ATOM 8303 C CA . GLY A 1 1152 ? 32.570 -3.964 4.985 1.00 92.31 1152 GLY A CA 1
ATOM 8304 C C . GLY A 1 1152 ? 32.728 -4.773 3.706 1.00 92.31 1152 GLY A C 1
ATOM 8305 O O . GLY A 1 1152 ? 33.842 -5.013 3.241 1.00 92.31 1152 GLY A O 1
ATOM 8306 N N . MET A 1 1153 ? 31.596 -5.156 3.121 1.00 96.56 1153 MET A N 1
ATOM 8307 C CA . MET A 1 1153 ? 31.502 -5.817 1.824 1.00 96.56 1153 MET A CA 1
ATOM 8308 C C . MET A 1 1153 ? 30.342 -5.196 1.046 1.00 96.56 1153 MET A C 1
ATOM 8310 O O . MET A 1 1153 ? 29.281 -4.952 1.613 1.00 96.56 1153 MET A O 1
ATOM 8314 N N . VAL A 1 1154 ? 30.530 -4.936 -0.246 1.00 97.69 1154 VAL A N 1
ATOM 8315 C CA . VAL A 1 1154 ? 29.485 -4.440 -1.149 1.00 97.69 1154 VAL A CA 1
ATOM 8316 C C . VAL A 1 1154 ? 29.634 -5.108 -2.508 1.00 97.69 1154 VAL A C 1
ATOM 8318 O O . VAL A 1 1154 ? 30.740 -5.241 -3.022 1.00 97.69 1154 VAL A O 1
ATOM 8321 N N . PHE A 1 1155 ? 28.514 -5.481 -3.117 1.00 97.38 1155 PHE A N 1
ATOM 8322 C CA . PHE A 1 1155 ? 28.458 -5.970 -4.489 1.00 97.38 1155 PHE A CA 1
ATOM 8323 C C . PHE A 1 1155 ? 27.563 -5.011 -5.296 1.00 97.38 1155 PHE A C 1
ATOM 8325 O O . PHE A 1 1155 ? 26.339 -5.087 -5.180 1.00 97.38 1155 PHE A O 1
ATOM 8332 N N . PRO A 1 1156 ? 28.137 -4.048 -6.047 1.00 95.69 1156 PRO A N 1
ATOM 8333 C CA . PRO A 1 1156 ? 27.347 -3.042 -6.744 1.00 95.69 1156 PRO A CA 1
ATOM 8334 C C . PRO A 1 1156 ? 26.559 -3.615 -7.924 1.00 95.69 1156 PRO A C 1
ATOM 8336 O O . PRO A 1 1156 ? 27.118 -4.323 -8.766 1.00 95.69 1156 PRO A O 1
ATOM 8339 N N . ALA A 1 1157 ? 25.274 -3.271 -8.009 1.00 89.12 1157 ALA A N 1
ATOM 8340 C CA . ALA A 1 1157 ? 24.409 -3.697 -9.109 1.00 89.12 1157 ALA A CA 1
ATOM 8341 C C . ALA A 1 1157 ? 24.877 -3.103 -10.450 1.00 89.12 1157 ALA A C 1
ATOM 8343 O O . ALA A 1 1157 ? 25.414 -1.996 -10.491 1.00 89.12 1157 ALA A O 1
ATOM 8344 N N . GLY A 1 1158 ? 24.689 -3.837 -11.545 1.00 87.75 1158 GLY A N 1
ATOM 8345 C CA . GLY A 1 1158 ? 25.179 -3.479 -12.879 1.00 87.75 1158 GLY A CA 1
ATOM 8346 C C . GLY A 1 1158 ? 26.686 -3.686 -13.087 1.00 87.75 1158 GLY A C 1
ATOM 8347 O O . GLY A 1 1158 ? 27.212 -3.300 -14.127 1.00 87.75 1158 GLY A O 1
ATOM 8348 N N . THR A 1 1159 ? 27.393 -4.291 -12.127 1.00 93.06 1159 THR A N 1
ATOM 8349 C CA . THR A 1 1159 ? 28.848 -4.522 -12.185 1.00 93.06 1159 THR A CA 1
ATOM 8350 C C . THR A 1 1159 ? 29.184 -5.997 -11.984 1.00 93.06 1159 THR A C 1
ATOM 8352 O O . THR A 1 1159 ? 28.335 -6.787 -11.567 1.00 93.06 1159 THR A O 1
ATOM 8355 N N . ARG A 1 1160 ? 30.441 -6.379 -12.235 1.00 95.44 1160 ARG A N 1
ATOM 8356 C CA . ARG A 1 1160 ? 30.975 -7.692 -11.829 1.00 95.44 1160 ARG A CA 1
ATOM 8357 C C . ARG A 1 1160 ? 31.957 -7.617 -10.657 1.00 95.44 1160 ARG A C 1
ATOM 8359 O O . ARG A 1 1160 ? 32.824 -8.472 -10.530 1.00 95.44 1160 ARG A O 1
ATOM 8366 N N . SER A 1 1161 ? 31.837 -6.602 -9.803 1.00 96.94 1161 SER A N 1
ATOM 8367 C CA . SER A 1 1161 ? 32.786 -6.346 -8.713 1.00 96.94 1161 SER A CA 1
ATOM 8368 C C . SER A 1 1161 ? 32.212 -6.686 -7.340 1.00 96.94 1161 SER A C 1
ATOM 8370 O O . SER A 1 1161 ? 31.199 -6.124 -6.936 1.00 96.94 1161 SER A O 1
ATOM 8372 N N . VAL A 1 1162 ? 32.913 -7.519 -6.570 1.00 98.25 1162 VAL A N 1
ATOM 8373 C CA . VAL A 1 1162 ? 32.705 -7.646 -5.119 1.00 98.25 1162 VAL A CA 1
ATOM 8374 C C . VAL A 1 1162 ? 33.805 -6.856 -4.415 1.00 98.25 1162 VAL A C 1
ATOM 8376 O O . VAL A 1 1162 ? 34.991 -7.129 -4.599 1.00 98.25 1162 VAL A O 1
ATOM 8379 N N . LEU A 1 1163 ? 33.414 -5.840 -3.651 1.00 98.25 1163 LEU A N 1
ATOM 8380 C CA . LEU A 1 1163 ? 34.300 -4.878 -3.001 1.00 98.25 1163 LEU A CA 1
ATOM 8381 C C . LEU A 1 1163 ? 34.332 -5.136 -1.496 1.00 98.25 1163 LEU A C 1
ATOM 8383 O O . LEU A 1 1163 ? 33.284 -5.168 -0.856 1.00 98.25 1163 LEU A O 1
ATOM 8387 N N . PHE A 1 1164 ? 35.525 -5.258 -0.927 1.00 97.38 1164 PHE A N 1
ATOM 8388 C CA . PHE A 1 1164 ? 35.750 -5.348 0.515 1.00 97.38 1164 PHE A CA 1
ATOM 8389 C C . PHE A 1 1164 ? 36.456 -4.085 0.997 1.00 97.38 1164 PHE A C 1
ATOM 8391 O O . PHE A 1 1164 ? 37.325 -3.574 0.295 1.00 97.38 1164 PHE A O 1
ATOM 8398 N N . PHE A 1 1165 ? 36.111 -3.599 2.186 1.00 94.88 1165 PHE A N 1
ATOM 8399 C CA . PHE A 1 1165 ? 36.582 -2.323 2.731 1.00 94.88 1165 PHE A CA 1
ATOM 8400 C C . PHE A 1 1165 ? 37.162 -2.513 4.133 1.00 94.88 1165 PHE A C 1
ATOM 8402 O O . PHE A 1 1165 ? 36.626 -3.299 4.917 1.00 94.88 1165 PHE A O 1
ATOM 8409 N N . GLY A 1 1166 ? 38.232 -1.791 4.467 1.00 92.00 1166 GLY A N 1
ATOM 8410 C CA . GLY A 1 1166 ? 38.897 -1.941 5.763 1.00 92.00 1166 GLY A CA 1
ATOM 8411 C C . GLY A 1 1166 ? 40.125 -1.058 5.968 1.00 92.00 1166 GLY A C 1
ATOM 8412 O O . GLY A 1 1166 ? 40.465 -0.234 5.117 1.00 92.00 1166 GLY A O 1
ATOM 8413 N N . ARG A 1 1167 ? 40.799 -1.270 7.102 1.00 89.88 1167 ARG A N 1
ATOM 8414 C CA . ARG A 1 1167 ? 42.163 -0.791 7.390 1.00 89.88 1167 ARG A CA 1
ATOM 8415 C C . ARG A 1 1167 ? 43.169 -1.797 6.831 1.00 89.88 1167 ARG A C 1
ATOM 8417 O O . ARG A 1 1167 ? 42.993 -2.999 7.032 1.00 89.88 1167 ARG A O 1
ATOM 8424 N N . HIS A 1 1168 ? 44.219 -1.314 6.175 1.00 91.62 1168 HIS A N 1
ATOM 8425 C CA . HIS A 1 1168 ? 45.325 -2.130 5.675 1.00 91.62 1168 HIS A CA 1
ATOM 8426 C C . HIS A 1 1168 ? 46.666 -1.690 6.273 1.00 91.62 1168 HIS A C 1
ATOM 8428 O O . HIS A 1 1168 ? 46.954 -0.491 6.302 1.00 91.62 1168 HIS A O 1
ATOM 8434 N N . GLY A 1 1169 ? 47.474 -2.646 6.743 1.00 90.00 1169 GLY A N 1
ATOM 8435 C CA . GLY A 1 1169 ? 48.801 -2.405 7.325 1.00 90.00 1169 GLY A CA 1
ATOM 8436 C C . GLY A 1 1169 ? 49.947 -2.534 6.316 1.00 90.00 1169 GLY A C 1
ATOM 8437 O O . GLY A 1 1169 ? 50.032 -3.522 5.594 1.00 90.00 1169 GLY A O 1
ATOM 8438 N N . LEU A 1 1170 ? 50.857 -1.556 6.293 1.00 88.62 1170 LEU A N 1
ATOM 8439 C CA . LEU A 1 1170 ? 51.979 -1.476 5.342 1.00 88.62 1170 LEU A CA 1
ATOM 8440 C C . LEU A 1 1170 ? 53.341 -1.829 5.963 1.00 88.62 1170 LEU A C 1
ATOM 8442 O O . LEU A 1 1170 ? 54.309 -2.052 5.239 1.00 88.62 1170 LEU A O 1
ATOM 8446 N N . GLY A 1 1171 ? 53.440 -1.833 7.292 1.00 87.00 1171 GLY A N 1
ATOM 8447 C CA . GLY A 1 1171 ? 54.651 -2.194 8.026 1.00 87.00 1171 GLY A CA 1
ATOM 8448 C C . GLY A 1 1171 ? 54.878 -3.699 8.174 1.00 87.00 1171 GLY A C 1
ATOM 8449 O O . GLY A 1 1171 ? 54.099 -4.536 7.716 1.00 87.00 1171 GLY A O 1
ATOM 8450 N N . SER A 1 1172 ? 55.952 -4.056 8.877 1.00 86.88 1172 SER A N 1
ATOM 8451 C CA . SER A 1 1172 ? 56.143 -5.421 9.371 1.00 86.88 1172 SER A CA 1
ATOM 8452 C C . SER A 1 1172 ? 55.109 -5.742 10.448 1.00 86.88 1172 SER A C 1
ATOM 8454 O O . SER A 1 1172 ? 54.864 -4.919 11.331 1.00 86.88 1172 SER A O 1
ATOM 8456 N N . TYR A 1 1173 ? 54.543 -6.948 10.406 1.00 86.62 1173 TYR A N 1
ATOM 8457 C CA . TYR A 1 1173 ? 53.656 -7.424 11.463 1.00 86.62 1173 TYR A CA 1
ATOM 8458 C C . TYR A 1 1173 ? 54.404 -7.541 12.798 1.00 86.62 1173 TYR A C 1
ATOM 8460 O O . TYR A 1 1173 ? 55.502 -8.098 12.864 1.00 86.62 1173 TYR A O 1
ATOM 8468 N N . CYS A 1 1174 ? 53.777 -7.060 13.866 1.00 85.88 1174 CYS A N 1
ATOM 8469 C CA . CYS A 1 1174 ? 54.254 -7.173 15.234 1.00 85.88 1174 CYS A CA 1
ATOM 8470 C C . CYS A 1 1174 ? 53.081 -7.460 16.182 1.00 85.88 1174 CYS A C 1
ATOM 8472 O O . CYS A 1 1174 ? 51.961 -7.008 15.946 1.00 85.88 1174 CYS A O 1
ATOM 8474 N N . TYR A 1 1175 ? 53.335 -8.209 17.258 1.00 86.38 1175 TYR A N 1
ATOM 8475 C CA . TYR A 1 1175 ? 52.369 -8.436 18.333 1.00 86.38 1175 TYR A CA 1
ATOM 8476 C C . TYR A 1 1175 ? 52.993 -8.077 19.679 1.00 86.38 1175 TYR A C 1
ATOM 8478 O O . TYR A 1 1175 ? 54.009 -8.657 20.065 1.00 86.38 1175 TYR A O 1
ATOM 8486 N N . GLY A 1 1176 ? 52.381 -7.144 20.401 1.00 87.50 1176 GLY A N 1
ATOM 8487 C CA . GLY A 1 1176 ? 52.966 -6.558 21.602 1.00 87.50 1176 GLY A CA 1
ATOM 8488 C C . GLY A 1 1176 ? 52.310 -5.229 21.951 1.00 87.50 1176 GLY A C 1
ATOM 8489 O O . GLY A 1 1176 ? 51.217 -4.942 21.478 1.00 87.50 1176 GLY A O 1
ATOM 8490 N N . THR A 1 1177 ? 52.948 -4.444 22.812 1.00 88.75 1177 THR A N 1
ATOM 8491 C CA . THR A 1 1177 ? 52.518 -3.078 23.140 1.00 88.75 1177 THR A CA 1
ATOM 8492 C C . THR A 1 1177 ? 52.995 -2.120 22.051 1.00 88.75 1177 THR A C 1
ATOM 8494 O O . THR A 1 1177 ? 54.189 -2.108 21.754 1.00 88.75 1177 THR A O 1
ATOM 8497 N N . GLY A 1 1178 ? 52.095 -1.334 21.464 1.00 87.31 1178 GLY A N 1
ATOM 8498 C CA . GLY A 1 1178 ? 52.424 -0.318 20.464 1.00 87.31 1178 GLY A CA 1
ATOM 8499 C C . GLY A 1 1178 ? 53.023 0.971 21.048 1.00 87.31 1178 GLY A C 1
ATOM 8500 O O . GLY A 1 1178 ? 53.520 1.013 22.178 1.00 87.31 1178 GLY A O 1
ATOM 8501 N N . GLY A 1 1179 ? 52.958 2.058 20.280 1.00 86.94 1179 GLY A N 1
ATOM 8502 C CA . GLY A 1 1179 ? 53.533 3.363 20.613 1.00 86.94 1179 GLY A CA 1
ATOM 8503 C C . GLY A 1 1179 ? 54.916 3.620 20.002 1.00 86.94 1179 GLY A C 1
ATOM 8504 O O . GLY A 1 1179 ? 55.465 2.834 19.231 1.00 86.94 1179 GLY A O 1
ATOM 8505 N N . THR A 1 1180 ? 55.525 4.749 20.373 1.00 86.44 1180 THR A N 1
ATOM 8506 C CA . THR A 1 1180 ? 56.874 5.151 19.917 1.00 86.44 1180 THR A CA 1
ATOM 8507 C C . THR A 1 1180 ? 58.022 4.498 20.699 1.00 86.44 1180 THR A C 1
ATOM 8509 O O . THR A 1 1180 ? 59.186 4.727 20.371 1.00 86.44 1180 THR A O 1
ATOM 8512 N N . ALA A 1 1181 ? 57.710 3.713 21.736 1.00 78.06 1181 ALA A N 1
ATOM 8513 C CA . ALA A 1 1181 ? 58.675 3.090 22.649 1.00 78.06 1181 ALA A CA 1
ATOM 8514 C C . ALA A 1 1181 ? 58.198 1.728 23.212 1.00 78.06 1181 ALA A C 1
ATOM 8516 O O . ALA A 1 1181 ? 58.642 1.322 24.287 1.00 78.06 1181 ALA A O 1
ATOM 8517 N N . GLY A 1 1182 ? 57.260 1.061 22.529 1.00 72.81 1182 GLY A N 1
ATOM 8518 C CA . GLY A 1 1182 ? 56.710 -0.239 22.926 1.00 72.81 1182 GLY A CA 1
ATOM 8519 C C . GLY A 1 1182 ? 57.474 -1.443 22.359 1.00 72.81 1182 GLY A C 1
ATOM 8520 O O . GLY A 1 1182 ? 58.527 -1.298 21.737 1.00 72.81 1182 GLY A O 1
ATOM 8521 N N . ASP A 1 1183 ? 56.910 -2.639 22.550 1.00 86.12 1183 ASP A N 1
ATOM 8522 C CA . ASP A 1 1183 ? 57.370 -3.883 21.907 1.00 86.12 1183 ASP A CA 1
ATOM 8523 C C . ASP A 1 1183 ? 57.232 -3.804 20.372 1.00 86.12 1183 ASP A C 1
ATOM 8525 O O . ASP A 1 1183 ? 58.006 -4.410 19.631 1.00 86.12 1183 ASP A O 1
ATOM 8529 N N . CYS A 1 1184 ? 56.236 -3.043 19.911 1.00 89.94 1184 CYS A N 1
ATOM 8530 C CA . CYS A 1 1184 ? 55.939 -2.746 18.520 1.00 89.94 1184 CYS A CA 1
ATOM 8531 C C . CYS A 1 1184 ? 56.031 -1.236 18.279 1.00 89.94 1184 CYS A C 1
ATOM 8533 O O . CYS A 1 1184 ? 55.555 -0.440 19.087 1.00 89.94 1184 CYS A O 1
ATOM 8535 N N . TYR A 1 1185 ? 56.606 -0.834 17.143 1.00 89.94 1185 TYR A N 1
ATOM 8536 C CA . TYR A 1 1185 ? 56.563 0.561 16.707 1.00 89.94 1185 TYR A CA 1
ATOM 8537 C C . TYR A 1 1185 ? 55.214 0.851 16.043 1.00 89.94 1185 TYR A C 1
ATOM 8539 O O . TYR A 1 1185 ? 54.969 0.416 14.917 1.00 89.94 1185 TYR A O 1
ATOM 8547 N N . ASP A 1 1186 ? 54.354 1.585 16.743 1.00 89.81 1186 ASP A N 1
ATOM 8548 C CA . ASP A 1 1186 ? 53.069 2.051 16.223 1.00 89.81 1186 ASP A CA 1
ATOM 8549 C C . ASP A 1 1186 ? 52.683 3.391 16.878 1.00 89.81 1186 ASP A C 1
ATOM 8551 O O . ASP A 1 1186 ? 52.106 3.404 17.962 1.00 89.81 1186 ASP A O 1
ATOM 8555 N N . PRO A 1 1187 ? 53.035 4.548 16.291 1.00 86.81 1187 PRO A N 1
ATOM 8556 C CA . PRO A 1 1187 ? 52.687 5.848 16.861 1.00 86.81 1187 PRO A CA 1
ATOM 8557 C C . PRO A 1 1187 ? 51.177 6.148 16.856 1.00 86.81 1187 PRO A C 1
ATOM 8559 O O . PRO A 1 1187 ? 50.774 7.068 17.569 1.00 86.81 1187 PRO A O 1
ATOM 8562 N N . ASP A 1 1188 ? 50.365 5.396 16.103 1.00 80.38 1188 ASP A N 1
ATOM 8563 C CA . ASP A 1 1188 ? 48.918 5.616 15.982 1.00 80.38 1188 ASP A CA 1
ATOM 8564 C C . ASP A 1 1188 ? 48.109 4.774 16.992 1.00 80.38 1188 ASP A C 1
ATOM 8566 O O . ASP A 1 1188 ? 46.977 5.133 17.320 1.00 80.38 1188 ASP A O 1
ATOM 8570 N N . ASP A 1 1189 ? 48.677 3.684 17.526 1.00 81.62 1189 ASP A N 1
ATOM 8571 C CA . ASP A 1 1189 ? 48.054 2.841 18.556 1.00 81.62 1189 ASP A CA 1
ATOM 8572 C C . ASP A 1 1189 ? 49.061 2.414 19.643 1.00 81.62 1189 ASP A C 1
ATOM 8574 O O . ASP A 1 1189 ? 50.001 1.663 19.393 1.00 81.62 1189 ASP A O 1
ATOM 8578 N N . GLY A 1 1190 ? 48.844 2.880 20.878 1.00 81.75 1190 GLY A N 1
ATOM 8579 C CA . GLY A 1 1190 ? 49.640 2.522 22.061 1.00 81.75 1190 GLY A CA 1
ATOM 8580 C C . GLY A 1 1190 ? 49.101 1.339 22.876 1.00 81.75 1190 GLY A C 1
ATOM 8581 O O . GLY A 1 1190 ? 49.614 1.066 23.962 1.00 81.75 1190 GLY A O 1
ATOM 8582 N N . SER A 1 1191 ? 48.034 0.680 22.420 1.00 81.25 1191 SER A N 1
ATOM 8583 C CA . SER A 1 1191 ? 47.458 -0.489 23.086 1.00 81.25 1191 SER A CA 1
ATOM 8584 C C . SER A 1 1191 ? 48.324 -1.741 22.890 1.00 81.25 1191 SER A C 1
ATOM 8586 O O . SER A 1 1191 ? 49.365 -1.708 22.236 1.00 81.25 1191 SER A O 1
ATOM 8588 N N . LYS A 1 1192 ? 47.931 -2.858 23.513 1.00 82.56 1192 LYS A N 1
ATOM 8589 C CA . LYS A 1 1192 ? 48.583 -4.154 23.307 1.00 82.56 1192 LYS A CA 1
ATOM 8590 C C . LYS A 1 1192 ? 47.770 -4.984 22.322 1.00 82.56 1192 LYS A C 1
ATOM 8592 O O . LYS A 1 1192 ? 46.679 -5.431 22.675 1.00 82.56 1192 LYS A O 1
ATOM 8597 N N . GLY A 1 1193 ? 48.316 -5.245 21.139 1.00 81.12 1193 GLY A N 1
ATOM 8598 C CA . GLY A 1 1193 ? 47.600 -5.958 20.088 1.00 81.12 1193 GLY A CA 1
ATOM 8599 C C . GLY A 1 1193 ? 48.465 -6.337 18.890 1.00 81.12 1193 GLY A C 1
ATOM 8600 O O . GLY A 1 1193 ? 49.656 -6.620 19.024 1.00 81.12 1193 GLY A O 1
ATOM 8601 N N . ILE A 1 1194 ? 47.815 -6.393 17.726 1.00 83.19 1194 ILE A N 1
ATOM 8602 C CA . ILE A 1 1194 ? 48.431 -6.592 16.410 1.00 83.19 1194 ILE A CA 1
ATOM 8603 C C . ILE A 1 1194 ? 48.765 -5.231 15.795 1.00 83.19 1194 ILE A C 1
ATOM 8605 O O . ILE A 1 1194 ? 47.908 -4.355 15.740 1.00 83.19 1194 ILE A O 1
ATOM 8609 N N . HIS A 1 1195 ? 49.994 -5.072 15.310 1.00 85.44 1195 HIS A N 1
ATOM 8610 C CA . HIS A 1 1195 ? 50.503 -3.817 14.761 1.00 85.44 1195 HIS A CA 1
ATOM 8611 C C . HIS A 1 1195 ? 51.202 -4.040 13.413 1.00 85.44 1195 HIS A C 1
ATOM 8613 O O . HIS A 1 1195 ? 51.817 -5.081 13.182 1.00 85.44 1195 HIS A O 1
ATOM 8619 N N . SER A 1 1196 ? 51.094 -3.063 12.510 1.00 88.88 1196 SER A N 1
ATOM 8620 C CA . SER A 1 1196 ? 51.670 -3.074 11.155 1.00 88.88 1196 SER A CA 1
ATOM 8621 C C . SER A 1 1196 ? 51.781 -1.649 10.581 1.00 88.88 1196 SER A C 1
ATOM 8623 O O . SER A 1 1196 ? 51.542 -1.443 9.389 1.00 88.88 1196 SER A O 1
ATOM 8625 N N . TYR A 1 1197 ? 52.100 -0.656 11.420 1.00 87.75 1197 TYR A N 1
ATOM 8626 C CA . TYR A 1 1197 ? 52.194 0.759 11.034 1.00 87.75 1197 TYR A CA 1
ATOM 8627 C C . TYR A 1 1197 ? 53.210 0.995 9.892 1.00 87.75 1197 TYR A C 1
ATOM 8629 O O . TYR A 1 1197 ? 54.301 0.419 9.933 1.00 87.75 1197 TYR A O 1
ATOM 8637 N N . PRO A 1 1198 ? 52.933 1.876 8.906 1.00 90.69 1198 PRO A N 1
ATOM 8638 C CA . PRO A 1 1198 ? 51.760 2.751 8.781 1.00 90.69 1198 PRO A CA 1
ATOM 8639 C C . PRO A 1 1198 ? 50.542 2.055 8.165 1.00 90.69 1198 PRO A C 1
ATOM 8641 O O . PRO A 1 1198 ? 50.665 0.996 7.553 1.00 90.69 1198 PRO A O 1
ATOM 8644 N N . TYR A 1 1199 ? 49.368 2.676 8.290 1.00 89.88 1199 TYR A N 1
ATOM 8645 C CA . TYR A 1 1199 ? 48.104 2.125 7.794 1.00 89.88 1199 TYR A CA 1
ATOM 8646 C C . TYR A 1 1199 ? 47.427 3.024 6.755 1.00 89.88 1199 TYR A C 1
ATOM 8648 O O . TYR A 1 1199 ? 47.719 4.217 6.648 1.00 89.88 1199 TYR A O 1
ATOM 8656 N N . ARG A 1 1200 ? 46.490 2.452 5.991 1.00 92.06 1200 ARG A N 1
ATOM 8657 C CA . ARG A 1 1200 ? 45.614 3.184 5.062 1.00 92.06 1200 ARG A CA 1
ATOM 8658 C C . ARG A 1 1200 ? 44.226 2.558 4.960 1.00 92.06 1200 ARG A C 1
ATOM 8660 O O . ARG A 1 1200 ? 44.088 1.345 5.120 1.00 92.06 1200 ARG A O 1
ATOM 8667 N N . SER A 1 1201 ? 43.233 3.365 4.586 1.00 93.31 1201 SER A N 1
ATOM 8668 C CA . SER A 1 1201 ? 41.910 2.857 4.215 1.00 93.31 1201 SER A CA 1
ATOM 8669 C C . SER A 1 1201 ? 42.018 2.165 2.859 1.00 93.31 1201 SER A C 1
ATOM 8671 O O . SER A 1 1201 ? 42.559 2.737 1.915 1.00 93.31 1201 SER A O 1
ATOM 8673 N N . GLN A 1 1202 ? 41.553 0.924 2.739 1.00 94.62 1202 GLN A N 1
ATOM 8674 C CA . GLN A 1 1202 ? 41.759 0.113 1.540 1.00 94.62 1202 GLN A CA 1
ATOM 8675 C C . GLN A 1 1202 ? 40.465 -0.525 1.039 1.00 94.62 1202 GLN A C 1
ATOM 8677 O O . GLN A 1 1202 ? 39.603 -0.932 1.820 1.00 94.62 1202 GLN A O 1
ATOM 8682 N N . VAL A 1 1203 ? 40.372 -0.621 -0.289 1.00 97.69 1203 VAL A N 1
ATOM 8683 C CA . VAL A 1 1203 ? 39.422 -1.472 -1.001 1.00 97.69 1203 VAL A CA 1
ATOM 8684 C C . VAL A 1 1203 ? 40.173 -2.651 -1.616 1.00 97.69 1203 VAL A C 1
ATOM 8686 O O . VAL A 1 1203 ? 41.185 -2.452 -2.291 1.00 97.69 1203 VAL A O 1
ATOM 8689 N N . TRP A 1 1204 ? 39.654 -3.863 -1.428 1.00 98.00 1204 TRP A N 1
ATOM 8690 C CA . TRP A 1 1204 ? 40.037 -5.051 -2.195 1.00 98.00 1204 TRP A CA 1
ATOM 8691 C C . TRP A 1 1204 ? 38.889 -5.407 -3.133 1.00 98.00 1204 TRP A C 1
ATOM 8693 O O . TRP A 1 1204 ? 37.773 -5.643 -2.670 1.00 98.00 1204 TRP A O 1
ATOM 8703 N N . ALA A 1 1205 ? 39.145 -5.449 -4.438 1.00 97.81 1205 ALA A N 1
ATOM 8704 C CA . ALA A 1 1205 ? 38.108 -5.654 -5.438 1.00 97.81 1205 ALA A CA 1
ATOM 8705 C C . ALA A 1 1205 ? 38.305 -6.973 -6.192 1.00 97.81 1205 ALA A C 1
ATOM 8707 O O . ALA A 1 1205 ? 39.366 -7.232 -6.760 1.00 97.81 1205 ALA A O 1
ATOM 8708 N N . TYR A 1 1206 ? 37.263 -7.799 -6.200 1.00 98.44 1206 TYR A N 1
ATOM 8709 C CA . TYR A 1 1206 ? 37.246 -9.148 -6.760 1.00 98.44 1206 TYR A CA 1
ATOM 8710 C C . TYR A 1 1206 ? 36.262 -9.254 -7.923 1.00 98.44 1206 TYR A C 1
ATOM 8712 O O . TYR A 1 1206 ? 35.199 -8.634 -7.891 1.00 98.44 1206 TYR A O 1
ATOM 8720 N N . ASP A 1 1207 ? 36.601 -10.047 -8.940 1.00 97.12 1207 ASP A N 1
ATOM 8721 C CA . ASP A 1 1207 ? 35.699 -10.314 -10.062 1.00 97.12 1207 ASP A CA 1
ATOM 8722 C C . ASP A 1 1207 ? 34.697 -11.393 -9.635 1.00 97.12 1207 ASP A C 1
ATOM 8724 O O . ASP A 1 1207 ? 35.075 -12.507 -9.263 1.00 97.12 1207 ASP A O 1
ATOM 8728 N N . ALA A 1 1208 ? 33.407 -11.072 -9.674 1.00 97.12 1208 ALA A N 1
ATOM 8729 C CA . ALA A 1 1208 ? 32.327 -11.981 -9.315 1.00 97.12 1208 ALA A CA 1
ATOM 8730 C C . ALA A 1 1208 ? 32.342 -13.271 -10.154 1.00 97.12 1208 ALA A C 1
ATOM 8732 O O . ALA A 1 1208 ? 31.947 -14.331 -9.665 1.00 97.12 1208 ALA A O 1
ATOM 8733 N N . SER A 1 1209 ? 32.862 -13.207 -11.384 1.00 94.38 1209 SER A N 1
ATOM 8734 C CA . SER A 1 1209 ? 33.025 -14.362 -12.273 1.00 94.38 1209 SER A CA 1
ATOM 8735 C C . SER A 1 1209 ? 33.945 -15.431 -11.669 1.00 94.38 1209 SER A C 1
ATOM 8737 O O . SER A 1 1209 ? 33.707 -16.624 -11.850 1.00 94.38 1209 SER A O 1
ATOM 8739 N N . ASP A 1 1210 ? 34.959 -15.025 -10.899 1.00 95.12 1210 ASP A N 1
ATOM 8740 C CA . ASP A 1 1210 ? 35.882 -15.948 -10.235 1.00 95.12 1210 ASP A CA 1
ATOM 8741 C C . ASP A 1 1210 ? 35.239 -16.647 -9.030 1.00 95.12 1210 ASP A C 1
ATOM 8743 O O . ASP A 1 1210 ? 35.473 -17.836 -8.814 1.00 95.12 1210 ASP A O 1
ATOM 8747 N N . LEU A 1 1211 ? 34.368 -15.954 -8.291 1.00 96.81 1211 LEU A N 1
ATOM 8748 C CA . LEU A 1 1211 ? 33.587 -16.549 -7.200 1.00 96.81 1211 LEU A CA 1
ATOM 8749 C C . LEU A 1 1211 ? 32.560 -17.560 -7.747 1.00 96.81 1211 LEU A C 1
ATOM 8751 O O . LEU A 1 1211 ? 32.347 -18.618 -7.151 1.00 96.81 1211 LEU A O 1
ATOM 8755 N N . VAL A 1 1212 ? 31.977 -17.287 -8.921 1.00 93.69 1212 VAL A N 1
ATOM 8756 C CA . VAL A 1 1212 ? 31.132 -18.250 -9.652 1.00 93.69 1212 VAL A CA 1
ATOM 8757 C C . VAL A 1 1212 ? 31.951 -19.449 -10.146 1.00 93.69 1212 VAL A C 1
ATOM 8759 O O . VAL A 1 1212 ? 31.484 -20.583 -10.049 1.00 93.69 1212 VAL A O 1
ATOM 8762 N N . ALA A 1 1213 ? 33.193 -19.252 -10.598 1.00 89.25 1213 ALA A N 1
ATOM 8763 C CA . ALA A 1 1213 ? 34.082 -20.363 -10.948 1.00 89.25 1213 ALA A CA 1
ATOM 8764 C C . ALA A 1 1213 ? 34.398 -21.260 -9.731 1.00 89.25 1213 ALA A C 1
ATOM 8766 O O . ALA A 1 1213 ? 34.480 -22.482 -9.879 1.00 89.25 1213 ALA A O 1
ATOM 8767 N N . VAL A 1 1214 ? 34.499 -20.698 -8.518 1.00 95.69 1214 VAL A N 1
ATOM 8768 C CA . VAL A 1 1214 ? 34.587 -21.492 -7.276 1.00 95.69 1214 VAL A CA 1
ATOM 8769 C C . VAL A 1 1214 ? 33.286 -22.249 -7.001 1.00 95.69 1214 VAL A C 1
ATOM 8771 O O . VAL A 1 1214 ? 33.331 -23.452 -6.743 1.00 95.69 1214 VAL A O 1
ATOM 8774 N N . LYS A 1 1215 ? 32.117 -21.603 -7.138 1.00 91.88 1215 LYS A N 1
ATOM 8775 C CA . LYS A 1 1215 ? 30.802 -22.270 -7.013 1.00 91.88 1215 LYS A CA 1
ATOM 8776 C C . LYS A 1 1215 ? 30.658 -23.460 -7.971 1.00 91.88 1215 LYS A C 1
ATOM 8778 O O . LYS A 1 1215 ? 30.090 -24.481 -7.592 1.00 91.88 1215 LYS A O 1
ATOM 8783 N N . ALA A 1 1216 ? 31.188 -23.333 -9.186 1.00 88.06 1216 ALA A N 1
ATOM 8784 C CA . ALA A 1 1216 ? 31.190 -24.366 -10.220 1.00 88.06 1216 ALA A CA 1
ATOM 8785 C C . ALA A 1 1216 ? 32.280 -25.447 -10.037 1.00 88.06 1216 ALA A C 1
ATOM 8787 O O . ALA A 1 1216 ? 32.396 -26.337 -10.879 1.00 88.06 1216 ALA A O 1
ATOM 8788 N N . GLY A 1 1217 ? 33.103 -25.375 -8.982 1.00 90.06 1217 GLY A N 1
ATOM 8789 C CA . GLY A 1 1217 ? 34.207 -26.311 -8.732 1.00 90.06 1217 GLY A CA 1
ATOM 8790 C C . GLY A 1 1217 ? 35.400 -26.170 -9.688 1.00 90.06 1217 GLY A C 1
ATOM 8791 O O . GLY A 1 1217 ? 36.264 -27.043 -9.720 1.00 90.06 1217 GLY A O 1
ATOM 8792 N N . GLN A 1 1218 ? 35.457 -25.089 -10.472 1.00 90.88 1218 GLN A N 1
ATOM 8793 C CA . GLN A 1 1218 ? 36.506 -24.812 -11.462 1.00 90.88 1218 GLN A CA 1
ATOM 8794 C C . GLN A 1 1218 ? 37.731 -24.115 -10.847 1.00 90.88 1218 GLN A C 1
ATOM 8796 O O . GLN A 1 1218 ? 38.834 -24.218 -11.381 1.00 90.88 1218 GLN A O 1
ATOM 8801 N N . LYS A 1 1219 ? 37.540 -23.418 -9.721 1.00 91.88 1219 LYS A N 1
ATOM 8802 C CA . LYS A 1 1219 ? 38.591 -22.819 -8.885 1.00 91.88 1219 LYS A CA 1
ATOM 8803 C C . LYS A 1 1219 ? 38.403 -23.242 -7.427 1.00 91.88 1219 LYS A C 1
ATOM 8805 O O . LYS A 1 1219 ? 37.293 -23.539 -6.996 1.00 91.88 1219 LYS A O 1
ATOM 8810 N N . GLN A 1 1220 ? 39.479 -23.244 -6.650 1.00 94.38 1220 GLN A N 1
ATOM 8811 C CA . GLN A 1 1220 ? 39.416 -23.316 -5.186 1.00 94.38 1220 GLN A CA 1
ATOM 8812 C C . GLN A 1 1220 ? 39.251 -21.905 -4.597 1.00 94.38 1220 GLN A C 1
ATOM 8814 O O . GLN A 1 1220 ? 39.748 -20.938 -5.172 1.00 94.38 1220 GLN A O 1
ATOM 8819 N N . SER A 1 1221 ? 38.611 -21.773 -3.428 1.00 94.50 1221 SER A N 1
ATOM 8820 C CA . SER A 1 1221 ? 38.292 -20.463 -2.816 1.00 94.50 1221 SER A CA 1
ATOM 8821 C C . SER A 1 1221 ? 39.507 -19.562 -2.557 1.00 94.50 1221 SER A C 1
ATOM 8823 O O . SER A 1 1221 ? 39.369 -18.344 -2.529 1.00 94.50 1221 SER A O 1
ATOM 8825 N N . TYR A 1 1222 ? 40.683 -20.169 -2.375 1.00 94.38 1222 TYR A N 1
ATOM 8826 C CA . TYR A 1 1222 ? 41.966 -19.515 -2.106 1.00 94.38 1222 TYR A CA 1
ATOM 8827 C C . TYR A 1 1222 ? 42.819 -19.276 -3.367 1.00 94.38 1222 TYR A C 1
ATOM 8829 O O . TYR A 1 1222 ? 43.926 -18.760 -3.268 1.00 94.38 1222 TYR A O 1
ATOM 8837 N N . GLN A 1 1223 ? 42.342 -19.682 -4.551 1.00 94.31 1223 GLN A N 1
ATOM 8838 C CA . GLN A 1 1223 ? 42.985 -19.389 -5.844 1.00 94.31 1223 GLN A CA 1
ATOM 8839 C C . GLN A 1 1223 ? 42.449 -18.110 -6.496 1.00 94.31 1223 GLN A C 1
ATOM 8841 O O . GLN A 1 1223 ? 42.992 -17.650 -7.500 1.00 94.31 1223 GLN A O 1
ATOM 8846 N N . VAL A 1 1224 ? 41.356 -17.567 -5.963 1.00 96.31 1224 VAL A N 1
ATOM 8847 C CA . VAL A 1 1224 ? 40.815 -16.276 -6.378 1.00 96.31 1224 VAL A CA 1
ATOM 8848 C C . VAL A 1 1224 ? 41.751 -15.174 -5.874 1.00 96.31 1224 VAL A C 1
ATOM 8850 O O . VAL A 1 1224 ? 42.269 -15.261 -4.767 1.00 96.31 1224 VAL A O 1
ATOM 8853 N N . MET A 1 1225 ? 41.969 -14.144 -6.688 1.00 94.06 1225 MET A N 1
ATOM 8854 C CA . MET A 1 1225 ? 42.792 -12.976 -6.360 1.00 94.06 1225 MET A CA 1
ATOM 8855 C C . MET A 1 1225 ? 41.985 -11.700 -6.631 1.00 94.06 1225 MET A C 1
ATOM 8857 O O . MET A 1 1225 ? 41.135 -11.706 -7.528 1.00 94.06 1225 MET A O 1
ATOM 8861 N N . PRO A 1 1226 ? 42.224 -10.596 -5.901 1.00 97.06 1226 PRO A N 1
ATOM 8862 C CA . PRO A 1 1226 ? 41.614 -9.320 -6.239 1.00 97.06 1226 PRO A CA 1
ATOM 8863 C C . PRO A 1 1226 ? 42.182 -8.822 -7.576 1.00 97.06 1226 PRO A C 1
ATOM 8865 O O . PRO A 1 1226 ? 43.398 -8.825 -7.777 1.00 97.06 1226 PRO A O 1
ATOM 8868 N N . TYR A 1 1227 ? 41.321 -8.364 -8.489 1.00 96.31 1227 TYR A N 1
ATOM 8869 C CA . TYR A 1 1227 ? 41.770 -7.767 -9.755 1.00 96.31 1227 TYR A CA 1
ATOM 8870 C C . TYR A 1 1227 ? 42.410 -6.390 -9.537 1.00 96.31 1227 TYR A C 1
ATOM 8872 O O . TYR A 1 1227 ? 43.214 -5.945 -10.354 1.00 96.31 1227 TYR A O 1
ATOM 8880 N N . ALA A 1 1228 ? 42.053 -5.717 -8.440 1.00 96.00 1228 ALA A N 1
ATOM 8881 C CA . ALA A 1 1228 ? 42.642 -4.459 -8.017 1.00 96.00 1228 ALA A CA 1
ATOM 8882 C C . ALA A 1 1228 ? 42.548 -4.287 -6.493 1.00 96.00 1228 ALA A C 1
ATOM 8884 O O . ALA A 1 1228 ? 41.612 -4.757 -5.842 1.00 96.00 1228 ALA A O 1
ATOM 8885 N N . VAL A 1 1229 ? 43.519 -3.564 -5.941 1.00 95.88 1229 VAL A N 1
ATOM 8886 C CA . VAL A 1 1229 ? 43.518 -3.040 -4.570 1.00 95.88 1229 VAL A CA 1
ATOM 8887 C C . VAL A 1 1229 ? 43.869 -1.557 -4.637 1.00 95.88 1229 VAL A C 1
ATOM 8889 O O . VAL A 1 1229 ? 44.731 -1.171 -5.428 1.00 95.88 1229 VAL A O 1
ATOM 8892 N N . TRP A 1 1230 ? 43.202 -0.709 -3.856 1.00 96.25 1230 TRP A N 1
ATOM 8893 C CA . TRP A 1 1230 ? 43.478 0.733 -3.853 1.00 96.25 1230 TRP A CA 1
ATOM 8894 C C . TRP A 1 1230 ? 43.171 1.392 -2.512 1.00 96.25 1230 TRP A C 1
ATOM 8896 O O . TRP A 1 1230 ? 42.373 0.890 -1.721 1.00 96.25 1230 TRP A O 1
ATOM 8906 N N . GLN A 1 1231 ? 43.789 2.550 -2.268 1.00 95.06 1231 GLN A N 1
ATOM 8907 C CA . GLN A 1 1231 ? 43.460 3.385 -1.117 1.00 95.06 1231 GLN A CA 1
ATOM 8908 C C . GLN A 1 1231 ? 42.109 4.076 -1.332 1.00 95.06 1231 GLN A C 1
ATOM 8910 O O . GLN A 1 1231 ? 41.927 4.750 -2.348 1.00 95.06 1231 GLN A O 1
ATOM 8915 N N . LEU A 1 1232 ? 41.175 3.921 -0.391 1.00 94.75 1232 LEU A N 1
ATOM 8916 C CA . LEU A 1 1232 ? 39.840 4.517 -0.502 1.00 94.75 1232 LEU A CA 1
ATOM 8917 C C . LEU A 1 1232 ? 39.907 6.046 -0.409 1.00 94.75 1232 LEU A C 1
ATOM 8919 O O . LEU A 1 1232 ? 39.383 6.741 -1.275 1.00 94.75 1232 LEU A O 1
ATOM 8923 N N . ASP A 1 1233 ? 40.566 6.558 0.630 1.00 91.75 1233 ASP A N 1
ATOM 8924 C CA . ASP A 1 1233 ? 40.704 7.988 0.893 1.00 91.75 1233 ASP A CA 1
ATOM 8925 C C . ASP A 1 1233 ? 42.064 8.260 1.562 1.00 91.75 1233 ASP A C 1
ATOM 8927 O O . ASP A 1 1233 ? 42.515 7.516 2.437 1.00 91.75 1233 ASP A O 1
ATOM 8931 N N . ALA A 1 1234 ? 42.753 9.321 1.142 1.00 89.50 1234 ALA A N 1
ATOM 8932 C CA . ALA A 1 1234 ? 44.045 9.706 1.715 1.00 89.50 1234 ALA A CA 1
ATOM 8933 C C . ALA A 1 1234 ? 43.921 10.375 3.096 1.00 89.50 1234 ALA A C 1
ATOM 8935 O O . ALA A 1 1234 ? 44.893 10.421 3.845 1.00 89.50 1234 ALA A O 1
ATOM 8936 N N . SER A 1 1235 ? 42.737 10.892 3.438 1.00 87.25 1235 SER A N 1
ATOM 8937 C CA . SER A 1 1235 ? 42.493 11.651 4.669 1.00 87.25 1235 SER A CA 1
ATOM 8938 C C . SER A 1 1235 ? 42.150 10.795 5.893 1.00 87.25 1235 SER A C 1
ATOM 8940 O O . SER A 1 1235 ? 42.011 11.350 6.981 1.00 87.25 1235 SER A O 1
ATOM 8942 N N . PHE A 1 1236 ? 42.014 9.470 5.750 1.00 88.88 1236 PHE A N 1
ATOM 8943 C CA . PHE A 1 1236 ? 41.827 8.563 6.884 1.00 88.88 1236 PHE A CA 1
ATOM 8944 C C . PHE A 1 1236 ? 42.310 7.130 6.612 1.00 88.88 1236 PHE A C 1
ATOM 8946 O O . PHE A 1 1236 ? 42.359 6.663 5.471 1.00 88.88 1236 PHE A O 1
ATOM 8953 N N . GLN A 1 1237 ? 42.659 6.429 7.693 1.00 87.12 1237 GLN A N 1
ATOM 8954 C CA . GLN A 1 1237 ? 43.227 5.078 7.655 1.00 87.12 1237 GLN A CA 1
ATOM 8955 C C . GLN A 1 1237 ? 42.183 3.973 7.886 1.00 87.12 1237 GLN A C 1
ATOM 8957 O O . GLN A 1 1237 ? 42.285 2.898 7.302 1.00 87.12 1237 GLN A O 1
ATOM 8962 N N . ASP A 1 1238 ? 41.157 4.243 8.692 1.00 84.62 1238 ASP A N 1
ATOM 8963 C CA . ASP A 1 1238 ? 40.275 3.195 9.207 1.00 84.62 1238 ASP A CA 1
ATOM 8964 C C . ASP A 1 1238 ? 38.863 3.289 8.628 1.00 84.62 1238 ASP A C 1
ATOM 8966 O O . ASP A 1 1238 ? 38.201 4.326 8.722 1.00 84.62 1238 ASP A O 1
ATOM 8970 N N . VAL A 1 1239 ? 38.386 2.167 8.081 1.00 88.00 1239 VAL A N 1
ATOM 8971 C CA . VAL A 1 1239 ? 36.978 1.947 7.729 1.00 88.00 1239 VAL A CA 1
ATOM 8972 C C . VAL A 1 1239 ? 36.363 1.015 8.762 1.00 88.00 1239 VAL A C 1
ATOM 8974 O O . VAL A 1 1239 ? 36.853 -0.094 8.967 1.00 88.00 1239 VAL A O 1
ATOM 8977 N N . GLN A 1 1240 ? 35.262 1.437 9.377 1.00 81.69 1240 GLN A N 1
ATOM 8978 C CA . GLN A 1 1240 ? 34.599 0.677 10.444 1.00 81.69 1240 GLN A CA 1
ATOM 8979 C C . GLN A 1 1240 ? 33.397 -0.156 9.991 1.00 81.69 1240 GLN A C 1
ATOM 8981 O O . GLN A 1 1240 ? 32.993 -1.096 10.672 1.00 81.69 1240 GLN A O 1
ATOM 8986 N N . GLY A 1 1241 ? 32.826 0.196 8.846 1.00 89.50 1241 GLY A N 1
ATOM 8987 C CA . GLY A 1 1241 ? 31.672 -0.454 8.247 1.00 89.50 1241 GLY A CA 1
ATOM 8988 C C . GLY A 1 1241 ? 31.241 0.308 7.000 1.00 89.50 1241 GLY A C 1
ATOM 8989 O O . GLY A 1 1241 ? 31.629 1.467 6.805 1.00 89.50 1241 GLY A O 1
ATOM 8990 N N . VAL A 1 1242 ? 30.456 -0.354 6.151 1.00 93.44 1242 VAL A N 1
ATOM 8991 C CA . VAL A 1 1242 ? 29.926 0.222 4.912 1.00 93.44 1242 VAL A CA 1
ATOM 8992 C C . VAL A 1 1242 ? 28.471 -0.195 4.732 1.00 93.44 1242 VAL A C 1
ATOM 8994 O O . VAL A 1 1242 ? 28.156 -1.374 4.849 1.00 93.44 1242 VAL A O 1
ATOM 8997 N N . ALA A 1 1243 ? 27.604 0.757 4.392 1.00 95.94 1243 ALA A N 1
ATOM 8998 C CA . ALA A 1 1243 ? 26.264 0.494 3.873 1.00 95.94 1243 ALA A CA 1
ATOM 8999 C C . ALA A 1 1243 ? 26.166 0.910 2.397 1.00 95.94 1243 ALA A C 1
ATOM 9001 O O . ALA A 1 1243 ? 26.870 1.816 1.947 1.00 95.94 1243 ALA A O 1
ATOM 9002 N N . TYR A 1 1244 ? 25.268 0.267 1.651 1.00 96.88 1244 TYR A N 1
ATOM 9003 C CA . TYR A 1 1244 ? 25.075 0.497 0.220 1.00 96.88 1244 TYR A CA 1
ATOM 9004 C C . TYR A 1 1244 ? 23.590 0.629 -0.130 1.00 96.88 1244 TYR A C 1
ATOM 9006 O O . TYR A 1 1244 ? 22.800 -0.274 0.140 1.00 96.88 1244 TYR A O 1
ATOM 9014 N N . ASP A 1 1245 ? 23.228 1.750 -0.752 1.00 96.31 1245 ASP A N 1
ATOM 9015 C CA . ASP A 1 1245 ? 21.953 1.933 -1.446 1.00 96.31 1245 ASP A CA 1
ATOM 9016 C C . ASP A 1 1245 ? 22.143 1.523 -2.912 1.00 96.31 1245 ASP A C 1
ATOM 9018 O O . ASP A 1 1245 ? 22.758 2.248 -3.699 1.00 96.31 1245 ASP A O 1
ATOM 9022 N N . SER A 1 1246 ? 21.623 0.350 -3.280 1.00 87.56 1246 SER A N 1
ATOM 9023 C CA . SER A 1 1246 ? 21.711 -0.176 -4.646 1.00 87.56 1246 SER A CA 1
ATOM 9024 C C . SER A 1 1246 ? 20.840 0.574 -5.652 1.00 87.56 1246 SER A C 1
ATOM 9026 O O . SER A 1 1246 ? 21.179 0.600 -6.833 1.00 87.56 1246 SER A O 1
ATOM 9028 N N . ALA A 1 1247 ? 19.759 1.225 -5.209 1.00 80.69 1247 ALA A N 1
ATOM 9029 C CA . ALA A 1 1247 ? 18.886 2.004 -6.083 1.00 80.69 1247 ALA A CA 1
ATOM 9030 C C . ALA A 1 1247 ? 19.505 3.369 -6.422 1.00 80.69 1247 ALA A C 1
ATOM 9032 O O . ALA A 1 1247 ? 19.383 3.839 -7.551 1.00 80.69 1247 ALA A O 1
ATOM 9033 N N . ALA A 1 1248 ? 20.201 3.990 -5.464 1.00 86.62 1248 ALA A N 1
ATOM 9034 C CA . ALA A 1 1248 ? 20.946 5.230 -5.680 1.00 86.62 1248 ALA A CA 1
ATOM 9035 C C . ALA A 1 1248 ? 22.413 5.016 -6.095 1.00 86.62 1248 ALA A C 1
ATOM 9037 O O . ALA A 1 1248 ? 23.117 6.004 -6.300 1.00 86.62 1248 ALA A O 1
ATOM 9038 N N . GLN A 1 1249 ? 22.893 3.769 -6.190 1.00 93.31 1249 GLN A N 1
ATOM 9039 C CA . GLN A 1 1249 ? 24.307 3.423 -6.413 1.00 93.31 1249 GLN A CA 1
ATOM 9040 C C . GLN A 1 1249 ? 25.257 4.125 -5.423 1.00 93.31 1249 GLN A C 1
ATOM 9042 O O . GLN A 1 1249 ? 26.285 4.679 -5.807 1.00 93.31 1249 GLN A O 1
ATOM 9047 N N . ARG A 1 1250 ? 24.901 4.159 -4.135 1.00 96.31 1250 ARG A N 1
ATOM 9048 C CA . ARG A 1 1250 ? 25.543 5.037 -3.144 1.00 96.31 1250 ARG A CA 1
ATOM 9049 C C . ARG A 1 1250 ? 26.132 4.274 -1.967 1.00 96.31 1250 ARG A C 1
ATOM 9051 O O . ARG A 1 1250 ? 25.439 3.504 -1.309 1.00 96.31 1250 ARG A O 1
ATOM 9058 N N . LEU A 1 1251 ? 27.407 4.528 -1.691 1.00 97.12 1251 LEU A N 1
ATOM 9059 C CA . LEU A 1 1251 ? 28.140 4.008 -0.541 1.00 97.12 1251 LEU A CA 1
ATOM 9060 C C . LEU A 1 1251 ? 28.101 5.000 0.619 1.00 97.12 1251 LEU A C 1
ATOM 9062 O O . LEU A 1 1251 ? 28.287 6.202 0.429 1.00 97.12 1251 LEU A O 1
ATOM 9066 N N . TYR A 1 1252 ? 27.956 4.458 1.821 1.00 97.12 1252 TYR A N 1
ATOM 9067 C CA . TYR A 1 1252 ? 28.067 5.157 3.093 1.00 97.12 1252 TYR A CA 1
ATOM 9068 C C . TYR A 1 1252 ? 29.160 4.462 3.899 1.00 97.12 1252 TYR A C 1
ATOM 9070 O O . TYR A 1 1252 ? 28.997 3.301 4.262 1.00 97.12 1252 TYR A O 1
ATOM 9078 N N . VAL A 1 1253 ? 30.276 5.142 4.144 1.00 94.62 1253 VAL A N 1
ATOM 9079 C CA . VAL A 1 1253 ? 31.487 4.567 4.745 1.00 94.62 1253 VAL A CA 1
ATOM 9080 C C . VAL A 1 1253 ? 31.755 5.239 6.086 1.00 94.62 1253 VAL A C 1
ATOM 9082 O O . VAL A 1 1253 ? 31.861 6.464 6.148 1.00 94.62 1253 VAL A O 1
ATOM 9085 N N . SER A 1 1254 ? 31.888 4.455 7.156 1.00 91.12 1254 SER A N 1
ATOM 9086 C CA . SER A 1 1254 ? 32.246 4.982 8.479 1.00 91.12 1254 SER A CA 1
ATOM 9087 C C . SER A 1 1254 ? 33.755 5.243 8.580 1.00 91.12 1254 SER A C 1
ATOM 9089 O O . SER A 1 1254 ? 34.540 4.291 8.629 1.00 91.12 1254 SER A O 1
ATOM 9091 N N . GLN A 1 1255 ? 34.148 6.522 8.618 1.00 88.56 1255 GLN A N 1
ATOM 9092 C CA . GLN A 1 1255 ? 35.490 6.976 8.998 1.00 88.56 1255 GLN A CA 1
ATOM 9093 C C . GLN A 1 1255 ? 35.595 7.049 10.525 1.00 88.56 1255 GLN A C 1
ATOM 9095 O O . GLN A 1 1255 ? 34.774 7.699 11.173 1.00 88.56 1255 GLN A O 1
ATOM 9100 N N . VAL A 1 1256 ? 36.671 6.499 11.085 1.00 79.88 1256 VAL A N 1
ATOM 9101 C CA . VAL A 1 1256 ? 36.965 6.538 12.529 1.00 79.88 1256 VAL A CA 1
ATOM 9102 C C . VAL A 1 1256 ? 37.589 7.877 12.963 1.00 79.88 1256 VAL A C 1
ATOM 9104 O O . VAL A 1 1256 ? 38.317 8.506 12.197 1.00 79.88 1256 VAL A O 1
ATOM 9107 N N . TYR A 1 1257 ? 37.307 8.305 14.203 1.00 71.06 1257 TYR A N 1
ATOM 9108 C CA . TYR A 1 1257 ? 37.922 9.458 14.893 1.00 71.06 1257 TYR A CA 1
ATOM 9109 C C . TYR A 1 1257 ? 37.887 10.814 14.157 1.00 71.06 1257 TYR A C 1
ATOM 9111 O O . TYR A 1 1257 ? 38.697 11.698 14.431 1.00 71.06 1257 TYR A O 1
ATOM 9119 N N . ALA A 1 1258 ? 36.925 11.033 13.264 1.00 71.25 1258 ALA A N 1
ATOM 9120 C CA . ALA A 1 1258 ? 36.876 12.231 12.425 1.00 71.25 1258 ALA A CA 1
ATOM 9121 C C . ALA A 1 1258 ? 36.733 13.566 13.190 1.00 71.25 1258 ALA A C 1
ATOM 9123 O O . ALA A 1 1258 ? 37.094 14.609 12.651 1.00 71.25 1258 ALA A O 1
ATOM 9124 N N . ASP A 1 1259 ? 36.237 13.545 14.434 1.00 66.56 1259 ASP A N 1
ATOM 9125 C CA . ASP A 1 1259 ? 36.209 14.705 15.345 1.00 66.56 1259 ASP A CA 1
ATOM 9126 C C . ASP A 1 1259 ? 37.030 14.503 16.640 1.00 66.56 1259 ASP A C 1
ATOM 9128 O O . ASP A 1 1259 ? 36.774 15.143 17.660 1.00 66.56 1259 ASP A O 1
ATOM 9132 N N . ASN A 1 1260 ? 38.010 13.593 16.602 1.00 64.75 1260 ASN A N 1
ATOM 9133 C CA . ASN A 1 1260 ? 38.756 13.028 17.739 1.00 64.75 1260 ASN A CA 1
ATOM 9134 C C . ASN A 1 1260 ? 37.951 12.107 18.677 1.00 64.75 1260 ASN A C 1
ATOM 9136 O O . ASN A 1 1260 ? 38.545 11.503 19.569 1.00 64.75 1260 ASN A O 1
ATOM 9140 N N . THR A 1 1261 ? 36.631 11.952 18.507 1.00 69.81 1261 THR A N 1
ATOM 9141 C CA . THR A 1 1261 ? 35.809 11.103 19.397 1.00 69.81 1261 THR A CA 1
ATOM 9142 C C . THR A 1 1261 ? 34.782 10.219 18.697 1.00 69.81 1261 THR A C 1
ATOM 9144 O O . THR A 1 1261 ? 34.541 9.112 19.169 1.00 69.81 1261 THR A O 1
ATOM 9147 N N . LYS A 1 1262 ? 34.180 10.673 17.598 1.00 81.69 1262 LYS A N 1
ATOM 9148 C CA . LYS A 1 1262 ? 33.037 10.061 16.911 1.00 81.69 1262 LYS A CA 1
ATOM 9149 C C . LYS A 1 1262 ? 33.349 9.782 15.436 1.00 81.69 1262 LYS A C 1
ATOM 9151 O O . LYS A 1 1262 ? 34.250 10.410 14.867 1.00 81.69 1262 LYS A O 1
ATOM 9156 N N . PRO A 1 1263 ? 32.619 8.846 14.805 1.00 86.31 1263 PRO A N 1
ATOM 9157 C CA . PRO A 1 1263 ? 32.770 8.557 13.392 1.00 86.31 1263 PRO A CA 1
ATOM 9158 C C . PRO A 1 1263 ? 32.104 9.622 12.511 1.00 86.31 1263 PRO A C 1
ATOM 9160 O O . PRO A 1 1263 ? 31.122 10.263 12.895 1.00 86.31 1263 PRO A O 1
ATOM 9163 N N . LEU A 1 1264 ? 32.618 9.759 11.290 1.00 90.38 1264 LEU A N 1
ATOM 9164 C CA . LEU A 1 1264 ? 32.024 10.556 10.218 1.00 90.38 1264 LEU A CA 1
ATOM 9165 C C . LEU A 1 1264 ? 31.592 9.625 9.090 1.00 90.38 1264 LEU A C 1
ATOM 9167 O O . LEU A 1 1264 ? 32.380 8.797 8.637 1.00 90.38 1264 LEU A O 1
ATOM 9171 N N . ILE A 1 1265 ? 30.362 9.774 8.601 1.00 94.06 1265 ILE A N 1
ATOM 9172 C CA . ILE A 1 1265 ? 29.892 8.981 7.468 1.00 94.06 1265 ILE A CA 1
ATOM 9173 C C . ILE A 1 1265 ? 30.265 9.710 6.178 1.00 94.06 1265 ILE A C 1
ATOM 9175 O O . ILE A 1 1265 ? 29.690 10.747 5.842 1.00 94.06 1265 ILE A O 1
ATOM 9179 N N . ARG A 1 1266 ? 31.253 9.167 5.466 1.00 95.00 1266 ARG A N 1
ATOM 9180 C CA . ARG A 1 1266 ? 31.683 9.593 4.128 1.00 95.00 1266 ARG A CA 1
ATOM 9181 C C . ARG A 1 1266 ? 30.739 8.989 3.093 1.00 95.00 1266 ARG A C 1
ATOM 9183 O O . ARG A 1 1266 ? 30.439 7.797 3.161 1.00 95.00 1266 ARG A O 1
ATOM 9190 N N . VAL A 1 1267 ? 30.281 9.782 2.131 1.00 97.69 1267 VAL A N 1
ATOM 9191 C CA . VAL A 1 1267 ? 29.321 9.335 1.115 1.00 97.69 1267 VAL A CA 1
ATOM 9192 C C . VAL A 1 1267 ? 29.963 9.371 -0.265 1.00 97.69 1267 VAL A C 1
ATOM 9194 O O . VAL A 1 1267 ? 30.509 10.396 -0.672 1.00 97.69 1267 VAL A O 1
ATOM 9197 N N . TYR A 1 1268 ? 29.863 8.267 -1.004 1.00 97.31 1268 TYR A N 1
ATOM 9198 C CA . TYR A 1 1268 ? 30.388 8.156 -2.366 1.00 97.31 1268 TYR A CA 1
ATOM 9199 C C . TYR A 1 1268 ? 29.300 7.674 -3.326 1.00 97.31 1268 TYR A C 1
ATOM 9201 O O . TYR A 1 1268 ? 28.541 6.755 -3.020 1.00 97.31 1268 TYR A O 1
ATOM 9209 N N . GLN A 1 1269 ? 29.245 8.275 -4.507 1.00 96.88 1269 GLN A N 1
ATOM 9210 C CA . GLN A 1 1269 ? 28.504 7.768 -5.651 1.00 96.88 1269 GLN A CA 1
ATOM 9211 C C . GLN A 1 1269 ? 29.365 6.725 -6.362 1.00 96.88 1269 GLN A C 1
ATOM 9213 O O . GLN A 1 1269 ? 30.510 7.009 -6.715 1.00 96.88 1269 GLN A O 1
ATOM 9218 N N . ILE A 1 1270 ? 28.815 5.538 -6.604 1.00 94.00 1270 ILE A N 1
ATOM 9219 C CA . ILE A 1 1270 ? 29.364 4.612 -7.589 1.00 94.00 1270 ILE A CA 1
ATOM 9220 C C . ILE A 1 1270 ? 28.863 5.075 -8.956 1.00 94.00 1270 ILE A C 1
ATOM 9222 O O . ILE A 1 1270 ? 27.657 5.157 -9.198 1.00 94.00 1270 ILE A O 1
ATOM 9226 N N . VAL A 1 1271 ? 29.803 5.390 -9.839 1.00 89.62 1271 VAL A N 1
ATOM 9227 C CA . VAL A 1 1271 ? 29.566 5.620 -11.261 1.00 89.62 1271 VAL A CA 1
ATOM 9228 C C . VAL A 1 1271 ? 30.064 4.389 -12.001 1.00 89.62 1271 VAL A C 1
ATOM 9230 O O . VAL A 1 1271 ? 31.266 4.114 -12.049 1.00 89.62 1271 VAL A O 1
ATOM 9233 N N . VAL A 1 1272 ? 29.113 3.617 -12.522 1.00 75.38 1272 VAL A N 1
ATOM 9234 C CA . VAL A 1 1272 ? 29.387 2.438 -13.345 1.00 75.38 1272 VAL A CA 1
ATOM 9235 C C . VAL A 1 1272 ? 30.000 2.917 -14.676 1.00 75.38 1272 VAL A C 1
ATOM 9237 O O . VAL A 1 1272 ? 29.381 3.777 -15.304 1.00 75.38 1272 VAL A O 1
ATOM 9240 N N . PRO A 1 1273 ? 31.207 2.444 -15.063 1.00 54.53 1273 PRO A N 1
ATOM 9241 C CA . PRO A 1 1273 ? 31.891 2.864 -16.294 1.00 54.53 1273 PRO A CA 1
ATOM 9242 C C . PRO A 1 1273 ? 31.172 2.490 -17.596 1.00 54.53 1273 PRO A C 1
ATOM 9244 O O . PRO A 1 1273 ? 30.559 1.398 -17.625 1.00 54.53 1273 PRO A O 1
#

pLDDT: mean 83.17, std 19.94, range [22.03, 98.81]

Foldseek 3Di:
DDDDDDDDDDDDDDDDDDDDDDDDDDDDDDDDDDDDDDDDDDDDDDDDDDDDDDDDDDDDDDDDDDDDDDDDDDDDDDDDDDPDPPDDQPPDDDDDALPFDDDDDQFAAEAEDEAQVSLLVCLVVDAASYEYEYAFDEYEHQAASENAAAHEHYEYEYNDQAADRAEDEFPALPDPVRHRPQEHYEYEHQYHEYEYYSYEYEGHNAEPEEYEYNAEQYEYGHHEYEAHQAEHYYWDADPVQATHENYEYELYEHEYSEEHPAQRYEDHATGNYENYEYESYEYERHAGPPPHAHDENAHYFANYEAYEAALYFYELHLEHHEQADDADQGTYEAHEHALYQHAHDPVHAHEEHYEAELYANYEYEFAEFYRVPNYAANYEYEAQSHEAYEHFLAEEQHDYDYYHNHYYDYYQADYNDDCQQFPGRNSSGRAGDPVVVVFAQRGDDDPPDQAASSRHGPALDNHAGRHRYHDNPALDKAKEWEFEAAPVRAGDWFWKKWKDWQDTDIDTQHNRRIDMDTRHGAQTKMKIATGDPQWQKVPRIDIDGRDDYHYYDYIHTYGNPPDDDDQDAKAWFDKWKFWDQDLPFQKTKTFWDKGPWAFKKKKKWKWWFADPVFDKDFPAKDKQPWHKAWPDWWRPDGIITTIIMFHGRGIGDRMMMMTGIPGRTTIMIMMIMIGQFASDDPGSPSFWFWKWKDWDAFFWDKIKDFFADFQKWKKKWKKWWDAFDDFAWDPQKFWSDWDHHPTTMITGMMTGQGGRGDGRDMDMTITRDDGGTTMIMIMIITHGYPPPDGPDPPDDGHVQQVAFDKAFPPPAAAQEAAPQFKGKGWMDTHRPSPWAWQKKFKDWVPHTQGIDRDPRDIDTRGRHAFDWTFIWIWIQTPRRRIDIHHTRIYGHHYPPPLPDQPDPPDAQLPFAFFDLVLWFFQAWAFEDPDLQPHDARQFCPCPDQLEFFAWAADPVQRWIWTHHHFVVQWIWIWDDDPHRPPHYYTDTPGGTANQQQPCQCVQQVPDPADKTWAEWYQDSQKIKTFIDGQDDPPLRGQFTIWIAGPPSPDPPGIFDRAHEADARSQAFRHYKEFDASSCCVLLVAGMWGGHAAHPDRQRHFLAIWTWGWYPSVSPPDRYTYIHTLATAHVVQHLDDAQAFDLRGHNPWDWHYWYDAPSHQKIKIKWKGAGAGKDFWAEDCPTSHDDPPHRHGGIDRPDIAIKMFIFGNVSSSCCVVVNDPNSVGHGPDMDGNDPVARGWRYWYADNVQQKIWTWGPCPVPTRTMTTMIHRRRD

Radius of gyration: 41.47 Å; chains: 1; bounding box: 115×105×125 Å

Sequence (1273 aa):
MARPVATIRRLTDWCPGDESARRFARGDASDVPLHASAHRPCSPRALLLIATTTLVVGSAFALSAGMFIRYRFAVTTALLVSTSASWSPYSGHVRAATAVPSLPPPSGAVVTVSTEPQLQSAIRQLASNTTILIAPGTYQLTGTLYINGAYTNVAIRGSADDRDSVVLRGPGMNVAAYGEAPYGIWTGGNVQGITIANLTIRDFYYHPIIFNAGTQRPRVYNVHLIDAGQQFVKSNPDGAGGGVNDGVVEYSVIEYTTTARDSYVNGVDVHTGANWIVRDNVFRNLVAPPGGLAGPALLMWNHSSNTIAERNLFINCSRGISYGLEVAGFDHSGGIIRNNMIFRGAGQPGDVGIMVADSPNTQVLNNTVFLSGTYGTPIEYRFAGTQNVVIGNNLLDGAIWARDGATGVEAGNLAGAQASMFVNAAAGDLHLVASATSAIDRGLNSPAVTSDFDGQVRPQGSAYDIGADEFGATATAYRIGGRVADASGAAVASATVSLSGSQSQSMTSDATGSYAFSSLAAGGTYTVTPSKSGYTFTPTDAFFSGLGANQTANFTAVPTAPATPPGAALAIDVVASGDQTNASGRTLKTSTFSTAGGSELLLAFVTADDSPAGGTVVSSIAGGGLTWQLVRRTNAQVGTAEIWRAFAASRLSNVSVTATISSAQAGSITVVTFTGADPSGTNGSGAIGATGSGNAKAGAPTASLTTTRNNSWVFGVGNDWDHPASRTLGPNQAMVHEYMPSVGDTYWAQRMTSVTATSGTRVTINDTAPSGDRYNLTICEVLPAPGATSPTPTPTPMPTPVPPTVTVTSPASGTTYTSPASMTVAASATANGGATIAKVDFFAGTSAIGSDTTAPYSIAWSGVAAGTYSLTAVVTDNLGATTRSAPVTVTVNAPAPAPPPPPPGTTPSTAPLVQQASLQYLGSFAVPGTTLGSTYGFNAAGTGGLGTYAMAFNPARKSIFLGGHPYEQRVAELAIPASLTDTPTATALQNLIDPLEGKLDSINPTDPNSKVIGSALVYNNQLFIGAFSYYDGAATQTRSEFSRPLDLSSQGKVVGPVKIGDRYPGWVDKYAALIPPEWQAAFGGPALAGGTLGAINSLQSWGPSATVFDPAQVNGITTVAGATLLGYPYGTPLADTATGNQYLSQADFITGMVFPAGTRSVLFFGRHGLGSYCYGTGGTAGDCYDPDDGSKGIHSYPYRSQVWAYDASDLVAVKAGQKQSYQVMPYAVWQLDASFQDVQGVAYDSAAQRLYVSQVYADNTKPLIRVYQIVVP

Secondary structure (DSSP, 8-state):
--------------------------------------------------------------------------------------PPP--------S-PPPPPPPPSEEEEE-SHHHHHHHHHT--TTEEEEEPSEEEE-SEEEEEESS-EEEEEEESSS-GGGEEEE-S-TT-S--TEEEEEEEEESS-EEEEEEEEEEEEESS-SEEE-TT-BS-EEEEEEEEEESS-SEEEPPPTTS----S-EEES-EEE-SS--SSS---SEEEES-BS-EEES-EEE---PSTT--PPEEEEEESSEES-EEES-EEES-SEEEEE--S--S-SEES-EEES-EEE--TT-----SEEEES-TT-EEES-EEE-TTSSS-SEEEESTT--SEEEES-EESS-EEEETT--EEEES-EE---GGGEEEGGGTEEEEPTT-TTTTT-BPP-TT--B-SS-PBSPSSSSBPSSS---------EEEEEEEE-TTS-B-TT-EEEEEESS-EEEE--TTSEEEEEEEPTT--EEEEEE-TTEEEESS-EEESS--S-EE--EEEEE--S-PPPPPP-EEEEEEEEEE-STT-SEEEPPPB--SSSSEEEEEEEEEPPPTTS---EEEEEETT---EEEEEE-SSSSEEEEEEEEESS---SB-EEEEESS---EEEEEEEEESB---SGGG-TTEEEEEEEEESSS--EEEEE-SSTTBEEEEEEEE-S-----EEPTTEEEEEEE--SSS-EEEEEEESS-B-STT-EEEEEEEE--SS-EEEEEEEEPBPTTPPP--SS---SS---PPEEEEEESPTT-EEESSEEEEEEEEEE--TT--EEEEEEEETTEEEEEE-SSSPEEEEEEEPSEEEEEEEEEEETT--EEEPPPEEEEEEPS---PPPP-TT--GGGSPPP-GGGEEEEEEEEPPSS-TTSSSTTTTTT-TT------EEETTTTEEEEE--TTT--EEEEEPPS--TT-PBPEEEEEEE-TTTT-GGGGSTT--S-EEEEEEEEETTEEEEEEEES--TT------EEEEES-TT--S--EEEEEESSS-GGGTBSEEEEPPHHHHHHHTSSEEEE----SSGGGS-SS--EEEE-GGGGSS-SEE-EEEEE---TTS-SS--SS-BTTB-TT-EEEEEE--TTSSEEEEEEEEE-S--EEEE-BSSSSS-BTT--SEEEE--SEEEEEEEEEHHHHHHHHTTSS-TTS---SEEEES-TT-S-EEEEEEETTTTEEEEEETTTTSSS-EEEEEEE---